Protein 3LSO (pdb70)

Solvent-accessible surface area: 45530 Å² total

B-factor: mean 30.52, std 10.2, range [2.0, 57.39]

Secondary structure (DSSP, 8-state):
-EEEEEEEEEEEETTTTEEEEEEEEEEEEE---EEETT--EEEEEEEPPEEE--GGGGG---EEEEEEEEEEE--SSEEESS--TTEEEETTEEEEES--EEEEETTEEEEE-PPEEEEEEE-SSEEEE-EEEEEEEEEEEEETTEEEEEEEEE-----S-EEEEEPP---EEE--S-EETTSEEEEEEE--TTTT----EEEEEETTEE-SSPEEP-TT--EEEEE-SS-EEEEEEEEEE-SSS---SPPEEEEEEEES---PPPTT--SEEEEEETTB--BTTB-EE----EEEEEEEEE-SSSSEEEEEEEE---TTPEEPTT--EESS-EEEEEETTEE--SSTT-----TTTSSS---TT-EEEEESS-SEE-SSS-EEEEEEEE--TTPPSEE----EEETTTTEEE----GGG-EEE--PPPPPPPPP----/-EE--EEEEEEEETTTTEEEEEEEE--EEE---EEETT-EEEEEEEE--EEEE-GGGTT---EEEEEEEEEEE--SSEEESS--TTEEEETTEEEEES-EEEEEETTEEEEEEPPEEEEEEESSSEEEEEEEEEEEEEEEEEETTEEEEEEEE----S-SEEEEEEPPP--EEE--S-EETTSEEEEEEE--GGGG----EEEEEETTEE-SSPEEP-TTSEEEEEEE-SS-EEEEEEEEEE-TTS---SPPEEEEEEEES---PPPTT---EEEEEETTB---SSSPEE----EEEEEEEEE-SSSSEEEEEE-----TTPEEPTT--EESS-EEEEEETTEE---STTPPP--GGGSSS---TT-EEEEESS-SEE-SSS-EEEEEEEE---PPSEE----EEETTTTEEE----GGG-EEE--PPPPPPP------

Radius of gyration: 46.29 Å; Cα contacts (8 Å, |Δi|>4): 2298; chains: 2; bounding box: 70×54×169 Å

Nearest PDB structures (foldseek):
  3lso-assembly2_B  TM=9.143E-01  e=8.113E-72  Corynebacterium diphtheriae
  4aq1-assembly2_A-3  TM=1.986E-01  e=1.854E-04  Geobacillus stearothermophilus
  7y8i-assembly4_D  TM=4.692E-01  e=1.344E+00  Chelicerata
  2ha1-assembly1_A  TM=3.135E-01  e=1.190E-01  Homo sapiens
  7kek-assembly1_C  TM=2.265E-01  e=5.563E-02  Tetrahymena thermophila

Foldseek 3Di:
DWDKFKKKKWKAKPNNPDIDIFIWMWIKAWDDQEEAAPDKDKIKIATDKIKTFDQCLLVFDDKWWPKKKFWKQFDDQKDFDDDDPQWDDDPSIIIRMPFWTWDRDRRIIIIHGDIDMTMMGTHFFDKTWIAGDQQRMWIWMQTPNMIMTMTMGTDDRDTNGMYGHHYDDAKEKDWDPAEEAQDKTKMDIFGDCVVAVDKKWKFKDKLQHTDDDTATADPRGGMDIDGHHAFAFIKIKIFMQDPPGFRAGDIYIDTHGYHNDAFADDPPPPWDKAKAKQRFQAFSVGAAEDAQDKIKMKIWIFDPDPFWFWAKDKKFFDPPKAFDPPFKDKPDAKDWQDAAQDGDDPDPPHDRPCLVPDPDTGGRRIIMIGHPPHRIDGDRDITMIMGMIHHHNPDDWHKTMWWTWTGPPTDTDIGDHRRNIHTHDDDNRDDHDDGRHDD/DKDKFKKKKWKAKDVRPDIDIDIFMWIKAWDDQADAAPDKDKTKIATDKGKDFDPVPAPFDWKWWPKKKFKKQWADFKDFDDDDPQWDADHRIIIRMPQWTWDDDHRMIIIGGDIDMTMMGTHAFAKIWIAADQFRMWIWMDIPNMIMIMTMGGDDGDTSDMHGYHYDDFKEKDWDQAEEAPDKTKIKIAGPCVQPVDAKWKFKDKLQHTDDDTFDADPNRMTMDIDGDDAFDWIKMKIFIAHNVGAGPGDIYIDTHGYAHDAFADDPVPPKDKAKAKQRFFAFSVGAAADAFDKIKMKMWIFDPFPKWFWAKDKKFFPPPKAFDPPFKDKPADWDFADAFQDGDDPDPPRDRLNQVPPPDGGGRRITMIGHPPGRIDGGRDIIMMMGMITHHVPDWHKTMWWTWTGPVTDIGIGDHRRNMYTHDDDHRDHNDDGGHDD

Structure (mmCIF, N/CA/C/O backbone):
data_3LSO
#
_entry.id   3LSO
#
_cell.length_a   73.205
_cell.length_b   95.517
_cell.length_c   160.778
_cell.angle_alpha   90.00
_cell.angle_beta   90.00
_cell.angle_gamma   90.00
#
_symmetry.space_group_name_H-M   'P 21 21 21'
#
loop_
_entity.id
_entity.type
_entity.pdbx_description
1 polymer 'Putative membrane anchored protein'
2 polymer 'Putative membrane anchored protein'
3 non-polymer 'CHLORIDE ION'
4 water water
#
loop_
_atom_site.group_PDB
_atom_site.id
_atom_site.type_symbol
_atom_site.label_atom_id
_atom_site.label_alt_id
_atom_site.label_comp_id
_atom_site.label_asym_id
_atom_site.label_entity_id
_atom_site.label_seq_id
_atom_site.pdbx_PDB_ins_code
_atom_site.Cartn_x
_atom_site.Cartn_y
_atom_site.Cartn_z
_atom_site.occupancy
_atom_site.B_iso_or_equiv
_atom_site.auth_seq_id
_atom_site.auth_comp_id
_atom_site.auth_asym_id
_atom_site.auth_atom_id
_atom_site.pdbx_PDB_model_num
ATOM 1 N N . ASN A 1 24 ? 22.618 28.201 56.088 1.00 36.71 44 ASN A N 1
ATOM 2 C CA . ASN A 1 24 ? 22.901 26.734 55.975 1.00 36.82 44 ASN A CA 1
ATOM 3 C C . ASN A 1 24 ? 22.700 26.214 54.541 1.00 36.80 44 ASN A C 1
ATOM 4 O O . ASN A 1 24 ? 22.341 25.038 54.337 1.00 36.97 44 ASN A O 1
ATOM 6 N N . THR A 1 25 ? 22.928 27.098 53.560 1.00 36.49 45 THR A N 1
ATOM 7 C CA . THR A 1 25 ? 22.953 26.720 52.139 1.00 36.16 45 THR A CA 1
ATOM 8 C C . THR A 1 25 ? 24.355 26.245 51.766 1.00 35.87 45 THR A C 1
ATOM 9 O O . THR A 1 25 ? 25.262 27.061 51.553 1.00 35.86 45 THR A O 1
ATOM 11 N N . VAL A 1 26 ? 24.520 24.922 51.695 1.00 35.38 46 VAL A N 1
ATOM 12 C CA . VAL A 1 26 ? 25.826 24.301 51.453 1.00 34.91 46 VAL A CA 1
ATOM 13 C C . VAL A 1 26 ? 26.145 24.049 49.968 1.00 34.92 46 VAL A C 1
ATOM 14 O O . VAL A 1 26 ? 25.420 23.325 49.262 1.00 35.00 46 VAL A O 1
ATOM 18 N N . THR A 1 27 ? 27.252 24.649 49.523 1.00 34.58 47 THR A N 1
ATOM 19 C CA . THR A 1 27 ? 27.742 24.529 48.148 1.00 34.06 47 THR A CA 1
ATOM 20 C C . THR A 1 27 ? 28.913 23.536 48.037 1.00 33.75 47 THR A C 1
ATOM 21 O O . THR A 1 27 ? 29.712 23.391 48.973 1.00 33.88 47 THR A O 1
ATOM 25 N N . SER A 1 28 ? 28.984 22.841 46.900 1.00 33.19 48 SER A N 1
ATOM 26 C CA . SER A 1 28 ? 30.068 21.896 46.600 1.00 32.44 48 SER A CA 1
ATOM 27 C C . SER A 1 28 ? 30.090 21.580 45.114 1.00 31.84 48 SER A C 1
ATOM 28 O O . SER A 1 28 ? 29.078 21.152 44.563 1.00 32.15 48 SER A O 1
ATOM 31 N N . ASP A 1 29 ? 31.231 21.806 44.465 1.00 30.90 49 ASP A N 1
ATOM 32 C CA . ASP A 1 29 ? 31.342 21.582 43.023 1.00 29.86 49 ASP A CA 1
ATOM 33 C C . ASP A 1 29 ? 31.501 20.115 42.637 1.00 28.89 49 ASP A C 1
ATOM 34 O O . ASP A 1 29 ? 32.057 19.309 43.377 1.00 28.42 49 ASP A O 1
ATOM 39 N N . VAL A 1 30 ? 30.994 19.798 41.454 1.00 28.03 50 VAL A N 1
ATOM 40 C CA . VAL A 1 30 ? 30.873 18.429 40.988 1.00 27.38 50 VAL A CA 1
ATOM 41 C C . VAL A 1 30 ? 31.543 18.176 39.631 1.00 27.13 50 VAL A C 1
ATOM 42 O O . VAL A 1 30 ? 31.705 19.089 38.814 1.00 26.86 50 VAL A O 1
ATOM 46 N N . ASP A 1 31 ? 31.911 16.919 39.404 1.00 26.78 51 ASP A N 1
ATOM 47 C CA . ASP A 1 31 ? 32.510 16.486 38.145 1.00 26.49 51 ASP A CA 1
ATOM 48 C C . ASP A 1 31 ? 31.599 15.472 37.460 1.00 26.09 51 ASP A C 1
ATOM 49 O O . ASP A 1 31 ? 31.442 14.342 37.932 1.00 26.50 51 ASP A O 1
ATOM 54 N N . CYS A 1 32 ? 31.006 15.874 36.343 1.00 25.15 52 CYS A N 1
ATOM 55 C CA . CYS A 1 32 ? 30.028 15.044 35.656 1.00 24.55 52 CYS A CA 1
ATOM 56 C C . CYS A 1 32 ? 30.562 14.311 34.415 1.00 23.60 52 CYS A C 1
ATOM 57 O O . CYS A 1 32 ? 31.258 14.898 33.579 1.00 23.63 52 CYS A O 1
ATOM 60 N N . SER A 1 33 ? 30.257 13.017 34.320 1.00 22.82 53 SER A N 1
ATOM 61 C CA . SER A 1 33 ? 30.535 12.221 33.107 1.00 21.77 53 SER A CA 1
ATOM 62 C C . SER A 1 33 ? 29.250 11.972 32.358 1.00 20.58 53 SER A C 1
ATOM 63 O O . SER A 1 33 ? 28.292 11.507 32.945 1.00 20.00 53 SER A O 1
ATOM 66 N N . VAL A 1 34 ? 29.237 12.277 31.070 1.00 19.80 54 VAL A N 1
ATOM 67 C CA . VAL A 1 34 ? 28.086 11.998 30.230 1.00 19.47 54 VAL A CA 1
ATOM 68 C C . VAL A 1 34 ? 28.413 10.876 29.243 1.00 19.87 54 VAL A C 1
ATOM 69 O O . VAL A 1 34 ? 29.446 10.914 28.567 1.00 19.85 54 VAL A O 1
ATOM 73 N N . SER A 1 35 ? 27.537 9.867 29.185 1.00 20.01 55 SER A N 1
ATOM 74 C CA . SER A 1 35 ? 27.519 8.878 28.100 1.00 19.38 55 SER A CA 1
ATOM 75 C C . SER A 1 35 ? 26.222 9.038 27.304 1.00 18.83 55 SER A C 1
ATOM 76 O O . SER A 1 35 ? 25.132 8.977 27.850 1.00 18.95 55 SER A O 1
ATOM 79 N N . ALA A 1 36 ? 26.338 9.294 26.016 1.00 18.50 56 ALA A N 1
ATOM 80 C CA . ALA A 1 36 ? 25.165 9.495 25.186 1.00 18.22 56 ALA A CA 1
ATOM 81 C C . ALA A 1 36 ? 25.301 8.636 23.946 1.00 18.24 56 ALA A C 1
ATOM 82 O O . ALA A 1 36 ? 26.397 8.181 23.629 1.00 17.87 56 ALA A O 1
ATOM 84 N N . ALA A 1 37 ? 24.186 8.413 23.251 1.00 18.30 57 ALA A N 1
ATOM 85 C CA . ALA A 1 37 ? 24.172 7.611 22.033 1.00 18.68 57 ALA A CA 1
ATOM 86 C C . ALA A 1 37 ? 24.857 6.271 22.242 1.00 18.88 57 ALA A C 1
ATOM 87 O O . ALA A 1 37 ? 25.754 5.899 21.496 1.00 19.14 57 ALA A O 1
ATOM 89 N N . TRP A 1 38 ? 24.448 5.554 23.273 1.00 19.46 58 TRP A N 1
ATOM 90 C CA . TRP A 1 38 ? 24.973 4.213 23.511 1.00 20.12 58 TRP A CA 1
ATOM 91 C C . TRP A 1 38 ? 26.498 4.189 23.757 1.00 21.04 58 TRP A C 1
ATOM 92 O O . TRP A 1 38 ? 27.181 3.220 23.402 1.00 21.30 58 TRP A O 1
ATOM 103 N N . GLY A 1 39 ? 27.016 5.252 24.383 1.00 21.77 59 GLY A N 1
ATOM 104 C CA . GLY A 1 39 ? 28.443 5.350 24.722 1.00 22.22 59 GLY A CA 1
ATOM 105 C C . GLY A 1 39 ? 29.329 5.836 23.582 1.00 22.87 59 GLY A C 1
ATOM 106 O O . GLY A 1 39 ? 30.545 5.952 23.735 1.00 22.97 59 GLY A O 1
ATOM 107 N N . LEU A 1 40 ? 28.727 6.124 22.437 1.00 23.10 60 LEU A N 1
ATOM 108 C CA . LEU A 1 40 ? 29.483 6.628 21.308 1.00 24.26 60 LEU A CA 1
ATOM 109 C C . LEU A 1 40 ? 29.923 8.082 21.470 1.00 25.29 60 LEU A C 1
ATOM 110 O O . LEU A 1 40 ? 30.746 8.568 20.705 1.00 25.26 60 LEU A O 1
ATOM 115 N N . TYR A 1 41 ? 29.370 8.767 22.463 1.00 26.83 61 TYR A N 1
ATOM 116 C CA . TYR A 1 41 ? 29.617 10.188 22.671 1.00 28.31 61 TYR A CA 1
ATOM 117 C C . TYR A 1 41 ? 29.685 10.494 24.171 1.00 28.24 61 TYR A C 1
ATOM 118 O O . TYR A 1 41 ? 28.670 10.830 24.797 1.00 28.17 61 TYR A O 1
ATOM 127 N N . LYS A 1 42 ? 30.898 10.355 24.718 1.00 28.34 62 LYS A N 1
ATOM 128 C CA . LYS A 1 42 ? 31.246 10.610 26.123 1.00 28.30 62 LYS A CA 1
ATOM 129 C C . LYS A 1 42 ? 31.908 11.989 26.329 1.00 28.72 62 LYS A C 1
ATOM 130 O O . LYS A 1 42 ? 32.814 12.346 25.586 1.00 28.72 62 LYS A O 1
ATOM 136 N N . PHE A 1 43 ? 31.483 12.750 27.342 1.00 29.28 63 PHE A N 1
ATOM 137 C CA . PHE A 1 43 ? 32.193 13.983 27.715 1.00 29.78 63 PHE A CA 1
ATOM 138 C C . PHE A 1 43 ? 32.150 14.388 29.194 1.00 30.17 63 PHE A C 1
ATOM 139 O O . PHE A 1 43 ? 31.233 14.047 29.927 1.00 29.93 63 PHE A O 1
ATOM 147 N N . ASN A 1 44 ? 33.165 15.130 29.617 1.00 31.17 64 ASN A N 1
ATOM 148 C CA . ASN A 1 44 ? 33.181 15.715 30.946 1.00 32.08 64 ASN A CA 1
ATOM 149 C C . ASN A 1 44 ? 32.668 17.138 31.016 1.00 32.30 64 ASN A C 1
ATOM 150 O O . ASN A 1 44 ? 32.749 17.908 30.060 1.00 32.41 64 ASN A O 1
ATOM 155 N N . GLN A 1 45 ? 32.149 17.472 32.184 1.00 32.62 65 GLN A N 1
ATOM 156 C CA . GLN A 1 45 ? 31.471 18.716 32.400 1.00 32.95 65 GLN A CA 1
ATOM 157 C C . GLN A 1 45 ? 31.609 19.037 33.880 1.00 32.65 65 GLN A C 1
ATOM 158 O O . GLN A 1 45 ? 31.440 18.163 34.714 1.00 32.43 65 GLN A O 1
ATOM 164 N N . LYS A 1 46 ? 31.932 20.285 34.199 1.00 32.85 66 LYS A N 1
ATOM 165 C CA . LYS A 1 46 ? 32.076 20.721 35.591 1.00 33.12 66 LYS A CA 1
ATOM 166 C C . LYS A 1 46 ? 30.860 21.531 36.014 1.00 33.26 66 LYS A C 1
ATOM 167 O O . LYS A 1 46 ? 30.207 22.171 35.185 1.00 33.16 66 LYS A O 1
ATOM 173 N N . SER A 1 47 ? 30.546 21.508 37.300 1.00 33.63 67 SER A N 1
ATOM 174 C CA . SER A 1 47 ? 29.387 22.243 37.777 1.00 34.31 67 SER A CA 1
ATOM 175 C C . SER A 1 47 ? 29.358 22.396 39.283 1.00 34.66 67 SER A C 1
ATOM 176 O O . SER A 1 47 ? 30.274 21.950 39.963 1.00 34.72 67 SER A O 1
ATOM 179 N N . ASN A 1 48 ? 28.300 23.031 39.788 1.00 35.35 68 ASN A N 1
ATOM 180 C CA . ASN A 1 48 ? 28.105 23.236 41.227 1.00 36.20 68 ASN A CA 1
ATOM 181 C C . ASN A 1 48 ? 26.762 22.729 41.756 1.00 36.55 68 ASN A C 1
ATOM 182 O O . ASN A 1 48 ? 25.705 23.092 41.242 1.00 36.41 68 ASN A O 1
ATOM 187 N N . PHE A 1 49 ? 26.807 21.893 42.790 1.00 37.31 69 PHE A N 1
ATOM 188 C CA . PHE A 1 49 ? 25.589 21.451 43.471 1.00 38.04 69 PHE A CA 1
ATOM 189 C C . PHE A 1 49 ? 25.426 22.188 44.784 1.00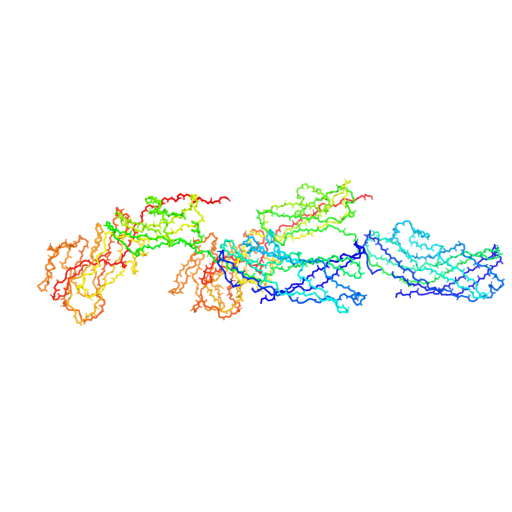 38.50 69 PHE A C 1
ATOM 190 O O . PHE A 1 49 ? 26.339 22.193 45.610 1.00 38.76 69 PHE A O 1
ATOM 198 N N . SER A 1 50 ? 24.262 22.804 44.974 1.00 39.23 70 SER A N 1
ATOM 199 C CA . SER A 1 50 ? 24.029 23.706 46.117 1.00 39.94 70 SER A CA 1
ATOM 200 C C . SER A 1 50 ? 22.657 23.467 46.774 1.00 40.35 70 SER A C 1
ATOM 201 O O . SER A 1 50 ? 21.640 23.456 46.087 1.00 40.76 70 SER A O 1
ATOM 204 N N . ALA A 1 51 ? 22.621 23.275 48.093 1.00 40.95 71 ALA A N 1
ATOM 205 C CA . ALA A 1 51 ? 21.357 22.948 48.791 1.00 41.49 71 ALA A CA 1
ATOM 206 C C . ALA A 1 51 ? 21.209 23.502 50.221 1.00 41.91 71 ALA A C 1
ATOM 207 O O . ALA A 1 51 ? 22.174 23.524 50.999 1.00 41.87 71 ALA A O 1
ATOM 209 N N . GLU A 1 52 ? 19.986 23.930 50.549 1.00 42.49 72 GLU A N 1
ATOM 210 C CA . GLU A 1 52 ? 19.621 24.399 51.895 1.00 43.21 72 GLU A CA 1
ATOM 211 C C . GLU A 1 52 ? 18.811 23.339 52.653 1.00 43.48 72 GLU A C 1
ATOM 212 O O . GLU A 1 52 ? 17.701 22.995 52.238 1.00 43.84 72 GLU A O 1
ATOM 218 N N . PHE A 1 53 ? 19.367 22.834 53.757 1.00 43.58 73 PHE A N 1
ATOM 219 C CA . PHE A 1 53 ? 18.683 21.850 54.614 1.00 43.75 73 PHE A CA 1
ATOM 220 C C . PHE A 1 53 ? 18.159 22.483 55.894 1.00 43.90 73 PHE A C 1
ATOM 221 O O . PHE A 1 53 ? 18.935 22.757 56.822 1.00 44.41 73 PHE A O 1
ATOM 229 N N . GLU A 1 54 ? 16.848 22.698 55.964 1.00 43.84 74 GLU A N 1
ATOM 230 C CA . GLU A 1 54 ? 16.235 23.241 57.182 1.00 43.58 74 GLU A CA 1
ATOM 231 C C . GLU A 1 54 ? 15.659 22.142 58.069 1.00 43.05 74 GLU A C 1
ATOM 232 O O . GLU A 1 54 ? 14.693 21.475 57.710 1.00 42.95 74 GLU A O 1
ATOM 246 N N . PRO A 1 56 ? 15.131 21.010 62.517 1.00 41.82 76 PRO A N 1
ATOM 247 C CA . PRO A 1 56 ? 15.333 21.405 63.913 1.00 41.15 76 PRO A CA 1
ATOM 248 C C . PRO A 1 56 ? 16.806 21.302 64.310 1.00 40.33 76 PRO A C 1
ATOM 249 O O . PRO A 1 56 ? 17.536 20.437 63.809 1.00 39.99 76 PRO A O 1
ATOM 253 N N . GLU A 1 57 ? 17.235 22.203 65.183 1.00 39.51 77 GLU A N 1
ATOM 254 C CA . GLU A 1 57 ? 18.581 22.159 65.729 1.00 38.85 77 GLU A CA 1
ATOM 255 C C . GLU A 1 57 ? 18.765 20.867 66.540 1.00 37.79 77 GLU A C 1
ATOM 256 O O . GLU A 1 57 ? 19.832 20.243 66.520 1.00 37.48 77 GLU A O 1
ATOM 262 N N . SER A 1 58 ? 17.694 20.461 67.217 1.00 36.55 78 SER A N 1
ATOM 263 C CA . SER A 1 58 ? 17.738 19.397 68.202 1.00 35.43 78 SER A CA 1
ATOM 264 C C . SER A 1 58 ? 16.467 18.560 68.060 1.00 34.54 78 SER A C 1
ATOM 265 O O . SER A 1 58 ? 15.414 19.105 67.718 1.00 34.82 78 SER A O 1
ATOM 268 N N . VAL A 1 59 ? 16.562 17.246 68.281 1.00 33.29 79 VAL A N 1
ATOM 269 C CA . VAL A 1 59 ? 15.368 16.399 68.483 1.00 32.17 79 VAL A CA 1
ATOM 270 C C . VAL A 1 59 ? 15.554 15.313 69.525 1.00 31.67 79 VAL A C 1
ATOM 271 O O . VAL A 1 59 ? 16.661 15.041 69.996 1.00 31.29 79 VAL A O 1
ATOM 275 N N . LYS A 1 60 ? 14.432 14.690 69.862 1.00 31.39 80 LYS A N 1
ATOM 276 C CA . LYS A 1 60 ? 14.407 13.523 70.725 1.00 30.90 80 LYS A CA 1
ATOM 277 C C . LYS A 1 60 ? 14.386 12.266 69.845 1.00 30.08 80 LYS A C 1
ATOM 278 O O . LYS A 1 60 ? 13.789 12.272 68.757 1.00 30.15 80 LYS A O 1
ATOM 284 N N . ALA A 1 61 ? 15.079 11.218 70.291 1.00 29.10 81 ALA A N 1
ATOM 285 C CA . ALA A 1 61 ? 15.056 9.918 69.622 1.00 28.49 81 ALA A CA 1
ATOM 286 C C . ALA A 1 61 ? 13.636 9.379 69.645 1.00 28.24 81 ALA A C 1
ATOM 287 O O . ALA A 1 61 ? 13.041 9.279 70.716 1.00 28.43 81 ALA A O 1
ATOM 289 N N . GLY A 1 62 ? 13.084 9.067 68.474 1.00 27.77 82 GLY A N 1
ATOM 290 C CA . GLY A 1 62 ? 11.746 8.489 68.383 1.00 27.25 82 GLY A CA 1
ATOM 291 C C . GLY A 1 62 ? 10.657 9.450 67.948 1.00 27.35 82 GLY A C 1
ATOM 292 O O . GLY A 1 62 ? 9.559 9.022 67.616 1.00 27.59 82 GLY A O 1
ATOM 293 N N . THR A 1 63 ? 10.960 10.748 67.944 1.00 27.48 83 THR A N 1
ATOM 294 C CA . THR A 1 63 ? 10.000 11.814 67.574 1.00 27.28 83 THR A CA 1
ATOM 295 C C . THR A 1 63 ? 10.127 12.227 66.099 1.00 27.05 83 THR A C 1
ATOM 296 O O . THR A 1 63 ? 11.176 12.744 65.690 1.00 27.21 83 THR A O 1
ATOM 300 N N . GLY A 1 64 ? 9.065 12.037 65.314 1.00 26.61 84 GLY A N 1
ATOM 301 C CA . GLY A 1 64 ? 9.058 12.459 63.915 1.00 26.10 84 GLY A CA 1
ATOM 302 C C . GLY A 1 64 ? 9.417 13.928 63.757 1.00 26.27 84 GLY A C 1
ATOM 303 O O . GLY A 1 64 ? 9.123 14.750 64.630 1.00 26.38 84 GLY A O 1
ATOM 304 N N . PHE A 1 65 ? 10.072 14.263 62.650 1.00 26.40 85 PHE A N 1
ATOM 305 C CA . PHE A 1 65 ? 10.425 15.649 62.344 1.00 26.65 85 PHE A CA 1
ATOM 306 C C . PHE A 1 65 ? 10.586 15.851 60.853 1.00 27.02 85 PHE A C 1
ATOM 307 O O . PHE A 1 65 ? 10.801 14.901 60.105 1.00 27.03 85 PHE A O 1
ATOM 315 N N . ASP A 1 66 ? 10.480 17.098 60.420 1.00 27.64 86 ASP A N 1
ATOM 316 C CA . ASP A 1 66 ? 10.550 17.403 59.006 1.00 28.13 86 ASP A CA 1
ATOM 317 C C . ASP A 1 66 ? 11.923 17.898 58.621 1.00 28.19 86 ASP A C 1
ATOM 318 O O . ASP A 1 66 ? 12.636 18.511 59.416 1.00 28.26 86 ASP A O 1
ATOM 323 N N . ALA A 1 67 ? 12.295 17.599 57.386 1.00 28.50 87 ALA A N 1
ATOM 324 C CA . ALA A 1 67 ? 13.484 18.153 56.782 1.00 28.44 87 ALA A CA 1
ATOM 325 C C . ALA A 1 67 ? 13.026 18.777 55.480 1.00 28.37 87 ALA A C 1
ATOM 326 O O . ALA A 1 67 ? 12.558 18.073 54.587 1.00 28.29 87 ALA A O 1
ATOM 328 N N . LEU A 1 68 ? 13.111 20.103 55.392 1.00 28.25 88 LEU A N 1
ATOM 329 C CA . LEU A 1 68 ? 12.848 20.788 54.135 1.00 28.17 88 LEU A CA 1
ATOM 330 C C . LEU A 1 68 ? 14.142 20.940 53.327 1.00 27.73 88 LEU A C 1
ATOM 331 O O . LEU A 1 68 ? 15.119 21.467 53.844 1.00 27.81 88 LEU A O 1
ATOM 336 N N . ILE A 1 69 ? 14.153 20.465 52.078 1.00 27.49 89 ILE A N 1
ATOM 337 C CA . ILE A 1 69 ? 15.326 20.616 51.192 1.00 27.20 89 ILE A CA 1
ATOM 338 C C . ILE A 1 69 ? 15.058 21.587 50.054 1.00 27.63 89 ILE A C 1
ATOM 339 O O . ILE A 1 69 ? 14.367 21.245 49.094 1.00 27.42 89 ILE A O 1
ATOM 344 N N . LYS A 1 70 ? 15.616 22.790 50.143 1.00 28.18 90 LYS A N 1
ATOM 345 C CA . LYS A 1 70 ? 15.621 23.680 48.992 1.00 28.85 90 LYS A CA 1
ATOM 346 C C . LYS A 1 70 ? 16.877 23.394 48.150 1.00 28.96 90 LYS A C 1
ATOM 347 O O . LYS A 1 70 ? 18.005 23.530 48.630 1.00 29.01 90 LYS A O 1
ATOM 353 N N . ILE A 1 71 ? 16.676 22.962 46.907 1.00 29.25 91 ILE A N 1
ATOM 354 C CA . ILE A 1 71 ? 17.793 22.779 45.977 1.00 29.50 91 ILE A CA 1
ATOM 355 C C . ILE A 1 71 ? 17.873 23.994 45.078 1.00 30.15 91 ILE A C 1
ATOM 356 O O . ILE A 1 71 ? 16.883 24.361 44.461 1.00 30.36 91 ILE A O 1
ATOM 361 N N . LYS A 1 72 ? 19.042 24.625 45.017 1.00 31.11 92 LYS A N 1
ATOM 362 C CA . LYS A 1 72 ? 19.217 25.829 44.201 1.00 32.25 92 LYS A CA 1
ATOM 363 C C . LYS A 1 72 ? 19.543 25.460 42.748 1.00 32.90 92 LYS A C 1
ATOM 364 O O . LYS A 1 72 ? 20.212 24.443 42.490 1.00 32.62 92 LYS A O 1
ATOM 370 N N . ASP A 1 73 ? 19.050 26.285 41.817 1.00 33.77 93 ASP A N 1
ATOM 371 C CA . ASP A 1 73 ? 19.186 26.050 40.366 1.00 34.73 93 ASP A CA 1
ATOM 372 C C . ASP A 1 73 ? 20.642 25.905 39.937 1.00 35.00 93 ASP A C 1
ATOM 373 O O . ASP A 1 73 ? 21.538 26.511 40.523 1.00 35.14 93 ASP A O 1
ATOM 378 N N . ILE A 1 74 ? 20.871 25.104 38.906 1.00 35.52 94 ILE A N 1
ATOM 379 C CA . ILE A 1 74 ? 22.205 24.998 38.319 1.00 36.24 94 ILE A CA 1
ATOM 380 C C . ILE A 1 74 ? 22.203 25.374 36.841 1.00 36.35 94 ILE A C 1
ATOM 381 O O . ILE A 1 74 ? 21.311 24.960 36.104 1.00 36.65 94 ILE A O 1
ATOM 386 N N . SER A 1 75 ? 23.203 26.150 36.419 1.00 36.49 95 SER A N 1
ATOM 387 C CA . SER A 1 75 ? 23.499 26.337 35.001 1.00 36.43 95 SER A CA 1
ATOM 388 C C . SER A 1 75 ? 24.668 25.472 34.541 1.00 36.31 95 SER A C 1
ATOM 389 O O . SER A 1 75 ? 25.669 25.331 35.234 1.00 36.41 95 SER A O 1
ATOM 392 N N . VAL A 1 76 ? 24.530 24.886 33.365 1.00 36.44 96 VAL A N 1
ATOM 393 C CA . VAL A 1 76 ? 25.619 24.149 32.751 1.00 36.74 96 VAL A CA 1
ATOM 394 C C . VAL A 1 76 ? 25.836 24.759 31.374 1.00 37.17 96 VAL A C 1
ATOM 395 O O . VAL A 1 76 ? 24.889 24.911 30.605 1.00 37.08 96 VAL A O 1
ATOM 399 N N . SER A 1 77 ? 27.074 25.127 31.066 1.00 37.84 97 SER A N 1
ATOM 400 C CA . SER A 1 77 ? 27.337 25.904 29.858 1.00 38.41 97 SER A CA 1
ATOM 401 C C . SER A 1 77 ? 28.231 25.237 28.809 1.00 38.76 97 SER A C 1
ATOM 402 O O . SER A 1 77 ? 29.173 25.861 28.296 1.00 39.19 97 SER A O 1
ATOM 405 N N . ASN A 1 78 ? 27.927 23.985 28.485 1.00 38.89 98 ASN A N 1
ATOM 406 C CA . ASN A 1 78 ? 28.422 23.358 27.254 1.00 39.35 98 ASN A CA 1
ATOM 407 C C . ASN A 1 78 ? 27.966 24.179 26.030 1.00 39.35 98 ASN A C 1
ATOM 408 O O . ASN A 1 78 ? 26.851 24.708 26.027 1.00 39.45 98 ASN A O 1
ATOM 413 N N . ASP A 1 79 ? 28.820 24.295 25.008 1.00 39.33 99 ASP A N 1
ATOM 414 C CA . ASP A 1 79 ? 28.478 25.070 23.791 1.00 39.34 99 ASP A CA 1
ATOM 415 C C . ASP A 1 79 ? 27.544 24.370 22.772 1.00 38.81 99 ASP A C 1
ATOM 416 O O . ASP A 1 79 ? 26.887 25.052 21.976 1.00 38.58 99 ASP A O 1
ATOM 421 N N . ASN A 1 80 ? 27.491 23.031 22.814 1.00 38.06 100 ASN A N 1
ATOM 422 C CA . ASN A 1 80 ? 26.577 22.218 21.979 1.00 37.37 100 ASN A CA 1
ATOM 423 C C . ASN A 1 80 ? 25.113 22.283 22.393 1.00 36.65 100 ASN A C 1
ATOM 424 O O . ASN A 1 80 ? 24.241 21.814 21.661 1.00 36.71 100 ASN A O 1
ATOM 429 N N . LEU A 1 81 ? 24.861 22.817 23.586 1.00 35.61 101 LEU A N 1
ATOM 430 C CA . LEU A 1 81 ? 23.504 23.022 24.102 1.00 34.31 101 LEU A CA 1
ATOM 431 C C . LEU A 1 81 ? 22.682 24.010 23.255 1.00 33.31 101 LEU A C 1
ATOM 432 O O . LEU A 1 81 ? 21.480 23.802 23.036 1.00 32.80 101 LEU A O 1
ATOM 437 N N . SER A 1 82 ? 23.338 25.077 22.791 1.00 32.15 102 SER A N 1
ATOM 438 C CA . SER A 1 82 ? 22.763 25.984 21.796 1.00 31.05 102 SER A CA 1
ATOM 439 C C . SER A 1 82 ? 22.333 25.213 20.541 1.00 30.35 102 SER A C 1
ATOM 440 O O . SER A 1 82 ? 21.441 25.654 19.812 1.00 30.02 102 SER A O 1
ATOM 442 N N . GLY A 1 83 ? 22.955 24.052 20.314 1.00 29.40 103 GLY A N 1
ATOM 443 C CA . GLY A 1 83 ? 22.665 23.220 19.151 1.00 28.56 103 GLY A CA 1
ATOM 444 C C . GLY A 1 83 ? 21.486 22.263 19.292 1.00 28.06 103 GLY A C 1
ATOM 445 O O . GLY A 1 83 ? 20.973 21.770 18.297 1.00 27.83 103 GLY A O 1
ATOM 446 N N . TYR A 1 84 ? 21.046 22.004 20.524 1.00 27.61 104 TYR A N 1
ATOM 447 C CA . TYR A 1 84 ? 19.965 21.039 20.788 1.00 26.62 104 TYR A CA 1
ATOM 448 C C . TYR A 1 84 ? 18.544 21.644 20.746 1.00 25.74 104 TYR A C 1
ATOM 449 O O . TYR A 1 84 ? 18.354 22.826 21.005 1.00 25.26 104 TYR A O 1
ATOM 458 N N . LYS A 1 85 ? 17.556 20.814 20.422 1.00 24.96 105 LYS A N 1
ATOM 459 C CA . LYS A 1 85 ? 16.187 21.276 20.208 1.00 24.01 105 LYS A CA 1
ATOM 460 C C . LYS A 1 85 ? 15.233 20.933 21.352 1.00 23.70 105 LYS A C 1
ATOM 461 O O . LYS A 1 85 ? 14.273 21.663 21.591 1.00 23.42 105 LYS A O 1
ATOM 463 N N . ASN A 1 86 ? 15.491 19.831 22.057 1.00 23.38 106 ASN A N 1
ATOM 464 C CA . ASN A 1 86 ? 14.680 19.448 23.225 1.00 23.26 106 ASN A CA 1
ATOM 465 C C . ASN A 1 86 ? 15.459 18.704 24.328 1.00 23.30 106 ASN A C 1
ATOM 466 O O . ASN A 1 86 ? 16.517 18.122 24.079 1.00 23.46 106 ASN A O 1
ATOM 471 N N . ALA A 1 87 ? 14.923 18.724 25.546 1.00 23.13 107 ALA A N 1
ATOM 472 C CA . ALA A 1 87 ? 15.551 18.063 26.683 1.00 23.14 107 ALA A CA 1
ATOM 473 C C . ALA A 1 87 ? 14.578 17.927 27.831 1.00 23.24 107 ALA A C 1
ATOM 474 O O . ALA A 1 87 ? 13.818 18.848 28.133 1.00 23.74 107 ALA A O 1
ATOM 476 N N . LYS A 1 88 ? 14.605 16.759 28.453 1.00 23.15 108 LYS A N 1
ATOM 477 C CA . LYS A 1 88 ? 13.902 16.499 29.689 1.00 23.25 108 LYS A CA 1
ATOM 478 C C . LYS A 1 88 ? 14.672 15.396 30.395 1.00 23.37 108 LYS A C 1
ATOM 479 O O . LYS A 1 88 ? 15.362 14.607 29.748 1.00 23.55 108 LYS A O 1
ATOM 485 N N . LEU A 1 89 ? 14.588 15.356 31.721 1.00 23.42 109 LEU A N 1
ATOM 486 C CA . LEU A 1 89 ? 15.159 14.240 32.477 1.00 22.81 109 LEU A CA 1
ATOM 487 C C . LEU A 1 89 ? 14.152 13.107 32.600 1.00 22.66 109 LEU A C 1
ATOM 488 O O . LEU A 1 89 ? 12.961 13.346 32.765 1.00 22.68 109 LEU A O 1
ATOM 493 N N . THR A 1 90 ? 14.624 11.873 32.525 1.00 22.66 110 THR A N 1
ATOM 494 C CA . THR A 1 90 ? 13.725 10.721 32.617 1.00 22.90 110 THR A CA 1
ATOM 495 C C . THR A 1 90 ? 13.923 9.982 33.933 1.00 23.41 110 THR A C 1
ATOM 496 O O . THR A 1 90 ? 12.996 9.353 34.436 1.00 22.85 110 THR A O 1
ATOM 500 N N . LYS A 1 91 ? 15.151 10.063 34.459 1.00 24.38 111 LYS A N 1
ATOM 501 C CA . LYS A 1 91 ? 15.516 9.584 35.795 1.00 25.31 111 LYS A CA 1
ATOM 502 C C . LYS A 1 91 ? 16.418 10.625 36.465 1.00 25.49 111 LYS A C 1
ATOM 503 O O . LYS A 1 91 ? 17.113 11.358 35.784 1.00 25.65 111 LYS A O 1
ATOM 509 N N . SER A 1 92 ? 16.407 10.677 37.797 1.00 25.99 112 SER A N 1
ATOM 510 C CA . SER A 1 92 ? 17.404 11.426 38.556 1.00 26.41 112 SER A CA 1
ATOM 511 C C . SER A 1 92 ? 17.501 10.896 39.978 1.00 26.91 112 SER A C 1
ATOM 512 O O . SER A 1 92 ? 16.566 10.274 40.487 1.00 26.63 112 SER A O 1
ATOM 515 N N . SER A 1 93 ? 18.653 11.149 40.599 1.00 27.67 113 SER A N 1
ATOM 516 C CA . SER A 1 93 ? 18.920 10.786 41.997 1.00 28.36 113 SER A CA 1
ATOM 517 C C . SER A 1 93 ? 19.869 11.772 42.651 1.00 28.77 113 SER A C 1
ATOM 518 O O . SER A 1 93 ? 20.931 12.077 42.111 1.00 29.54 113 SER A O 1
ATOM 521 N N . ILE A 1 94 ? 19.474 12.273 43.812 1.00 28.96 114 ILE A N 1
ATOM 522 C CA . ILE A 1 94 ? 20.370 13.024 44.669 1.00 28.99 114 ILE A CA 1
ATOM 523 C C . ILE A 1 94 ? 20.759 12.069 45.791 1.00 29.03 114 ILE A C 1
ATOM 524 O O . ILE A 1 94 ? 19.903 11.607 46.543 1.00 29.26 114 ILE A O 1
ATOM 529 N N . ARG A 1 95 ? 22.035 11.738 45.889 1.00 28.75 115 ARG A N 1
ATOM 530 C CA . ARG A 1 95 ? 22.462 10.778 46.896 1.00 28.80 115 ARG A CA 1
ATOM 531 C C . ARG A 1 95 ? 23.130 11.453 48.120 1.00 28.93 115 ARG A C 1
ATOM 532 O O . ARG A 1 95 ? 24.160 12.127 48.006 1.00 28.92 115 ARG A O 1
ATOM 540 N N . ILE A 1 96 ? 22.505 11.286 49.285 1.00 28.86 116 ILE A N 1
ATOM 541 C CA . ILE A 1 96 ? 22.982 11.885 50.531 1.00 28.59 116 ILE A CA 1
ATOM 542 C C . ILE A 1 96 ? 23.230 10.837 51.613 1.00 27.85 116 ILE A C 1
ATOM 543 O O . ILE A 1 96 ? 22.380 10.007 51.896 1.00 27.39 116 ILE A O 1
ATOM 548 N N . ASN A 1 97 ? 24.424 10.881 52.188 1.00 27.67 117 ASN A N 1
ATOM 549 C CA . ASN A 1 97 ? 24.833 9.998 53.278 1.00 27.56 117 ASN A CA 1
ATOM 550 C C . ASN A 1 97 ? 24.276 10.529 54.592 1.00 27.21 117 ASN A C 1
ATOM 551 O O . ASN A 1 97 ? 24.830 11.456 55.196 1.00 27.09 117 ASN A O 1
ATOM 556 N N . VAL A 1 98 ? 23.168 9.931 55.023 1.00 26.75 118 VAL A N 1
ATOM 557 C CA . VAL A 1 98 ? 22.468 10.393 56.218 1.00 26.28 118 VAL A CA 1
ATOM 558 C C . VAL A 1 98 ? 22.732 9.534 57.453 1.00 25.96 118 VAL A C 1
ATOM 559 O O . VAL A 1 98 ? 22.128 9.740 58.502 1.00 25.66 118 VAL A O 1
ATOM 563 N N . GLY A 1 99 ? 23.645 8.578 57.317 1.00 25.93 119 GLY A N 1
ATOM 564 C CA . GLY A 1 99 ? 24.040 7.720 58.427 1.00 26.11 119 GLY A CA 1
ATOM 565 C C . GLY A 1 99 ? 23.019 6.650 58.755 1.00 26.22 119 GLY A C 1
ATOM 566 O O . GLY A 1 99 ? 21.986 6.537 58.076 1.00 26.78 119 GLY A O 1
ATOM 567 N N . LYS A 1 100 ? 23.302 5.880 59.804 1.00 26.02 120 LYS A N 1
ATOM 568 C CA . LYS A 1 100 ? 22.532 4.676 60.134 1.00 26.12 120 LYS A CA 1
ATOM 569 C C . LYS A 1 100 ? 21.637 4.849 61.375 1.00 26.52 120 LYS A C 1
ATOM 570 O O . LYS A 1 100 ? 20.985 3.907 61.820 1.00 26.13 120 LYS A O 1
ATOM 576 N N . ASN A 1 101 ? 21.581 6.072 61.898 1.00 27.24 121 ASN A N 1
ATOM 577 C CA . ASN A 1 101 ? 20.793 6.373 63.087 1.00 28.04 121 ASN A CA 1
ATOM 578 C C . ASN A 1 101 ? 19.419 6.973 62.747 1.00 28.38 121 ASN A C 1
ATOM 579 O O . ASN A 1 101 ? 18.752 7.556 63.608 1.00 28.48 121 ASN A O 1
ATOM 584 N N . VAL A 1 102 ? 18.983 6.821 61.498 1.00 28.56 122 VAL A N 1
ATOM 585 C CA . VAL A 1 102 ? 17.728 7.440 61.065 1.00 28.72 122 VAL A CA 1
ATOM 586 C C . VAL A 1 102 ? 16.889 6.509 60.171 1.00 28.74 122 VAL A C 1
ATOM 587 O O . VAL A 1 102 ? 17.428 5.621 59.505 1.00 29.60 122 VAL A O 1
ATOM 591 N N . LYS A 1 103 ? 15.578 6.691 60.194 1.00 28.64 123 LYS A N 1
ATOM 592 C CA . LYS A 1 103 ? 14.699 6.057 59.226 1.00 29.07 123 LYS A CA 1
ATOM 593 C C . LYS A 1 103 ? 13.727 7.084 58.688 1.00 29.43 123 LYS A C 1
ATOM 594 O O . LYS A 1 103 ? 13.514 8.142 59.305 1.00 28.90 123 LYS A O 1
ATOM 600 N N . LEU A 1 104 ? 13.149 6.767 57.531 1.00 29.98 124 LEU A N 1
ATOM 601 C CA . LEU A 1 104 ? 11.987 7.493 57.026 1.00 30.65 124 LEU A CA 1
ATOM 602 C C . LEU A 1 104 ? 10.736 7.194 57.852 1.00 31.23 124 LEU A C 1
ATOM 603 O O . LEU A 1 104 ? 10.442 6.036 58.185 1.00 30.96 124 LEU A O 1
ATOM 608 N N . ASP A 1 105 ? 10.028 8.268 58.182 1.00 32.01 125 ASP A N 1
ATOM 609 C CA . ASP A 1 105 ? 8.810 8.215 58.958 1.00 33.01 125 ASP A CA 1
ATOM 610 C C . ASP A 1 105 ? 7.609 8.243 58.001 1.00 33.66 125 ASP A C 1
ATOM 611 O O . ASP A 1 105 ? 7.090 9.313 57.632 1.00 33.38 125 ASP A O 1
ATOM 616 N N . GLY A 1 106 ? 7.193 7.041 57.601 1.00 34.25 126 GLY A N 1
ATOM 617 C CA . GLY A 1 106 ? 6.063 6.843 56.713 1.00 34.78 126 GLY A CA 1
ATOM 618 C C . GLY A 1 106 ? 6.585 6.550 55.332 1.00 35.47 126 GLY A C 1
ATOM 619 O O . GLY A 1 106 ? 7.606 7.105 54.932 1.00 35.62 126 GLY A O 1
ATOM 620 N N . ASN A 1 107 ? 5.903 5.670 54.598 1.00 36.07 127 ASN A N 1
ATOM 621 C CA . ASN A 1 107 ? 6.197 5.522 53.177 1.00 36.43 127 ASN A CA 1
ATOM 622 C C . ASN A 1 107 ? 6.103 6.897 52.497 1.00 36.22 127 ASN A C 1
ATOM 623 O O . ASN A 1 107 ? 5.113 7.624 52.653 1.00 36.23 127 ASN A O 1
ATOM 628 N N . GLN A 1 108 ? 7.148 7.252 51.763 1.00 35.80 128 GLN A N 1
ATOM 629 C CA . GLN A 1 108 ? 7.203 8.539 51.098 1.00 35.41 128 GLN A CA 1
ATOM 630 C C . GLN A 1 108 ? 7.656 8.297 49.666 1.00 35.16 128 GLN A C 1
ATOM 631 O O . GLN A 1 108 ? 8.779 7.867 49.458 1.00 35.04 128 GLN A O 1
ATOM 637 N N . PRO A 1 109 ? 6.781 8.561 48.670 1.00 35.00 129 PRO A N 1
ATOM 638 C CA . PRO A 1 109 ? 7.145 8.169 47.312 1.00 34.50 129 PRO A CA 1
ATOM 639 C C . PRO A 1 109 ? 8.193 9.110 46.757 1.00 33.88 129 PRO A C 1
ATOM 640 O O . PRO A 1 109 ? 8.225 10.290 47.099 1.00 33.85 129 PRO A O 1
ATOM 644 N N . GLY A 1 110 ? 9.062 8.585 45.915 1.00 33.35 130 GLY A N 1
ATOM 645 C CA . GLY A 1 110 ? 10.159 9.379 45.427 1.00 32.72 130 GLY A CA 1
ATOM 646 C C . GLY A 1 110 ? 11.394 9.169 46.270 1.00 32.34 130 GLY A C 1
ATOM 647 O O . GLY A 1 110 ? 12.483 9.044 45.719 1.00 33.13 130 GLY A O 1
ATOM 648 N N . LEU A 1 111 ? 11.239 9.116 47.595 1.00 31.62 131 LEU A N 1
ATOM 649 C CA . LEU A 1 111 ? 12.387 8.968 48.515 1.00 31.00 131 LEU A CA 1
ATOM 650 C C . LEU A 1 111 ? 12.674 7.519 48.888 1.00 31.05 131 LEU A C 1
ATOM 651 O O . LEU A 1 111 ? 11.764 6.775 49.217 1.00 31.58 131 LEU A O 1
ATOM 656 N N . SER A 1 112 ? 13.932 7.105 48.828 1.00 30.91 132 SER A N 1
ATOM 657 C CA . SER A 1 112 ? 14.281 5.762 49.285 1.00 30.75 132 SER A CA 1
ATOM 658 C C . SER A 1 112 ? 15.477 5.812 50.252 1.00 31.03 132 SER A C 1
ATOM 659 O O . SER A 1 112 ? 16.359 6.670 50.113 1.00 31.01 132 SER A O 1
ATOM 662 N N . LEU A 1 113 ? 15.495 4.912 51.237 1.00 31.21 133 LEU A N 1
ATOM 663 C CA . LEU A 1 113 ? 16.584 4.879 52.226 1.00 31.50 133 LEU A CA 1
ATOM 664 C C . LEU A 1 113 ? 17.178 3.499 52.432 1.00 31.63 133 LEU A C 1
ATOM 665 O O . LEU A 1 113 ? 16.513 2.575 52.886 1.00 31.79 133 LEU A O 1
ATOM 670 N N . SER A 1 114 ? 18.453 3.373 52.122 1.00 31.77 134 SER A N 1
ATOM 671 C CA . SER A 1 114 ? 19.076 2.078 52.127 1.00 32.19 134 SER A CA 1
ATOM 672 C C . SER A 1 114 ? 20.533 2.248 52.475 1.00 32.50 134 SER A C 1
ATOM 673 O O . SER A 1 114 ? 21.274 2.951 51.772 1.00 32.75 134 SER A O 1
ATOM 676 N N . ASN A 1 115 ? 20.936 1.609 53.571 1.00 32.87 135 ASN A N 1
ATOM 677 C CA . ASN A 1 115 ? 22.338 1.581 53.986 1.00 33.32 135 ASN A CA 1
ATOM 678 C C . ASN A 1 115 ? 22.911 2.997 54.246 1.00 33.24 135 ASN A C 1
ATOM 679 O O . ASN A 1 115 ? 24.018 3.339 53.798 1.00 33.29 135 ASN A O 1
ATOM 684 N N . GLY A 1 116 ? 22.137 3.814 54.964 1.00 33.05 136 GLY A N 1
ATOM 685 C CA . GLY A 1 116 ? 22.523 5.192 55.294 1.00 32.35 136 GLY A CA 1
ATOM 686 C C . GLY A 1 116 ? 22.528 6.151 54.116 1.00 32.08 136 GLY A C 1
ATOM 687 O O . GLY A 1 116 ? 22.916 7.323 54.260 1.00 31.71 136 GLY A O 1
ATOM 688 N N . VAL A 1 117 ? 22.120 5.637 52.950 1.00 31.71 137 VAL A N 1
ATOM 689 C CA . VAL A 1 117 ? 21.931 6.441 51.738 1.00 31.43 137 VAL A CA 1
ATOM 690 C C . VAL A 1 117 ? 20.467 6.839 51.573 1.00 30.70 137 VAL A C 1
ATOM 691 O O . VAL A 1 117 ? 19.603 5.994 51.330 1.00 31.09 137 VAL A O 1
ATOM 695 N N . LEU A 1 118 ? 20.186 8.123 51.734 1.00 30.01 138 LEU A N 1
ATOM 696 C CA . LEU A 1 118 ? 18.897 8.662 51.343 1.00 29.48 138 LEU A CA 1
ATOM 697 C C . LEU A 1 118 ? 19.026 9.041 49.887 1.00 29.32 138 LEU A C 1
ATOM 698 O O . LEU A 1 118 ? 19.889 9.837 49.516 1.00 28.75 138 LEU A O 1
ATOM 703 N N . SER A 1 119 ? 18.181 8.432 49.064 1.00 29.36 139 SER A N 1
ATOM 704 C CA . SER A 1 119 ? 18.202 8.658 47.636 1.00 29.09 139 SER A CA 1
ATOM 705 C C . SER A 1 119 ? 16.930 9.387 47.259 1.00 28.99 139 SER A C 1
ATOM 706 O O . SER A 1 119 ? 15.817 8.903 47.482 1.00 29.33 139 SER A O 1
ATOM 709 N N . ILE A 1 120 ? 17.091 10.582 46.731 1.00 28.99 140 ILE A N 1
ATOM 710 C CA . ILE A 1 120 ? 15.945 11.373 46.307 1.00 29.08 140 ILE A CA 1
ATOM 711 C C . ILE A 1 120 ? 15.784 11.158 44.820 1.00 29.10 140 ILE A C 1
ATOM 712 O O . ILE A 1 120 ? 16.643 11.554 44.043 1.00 29.28 140 ILE A O 1
ATOM 717 N N . ASN A 1 121 ? 14.707 10.508 44.411 1.00 29.36 141 ASN A N 1
ATOM 718 C CA . ASN A 1 121 ? 14.608 10.105 43.010 1.00 30.02 141 ASN A CA 1
ATOM 719 C C . ASN A 1 121 ? 13.593 10.878 42.196 1.00 29.90 141 ASN A C 1
ATOM 720 O O . ASN A 1 121 ? 12.538 11.240 42.708 1.00 30.42 141 ASN A O 1
ATOM 725 N N . ASP A 1 122 ? 13.934 11.135 40.934 1.00 29.92 142 ASP A N 1
ATOM 726 C CA . ASP A 1 122 ? 13.011 11.721 39.946 1.00 29.98 142 ASP A CA 1
ATOM 727 C C . ASP A 1 122 ? 12.445 13.100 40.346 1.00 29.89 142 ASP A C 1
ATOM 728 O O . ASP A 1 122 ? 11.325 13.446 39.976 1.00 29.34 142 ASP A O 1
ATOM 733 N N . HIS A 1 123 ? 13.226 13.875 41.103 1.00 29.98 143 HIS A N 1
ATOM 734 C CA . HIS A 1 123 ? 12.794 15.206 41.523 1.00 29.97 143 HIS A CA 1
ATOM 735 C C . HIS A 1 123 ? 13.365 16.343 40.664 1.00 29.40 143 HIS A C 1
ATOM 736 O O . HIS A 1 123 ? 12.856 17.461 40.708 1.00 29.29 143 HIS A O 1
ATOM 743 N N . LEU A 1 124 ? 14.394 16.058 39.869 1.00 28.71 144 LEU A N 1
ATOM 744 C CA . LEU A 1 124 ? 15.026 17.096 39.029 1.00 28.04 144 LEU A CA 1
ATOM 745 C C . LEU A 1 124 ? 14.312 17.408 37.692 1.00 27.58 144 LEU A C 1
ATOM 746 O O . LEU A 1 124 ? 13.995 16.512 36.925 1.00 27.17 144 LEU A O 1
ATOM 751 N N . LYS A 1 125 ? 14.061 18.683 37.430 1.00 27.52 145 LYS A N 1
ATOM 752 C CA . LYS A 1 125 ? 13.521 19.105 36.143 1.00 27.83 145 LYS A CA 1
ATOM 753 C C . LYS A 1 125 ? 14.650 19.763 35.343 1.00 28.11 145 LYS A C 1
ATOM 754 O O . LYS A 1 125 ? 15.581 20.324 35.931 1.00 28.26 145 LYS A O 1
ATOM 756 N N . ALA A 1 126 ? 14.597 19.654 34.014 1.00 28.16 146 ALA A N 1
ATOM 757 C CA . ALA A 1 126 ? 15.630 20.244 33.148 1.00 28.14 146 ALA A CA 1
ATOM 758 C C . ALA A 1 126 ? 15.046 21.004 31.975 1.00 28.16 146 ALA A C 1
ATOM 759 O O . ALA A 1 126 ? 14.528 20.422 31.030 1.00 28.25 146 ALA A O 1
ATOM 761 N N . SER A 1 127 ? 15.145 22.316 32.058 1.00 28.50 147 SER A N 1
ATOM 762 C CA . SER A 1 127 ? 14.610 23.218 31.068 1.00 29.04 147 SER A CA 1
ATOM 763 C C . SER A 1 127 ? 15.778 23.671 30.180 1.00 29.29 147 SER A C 1
ATOM 764 O O . SER A 1 127 ? 16.787 24.156 30.687 1.00 29.40 147 SER A O 1
ATOM 767 N N . LEU A 1 128 ? 15.676 23.480 28.867 1.00 29.61 148 LEU A N 1
ATOM 768 C CA . LEU A 1 128 ? 16.727 23.966 27.968 1.00 30.24 148 LEU A CA 1
ATOM 769 C C . LEU A 1 128 ? 16.608 25.504 27.787 1.00 30.87 148 LEU A C 1
ATOM 770 O O . LEU A 1 128 ? 15.501 26.061 27.812 1.00 30.83 148 LEU A O 1
ATOM 775 N N . GLU A 1 129 ? 17.746 26.184 27.639 1.00 31.44 149 GLU A N 1
ATOM 776 C CA . GLU A 1 129 ? 17.797 27.652 27.641 1.00 32.19 149 GLU A CA 1
ATOM 777 C C . GLU A 1 129 ? 18.921 28.174 26.770 1.00 32.10 149 GLU A C 1
ATOM 778 O O . GLU A 1 129 ? 19.882 28.762 27.269 1.00 31.80 149 GLU A O 1
ATOM 784 N N . GLY A 1 130 ? 18.782 27.957 25.466 1.00 32.47 150 GLY A N 1
ATOM 785 C CA . GLY A 1 130 ? 19.780 28.340 24.476 1.00 32.76 150 GLY A CA 1
ATOM 786 C C . GLY A 1 130 ? 21.107 27.636 24.664 1.00 33.04 150 GLY A C 1
ATOM 787 O O . GLY A 1 130 ? 21.251 26.444 24.392 1.00 32.78 150 GLY A O 1
ATOM 788 N N . ASN A 1 131 ? 22.059 28.417 25.156 1.00 33.59 151 ASN A N 1
ATOM 789 C CA . ASN A 1 131 ? 23.449 28.039 25.386 1.00 34.07 151 ASN A CA 1
ATOM 790 C C . ASN A 1 131 ? 23.621 27.247 26.681 1.00 33.72 151 ASN A C 1
ATOM 791 O O . ASN A 1 131 ? 24.638 26.587 26.897 1.00 33.74 151 ASN A O 1
ATOM 796 N N . SER A 1 132 ? 22.600 27.323 27.528 1.00 33.44 152 SER A N 1
ATOM 797 C CA . SER A 1 132 ? 22.648 26.833 28.896 1.00 32.93 152 SER A CA 1
ATOM 798 C C . SER A 1 132 ? 21.662 25.681 29.125 1.00 32.54 152 SER A C 1
ATOM 799 O O . SER A 1 132 ? 20.743 25.474 28.339 1.00 32.47 152 SER A O 1
ATOM 802 N N . LEU A 1 133 ? 21.872 24.923 30.195 1.00 32.28 153 LEU A N 1
ATOM 803 C CA . LEU A 1 133 ? 20.899 23.936 30.647 1.00 32.01 153 LEU A CA 1
ATOM 804 C C . LEU A 1 133 ? 20.615 24.142 32.138 1.00 32.00 153 LEU A C 1
ATOM 805 O O . LEU A 1 133 ? 21.489 23.948 32.991 1.00 32.17 153 LEU A O 1
ATOM 810 N N . ARG A 1 134 ? 19.380 24.535 32.431 1.00 31.64 154 ARG A N 1
ATOM 811 C CA . ARG A 1 134 ? 18.962 24.918 33.768 1.00 31.43 154 ARG A CA 1
ATOM 812 C C . ARG A 1 134 ? 18.230 23.768 34.486 1.00 31.04 154 ARG A C 1
ATOM 813 O O . ARG A 1 134 ? 17.079 23.452 34.167 1.00 30.92 154 ARG A O 1
ATOM 821 N N . ILE A 1 135 ? 18.920 23.143 35.445 1.00 30.64 155 IL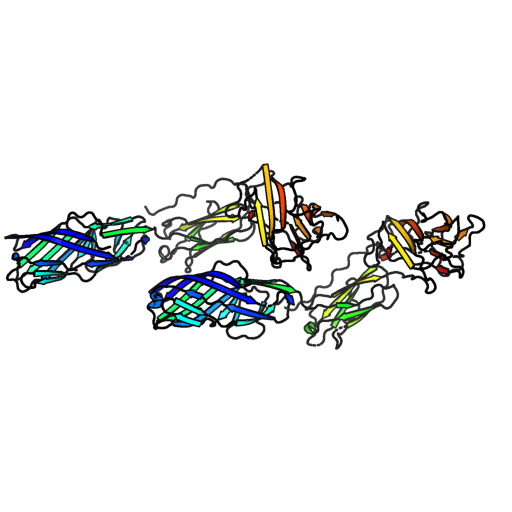E A N 1
ATOM 822 C CA . ILE A 1 135 ? 18.354 22.063 36.272 1.00 30.02 155 ILE A CA 1
ATOM 823 C C . ILE A 1 135 ? 17.788 22.599 37.588 1.00 29.57 155 ILE A C 1
ATOM 824 O O . ILE A 1 135 ? 18.527 23.165 38.392 1.00 29.82 155 ILE A O 1
ATOM 829 N N . SER A 1 136 ? 16.487 22.393 37.808 1.00 29.12 156 SER A N 1
ATOM 830 C CA . SER A 1 136 ? 15.780 22.930 38.979 1.00 28.90 156 SER A CA 1
ATOM 831 C C . SER A 1 136 ? 14.926 21.885 39.715 1.00 28.89 156 SER A C 1
ATOM 832 O O . SER A 1 136 ? 14.698 20.787 39.203 1.00 28.35 156 SER A O 1
ATOM 835 N N . ALA A 1 137 ? 14.438 22.258 40.904 1.00 29.14 157 ALA A N 1
ATOM 836 C CA . ALA A 1 137 ? 13.648 21.366 41.777 1.00 29.34 157 ALA A CA 1
ATOM 837 C C . ALA A 1 137 ? 12.772 22.130 42.765 1.00 29.54 157 ALA A C 1
ATOM 838 O O . ALA A 1 137 ? 13.243 23.023 43.478 1.00 29.75 157 ALA A O 1
ATOM 840 N N . ALA A 1 138 ? 11.493 21.774 42.810 1.00 29.73 158 ALA A N 1
ATOM 841 C CA . ALA A 1 138 ? 10.626 22.225 43.892 1.00 29.79 158 ALA A CA 1
ATOM 842 C C . ALA A 1 138 ? 11.173 21.622 45.200 1.00 29.84 158 ALA A C 1
ATOM 843 O O . ALA A 1 138 ? 11.594 20.461 45.213 1.00 29.65 158 ALA A O 1
ATOM 845 N N . PRO A 1 139 ? 11.191 22.415 46.289 1.00 29.89 159 PRO A N 1
ATOM 846 C CA . PRO A 1 139 ? 11.678 21.948 47.589 1.00 29.96 159 PRO A CA 1
ATOM 847 C C . PRO A 1 139 ? 11.012 20.636 48.042 1.00 29.94 159 PRO A C 1
ATOM 848 O O . PRO A 1 139 ? 9.788 20.522 47.988 1.00 30.06 159 PRO A O 1
ATOM 852 N N . ILE A 1 140 ? 11.821 19.657 48.455 1.00 29.72 160 ILE A N 1
ATOM 853 C CA . ILE A 1 140 ? 11.325 18.351 48.876 1.00 29.53 160 ILE A CA 1
ATOM 854 C C . ILE A 1 140 ? 11.250 18.292 50.406 1.00 29.71 160 ILE A C 1
ATOM 855 O O . ILE A 1 140 ? 12.227 18.625 51.090 1.00 29.69 160 ILE A O 1
ATOM 857 N N . THR A 1 141 ? 10.090 17.902 50.944 1.00 29.36 161 THR A N 1
ATOM 858 C CA . THR A 1 141 ? 9.978 17.668 52.383 1.00 29.00 161 THR A CA 1
ATOM 859 C C . THR A 1 141 ? 10.137 16.189 52.715 1.00 28.53 161 THR A C 1
ATOM 860 O O . THR A 1 141 ? 9.489 15.330 52.112 1.00 28.71 161 THR A O 1
ATOM 864 N N . VAL A 1 142 ? 11.021 15.911 53.673 1.00 27.77 162 VAL A N 1
ATOM 865 C CA . VAL A 1 142 ? 11.373 14.559 54.075 1.00 26.75 162 VAL A CA 1
ATOM 866 C C . VAL A 1 142 ? 11.141 14.483 55.562 1.00 26.62 162 VAL A C 1
ATOM 867 O O . VAL A 1 142 ? 11.803 15.192 56.315 1.00 26.48 162 VAL A O 1
ATOM 871 N N . ARG A 1 143 ? 10.191 13.645 55.983 1.00 26.56 163 ARG A N 1
ATOM 872 C CA . ARG A 1 143 ? 9.958 13.387 57.405 1.00 26.16 163 ARG A CA 1
ATOM 873 C C . ARG A 1 143 ? 10.786 12.186 57.880 1.00 26.33 163 ARG A C 1
ATOM 874 O O . ARG A 1 143 ? 10.758 11.101 57.301 1.00 26.20 163 ARG A O 1
ATOM 882 N N . LEU A 1 144 ? 11.551 12.417 58.935 1.00 26.78 164 LEU A N 1
ATOM 883 C CA . LEU A 1 144 ? 12.491 11.441 59.462 1.00 26.83 164 LEU A CA 1
ATOM 884 C C . LEU A 1 144 ? 12.222 11.270 60.928 1.00 26.78 164 LEU A C 1
ATOM 885 O O . LEU A 1 144 ? 11.543 12.096 61.532 1.00 26.91 164 LEU A O 1
ATOM 890 N N . GLN A 1 145 ? 12.726 10.181 61.491 1.00 26.90 165 GLN A N 1
ATOM 891 C CA . GLN A 1 145 ? 12.906 10.091 62.932 1.00 27.30 165 GLN A CA 1
ATOM 892 C C . GLN A 1 145 ? 14.155 9.279 63.251 1.00 27.13 165 GLN A C 1
ATOM 893 O O . GLN A 1 145 ? 14.436 8.248 62.604 1.00 27.09 165 GLN A O 1
ATOM 899 N N . ALA A 1 146 ? 14.904 9.763 64.239 1.00 26.54 166 ALA A N 1
ATOM 900 C CA . ALA A 1 146 ? 16.130 9.115 64.651 1.00 26.13 166 ALA A CA 1
ATOM 901 C C . ALA A 1 146 ? 15.818 7.976 65.600 1.00 25.94 166 ALA A C 1
ATOM 902 O O . ALA A 1 146 ? 14.807 8.005 66.310 1.00 26.18 166 ALA A O 1
ATOM 904 N N . LEU A 1 147 ? 16.699 6.982 65.604 1.00 25.59 167 LEU A N 1
ATOM 905 C CA . LEU A 1 147 ? 16.477 5.718 66.304 1.00 25.51 167 LEU A CA 1
ATOM 906 C C . LEU A 1 147 ? 16.885 5.730 67.787 1.00 25.19 167 LEU A C 1
ATOM 907 O O . LEU A 1 147 ? 16.141 5.276 68.663 1.00 24.33 167 LEU A O 1
ATOM 912 N N . THR A 1 148 ? 18.087 6.239 68.033 1.00 25.21 168 THR A N 1
ATOM 913 C CA . THR A 1 148 ? 18.711 6.227 69.340 1.00 25.44 168 THR A CA 1
ATOM 914 C C . THR A 1 148 ? 19.365 7.596 69.567 1.00 25.53 168 THR A C 1
ATOM 915 O O . THR A 1 148 ? 19.606 8.352 68.617 1.00 25.94 168 THR A O 1
ATOM 919 N N . GLU A 1 149 ? 19.653 7.899 70.827 1.00 25.20 169 GLU A N 1
ATOM 920 C CA . GLU A 1 149 ? 20.471 9.038 71.194 1.00 24.84 169 GLU A CA 1
ATOM 921 C C . GLU A 1 149 ? 21.791 9.087 70.391 1.00 24.63 169 GLU A C 1
ATOM 922 O O . GLU A 1 149 ? 22.480 8.074 70.220 1.00 24.32 169 GLU A O 1
ATOM 928 N N . GLY A 1 150 ? 22.130 10.274 69.897 1.00 24.35 170 GLY A N 1
ATOM 929 C CA . GLY A 1 150 ? 23.412 10.509 69.237 1.00 23.71 170 GLY A CA 1
ATOM 930 C C . GLY A 1 150 ? 23.375 11.743 68.360 1.00 23.61 170 GLY A C 1
ATOM 931 O O . GLY A 1 150 ? 22.780 12.757 68.709 1.00 23.31 170 GLY A O 1
ATOM 932 N N . THR A 1 151 ? 24.019 11.655 67.207 1.00 23.83 171 THR A N 1
ATOM 933 C CA . THR A 1 151 ? 24.051 12.764 66.285 1.00 24.02 171 THR A CA 1
ATOM 934 C C . THR A 1 151 ? 23.704 12.247 64.920 1.00 24.76 171 THR A C 1
ATOM 935 O O . THR A 1 151 ? 24.077 11.134 64.568 1.00 25.69 171 THR A O 1
ATOM 939 N N . LEU A 1 152 ? 22.955 13.049 64.174 1.00 25.07 172 LEU A N 1
ATOM 940 C CA . LEU A 1 152 ? 22.744 12.827 62.768 1.00 25.18 172 LEU A CA 1
ATOM 941 C C . LEU A 1 152 ? 23.656 13.765 62.025 1.00 25.50 172 LEU A C 1
ATOM 942 O O . LEU A 1 152 ? 23.648 14.969 62.297 1.00 25.15 172 LEU A O 1
ATOM 947 N N . THR A 1 153 ? 24.423 13.212 61.083 1.00 26.25 173 THR A N 1
ATOM 948 C CA . THR A 1 153 ? 25.327 13.996 60.232 1.00 27.36 173 THR A CA 1
ATOM 949 C C . THR A 1 153 ? 25.048 13.703 58.766 1.00 28.51 173 THR A C 1
ATOM 950 O O . THR A 1 153 ? 25.168 12.547 58.317 1.00 28.96 173 THR A O 1
ATOM 954 N N . PHE A 1 154 ? 24.678 14.748 58.021 1.00 29.71 174 PHE A N 1
ATOM 955 C CA . PHE A 1 154 ? 24.396 14.608 56.578 1.00 30.71 174 PHE A CA 1
ATOM 956 C C . PHE A 1 154 ? 25.574 15.019 55.671 1.00 31.18 174 PHE A C 1
ATOM 957 O O . PHE A 1 154 ? 25.947 16.194 55.576 1.00 31.43 174 PHE A O 1
ATOM 965 N N . ILE A 1 155 ? 26.136 14.014 55.010 1.00 31.65 175 ILE A N 1
ATOM 966 C CA . ILE A 1 155 ? 27.314 14.128 54.166 1.00 31.82 175 ILE A CA 1
ATOM 967 C C . ILE A 1 155 ? 26.837 13.916 52.736 1.00 31.85 175 ILE A C 1
ATOM 968 O O . ILE A 1 155 ? 25.960 13.099 52.501 1.00 32.56 175 ILE A O 1
ATOM 973 N N . PRO A 1 156 ? 27.376 14.667 51.766 1.00 31.84 176 PRO A N 1
ATOM 974 C CA . PRO A 1 156 ? 26.995 14.228 50.435 1.00 31.44 176 PRO A CA 1
ATOM 975 C C . PRO A 1 156 ? 27.753 12.940 50.057 1.00 31.54 176 PRO A C 1
ATOM 976 O O . PRO A 1 156 ? 28.894 12.720 50.488 1.00 31.44 176 PRO A O 1
ATOM 980 N N . GLU A 1 157 ? 27.100 12.085 49.281 1.00 31.59 177 GLU A N 1
ATOM 981 C CA . GLU A 1 157 ? 27.721 10.875 48.756 1.00 31.70 177 GLU A CA 1
ATOM 982 C C . GLU A 1 157 ? 28.754 11.259 47.711 1.00 31.49 177 GLU A C 1
ATOM 983 O O . GLU A 1 157 ? 28.645 12.324 47.119 1.00 32.07 177 GLU A O 1
ATOM 989 N N . LYS A 1 158 ? 29.765 10.416 47.505 1.00 31.07 178 LYS A N 1
ATOM 990 C CA . LYS A 1 158 ? 30.731 10.618 46.429 1.00 30.38 178 LYS A CA 1
ATOM 991 C C . LYS A 1 158 ? 29.952 10.860 45.131 1.00 30.01 178 LYS A C 1
ATOM 992 O O . LYS A 1 158 ? 30.035 11.942 44.554 1.00 30.08 178 LYS A O 1
ATOM 998 N N . THR A 1 159 ? 29.174 9.870 44.693 1.00 29.24 179 THR A N 1
ATOM 999 C CA . THR A 1 159 ? 28.301 10.038 43.538 1.00 28.39 179 THR A CA 1
ATOM 1000 C C . THR A 1 159 ? 27.038 10.734 44.008 1.00 28.18 179 THR A C 1
ATOM 1001 O O . THR A 1 159 ? 26.033 10.095 44.314 1.00 28.15 179 THR A O 1
ATOM 1005 N N . ILE A 1 160 ? 27.104 12.054 44.095 1.00 27.93 180 ILE A N 1
ATOM 1006 C CA . ILE A 1 160 ? 25.982 12.829 44.606 1.00 27.87 180 ILE A CA 1
ATOM 1007 C C . ILE A 1 160 ? 24.774 12.860 43.653 1.00 28.12 180 ILE A C 1
ATOM 1008 O O . ILE A 1 160 ? 23.630 13.037 44.094 1.00 28.02 180 ILE A O 1
ATOM 1013 N N . LEU A 1 161 ? 25.018 12.648 42.359 1.00 28.22 181 LEU A N 1
ATOM 1014 C CA . LEU A 1 161 ? 23.971 12.861 41.365 1.00 27.85 181 LEU A CA 1
ATOM 1015 C C . LEU A 1 161 ? 24.106 11.986 40.123 1.00 27.67 181 LEU A C 1
ATOM 1016 O O . LEU A 1 161 ? 25.156 11.954 39.467 1.00 27.68 181 LEU A O 1
ATOM 1021 N N . THR A 1 162 ? 23.025 11.285 39.805 1.00 26.81 182 THR A N 1
ATOM 1022 C CA . THR A 1 162 ? 22.890 10.660 38.518 1.00 26.04 182 THR A CA 1
ATOM 1023 C C . THR A 1 162 ? 21.593 11.163 37.913 1.00 25.86 182 THR A C 1
ATOM 1024 O O . THR A 1 162 ? 20.649 11.479 38.644 1.00 25.96 182 THR A O 1
ATOM 1028 N N . ASN A 1 163 ? 21.565 11.269 36.583 1.00 25.16 183 ASN A N 1
ATOM 1029 C CA . ASN A 1 163 ? 20.326 11.464 35.827 1.00 24.28 183 ASN A CA 1
ATOM 1030 C C . ASN A 1 163 ? 20.400 10.848 34.435 1.00 23.48 183 ASN A C 1
ATOM 1031 O O . ASN A 1 163 ? 21.497 10.649 33.897 1.00 22.85 183 ASN A O 1
ATOM 103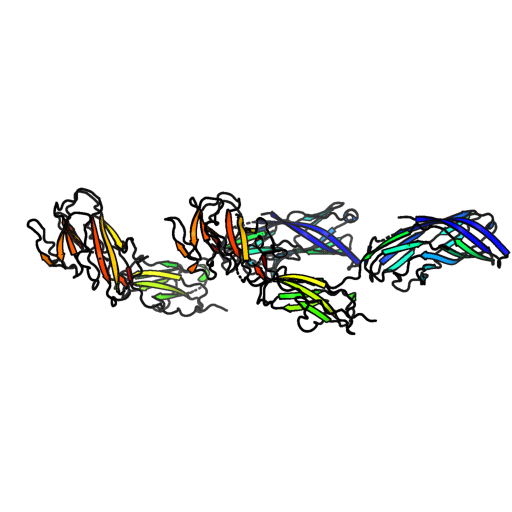6 N N . THR A 1 164 ? 19.230 10.557 33.866 1.00 22.65 184 THR A N 1
ATOM 1037 C CA . THR A 1 164 ? 19.120 10.181 32.462 1.00 22.30 184 THR A CA 1
ATOM 1038 C C . THR A 1 164 ? 18.325 11.254 31.710 1.00 21.85 184 THR A C 1
ATOM 1039 O O . THR A 1 164 ? 17.231 11.627 32.115 1.00 22.11 184 THR A O 1
ATOM 1043 N N . ALA A 1 165 ? 18.900 11.748 30.620 1.00 21.40 185 ALA A N 1
ATOM 1044 C CA . ALA A 1 165 ? 18.309 12.823 29.835 1.00 21.11 185 ALA A CA 1
ATOM 1045 C C . ALA A 1 165 ? 17.903 12.298 28.490 1.00 20.88 185 ALA A C 1
ATOM 1046 O O . ALA A 1 165 ? 18.575 11.461 27.919 1.00 21.11 185 ALA A O 1
ATOM 1048 N N . SER A 1 166 ? 16.807 12.815 27.978 1.00 20.73 186 SER A N 1
ATOM 1049 C CA . SER A 1 166 ? 16.371 12.483 26.664 1.00 20.88 186 SER A CA 1
ATOM 1050 C C . SER A 1 166 ? 16.537 13.766 25.890 1.00 21.29 186 SER A C 1
ATOM 1051 O O . SER A 1 166 ? 15.742 14.691 26.050 1.00 21.55 186 SER A O 1
ATOM 1054 N N . VAL A 1 167 ? 17.598 13.832 25.086 1.00 21.85 187 VAL A N 1
ATOM 1055 C CA . VAL A 1 167 ? 17.893 15.003 24.247 1.00 22.05 187 VAL A CA 1
ATOM 1056 C C . VAL A 1 167 ? 17.835 14.677 22.760 1.00 22.14 187 VAL A C 1
ATOM 1057 O O . VAL A 1 167 ? 18.555 13.798 22.292 1.00 21.69 187 VAL A O 1
ATOM 1061 N N . ASP A 1 168 ? 16.991 15.406 22.028 1.00 22.56 188 ASP A N 1
ATOM 1062 C CA . ASP A 1 168 ? 16.854 15.244 20.569 1.00 23.13 188 ASP A CA 1
ATOM 1063 C C . ASP A 1 168 ? 16.691 13.802 20.116 1.00 23.22 188 ASP A C 1
ATOM 1064 O O . ASP A 1 168 ? 17.200 13.440 19.067 1.00 23.18 188 ASP A O 1
ATOM 1069 N N . GLY A 1 169 ? 15.996 12.982 20.905 1.00 23.81 189 GLY A N 1
ATOM 1070 C CA . GLY A 1 169 ? 15.823 11.557 20.584 1.00 23.91 189 GLY A CA 1
ATOM 1071 C C . GLY A 1 169 ? 16.940 10.629 21.047 1.00 23.84 189 GLY A C 1
ATOM 1072 O O . GLY A 1 169 ? 16.833 9.418 20.897 1.00 24.19 189 GLY A O 1
ATOM 1073 N N . TYR A 1 170 ? 18.017 11.190 21.591 1.00 23.61 190 TYR A N 1
ATOM 1074 C CA . TYR A 1 170 ? 19.103 10.398 22.162 1.00 23.39 190 TYR A CA 1
ATOM 1075 C C . TYR A 1 170 ? 18.947 10.294 23.666 1.00 23.37 190 TYR A C 1
ATOM 1076 O O . TYR A 1 170 ? 18.265 11.101 24.289 1.00 23.55 190 TYR A O 1
ATOM 1085 N N . THR A 1 171 ? 19.591 9.296 24.250 1.00 23.21 191 THR A N 1
ATOM 1086 C CA . THR A 1 171 ? 19.559 9.110 25.670 1.00 22.96 191 THR A CA 1
ATOM 1087 C C . THR A 1 171 ? 20.943 9.360 26.218 1.00 22.91 191 THR A C 1
ATOM 1088 O O . THR A 1 171 ? 21.900 8.722 25.807 1.00 23.37 191 THR A O 1
ATOM 1092 N N . ALA A 1 172 ? 21.039 10.303 27.147 1.00 22.96 192 ALA A N 1
ATOM 1093 C CA . ALA A 1 172 ? 22.299 10.630 27.811 1.00 23.18 192 ALA A CA 1
ATOM 1094 C C . ALA A 1 172 ? 22.248 10.245 29.284 1.00 23.13 192 ALA A C 1
ATOM 1095 O O . ALA A 1 172 ? 21.300 10.585 29.992 1.00 23.06 192 ALA A O 1
ATOM 1097 N N . ASN A 1 173 ? 23.270 9.519 29.725 1.00 23.37 193 ASN A N 1
ATOM 1098 C CA . ASN A 1 173 ? 23.421 9.116 31.124 1.00 23.55 193 ASN A CA 1
ATOM 1099 C C . ASN A 1 173 ? 24.488 9.961 31.775 1.00 24.19 193 ASN A C 1
ATOM 1100 O O . ASN A 1 173 ? 25.579 10.099 31.223 1.00 24.08 193 ASN A O 1
ATOM 1105 N N . THR A 1 174 ? 24.165 10.528 32.937 1.00 24.99 194 THR A N 1
ATOM 1106 C CA . THR A 1 174 ? 25.097 11.399 33.655 1.00 26.15 194 THR A CA 1
ATOM 1107 C C . THR A 1 174 ? 25.420 10.895 35.080 1.00 27.04 194 THR A C 1
ATOM 1108 O O . THR A 1 174 ? 24.563 10.356 35.789 1.00 27.44 194 THR A O 1
ATOM 1112 N N . THR A 1 175 ? 26.680 11.041 35.466 1.00 28.00 195 THR A N 1
ATOM 1113 C CA . THR A 1 175 ? 27.120 10.708 36.806 1.00 29.01 195 THR A CA 1
ATOM 1114 C C . THR A 1 175 ? 28.021 11.831 37.312 1.00 29.56 195 THR A C 1
ATOM 1115 O O . THR A 1 175 ? 29.078 12.104 36.735 1.00 29.73 195 THR A O 1
ATOM 1119 N N . CYS A 1 176 ? 27.586 12.472 38.389 1.00 30.28 196 CYS A N 1
ATOM 1120 C CA . CYS A 1 176 ? 28.332 13.560 39.002 1.00 31.14 196 CYS A CA 1
ATOM 1121 C C . CYS A 1 176 ? 28.858 13.179 40.368 1.00 31.81 196 CYS A C 1
ATOM 1122 O O . CYS A 1 176 ? 28.089 12.828 41.268 1.00 31.54 196 CYS A O 1
ATOM 1125 N N . THR A 1 177 ? 30.177 13.276 40.508 1.00 32.99 197 THR A N 1
ATOM 1126 C CA . THR A 1 177 ? 30.865 13.009 41.766 1.00 34.07 197 THR A CA 1
ATOM 1127 C C . THR A 1 177 ? 31.360 14.307 42.396 1.00 34.79 197 THR A C 1
ATOM 1128 O O . THR A 1 177 ? 31.627 15.288 41.699 1.00 34.85 197 THR A O 1
ATOM 1132 N N . THR A 1 178 ? 31.477 14.301 43.715 1.00 35.93 198 THR A N 1
ATOM 1133 C CA . THR A 1 178 ? 31.954 15.462 44.451 1.00 37.35 198 THR A CA 1
ATOM 1134 C C . THR A 1 178 ? 33.036 15.056 45.446 1.00 38.30 198 THR A C 1
ATOM 1135 O O . THR A 1 178 ? 33.282 13.866 45.643 1.00 38.64 198 THR A O 1
ATOM 1139 N N . ASN A 1 179 ? 33.680 16.041 46.064 1.00 39.35 199 ASN A N 1
ATOM 1140 C CA . ASN A 1 179 ? 34.651 15.756 47.108 1.00 40.69 199 ASN A CA 1
ATOM 1141 C C . ASN A 1 179 ? 34.324 16.436 48.422 1.00 41.39 199 ASN A C 1
ATOM 1142 O O . ASN A 1 179 ? 35.140 16.442 49.338 1.00 41.67 199 ASN A O 1
ATOM 1147 N N . ALA A 1 180 ? 33.123 16.994 48.512 1.00 42.33 200 ALA A N 1
ATOM 1148 C CA . ALA A 1 180 ? 32.704 17.718 49.701 1.00 43.37 200 ALA A CA 1
ATOM 1149 C C . ALA A 1 180 ? 32.609 16.819 50.941 1.00 44.02 200 ALA A C 1
ATOM 1150 O O . ALA A 1 180 ? 31.839 15.852 50.965 1.00 44.30 200 ALA A O 1
ATOM 1152 N N . ASP A 1 181 ? 33.424 17.149 51.947 1.00 44.68 201 ASP A N 1
ATOM 1153 C CA . ASP A 1 181 ? 33.432 16.507 53.268 1.00 45.14 201 ASP A CA 1
ATOM 1154 C C . ASP A 1 181 ? 32.420 17.172 54.182 1.00 45.29 201 ASP A C 1
ATOM 1155 O O . ASP A 1 181 ? 32.123 16.660 55.267 1.00 45.38 201 ASP A O 1
ATOM 1160 N N . LYS A 1 182 ? 31.897 18.311 53.724 1.00 45.51 202 LYS A N 1
ATOM 1161 C CA . LYS A 1 182 ? 31.178 19.256 54.582 1.00 45.68 202 LYS A CA 1
ATOM 1162 C C . LYS A 1 182 ? 29.685 18.930 54.738 1.00 45.12 202 LYS A C 1
ATOM 1163 O O . LYS A 1 182 ? 28.917 19.024 53.771 1.00 45.20 202 LYS A O 1
ATOM 1169 N N . PRO A 1 183 ? 29.277 18.549 55.965 1.00 44.43 203 PRO A N 1
ATOM 1170 C CA . PRO A 1 183 ? 27.882 18.216 56.255 1.00 43.65 203 PRO A CA 1
ATOM 1171 C C . PRO A 1 183 ? 26.932 19.381 55.995 1.00 42.81 203 PRO A C 1
ATOM 1172 O O . PRO A 1 183 ? 27.230 20.518 56.361 1.00 42.70 203 PRO A O 1
ATOM 1176 N N . PHE A 1 184 ? 25.802 19.093 55.356 1.00 42.00 204 PHE A N 1
ATOM 1177 C CA . PHE A 1 184 ? 24.728 20.081 55.194 1.00 41.12 204 PHE A CA 1
ATOM 1178 C C . PHE A 1 184 ? 24.251 20.609 56.555 1.00 40.09 204 PHE A C 1
ATOM 1179 O O . PHE A 1 184 ? 24.446 21.785 56.883 1.00 40.12 204 PHE A O 1
ATOM 1187 N N . ALA A 1 185 ? 23.641 19.722 57.336 1.00 38.49 205 ALA A N 1
ATOM 1188 C CA . ALA A 1 185 ? 23.207 20.039 58.683 1.00 36.88 205 ALA A CA 1
ATOM 1189 C C . ALA A 1 185 ? 23.656 18.938 59.651 1.00 35.52 205 ALA A C 1
ATOM 1190 O O . ALA A 1 185 ? 23.928 17.800 59.240 1.00 35.04 205 ALA A O 1
ATOM 1192 N N . THR A 1 186 ? 23.763 19.311 60.925 1.00 33.71 206 THR A N 1
ATOM 1193 C CA . THR A 1 186 ? 23.956 18.380 62.029 1.00 32.28 206 THR A CA 1
ATOM 1194 C C . THR A 1 186 ? 22.682 18.443 62.862 1.00 31.43 206 THR A C 1
ATOM 1195 O O . THR A 1 186 ? 22.086 19.510 62.990 1.00 31.63 206 THR A O 1
ATOM 1199 N N . VAL A 1 187 ? 22.251 17.314 63.419 1.00 30.19 207 VAL A N 1
ATOM 1200 C CA . VAL A 1 187 ? 21.107 17.312 64.341 1.00 29.00 207 VAL A CA 1
ATOM 1201 C C . VAL A 1 187 ? 21.456 16.546 65.618 1.00 28.61 207 VAL A C 1
ATOM 1202 O O . VAL A 1 187 ? 21.858 15.381 65.554 1.00 28.51 207 VAL A O 1
ATOM 1206 N N . LYS A 1 188 ? 21.317 17.191 66.776 1.00 27.96 208 LYS A N 1
ATOM 1207 C CA . LYS A 1 188 ? 21.530 16.492 68.042 1.00 27.55 208 LYS A CA 1
ATOM 1208 C C . LYS A 1 188 ? 20.292 15.669 68.364 1.00 26.75 208 LYS A C 1
ATOM 1209 O O . LYS A 1 188 ? 19.178 16.178 68.334 1.00 26.33 208 LYS A O 1
ATOM 1215 N N . VAL A 1 189 ? 20.508 14.384 68.623 1.00 26.22 209 VAL A N 1
ATOM 1216 C CA . VAL A 1 189 ? 19.459 13.492 69.080 1.00 25.70 209 VAL A CA 1
ATOM 1217 C C . VAL A 1 189 ? 19.587 13.323 70.599 1.00 26.23 209 VAL A C 1
ATOM 1218 O O . VAL A 1 189 ? 20.449 12.581 71.097 1.00 26.16 209 VAL A O 1
ATOM 1222 N N . ASP A 1 190 ? 18.744 14.048 71.332 1.00 26.43 210 ASP A N 1
ATOM 1223 C CA . ASP A 1 190 ? 18.590 13.824 72.769 1.00 26.54 210 ASP A CA 1
ATOM 1224 C C . ASP A 1 190 ? 17.818 12.521 72.972 1.00 25.62 210 ASP A C 1
ATOM 1225 O O . ASP A 1 190 ? 17.042 12.127 72.101 1.00 25.26 210 ASP A O 1
ATOM 1230 N N . PRO A 1 191 ? 18.030 11.846 74.113 1.00 25.08 211 PRO A N 1
ATOM 1231 C CA . PRO A 1 191 ? 17.322 10.584 74.311 1.00 24.83 211 PRO A CA 1
ATOM 1232 C C . PRO A 1 191 ? 15.800 10.775 74.415 1.00 24.39 211 PRO A C 1
ATOM 1233 O O . PRO A 1 191 ? 15.321 11.880 74.667 1.00 24.43 211 PRO A O 1
ATOM 1237 N N . ALA A 1 192 ? 15.053 9.703 74.198 1.00 23.95 212 ALA A N 1
ATOM 1238 C CA . ALA A 1 192 ? 13.613 9.705 74.467 1.00 23.87 212 ALA A CA 1
ATOM 1239 C C . ALA A 1 192 ? 13.347 9.806 75.974 1.00 23.39 212 ALA A C 1
ATOM 1240 O O . ALA A 1 192 ? 14.226 9.503 76.787 1.00 23.70 212 ALA A O 1
ATOM 1242 N N . ASP A 1 193 ? 12.149 10.236 76.344 1.00 22.91 213 ASP A N 1
ATOM 1243 C CA . ASP A 1 193 ? 11.713 10.150 77.732 1.00 23.38 213 ASP A CA 1
ATOM 1244 C C . ASP A 1 193 ? 12.050 8.743 78.311 1.00 23.54 213 ASP A C 1
ATOM 1245 O O . ASP A 1 193 ? 12.007 7.732 77.590 1.00 22.91 213 ASP A O 1
ATOM 1250 N N . GLY A 1 194 ? 12.416 8.703 79.601 1.00 24.09 214 GLY A N 1
ATOM 1251 C CA . GLY A 1 194 ? 12.757 7.455 80.321 1.00 24.35 214 GLY A CA 1
ATOM 1252 C C . GLY A 1 194 ? 11.970 7.311 81.620 1.00 24.99 214 GLY A C 1
ATOM 1253 O O . GLY A 1 194 ? 11.197 8.192 81.968 1.00 25.62 214 GLY A O 1
ATOM 1254 N N . LEU A 1 195 ? 12.133 6.200 82.335 1.00 25.34 215 LEU A N 1
ATOM 1255 C CA . LEU A 1 195 ? 11.489 6.038 83.630 1.00 25.96 215 LEU A CA 1
ATOM 1256 C C . LEU A 1 195 ? 11.909 7.124 84.593 1.00 26.81 215 LEU A C 1
ATOM 1257 O O . LEU A 1 195 ? 13.030 7.656 84.512 1.00 26.88 215 LEU A O 1
ATOM 1262 N N . THR A 1 196 ? 11.001 7.467 85.498 1.00 27.64 216 THR A N 1
ATOM 1263 C CA . THR A 1 196 ? 11.336 8.359 86.599 1.00 28.76 216 THR A CA 1
ATOM 1264 C C . THR A 1 196 ? 10.975 7.599 87.842 1.00 30.42 216 THR A C 1
ATOM 1265 O O . THR A 1 196 ? 10.117 6.689 87.790 1.00 30.85 216 THR A O 1
ATOM 1269 N N . ILE A 1 197 ? 11.620 7.966 88.956 1.00 31.49 217 ILE A N 1
ATOM 1270 C CA . ILE A 1 197 ? 11.201 7.505 90.282 1.00 31.91 217 ILE A CA 1
ATOM 1271 C C . ILE A 1 197 ? 11.102 8.663 91.270 1.00 32.66 217 ILE A C 1
ATOM 1272 O O . ILE A 1 197 ? 11.962 9.534 91.303 1.00 33.27 217 ILE A O 1
ATOM 1277 N N . THR A 1 198 ? 10.049 8.665 92.072 1.00 33.11 218 THR A N 1
ATOM 1278 C CA . THR A 1 198 ? 9.817 9.706 93.056 1.00 33.56 218 THR A CA 1
ATOM 1279 C C . THR A 1 198 ? 9.970 9.057 94.425 1.00 33.50 218 THR A C 1
ATOM 1280 O O . THR A 1 198 ? 9.224 8.133 94.764 1.00 34.04 218 THR A O 1
ATOM 1284 N N . ALA A 1 199 ? 10.919 9.525 95.224 1.00 33.00 219 ALA A N 1
ATOM 1285 C CA . ALA A 1 199 ? 10.961 9.112 96.627 1.00 32.70 219 ALA A CA 1
ATOM 1286 C C . ALA A 1 199 ? 11.165 10.357 97.441 1.00 32.21 219 ALA A C 1
ATOM 1287 O O . ALA A 1 199 ? 11.618 11.338 96.885 1.00 32.20 219 ALA A O 1
ATOM 1289 N N . PRO A 1 200 ? 10.850 10.336 98.757 1.00 32.18 220 PRO A N 1
ATOM 1290 C CA . PRO A 1 200 ? 11.359 11.446 99.630 1.00 32.42 220 PRO A CA 1
ATOM 1291 C C . PRO A 1 200 ? 12.852 11.460 99.254 1.00 32.93 220 PRO A C 1
ATOM 1292 O O . PRO A 1 200 ? 13.398 10.366 99.075 1.00 33.51 220 PRO A O 1
ATOM 1296 N N . GLU A 1 201 ? 13.577 12.566 99.097 1.00 33.20 221 GLU A N 1
ATOM 1297 C CA . GLU A 1 201 ? 14.140 13.505 100.050 1.00 33.29 221 GLU A CA 1
ATOM 1298 C C . GLU A 1 201 ? 14.999 12.846 101.128 1.00 32.90 221 GLU A C 1
ATOM 1299 O O . GLU A 1 201 ? 16.218 12.836 101.014 1.00 33.29 221 GLU A O 1
ATOM 1305 N N . SER A 1 202 ? 14.387 12.262 102.142 1.00 31.72 222 SER A N 1
ATOM 1306 C CA . SER A 1 202 ? 15.140 11.506 103.100 1.00 30.71 222 SER A CA 1
ATOM 1307 C C . SER A 1 202 ? 14.138 10.725 103.907 1.00 30.05 222 SER A C 1
ATOM 1308 O O . SER A 1 202 ? 12.948 10.982 103.828 1.00 29.56 222 SER A O 1
ATOM 1311 N N . ALA A 1 203 ? 14.616 9.753 104.670 1.00 29.82 223 ALA A N 1
ATOM 1312 C CA . ALA A 1 203 ? 13.734 8.861 105.413 1.00 29.82 223 ALA A CA 1
ATOM 1313 C C . ALA A 1 203 ? 14.421 8.369 106.669 1.00 29.49 223 ALA A C 1
ATOM 1314 O O . ALA A 1 203 ? 15.630 8.495 106.799 1.00 29.63 223 ALA A O 1
ATOM 1316 N N . SER A 1 204 ? 13.646 7.834 107.603 1.00 29.45 224 SER A N 1
ATOM 1317 C CA . SER A 1 204 ? 14.219 7.208 108.788 1.00 29.55 224 SER A CA 1
ATOM 1318 C C . SER A 1 204 ? 13.951 5.723 108.699 1.00 29.29 224 SER A C 1
ATOM 1319 O O . SER A 1 204 ? 13.068 5.303 107.954 1.00 29.65 224 SER A O 1
ATOM 1322 N N . ILE A 1 205 ? 14.715 4.928 109.446 1.00 28.79 225 ILE A N 1
ATOM 1323 C CA . ILE A 1 205 ? 14.440 3.504 109.551 1.00 28.22 225 ILE A CA 1
ATOM 1324 C C . ILE A 1 205 ? 13.067 3.301 110.191 1.00 28.52 225 ILE A C 1
ATOM 1325 O O . ILE A 1 205 ? 12.503 4.233 110.770 1.00 28.54 225 ILE A O 1
ATOM 1330 N N . LYS A 1 206 ? 12.523 2.098 110.051 1.00 29.09 226 LYS A N 1
ATOM 1331 C CA . LYS A 1 206 ? 11.243 1.700 110.675 1.00 29.65 226 LYS A CA 1
ATOM 1332 C C . LYS A 1 206 ? 10.046 2.608 110.304 1.00 30.32 226 LYS A C 1
ATOM 1333 O O . LYS A 1 206 ? 9.150 2.811 111.131 1.00 30.90 226 LYS A O 1
ATOM 1339 N N . GLN A 1 207 ? 10.022 3.157 109.088 1.00 30.66 227 GLN A N 1
ATOM 1340 C CA . GLN A 1 207 ? 8.874 3.977 108.639 1.00 31.03 227 GLN A CA 1
ATOM 1341 C C . GLN A 1 207 ? 8.553 3.739 107.151 1.00 30.54 227 GLN A C 1
ATOM 1342 O O . GLN A 1 207 ? 9.445 3.476 106.336 1.00 30.22 227 GLN A O 1
ATOM 1348 N N . ASP A 1 208 ? 7.277 3.840 106.804 1.00 30.25 228 ASP A N 1
ATOM 1349 C CA . ASP A 1 208 ? 6.846 3.609 105.422 1.00 30.10 228 ASP A CA 1
ATOM 1350 C C . ASP A 1 208 ? 7.424 4.642 104.466 1.00 29.59 228 ASP A C 1
ATOM 1351 O O . ASP A 1 208 ? 7.322 5.858 104.695 1.00 29.81 228 ASP A O 1
ATOM 1356 N N . VAL A 1 209 ? 8.028 4.158 103.395 1.00 28.72 229 VAL A N 1
ATOM 1357 C CA . VAL A 1 209 ? 8.527 5.055 102.376 1.00 28.56 229 VAL A CA 1
ATOM 1358 C C . VAL A 1 209 ? 7.863 4.692 101.066 1.00 28.64 229 VAL A C 1
ATOM 1359 O O . VAL A 1 209 ? 8.029 3.575 100.561 1.00 28.59 229 VAL A O 1
ATOM 1363 N N . GLN A 1 210 ? 7.097 5.637 100.525 1.00 28.76 230 GLN A N 1
ATOM 1364 C CA . GLN A 1 210 ? 6.395 5.424 99.275 1.00 29.05 230 GLN A CA 1
ATOM 1365 C C . GLN A 1 210 ? 7.330 5.714 98.114 1.00 28.61 230 GLN A C 1
ATOM 1366 O O . GLN A 1 210 ? 8.110 6.652 98.152 1.00 28.81 230 GLN A O 1
ATOM 1372 N N . ILE A 1 211 ? 7.262 4.877 97.095 1.00 28.10 231 ILE A N 1
ATOM 1373 C CA . ILE A 1 211 ? 8.101 5.011 95.952 1.00 27.94 231 ILE A CA 1
ATOM 1374 C C . ILE A 1 211 ? 7.208 4.842 94.761 1.00 28.57 231 ILE A C 1
ATOM 1375 O O . ILE A 1 211 ? 6.379 3.922 94.727 1.00 28.17 231 ILE A O 1
ATOM 1380 N N . THR A 1 212 ? 7.370 5.745 93.797 1.00 28.94 232 THR A N 1
ATOM 1381 C CA . THR A 1 212 ? 6.545 5.743 92.604 1.00 30.02 232 THR A CA 1
ATOM 1382 C C . THR A 1 212 ? 7.405 5.785 91.364 1.00 30.13 232 THR A C 1
ATOM 1383 O O . THR A 1 212 ? 8.224 6.707 91.197 1.00 31.79 232 THR A O 1
ATOM 1387 N N . ALA A 1 213 ? 7.213 4.808 90.489 1.00 29.30 233 ALA A N 1
ATOM 1388 C CA . ALA A 1 213 ? 7.843 4.832 89.179 1.00 28.81 233 ALA A CA 1
ATOM 1389 C C . ALA A 1 213 ? 6.850 5.301 88.113 1.00 28.01 233 ALA A C 1
ATOM 1390 O O . ALA A 1 213 ? 5.653 5.098 88.243 1.00 27.75 233 ALA A O 1
ATOM 1392 N N . THR A 1 214 ? 7.338 5.971 87.082 1.00 27.34 234 THR A N 1
ATOM 1393 C CA . THR A 1 214 ? 6.467 6.301 85.967 1.00 27.19 234 THR A CA 1
ATOM 1394 C C . THR A 1 214 ? 7.104 5.785 84.705 1.00 27.57 234 THR A C 1
ATOM 1395 O O . THR A 1 214 ? 8.318 5.801 84.549 1.00 27.79 234 THR A O 1
ATOM 1399 N N . VAL A 1 215 ? 6.264 5.320 83.800 1.00 28.18 235 VAL A N 1
ATOM 1400 C CA . VAL A 1 215 ? 6.714 4.754 82.548 1.00 28.15 235 VAL A CA 1
ATOM 1401 C C . VAL A 1 215 ? 6.169 5.595 81.419 1.00 28.14 235 VAL A C 1
ATOM 1402 O O . VAL A 1 215 ? 4.990 5.943 81.423 1.00 28.08 235 VAL A O 1
ATOM 1406 N N . PRO A 1 216 ? 7.029 5.961 80.465 1.00 28.23 236 PRO A N 1
ATOM 1407 C CA . PRO A 1 216 ? 6.554 6.698 79.296 1.00 28.58 236 PRO A CA 1
ATOM 1408 C C . PRO A 1 216 ? 5.372 6.041 78.594 1.00 28.83 236 PRO A C 1
ATOM 1409 O O . PRO A 1 216 ? 5.348 4.816 78.450 1.00 28.20 236 PRO A O 1
ATOM 1413 N N . GLU A 1 217 ? 4.405 6.870 78.184 1.00 29.24 237 GLU A N 1
ATOM 1414 C CA . GLU A 1 217 ? 3.279 6.422 77.390 1.00 29.95 237 GLU A CA 1
ATOM 1415 C C . GLU A 1 217 ? 3.732 5.463 76.325 1.00 30.06 237 GLU A C 1
ATOM 1416 O O . GLU A 1 217 ? 3.055 4.507 75.999 1.00 30.21 237 GLU A O 1
ATOM 1422 N N . LYS A 1 218 ? 4.930 5.699 75.829 1.00 30.88 238 LYS A N 1
ATOM 1423 C CA . LYS A 1 218 ? 5.350 5.131 74.571 1.00 31.78 238 LYS A CA 1
ATOM 1424 C C . LYS A 1 218 ? 5.924 3.710 74.747 1.00 32.29 238 LYS A C 1
ATOM 1425 O O . LYS A 1 218 ? 5.801 2.855 73.850 1.00 32.32 238 LYS A O 1
ATOM 1431 N N . LEU A 1 219 ? 6.527 3.449 75.904 1.00 32.41 239 LEU A N 1
ATOM 1432 C CA . LEU A 1 219 ? 6.996 2.114 76.201 1.00 33.06 239 LEU A CA 1
ATOM 1433 C C . LEU A 1 219 ? 5.820 1.207 76.543 1.00 33.38 239 LEU A C 1
ATOM 1434 O O . LEU A 1 219 ? 5.805 0.015 76.198 1.00 33.91 239 LEU A O 1
ATOM 1439 N N . ASN A 1 220 ? 4.813 1.797 77.170 1.00 33.60 240 ASN A N 1
ATOM 1440 C CA . ASN A 1 220 ? 3.680 1.044 77.680 1.00 34.09 240 ASN A CA 1
ATOM 1441 C C . ASN A 1 220 ? 2.436 1.161 76.796 1.00 34.39 240 ASN A C 1
ATOM 1442 O O . ASN A 1 220 ? 1.311 1.099 77.288 1.00 33.98 240 ASN A O 1
ATOM 1447 N N . GLU A 1 221 ? 2.652 1.313 75.487 1.00 35.32 241 GLU A N 1
ATOM 1448 C CA . GLU A 1 221 ? 1.553 1.456 74.512 1.00 36.31 241 GLU A CA 1
ATOM 1449 C C . GLU A 1 221 ? 0.459 0.393 74.678 1.00 36.44 241 GLU A C 1
ATOM 1450 O O . GLU A 1 221 ? -0.728 0.711 74.681 1.00 36.25 241 GLU A O 1
ATOM 1456 N N . LYS A 1 222 ? 0.872 -0.861 74.837 1.00 36.95 242 LYS A N 1
ATOM 1457 C CA . LYS A 1 222 ? -0.055 -1.970 74.956 1.00 37.41 242 LYS A CA 1
ATOM 1458 C C . LYS A 1 222 ? -0.717 -2.025 76.344 1.00 37.95 242 LYS A C 1
ATOM 1459 O O . LYS A 1 222 ? -1.596 -2.856 76.584 1.00 38.01 242 LYS A O 1
ATOM 1469 N N . ASP A 1 224 ? 0.043 -3.111 79.357 1.00 38.42 244 ASP A N 1
ATOM 1470 C CA . ASP A 1 224 ? 0.031 -4.354 80.136 1.00 37.80 244 ASP A CA 1
ATOM 1471 C C . ASP A 1 224 ? 1.378 -4.728 80.787 1.00 36.47 244 ASP A C 1
ATOM 1472 O O . ASP A 1 224 ? 1.673 -5.908 81.000 1.00 36.66 244 ASP A O 1
ATOM 1477 N N . GLY A 1 225 ? 2.160 -3.708 81.126 1.00 34.53 245 GLY A N 1
ATOM 1478 C CA . GLY A 1 225 ? 3.469 -3.881 81.737 1.00 32.67 245 GLY A CA 1
ATOM 1479 C C . GLY A 1 225 ? 3.562 -3.761 83.256 1.00 31.38 245 GLY A C 1
ATOM 1480 O O . GLY A 1 225 ? 2.598 -3.434 83.949 1.00 31.34 245 GLY A O 1
ATOM 1481 N N . LYS A 1 226 ? 4.751 -4.039 83.770 1.00 29.81 246 LYS A N 1
ATOM 1482 C CA . LYS A 1 226 ? 4.967 -4.167 85.192 1.00 28.44 246 LYS A CA 1
ATOM 1483 C C . LYS A 1 226 ? 6.298 -3.476 85.509 1.00 27.81 246 LYS A C 1
ATOM 1484 O O . LYS A 1 226 ? 7.108 -3.227 84.613 1.00 27.69 246 LYS A O 1
ATOM 1490 N N . VAL A 1 227 ? 6.504 -3.141 86.776 1.00 26.82 247 VAL A N 1
ATOM 1491 C CA . VAL A 1 227 ? 7.754 -2.537 87.235 1.00 25.72 247 VAL A CA 1
ATOM 1492 C C . VAL A 1 227 ? 8.238 -3.324 88.433 1.00 25.39 247 VAL A C 1
ATOM 1493 O O . VAL A 1 227 ? 7.503 -3.503 89.411 1.00 24.97 247 VAL A O 1
ATOM 1497 N N . GLN A 1 228 ? 9.470 -3.807 88.319 1.00 25.18 248 GLN A N 1
ATOM 1498 C CA . GLN A 1 228 ? 10.131 -4.574 89.349 1.00 25.16 248 GLN A CA 1
ATOM 1499 C C . GLN A 1 228 ? 11.092 -3.632 90.071 1.00 25.30 248 GLN A C 1
ATOM 1500 O O . GLN A 1 228 ? 12.058 -3.164 89.478 1.00 25.59 248 GLN A O 1
ATOM 1506 N N . PHE A 1 229 ? 10.803 -3.324 91.330 1.00 24.98 249 PHE A N 1
ATOM 1507 C CA . PHE A 1 229 ? 11.686 -2.481 92.111 1.00 24.56 249 PHE A CA 1
ATOM 1508 C C . PHE A 1 229 ? 12.835 -3.304 92.710 1.00 24.93 249 PHE A C 1
ATOM 1509 O O . PHE A 1 229 ? 12.726 -4.525 92.867 1.00 25.56 249 PHE A O 1
ATOM 1517 N N . PHE A 1 230 ? 13.936 -2.623 93.021 1.00 24.43 250 PHE A N 1
ATOM 1518 C CA . PHE A 1 230 ? 15.088 -3.209 93.671 1.00 23.80 250 PHE A CA 1
ATOM 1519 C C . PHE A 1 230 ? 15.547 -2.202 94.697 1.00 24.27 250 PHE A C 1
ATOM 1520 O O . PHE A 1 230 ? 15.384 -0.986 94.499 1.00 23.67 250 PHE A O 1
ATOM 1528 N N . VAL A 1 231 ? 16.117 -2.705 95.791 1.00 24.52 251 VAL A N 1
ATOM 1529 C CA . VAL A 1 231 ? 16.692 -1.854 96.827 1.00 24.70 251 VAL A CA 1
ATOM 1530 C C . VAL A 1 231 ? 18.133 -2.327 96.961 1.00 25.50 251 VAL A C 1
ATOM 1531 O O . VAL A 1 231 ? 18.386 -3.526 97.149 1.00 25.58 251 VAL A O 1
ATOM 1535 N N . ASN A 1 232 ? 19.081 -1.404 96.816 1.00 25.79 252 ASN A N 1
ATOM 1536 C CA . ASN A 1 232 ? 20.482 -1.795 96.744 1.00 26.66 252 ASN A CA 1
ATOM 1537 C C . ASN A 1 232 ? 20.702 -3.029 95.869 1.00 26.70 252 ASN A C 1
ATOM 1538 O O . ASN A 1 232 ? 21.507 -3.904 96.202 1.00 27.25 252 ASN A O 1
ATOM 1543 N N . HIS A 1 233 ? 19.956 -3.100 94.773 1.00 26.72 253 HIS A N 1
ATOM 1544 C CA . HIS A 1 233 ? 20.133 -4.118 93.727 1.00 26.72 253 HIS A CA 1
ATOM 1545 C C . HIS A 1 233 ? 19.619 -5.496 94.078 1.00 26.55 253 HIS A C 1
ATOM 1546 O O . HIS A 1 233 ? 19.957 -6.459 93.416 1.00 26.64 253 HIS A O 1
ATOM 1553 N N . ILE A 1 234 ? 18.800 -5.590 95.116 1.00 26.48 254 ILE A N 1
ATOM 1554 C CA . ILE A 1 234 ? 18.071 -6.822 95.388 1.00 25.89 254 ILE A CA 1
ATOM 1555 C C . ILE A 1 234 ? 16.614 -6.576 95.053 1.00 25.26 254 ILE A C 1
ATOM 1556 O O . ILE A 1 234 ? 16.079 -5.505 95.330 1.00 25.40 254 ILE A O 1
ATOM 1561 N N . ALA A 1 235 ? 15.992 -7.575 94.441 1.00 25.06 255 ALA A N 1
ATOM 1562 C CA . ALA A 1 235 ? 14.583 -7.536 94.074 1.00 24.74 255 ALA A CA 1
ATOM 1563 C C . ALA A 1 235 ? 13.756 -7.272 95.319 1.00 24.72 255 ALA A C 1
ATOM 1564 O O . ALA A 1 235 ? 13.907 -7.955 96.336 1.00 25.15 255 ALA A O 1
ATOM 1566 N N . ALA A 1 236 ? 12.898 -6.273 95.259 1.00 24.57 256 ALA A N 1
ATOM 1567 C CA . ALA A 1 236 ? 12.047 -5.982 96.396 1.00 24.71 256 ALA A CA 1
ATOM 1568 C C . ALA A 1 236 ? 10.619 -6.310 96.010 1.00 24.69 256 ALA A C 1
ATOM 1569 O O . ALA A 1 236 ? 9.943 -5.521 95.350 1.00 25.33 256 ALA A O 1
ATOM 1571 N N . GLY A 1 237 ? 10.161 -7.483 96.408 1.00 24.50 257 GLY A N 1
ATOM 1572 C CA . GLY A 1 237 ? 8.800 -7.887 96.104 1.00 24.16 257 GLY A CA 1
ATOM 1573 C C . GLY A 1 237 ? 8.552 -8.272 94.650 1.00 23.87 257 GLY A C 1
ATOM 1574 O O . GLY A 1 237 ? 9.422 -8.165 93.785 1.00 23.33 257 GLY A O 1
ATOM 1575 N N . ASP A 1 238 ? 7.341 -8.743 94.406 1.00 23.59 258 ASP A N 1
ATOM 1576 C CA . ASP A 1 238 ? 6.876 -9.024 93.083 1.00 23.37 258 ASP A CA 1
ATOM 1577 C C . ASP A 1 238 ? 6.872 -7.763 92.239 1.00 23.15 258 ASP A C 1
ATOM 1578 O O . ASP A 1 238 ? 6.766 -6.651 92.764 1.00 23.06 258 ASP A O 1
ATOM 1583 N N . PRO A 1 239 ? 7.003 -7.939 90.913 1.00 23.05 259 PRO A N 1
ATOM 1584 C CA . PRO A 1 239 ? 6.844 -6.864 89.959 1.00 22.37 259 PRO A CA 1
ATOM 1585 C C . PRO A 1 239 ? 5.496 -6.207 90.188 1.00 22.26 259 PRO A C 1
ATOM 1586 O O . PRO A 1 239 ? 4.490 -6.906 90.341 1.00 22.22 259 PRO A O 1
ATOM 1590 N N . VAL A 1 240 ? 5.472 -4.877 90.214 1.00 21.84 260 VAL A N 1
ATOM 1591 C CA . VAL A 1 240 ? 4.224 -4.142 90.402 1.00 20.95 260 VAL A CA 1
ATOM 1592 C C . VAL A 1 240 ? 3.573 -3.828 89.061 1.00 20.67 260 VAL A C 1
ATOM 1593 O O . VAL A 1 240 ? 4.217 -3.282 88.178 1.00 20.28 260 VAL A O 1
ATOM 1597 N N . PRO A 1 241 ? 2.294 -4.197 88.893 1.00 20.65 261 PRO A N 1
ATOM 1598 C CA . PRO A 1 241 ? 1.676 -3.879 87.615 1.00 20.92 261 PRO A CA 1
ATOM 1599 C C . PRO A 1 241 ? 1.436 -2.380 87.467 1.00 21.25 261 PRO A C 1
ATOM 1600 O O . PRO A 1 241 ? 0.960 -1.708 88.415 1.00 20.84 261 PRO A O 1
ATOM 1604 N N . VAL A 1 242 ? 1.810 -1.870 86.291 1.00 21.41 262 VAL A N 1
ATOM 1605 C CA . VAL A 1 242 ? 1.636 -0.458 85.939 1.00 21.19 262 VAL A CA 1
ATOM 1606 C C . VAL A 1 242 ? 0.158 -0.138 85.812 1.00 21.17 262 VAL A C 1
ATOM 1607 O O . VAL A 1 242 ? -0.606 -0.932 85.277 1.00 21.57 262 VAL A O 1
ATOM 1611 N N . THR A 1 243 ? -0.219 1.024 86.328 1.00 21.77 263 THR A N 1
ATOM 1612 C CA . THR A 1 243 ? -1.588 1.536 86.296 1.00 22.58 263 THR A CA 1
ATOM 1613 C C . THR A 1 243 ? -1.978 2.093 84.948 1.00 23.06 263 THR A C 1
ATOM 1614 O O . THR A 1 243 ? -1.180 2.158 84.029 1.00 23.36 263 THR A O 1
ATOM 1618 N N . GLU A 1 244 ? -3.224 2.534 84.873 1.00 23.93 264 GLU A N 1
ATOM 1619 C CA . GLU A 1 244 ? -3.798 3.201 83.710 1.00 24.62 264 GLU A CA 1
ATOM 1620 C C . GLU A 1 244 ? -3.132 4.567 83.420 1.00 24.28 264 GLU A C 1
ATOM 1621 O O . GLU A 1 244 ? -3.237 5.095 82.327 1.00 24.34 264 GLU A O 1
ATOM 1627 N N . ASP A 1 245 ? -2.429 5.117 84.400 1.00 24.17 265 ASP A N 1
ATOM 1628 C CA . ASP A 1 245 ? -1.799 6.426 84.267 1.00 24.40 265 ASP A CA 1
ATOM 1629 C C . ASP A 1 245 ? -0.284 6.286 84.178 1.00 24.14 265 ASP A C 1
ATOM 1630 O O . ASP A 1 245 ? 0.451 7.179 84.588 1.00 24.15 265 ASP A O 1
ATOM 1635 N N . ASN A 1 246 ? 0.167 5.142 83.662 1.00 23.74 266 ASN A N 1
ATOM 1636 C CA . ASN A 1 246 ? 1.582 4.834 83.503 1.00 23.04 266 ASN A CA 1
ATOM 1637 C C . ASN A 1 246 ? 2.427 4.987 84.777 1.00 23.73 266 ASN A C 1
ATOM 1638 O O . ASN A 1 246 ? 3.598 5.366 84.717 1.00 24.07 266 ASN A O 1
ATOM 1653 N N . ALA A 1 248 ? 3.674 3.244 88.771 1.00 25.68 268 ALA A N 1
ATOM 1654 C CA . ALA A 1 248 ? 3.781 2.032 89.604 1.00 26.71 268 ALA A CA 1
ATOM 1655 C C . ALA A 1 248 ? 4.342 2.380 90.981 1.00 27.43 268 ALA A C 1
ATOM 1656 O O . ALA A 1 248 ? 5.303 3.125 91.091 1.00 27.62 268 ALA A O 1
ATOM 1658 N N . SER A 1 249 ? 3.744 1.829 92.030 1.00 28.66 269 SER A N 1
ATOM 1659 C CA . SER A 1 249 ? 4.122 2.193 93.397 1.00 29.75 269 SER A CA 1
ATOM 1660 C C . SER A 1 249 ? 4.316 1.018 94.307 1.00 29.78 269 SER A C 1
ATOM 1661 O O . SER A 1 249 ? 3.636 -0.004 94.186 1.00 29.98 269 SER A O 1
ATOM 1664 N N . THR A 1 250 ? 5.233 1.191 95.248 1.00 30.05 270 THR A N 1
ATOM 1665 C CA . THR A 1 250 ? 5.464 0.204 96.275 1.00 30.22 270 THR A CA 1
ATOM 1666 C C . THR A 1 250 ? 5.697 0.987 97.558 1.00 30.44 270 THR A C 1
ATOM 1667 O O . THR A 1 250 ? 5.598 2.213 97.562 1.00 30.54 270 THR A O 1
ATOM 1671 N N . SER A 1 251 ? 5.965 0.284 98.649 1.00 30.74 271 SER A N 1
ATOM 1672 C CA . SER A 1 251 ? 6.204 0.910 99.944 1.00 30.27 271 SER A CA 1
ATOM 1673 C C . SER A 1 251 ? 7.206 0.056 100.677 1.00 29.92 271 SER A C 1
ATOM 1674 O O . SER A 1 251 ? 7.017 -1.143 100.862 1.00 30.33 271 SER A O 1
ATOM 1677 N N . ILE A 1 252 ? 8.282 0.703 101.084 1.00 30.03 272 ILE A N 1
ATOM 1678 C CA . ILE A 1 252 ? 9.515 0.068 101.518 1.00 29.64 272 ILE A CA 1
ATOM 1679 C C . ILE A 1 252 ? 9.740 0.552 102.934 1.00 29.37 272 ILE A C 1
ATOM 1680 O O . ILE A 1 252 ? 9.575 1.747 103.202 1.00 29.42 272 ILE A O 1
ATOM 1685 N N . ILE A 1 253 ? 10.081 -0.367 103.843 1.00 28.97 273 ILE A N 1
ATOM 1686 C CA . ILE A 1 253 ? 10.433 -0.018 105.230 1.00 28.30 273 ILE A CA 1
ATOM 1687 C C . ILE A 1 253 ? 11.904 -0.344 105.464 1.00 28.39 273 ILE A C 1
ATOM 1688 O O . ILE A 1 253 ? 12.295 -1.500 105.374 1.00 29.20 273 ILE A O 1
ATOM 1693 N N . PHE A 1 254 ? 12.722 0.659 105.747 1.00 28.33 274 PHE A N 1
ATOM 1694 C CA . PHE A 1 254 ? 14.160 0.440 105.758 1.00 29.01 274 PHE A CA 1
ATOM 1695 C C . PHE A 1 254 ? 14.632 -0.059 107.103 1.00 29.55 274 PHE A C 1
ATOM 1696 O O . PHE A 1 254 ? 14.109 0.366 108.124 1.00 30.00 274 PHE A O 1
ATOM 1704 N N . ASP A 1 255 ? 15.624 -0.952 107.101 1.00 29.82 275 ASP A N 1
ATOM 1705 C CA . ASP A 1 255 ? 16.148 -1.528 108.339 1.00 30.43 275 ASP A CA 1
ATOM 1706 C C . ASP A 1 255 ? 17.309 -0.755 108.961 1.00 30.28 275 ASP A C 1
ATOM 1707 O O . ASP A 1 255 ? 17.404 -0.628 110.192 1.00 30.00 275 ASP A O 1
ATOM 1712 N N . THR A 1 256 ? 18.183 -0.241 108.096 1.00 30.10 276 THR A N 1
ATOM 1713 C CA . THR A 1 256 ? 19.390 0.432 108.528 1.00 29.65 276 THR A CA 1
ATOM 1714 C C . THR A 1 256 ? 19.615 1.713 107.754 1.00 29.35 276 THR A C 1
ATOM 1715 O O . THR A 1 256 ? 19.014 1.928 106.717 1.00 29.63 276 THR A O 1
ATOM 1719 N N . SER A 1 257 ? 20.503 2.556 108.266 1.00 28.98 277 SER A N 1
ATOM 1720 C CA . SER A 1 257 ? 20.788 3.832 107.641 1.00 28.78 277 SER A CA 1
ATOM 1721 C C . SER A 1 257 ? 21.708 3.607 106.441 1.00 28.72 277 SER A C 1
ATOM 1722 O O . SER A 1 257 ? 22.266 2.524 106.294 1.00 29.83 277 SER A O 1
ATOM 1725 N N . GLY A 1 258 ? 21.847 4.616 105.5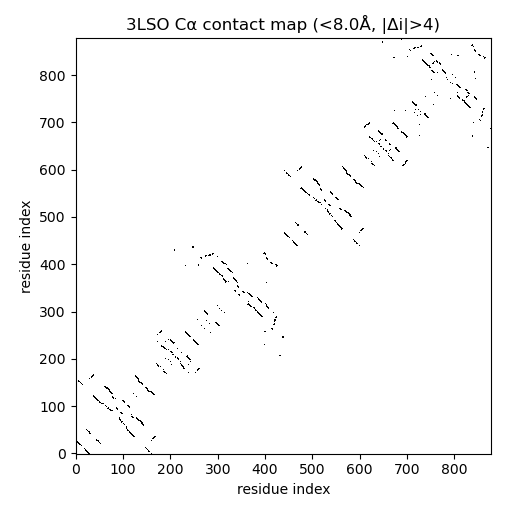83 1.00 28.15 278 GLY A N 1
ATOM 1726 C CA . GLY A 1 258 ? 22.672 4.520 104.375 1.00 27.07 278 GLY A CA 1
ATOM 1727 C C . GLY A 1 258 ? 22.072 5.276 103.196 1.00 26.46 278 GLY A C 1
ATOM 1728 O O . GLY A 1 258 ? 20.875 5.604 103.200 1.00 26.34 278 GLY A O 1
ATOM 1729 N N . SER A 1 259 ? 22.906 5.580 102.205 1.00 25.29 279 SER A N 1
ATOM 1730 C CA . SER A 1 259 ? 22.406 6.011 100.918 1.00 24.77 279 SER A CA 1
ATOM 1731 C C . SER A 1 259 ? 21.867 4.781 100.205 1.00 25.05 279 SER A C 1
ATOM 1732 O O . SER A 1 259 ? 22.634 3.955 99.721 1.00 25.54 279 SER A O 1
ATOM 1735 N N . LYS A 1 260 ? 20.546 4.644 100.163 1.00 25.60 280 LYS A N 1
ATOM 1736 C CA . LYS A 1 260 ? 19.876 3.493 99.519 1.00 25.71 280 LYS A CA 1
ATOM 1737 C C . LYS A 1 260 ? 19.628 3.713 98.018 1.00 25.92 280 LYS A C 1
ATOM 1738 O O . LYS A 1 260 ? 19.056 4.727 97.624 1.00 26.27 280 LYS A O 1
ATOM 1744 N N . THR A 1 261 ? 20.074 2.782 97.182 1.00 26.30 281 THR A N 1
ATOM 1745 C CA . THR A 1 261 ? 19.786 2.836 95.740 1.00 26.58 281 THR A CA 1
ATOM 1746 C C . THR A 1 261 ? 18.468 2.127 95.445 1.00 26.99 281 THR A C 1
ATOM 1747 O O . THR A 1 261 ? 18.328 0.911 95.673 1.00 27.57 281 THR A O 1
ATOM 1751 N N . ILE A 1 262 ? 17.500 2.895 94.955 1.00 27.33 282 ILE A N 1
ATOM 1752 C CA . ILE A 1 262 ? 16.232 2.345 94.474 1.00 27.70 282 ILE A CA 1
ATOM 1753 C C . ILE A 1 262 ? 16.256 2.266 92.944 1.00 28.09 282 ILE A C 1
ATOM 1754 O O . ILE A 1 262 ? 16.665 3.212 92.258 1.00 28.32 282 ILE A O 1
ATOM 1759 N N . THR A 1 263 ? 15.858 1.119 92.416 1.00 28.37 283 THR A N 1
ATOM 1760 C CA . THR A 1 263 ? 15.911 0.877 90.986 1.00 28.69 283 THR A CA 1
ATOM 1761 C C . THR A 1 263 ? 14.532 0.441 90.502 1.00 28.80 283 THR A C 1
ATOM 1762 O O . THR A 1 263 ? 13.953 -0.483 91.059 1.00 28.99 283 THR A O 1
ATOM 1766 N N . ALA A 1 264 ? 13.992 1.119 89.487 1.00 28.89 284 ALA A N 1
ATOM 1767 C CA . ALA A 1 264 ? 12.778 0.631 88.814 1.00 28.63 284 ALA A CA 1
ATOM 1768 C C . ALA A 1 264 ? 13.129 0.008 87.460 1.00 28.53 284 ALA A C 1
ATOM 1769 O O . ALA A 1 264 ? 13.798 0.643 86.642 1.00 28.58 284 ALA A O 1
ATOM 1771 N N . ARG A 1 265 ? 12.713 -1.243 87.243 1.00 28.34 285 ARG A N 1
ATOM 1772 C CA . ARG A 1 265 ? 12.935 -1.905 85.954 1.00 27.98 285 ARG A CA 1
ATOM 1773 C C . ARG A 1 265 ? 11.599 -2.175 85.299 1.00 28.50 285 ARG A C 1
ATOM 1774 O O . ARG A 1 265 ? 10.706 -2.758 85.915 1.00 28.98 285 ARG A O 1
ATOM 1782 N N . PHE A 1 266 ? 11.454 -1.742 84.055 1.00 28.83 286 PHE A N 1
ATOM 1783 C CA . PHE A 1 266 ? 10.196 -1.913 83.355 1.00 29.01 286 PHE A CA 1
ATOM 1784 C C . PHE A 1 266 ? 10.180 -3.253 82.643 1.00 29.97 286 PHE A C 1
ATOM 1785 O O . PHE A 1 266 ? 11.190 -3.670 82.081 1.00 30.07 286 PHE A O 1
ATOM 1793 N N . ILE A 1 267 ? 9.027 -3.919 82.681 1.00 31.09 287 ILE A N 1
ATOM 1794 C CA . ILE A 1 267 ? 8.823 -5.197 82.017 1.00 32.18 287 ILE A CA 1
ATOM 1795 C C . ILE A 1 267 ? 7.579 -5.110 81.139 1.00 33.50 287 ILE A C 1
ATOM 1796 O O . ILE A 1 267 ? 6.545 -4.624 81.589 1.00 33.71 287 ILE A O 1
ATOM 1801 N N . ASP A 1 268 ? 7.680 -5.563 79.887 1.00 35.06 288 ASP A N 1
ATOM 1802 C CA . ASP A 1 268 ? 6.518 -5.566 78.968 1.00 36.34 288 ASP A CA 1
ATOM 1803 C C . ASP A 1 268 ? 5.720 -6.882 79.027 1.00 36.90 288 ASP A C 1
ATOM 1804 O O . ASP A 1 268 ? 6.081 -7.805 79.782 1.00 36.53 288 ASP A O 1
ATOM 1809 N N . ALA A 1 269 ? 4.649 -6.946 78.224 1.00 37.52 289 ALA A N 1
ATOM 1810 C CA . ALA A 1 269 ? 3.716 -8.082 78.201 1.00 38.23 289 ALA A CA 1
ATOM 1811 C C . ALA A 1 269 ? 4.386 -9.460 78.205 1.00 38.78 289 ALA A C 1
ATOM 1812 O O . ALA A 1 269 ? 3.942 -10.371 78.916 1.00 38.81 289 ALA A O 1
ATOM 1814 N N . GLU A 1 270 ? 5.434 -9.604 77.396 1.00 39.33 290 GLU A N 1
ATOM 1815 C CA . GLU A 1 270 ? 6.263 -10.810 77.379 1.00 40.10 290 GLU A CA 1
ATOM 1816 C C . GLU A 1 270 ? 7.641 -10.437 77.923 1.00 39.76 290 GLU A C 1
ATOM 1817 O O . GLU A 1 270 ? 8.572 -10.182 77.156 1.00 40.44 290 GLU A O 1
ATOM 1823 N N . GLY A 1 271 ? 7.760 -10.434 79.252 1.00 38.78 291 GLY A N 1
ATOM 1824 C CA . GLY A 1 271 ? 8.886 -9.861 79.995 1.00 37.24 291 GLY A CA 1
ATOM 1825 C C . GLY A 1 271 ? 10.235 -9.476 79.410 1.00 36.32 291 GLY A C 1
ATOM 1826 O O . GLY A 1 271 ? 11.273 -9.929 79.902 1.00 35.91 291 GLY A O 1
ATOM 1827 N N . TYR A 1 272 ? 10.228 -8.603 78.404 1.00 35.61 292 TYR A N 1
ATOM 1828 C CA . TYR A 1 272 ? 11.456 -7.922 77.977 1.00 35.26 292 TYR A CA 1
ATOM 1829 C C . TYR A 1 272 ? 11.635 -6.577 78.709 1.00 34.90 292 TYR A C 1
ATOM 1830 O O . TYR A 1 272 ? 10.661 -5.943 79.146 1.00 34.27 292 TYR A O 1
ATOM 1839 N N . ASN A 1 273 ? 12.888 -6.158 78.861 1.00 34.46 293 ASN A N 1
ATOM 1840 C CA . ASN A 1 273 ? 13.185 -4.867 79.460 1.00 33.91 293 ASN A CA 1
ATOM 1841 C C . ASN A 1 273 ? 13.669 -3.936 78.359 1.00 33.95 293 ASN A C 1
ATOM 1842 O O . ASN A 1 273 ? 14.879 -3.772 78.173 1.00 34.06 293 ASN A O 1
ATOM 1847 N N . PRO A 1 274 ? 12.727 -3.324 77.608 1.00 33.74 294 PRO A N 1
ATOM 1848 C CA . PRO A 1 274 ? 13.120 -2.553 76.422 1.00 33.39 294 PRO A CA 1
ATOM 1849 C C . PRO A 1 274 ? 13.745 -1.182 76.731 1.00 32.91 294 PRO A C 1
ATOM 1850 O O . PRO A 1 274 ? 14.462 -0.645 75.886 1.00 32.55 294 PRO A O 1
ATOM 1854 N N . ALA A 1 275 ? 13.477 -0.642 77.924 1.00 32.22 295 ALA A N 1
ATOM 1855 C CA . ALA A 1 275 ? 13.967 0.680 78.333 1.00 31.78 295 ALA A CA 1
ATOM 1856 C C . ALA A 1 275 ? 15.061 0.563 79.376 1.00 31.31 295 ALA A C 1
ATOM 1857 O O . ALA A 1 275 ? 15.129 -0.452 80.054 1.00 32.21 295 ALA A O 1
ATOM 1859 N N . PRO A 1 276 ? 15.918 1.598 79.529 1.00 30.70 296 PRO A N 1
ATOM 1860 C CA . PRO A 1 276 ? 16.854 1.593 80.677 1.00 30.19 296 PRO A CA 1
ATOM 1861 C C . PRO A 1 276 ? 16.110 1.548 81.999 1.00 29.68 296 PRO A C 1
ATOM 1862 O O . PRO A 1 276 ? 14.934 1.817 82.030 1.00 29.68 296 PRO A O 1
ATOM 1866 N N . ASP A 1 277 ? 16.786 1.182 83.079 1.00 29.99 297 ASP A N 1
ATOM 1867 C CA . ASP A 1 277 ? 16.186 1.264 84.412 1.00 29.73 297 ASP A CA 1
ATOM 1868 C C . ASP A 1 277 ? 16.245 2.698 84.925 1.00 29.76 297 ASP A C 1
ATOM 1869 O O . ASP A 1 277 ? 17.216 3.407 84.676 1.00 29.45 297 ASP A O 1
ATOM 1874 N N . GLY A 1 278 ? 15.222 3.119 85.663 1.00 29.81 298 GLY A N 1
ATOM 1875 C CA . GLY A 1 278 ? 15.356 4.310 86.491 1.00 29.67 298 GLY A CA 1
ATOM 1876 C C . GLY A 1 278 ? 16.007 3.959 87.815 1.00 29.69 298 GLY A C 1
ATOM 1877 O O . GLY A 1 278 ? 15.704 2.919 88.405 1.00 29.09 298 GLY A O 1
ATOM 1878 N N . GLU A 1 279 ? 16.922 4.822 88.256 1.00 30.37 299 GLU A N 1
ATOM 1879 C CA . GLU A 1 279 ? 17.545 4.742 89.592 1.00 31.27 299 GLU A CA 1
ATOM 1880 C C . GLU A 1 279 ? 17.390 6.040 90.371 1.00 31.25 299 GLU A C 1
ATOM 1881 O O . GLU A 1 279 ? 17.389 7.133 89.803 1.00 31.62 299 GLU A O 1
ATOM 1887 N N . THR A 1 280 ? 17.255 5.920 91.683 1.00 31.15 300 THR A N 1
ATOM 1888 C CA . THR A 1 280 ? 17.372 7.084 92.558 1.00 30.02 300 THR A CA 1
ATOM 1889 C C . THR A 1 280 ? 17.967 6.637 93.880 1.00 29.67 300 THR A C 1
ATOM 1890 O O . THR A 1 280 ? 18.013 5.443 94.177 1.00 29.71 300 THR A O 1
ATOM 1894 N N . ILE A 1 281 ? 18.416 7.601 94.663 1.00 29.02 301 ILE A N 1
ATOM 1895 C CA . ILE A 1 281 ? 19.041 7.333 95.938 1.00 29.02 301 ILE A CA 1
ATOM 1896 C C . ILE A 1 281 ? 18.232 8.025 97.043 1.00 29.10 301 ILE A C 1
ATOM 1897 O O . ILE A 1 281 ? 17.849 9.168 96.888 1.00 29.51 301 ILE A O 1
ATOM 1902 N N . ILE A 1 282 ? 17.916 7.329 98.132 1.00 29.35 302 ILE A N 1
ATOM 1903 C CA . ILE A 1 282 ? 17.251 7.978 99.282 1.00 29.06 302 ILE A CA 1
ATOM 1904 C C . ILE A 1 282 ? 18.221 7.907 100.451 1.00 29.22 302 ILE A C 1
ATOM 1905 O O . ILE A 1 282 ? 18.632 6.808 100.839 1.00 29.46 302 ILE A O 1
ATOM 1910 N N . PRO A 1 283 ? 18.607 9.066 101.008 1.00 28.77 303 PRO A N 1
ATOM 1911 C CA . PRO A 1 283 ? 19.413 9.016 102.223 1.00 28.56 303 PRO A CA 1
ATOM 1912 C C . PRO A 1 283 ? 18.505 8.498 103.319 1.00 28.80 303 PRO A C 1
ATOM 1913 O O . PRO A 1 283 ? 17.353 8.900 103.377 1.00 28.91 303 PRO A O 1
ATOM 1917 N N . VAL A 1 284 ? 18.982 7.563 104.138 1.00 29.42 304 VAL A N 1
ATOM 1918 C CA . VAL A 1 284 ? 18.180 7.047 105.248 1.00 29.31 304 VAL A CA 1
ATOM 1919 C C . VAL A 1 284 ? 18.927 7.228 106.540 1.00 30.00 304 VAL A C 1
ATOM 1920 O O . VAL A 1 284 ? 20.104 6.852 106.635 1.00 30.89 304 VAL A O 1
ATOM 1924 N N . VAL A 1 285 ? 18.262 7.809 107.531 1.00 29.83 305 VAL A N 1
ATOM 1925 C CA . VAL A 1 285 ? 18.906 8.024 108.815 1.00 30.29 305 VAL A CA 1
ATOM 1926 C C . VAL A 1 285 ? 18.351 7.107 109.913 1.00 30.85 305 VAL A C 1
ATOM 1927 O O . VAL A 1 285 ? 17.290 6.514 109.744 1.00 30.76 305 VAL A O 1
ATOM 1931 N N . THR A 1 286 ? 19.085 6.970 111.013 1.00 31.57 306 THR A N 1
ATOM 1932 C CA . THR A 1 286 ? 18.592 6.217 112.158 1.00 32.69 306 THR A CA 1
ATOM 1933 C C . THR A 1 286 ? 17.424 6.951 112.793 1.00 33.87 306 THR A C 1
ATOM 1934 O O . THR A 1 286 ? 16.414 6.350 113.136 1.00 33.80 306 THR A O 1
ATOM 1938 N N . GLU A 1 287 ? 17.571 8.264 112.915 1.00 35.91 307 GLU A N 1
ATOM 1939 C CA . GLU A 1 287 ? 16.467 9.160 113.228 1.00 37.71 307 GLU A CA 1
ATOM 1940 C C . GLU A 1 287 ? 16.830 10.601 112.889 1.00 38.42 307 GLU A C 1
ATOM 1941 O O . GLU A 1 287 ? 17.994 11.004 112.927 1.00 37.90 307 GLU A O 1
ATOM 1947 N N . LEU A 1 288 ? 15.810 11.375 112.558 1.00 39.83 308 LEU A N 1
ATOM 1948 C CA . LEU A 1 288 ? 16.000 12.783 112.308 1.00 41.28 308 LEU A CA 1
ATOM 1949 C C . LEU A 1 288 ? 15.301 13.526 113.435 1.00 41.60 308 LEU A C 1
ATOM 1950 O O . LEU A 1 288 ? 14.078 13.499 113.530 1.00 42.32 308 LEU A O 1
ATOM 1955 N N . ASP A 1 289 ? 16.073 14.155 114.311 1.00 41.84 309 ASP A N 1
ATOM 1956 C CA . ASP A 1 289 ? 15.499 14.843 115.458 1.00 42.08 309 ASP A CA 1
ATOM 1957 C C . ASP A 1 289 ? 15.398 16.335 115.167 1.00 41.90 309 ASP A C 1
ATOM 1958 O O . ASP A 1 289 ? 16.300 17.121 115.481 1.00 41.80 309 ASP A O 1
ATOM 1963 N N . THR A 1 290 ? 14.298 16.720 114.542 1.00 41.62 310 THR A N 1
ATOM 1964 C CA . THR A 1 290 ? 14.108 18.109 114.179 1.00 41.42 310 THR A CA 1
ATOM 1965 C C . THR A 1 290 ? 13.853 18.917 115.443 1.00 41.12 310 THR A C 1
ATOM 1966 O O . THR A 1 290 ? 13.371 18.376 116.448 1.00 40.77 310 THR A O 1
ATOM 1970 N N . LYS A 1 291 ? 14.192 20.203 115.380 1.00 40.76 311 LYS A N 1
ATOM 1971 C CA . LYS A 1 291 ? 13.880 21.144 116.442 1.00 40.89 311 LYS A CA 1
ATOM 1972 C C . LYS A 1 291 ? 12.386 21.072 116.814 1.00 41.14 311 LYS A C 1
ATOM 1973 O O . LYS A 1 291 ? 11.514 20.967 115.945 1.00 41.05 311 LYS A O 1
ATOM 1979 N N . LYS A 1 292 ? 12.109 21.095 118.110 1.00 41.57 312 LYS A N 1
ATOM 1980 C CA . LYS A 1 292 ? 10.737 21.100 118.600 1.00 42.57 312 LYS A CA 1
ATOM 1981 C C . LYS A 1 292 ? 9.951 22.275 117.995 1.00 43.09 312 LYS A C 1
ATOM 1982 O O . LYS A 1 292 ? 10.548 23.270 117.584 1.00 43.40 312 LYS A O 1
ATOM 1988 N N . PRO A 1 293 ? 8.612 22.164 117.922 1.00 43.64 313 PRO A N 1
ATOM 1989 C CA . PRO A 1 293 ? 7.815 23.239 117.286 1.00 44.02 313 PRO A CA 1
ATOM 1990 C C . PRO A 1 293 ? 7.948 24.603 117.983 1.00 44.04 313 PRO A C 1
ATOM 1991 O O . PRO A 1 293 ? 7.839 25.652 117.342 1.00 44.20 313 PRO A O 1
ATOM 1995 N N . GLU A 1 294 ? 8.180 24.564 119.290 1.00 43.85 314 GLU A N 1
ATOM 1996 C CA . GLU A 1 294 ? 8.276 25.756 120.108 1.00 43.53 314 GLU A CA 1
ATOM 1997 C C . GLU A 1 294 ? 9.689 26.323 120.047 1.00 42.82 314 GLU A C 1
ATOM 1998 O O . GLU A 1 294 ? 9.915 27.456 120.451 1.00 42.72 314 GLU A O 1
ATOM 2004 N N . ASP A 1 295 ? 10.639 25.529 119.553 1.00 42.36 315 ASP A N 1
ATOM 2005 C CA . ASP A 1 295 ? 11.974 26.041 119.263 1.00 41.53 315 ASP A CA 1
ATOM 2006 C C . ASP A 1 295 ? 11.816 26.910 118.040 1.00 40.98 315 ASP A C 1
ATOM 2007 O O . ASP A 1 295 ? 11.504 26.428 116.946 1.00 41.53 315 ASP A O 1
ATOM 2012 N N . THR A 1 296 ? 12.026 28.199 118.245 1.00 39.66 316 THR A N 1
ATOM 2013 C CA . THR A 1 296 ? 11.626 29.187 117.287 1.00 38.39 316 THR A CA 1
ATOM 2014 C C . THR A 1 296 ? 12.861 29.707 116.549 1.00 37.60 316 THR A C 1
ATOM 2015 O O . THR A 1 296 ? 12.755 30.541 115.639 1.00 37.24 316 THR A O 1
ATOM 2019 N N . ASP A 1 297 ? 14.029 29.190 116.940 1.00 36.67 317 ASP A N 1
ATOM 2020 C CA . ASP A 1 297 ? 15.284 29.462 116.240 1.00 36.15 317 ASP A CA 1
ATOM 2021 C C . ASP A 1 297 ? 15.552 28.449 115.129 1.00 35.88 317 ASP A C 1
ATOM 2022 O O . ASP A 1 297 ? 14.689 27.621 114.772 1.00 35.41 317 ASP A O 1
ATOM 2027 N N . SER A 1 298 ? 16.761 28.513 114.586 1.00 35.42 318 SER A N 1
ATOM 2028 C CA . SER A 1 298 ? 17.193 27.552 113.587 1.00 35.48 318 SER A CA 1
ATOM 2029 C C . SER A 1 298 ? 18.688 27.291 113.707 1.00 35.04 318 SER A C 1
ATOM 2030 O O . SER A 1 298 ? 19.381 28.037 114.378 1.00 34.90 318 SER A O 1
ATOM 2033 N N . TYR A 1 299 ? 19.167 26.222 113.071 1.00 34.92 319 TYR A N 1
ATOM 2034 C CA . TYR A 1 299 ? 20.517 25.700 113.321 1.00 34.81 319 TYR A CA 1
ATOM 2035 C C . TYR A 1 299 ? 21.312 25.383 112.048 1.00 35.00 319 TYR A C 1
ATOM 2036 O O . TYR A 1 299 ? 20.754 25.153 110.975 1.00 35.39 319 TYR A O 1
ATOM 2045 N N . THR A 1 300 ? 22.627 25.355 112.171 1.00 34.82 320 THR A N 1
ATOM 2046 C CA . THR A 1 300 ? 23.460 24.960 111.053 1.00 34.94 320 THR A CA 1
ATOM 2047 C C . THR A 1 300 ? 24.701 24.281 111.580 1.00 34.84 320 THR A C 1
ATOM 2048 O O . THR A 1 300 ? 24.905 24.184 112.792 1.00 34.90 320 THR A O 1
ATOM 2052 N N . GLY A 1 301 ? 25.545 23.819 110.676 1.00 34.56 321 GLY A N 1
ATOM 2053 C CA . GLY A 1 301 ? 26.811 23.267 111.103 1.00 34.34 321 GLY A CA 1
ATOM 2054 C C . GLY A 1 301 ? 27.811 23.056 109.999 1.00 34.13 321 GLY A C 1
ATOM 2055 O O . GLY A 1 301 ? 27.564 23.384 108.836 1.00 33.99 321 GLY A O 1
ATOM 2056 N N . LEU A 1 302 ? 28.953 22.503 110.399 1.00 34.13 322 LEU A N 1
ATOM 2057 C CA . LEU A 1 302 ? 30.059 22.170 109.506 1.00 33.83 322 LEU A CA 1
ATOM 2058 C C . LEU A 1 302 ? 30.677 20.857 109.957 1.00 33.32 322 LEU A C 1
ATOM 2059 O O . LEU A 1 302 ? 30.610 20.510 111.138 1.00 33.29 322 LEU A O 1
ATOM 2064 N N . ILE A 1 303 ? 31.266 20.134 109.011 1.00 32.75 323 ILE A N 1
ATOM 2065 C CA . ILE A 1 303 ? 32.093 18.976 109.318 1.00 32.37 323 ILE A CA 1
ATOM 2066 C C . ILE A 1 303 ? 33.302 18.963 108.378 1.00 32.53 323 ILE A C 1
ATOM 2067 O O . ILE A 1 303 ? 33.157 18.943 107.151 1.00 32.48 323 ILE A O 1
ATOM 2072 N N . ASN A 1 304 ? 34.494 18.995 108.978 1.00 32.71 324 ASN A N 1
ATOM 2073 C CA . ASN A 1 304 ? 35.759 19.237 108.260 1.00 32.86 324 ASN A CA 1
ATOM 2074 C C . ASN A 1 304 ? 35.712 20.543 107.464 1.00 32.84 324 ASN A C 1
ATOM 2075 O O . ASN A 1 304 ? 36.101 20.599 106.291 1.00 32.84 324 ASN A O 1
ATOM 2080 N N . GLY A 1 305 ? 35.207 21.583 108.130 1.00 32.86 325 GLY A N 1
ATOM 2081 C CA . GLY A 1 305 ? 35.095 22.926 107.565 1.00 32.68 325 GLY A CA 1
ATOM 2082 C C . GLY A 1 305 ? 34.029 23.111 106.496 1.00 32.51 325 GLY A C 1
ATOM 2083 O O . GLY A 1 305 ? 34.029 24.134 105.804 1.00 32.55 325 GLY A O 1
ATOM 2084 N N . SER A 1 306 ? 33.122 22.143 106.358 1.00 32.00 326 SER A N 1
ATOM 2085 C CA . SER A 1 306 ? 32.097 22.212 105.312 1.00 32.10 326 SER A CA 1
ATOM 2086 C C . SER A 1 306 ? 30.700 21.863 105.796 1.00 31.69 326 SER A C 1
ATOM 2087 O O . SER A 1 306 ? 30.526 20.925 106.579 1.00 31.55 326 SER A O 1
ATOM 2090 N N . ALA A 1 307 ? 29.704 22.614 105.318 1.00 31.17 327 ALA A N 1
ATOM 2091 C CA . ALA A 1 307 ? 28.306 22.213 105.496 1.00 30.30 327 ALA A CA 1
ATOM 2092 C C . ALA A 1 307 ? 28.001 21.127 104.483 1.00 29.83 327 ALA A C 1
ATOM 2093 O O . ALA A 1 307 ? 27.998 21.377 103.276 1.00 30.00 327 ALA A O 1
ATOM 2095 N N . THR A 1 308 ? 27.781 19.918 104.972 1.00 29.09 328 THR A N 1
ATOM 2096 C CA . THR A 1 308 ? 27.395 18.818 104.120 1.00 28.48 328 THR A CA 1
ATOM 2097 C C . THR A 1 308 ? 25.871 18.778 104.068 1.00 29.11 328 THR A C 1
ATOM 2098 O O . THR A 1 308 ? 25.200 19.744 104.472 1.00 30.07 328 THR A O 1
ATOM 2102 N N . SER A 1 309 ? 25.323 17.682 103.560 1.00 28.71 329 SER A N 1
ATOM 2103 C CA . SER A 1 309 ? 23.893 17.475 103.490 1.00 28.54 329 SER A CA 1
ATOM 2104 C C . SER A 1 309 ? 23.740 15.970 103.549 1.00 29.36 329 SER A C 1
ATOM 2105 O O . SER A 1 309 ? 24.701 15.248 103.273 1.00 29.67 329 SER A O 1
ATOM 2108 N N . LEU A 1 310 ? 22.555 15.462 103.876 1.00 29.66 330 LEU A N 1
ATOM 2109 C CA . LEU A 1 310 ? 22.454 14.019 103.978 1.00 29.97 330 LEU A CA 1
ATOM 2110 C C . LEU A 1 310 ? 22.315 13.423 102.607 1.00 30.26 330 LEU A C 1
ATOM 2111 O O . LEU A 1 310 ? 22.164 12.214 102.447 1.00 30.91 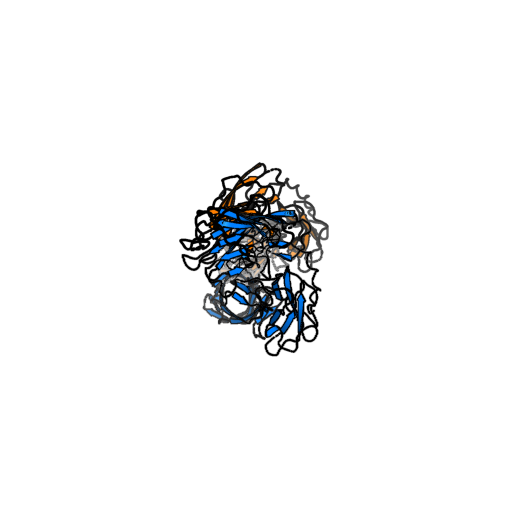330 LEU A O 1
ATOM 2116 N N . LEU A 1 311 ? 22.431 14.286 101.612 1.00 30.33 331 LEU A N 1
ATOM 2117 C CA . LEU A 1 311 ? 22.394 13.873 100.230 1.00 30.43 331 LEU A CA 1
ATOM 2118 C C . LEU A 1 311 ? 23.789 13.962 99.638 1.00 30.06 331 LEU A C 1
ATOM 2119 O O . LEU A 1 311 ? 24.063 13.358 98.627 1.00 29.85 331 LEU A O 1
ATOM 2124 N N . LYS A 1 312 ? 24.661 14.732 100.282 1.00 29.96 332 LYS A N 1
ATOM 2125 C CA . LYS A 1 312 ? 26.082 14.766 99.973 1.00 29.72 332 LYS A CA 1
ATOM 2126 C C . LYS A 1 312 ? 26.798 14.648 101.299 1.00 29.59 332 LYS A C 1
ATOM 2127 O O . LYS A 1 312 ? 27.362 15.633 101.789 1.00 29.66 332 LYS A O 1
ATOM 2133 N N . PRO A 1 313 ? 26.761 13.462 101.916 1.00 29.25 333 PRO A N 1
ATOM 2134 C CA . PRO A 1 313 ? 27.428 13.318 103.207 1.00 29.43 333 PRO A CA 1
ATOM 2135 C C . PRO A 1 313 ? 28.930 13.307 103.018 1.00 29.63 333 PRO A C 1
ATOM 2136 O O . PRO A 1 313 ? 29.408 12.913 101.957 1.00 29.42 333 PRO A O 1
ATOM 2140 N N . ALA A 1 314 ? 29.665 13.742 104.034 1.00 30.16 334 ALA A N 1
ATOM 2141 C CA . ALA A 1 314 ? 31.121 13.655 104.001 1.00 30.68 334 ALA A CA 1
ATOM 2142 C C . ALA A 1 314 ? 31.506 12.186 103.901 1.00 31.23 334 ALA A C 1
ATOM 2143 O O . ALA A 1 314 ? 30.914 11.339 104.570 1.00 30.79 334 ALA A O 1
ATOM 2145 N N . LYS A 1 315 ? 32.462 11.880 103.031 1.00 32.54 335 LYS A N 1
ATOM 2146 C CA . LYS A 1 315 ? 32.996 10.519 102.939 1.00 33.60 335 LYS A CA 1
ATOM 2147 C C . LYS A 1 315 ? 34.019 10.366 104.050 1.00 33.87 335 LYS A C 1
ATOM 2148 O O . LYS A 1 315 ? 35.050 11.033 104.025 1.00 34.21 335 LYS A O 1
ATOM 2154 N N . VAL A 1 316 ? 33.733 9.543 105.054 1.00 34.30 336 VAL A N 1
ATOM 2155 C CA . VAL A 1 316 ? 34.733 9.329 106.102 1.00 35.31 336 VAL A CA 1
ATOM 2156 C C . VAL A 1 316 ? 34.939 7.856 106.392 1.00 35.87 336 VAL A C 1
ATOM 2157 O O . VAL A 1 316 ? 33.987 7.079 106.393 1.00 36.15 336 VAL A O 1
ATOM 2169 N N . PRO A 1 318 ? 36.267 4.664 108.931 1.00 36.58 338 PRO A N 1
ATOM 2170 C CA . PRO A 1 318 ? 36.395 4.447 110.367 1.00 36.63 338 PRO A CA 1
ATOM 2171 C C . PRO A 1 318 ? 37.866 4.519 110.769 1.00 36.87 338 PRO A C 1
ATOM 2172 O O . PRO A 1 318 ? 38.735 4.160 109.979 1.00 36.48 338 PRO A O 1
ATOM 2176 N N . GLY A 1 319 ? 38.132 5.011 111.976 1.00 37.31 339 GLY A N 1
ATOM 2177 C CA . GLY A 1 319 ? 39.502 5.243 112.450 1.00 37.76 339 GLY A CA 1
ATOM 2178 C C . GLY A 1 319 ? 39.963 6.688 112.309 1.00 37.95 339 GLY A C 1
ATOM 2179 O O . GLY A 1 319 ? 41.089 7.036 112.665 1.00 37.92 339 GLY A O 1
ATOM 2180 N N . GLU A 1 320 ? 39.067 7.533 111.817 1.00 38.22 340 GLU A N 1
ATOM 2181 C CA . GLU A 1 320 ? 39.405 8.882 111.389 1.00 38.51 340 GLU A CA 1
ATOM 2182 C C . GLU A 1 320 ? 38.967 9.923 112.418 1.00 37.98 340 GLU A C 1
ATOM 2183 O O . GLU A 1 320 ? 37.948 9.749 113.091 1.00 37.71 340 GLU A O 1
ATOM 2189 N N . LYS A 1 321 ? 39.743 10.997 112.540 1.00 37.64 341 LYS A N 1
ATOM 2190 C CA . LYS A 1 321 ? 39.367 12.138 113.382 1.00 37.30 341 LYS A CA 1
ATOM 2191 C C . LYS A 1 321 ? 38.699 13.226 112.545 1.00 36.93 341 LYS A C 1
ATOM 2192 O O . LYS A 1 321 ? 39.247 13.680 111.543 1.00 36.86 341 LYS A O 1
ATOM 2198 N N . VAL A 1 322 ? 37.504 13.637 112.946 1.00 36.56 342 VAL A N 1
ATOM 2199 C CA . VAL A 1 322 ? 36.826 14.730 112.254 1.00 36.29 342 VAL A CA 1
ATOM 2200 C C . VAL A 1 322 ? 36.611 15.946 113.138 1.00 35.99 342 VAL A C 1
ATOM 2201 O O . VAL A 1 322 ? 36.630 15.854 114.366 1.00 35.77 342 VAL A O 1
ATOM 2205 N N . SER A 1 323 ? 36.419 17.087 112.490 1.00 36.00 343 SER A N 1
ATOM 2206 C CA . SER A 1 323 ? 36.066 18.323 113.181 1.00 36.01 343 SER A CA 1
ATOM 2207 C C . SER A 1 323 ? 34.656 18.770 112.815 1.00 35.91 343 SER A C 1
ATOM 2208 O O . SER A 1 323 ? 34.289 18.851 111.638 1.00 36.07 343 SER A O 1
ATOM 2211 N N . VAL A 1 324 ? 33.883 19.063 113.847 1.00 35.56 344 VAL A N 1
ATOM 2212 C CA . VAL A 1 324 ? 32.501 19.437 113.701 1.00 35.34 344 VAL A CA 1
ATOM 2213 C C . VAL A 1 324 ? 32.303 20.829 114.263 1.00 35.94 344 VAL A C 1
ATOM 2214 O O . VAL A 1 324 ? 32.888 21.176 115.308 1.00 36.39 344 VAL A O 1
ATOM 2218 N N . SER A 1 325 ? 31.486 21.629 113.580 1.00 35.85 345 SER A N 1
ATOM 2219 C CA . SER A 1 325 ? 30.981 22.865 114.172 1.00 35.84 345 SER A CA 1
ATOM 2220 C C . SER A 1 325 ? 29.454 22.832 114.207 1.00 35.63 345 SER A C 1
ATOM 2221 O O . SER A 1 325 ? 28.833 22.352 113.258 1.00 35.71 345 SER A O 1
ATOM 2224 N N . ALA A 1 326 ? 28.863 23.328 115.298 1.00 35.25 346 ALA A N 1
ATOM 2225 C CA . ALA A 1 326 ? 27.406 23.514 115.394 1.00 35.03 346 ALA A CA 1
ATOM 2226 C C . ALA A 1 326 ? 27.004 24.920 115.870 1.00 35.06 346 ALA A C 1
ATOM 2227 O O . ALA A 1 326 ? 27.435 25.355 116.935 1.00 35.41 346 ALA A O 1
ATOM 2229 N N . SER A 1 327 ? 26.180 25.621 115.088 1.00 35.03 347 SER A N 1
ATOM 2230 C CA . SER A 1 327 ? 25.782 26.999 115.394 1.00 35.01 347 SER A CA 1
ATOM 2231 C C . SER A 1 327 ? 24.294 27.132 115.643 1.00 34.96 347 SER A C 1
ATOM 2232 O O . SER A 1 327 ? 23.486 26.500 114.964 1.00 34.97 347 SER A O 1
ATOM 2235 N N . LEU A 1 328 ? 23.945 27.982 116.607 1.00 35.04 348 LEU A N 1
ATOM 2236 C CA . LEU A 1 328 ? 22.563 28.327 116.891 1.00 35.20 348 LEU A CA 1
ATOM 2237 C C . LEU A 1 328 ? 22.329 29.742 116.370 1.00 35.60 348 LEU A C 1
ATOM 2238 O O . LEU A 1 328 ? 22.951 30.707 116.850 1.00 35.77 348 LEU A O 1
ATOM 2243 N N . LEU A 1 329 ? 21.431 29.844 115.393 1.00 35.44 349 LEU A N 1
ATOM 2244 C CA . LEU A 1 329 ? 21.116 31.089 114.725 1.00 35.57 349 LEU A CA 1
ATOM 2245 C C . LEU A 1 329 ? 19.842 31.640 115.323 1.00 35.50 349 LEU A C 1
ATOM 2246 O O . LEU A 1 329 ? 18.754 31.165 114.987 1.00 35.97 349 LEU A O 1
ATOM 2251 N N . PRO A 1 330 ? 19.968 32.642 116.211 1.00 35.11 350 PRO A N 1
ATOM 2252 C CA . PRO A 1 330 ? 18.788 33.210 116.853 1.00 34.97 350 PRO A CA 1
ATOM 2253 C C . PRO A 1 330 ? 17.882 33.912 115.853 1.00 35.14 350 PRO A C 1
ATOM 2254 O O . PRO A 1 330 ? 18.338 34.651 114.973 1.00 34.79 350 PRO A O 1
ATOM 2258 N N . ASN A 1 331 ? 16.597 33.657 116.007 1.00 35.51 351 ASN A N 1
ATOM 2259 C CA . ASN A 1 331 ? 15.558 34.306 115.237 1.00 36.26 351 ASN A CA 1
ATOM 2260 C C . ASN A 1 331 ? 15.295 35.728 115.731 1.00 36.32 351 ASN A C 1
ATOM 2261 O O . ASN A 1 331 ? 14.716 36.566 115.029 1.00 36.39 351 ASN A O 1
ATOM 2266 N N . LYS A 1 332 ? 15.722 35.987 116.957 1.00 36.66 352 LYS A N 1
ATOM 2267 C CA . LYS A 1 332 ? 15.226 37.104 117.742 1.00 37.15 352 LYS A CA 1
ATOM 2268 C C . LYS A 1 332 ? 16.258 37.325 118.825 1.00 37.03 352 LYS A C 1
ATOM 2269 O O . LYS A 1 332 ? 16.892 36.372 119.277 1.00 37.29 352 LYS A O 1
ATOM 2275 N N . ALA A 1 333 ? 16.442 38.585 119.211 1.00 36.73 353 ALA A N 1
ATOM 2276 C CA . ALA A 1 333 ? 17.282 38.957 120.344 1.00 36.14 353 ALA A CA 1
ATOM 2277 C C . ALA A 1 333 ? 16.619 40.043 121.194 1.00 35.98 353 ALA A C 1
ATOM 2278 O O . ALA A 1 333 ? 15.834 40.855 120.683 1.00 35.53 353 ALA A O 1
ATOM 2280 N N . PRO A 1 334 ? 16.907 40.039 122.506 1.00 36.20 354 PRO A N 1
ATOM 2281 C CA . PRO A 1 334 ? 17.742 39.019 123.145 1.00 36.65 354 PRO A CA 1
ATOM 2282 C C . PRO A 1 334 ? 16.953 37.747 123.420 1.00 36.88 354 PRO A C 1
ATOM 2283 O O . PRO A 1 334 ? 15.754 37.812 123.667 1.00 37.62 354 PRO A O 1
ATOM 2287 N N . ILE A 1 335 ? 17.603 36.600 123.350 1.00 37.03 355 ILE A N 1
ATOM 2288 C CA . ILE A 1 335 ? 16.986 35.376 123.873 1.00 37.34 355 ILE A CA 1
ATOM 2289 C C . ILE A 1 335 ? 17.821 34.873 125.036 1.00 37.50 355 ILE A C 1
ATOM 2290 O O . ILE A 1 335 ? 19.006 35.215 125.154 1.00 37.74 355 ILE A O 1
ATOM 2295 N N . ARG A 1 336 ? 17.205 34.079 125.901 1.00 37.59 356 ARG A N 1
ATOM 2296 C CA . ARG A 1 336 ? 17.946 33.441 126.980 1.00 37.89 356 ARG A CA 1
ATOM 2297 C C . ARG A 1 336 ? 18.467 32.085 126.497 1.00 37.87 356 ARG A C 1
ATOM 2298 O O . ARG A 1 336 ? 17.685 31.223 126.079 1.00 38.12 356 ARG A O 1
ATOM 2306 N N . VAL A 1 337 ? 19.789 31.922 126.512 1.00 37.62 357 VAL A N 1
ATOM 2307 C CA . VAL A 1 337 ? 20.430 30.692 126.045 1.00 37.30 357 VAL A CA 1
ATOM 2308 C C . VAL A 1 337 ? 21.481 30.227 127.043 1.00 37.25 357 VAL A C 1
ATOM 2309 O O . VAL A 1 337 ? 22.525 30.874 127.215 1.00 36.82 357 VAL A O 1
ATOM 2313 N N . TYR A 1 338 ? 21.184 29.087 127.676 1.00 37.42 358 TYR A N 1
ATOM 2314 C CA . TYR A 1 338 ? 21.932 28.580 128.831 1.00 37.34 358 TYR A CA 1
ATOM 2315 C C . TYR A 1 338 ? 23.072 27.660 128.431 1.00 36.96 358 TYR A C 1
ATOM 2316 O O . TYR A 1 338 ? 24.247 27.977 128.682 1.00 37.11 358 TYR A O 1
ATOM 2325 N N . GLU A 1 339 ? 22.733 26.536 127.799 1.00 36.22 359 GLU A N 1
ATOM 2326 C CA . GLU A 1 339 ? 23.734 25.523 127.473 1.00 35.55 359 GLU A CA 1
ATOM 2327 C C . GLU A 1 339 ? 23.685 25.088 126.011 1.00 35.17 359 GLU A C 1
ATOM 2328 O O . GLU A 1 339 ? 22.619 24.788 125.461 1.00 35.02 359 GLU A O 1
ATOM 2334 N N . ILE A 1 340 ? 24.850 25.073 125.377 1.00 34.74 360 ILE A N 1
ATOM 2335 C CA . ILE A 1 340 ? 24.973 24.465 124.062 1.00 34.59 360 ILE A CA 1
ATOM 2336 C C . ILE A 1 340 ? 26.129 23.462 124.080 1.00 34.92 360 ILE A C 1
ATOM 2337 O O . ILE A 1 340 ? 27.046 23.589 124.896 1.00 35.09 360 ILE A O 1
ATOM 2342 N N . GLY A 1 341 ? 26.056 22.453 123.210 1.00 34.72 361 GLY A N 1
ATOM 2343 C CA . GLY A 1 341 ? 27.142 21.504 123.051 1.00 35.17 361 GLY A CA 1
ATOM 2344 C C . GLY A 1 341 ? 26.898 20.588 121.877 1.00 35.60 361 GLY A C 1
ATOM 2345 O O . GLY A 1 341 ? 25.820 20.640 121.263 1.00 35.77 361 GLY A O 1
ATOM 2346 N N . ILE A 1 342 ? 27.888 19.738 121.576 1.00 35.62 362 ILE A N 1
ATOM 2347 C CA . ILE A 1 342 ? 27.799 18.800 120.447 1.00 35.32 362 ILE A CA 1
ATOM 2348 C C . ILE A 1 342 ? 27.665 17.373 120.923 1.00 35.55 362 ILE A C 1
ATOM 2349 O O . ILE A 1 342 ? 28.567 16.843 121.572 1.00 35.85 362 ILE A O 1
ATOM 2354 N N . ASN A 1 343 ? 26.533 16.761 120.598 1.00 35.79 363 ASN A N 1
ATOM 2355 C CA . ASN A 1 343 ? 26.286 15.378 120.945 1.00 36.40 363 ASN A CA 1
ATOM 2356 C C . ASN A 1 343 ? 26.542 14.480 119.740 1.00 37.05 363 ASN A C 1
ATOM 2357 O O . ASN A 1 343 ? 25.708 14.387 118.836 1.00 37.57 363 ASN A O 1
ATOM 2362 N N . ALA A 1 344 ? 27.708 13.830 119.737 1.00 37.46 364 ALA A N 1
ATOM 2363 C CA . ALA A 1 344 ? 28.126 12.932 118.656 1.00 37.22 364 ALA A CA 1
ATOM 2364 C C . ALA A 1 344 ? 27.264 11.665 118.659 1.00 37.18 364 ALA A C 1
ATOM 2365 O O . ALA A 1 344 ? 26.533 11.430 119.608 1.00 37.22 364 ALA A O 1
ATOM 2367 N N . PRO A 1 345 ? 27.326 10.856 117.590 1.00 37.37 365 PRO A N 1
ATOM 2368 C CA . PRO A 1 345 ? 26.604 9.592 117.652 1.00 37.81 365 PRO A CA 1
ATOM 2369 C C . PRO A 1 345 ? 27.218 8.592 118.637 1.00 38.57 365 PRO A C 1
ATOM 2370 O O . PRO A 1 345 ? 28.371 8.745 119.053 1.00 38.65 365 PRO A O 1
ATOM 2374 N N . GLU A 1 346 ? 26.434 7.578 119.003 1.00 39.65 366 GLU A N 1
ATOM 2375 C CA . GLU A 1 346 ? 26.892 6.454 119.834 1.00 40.40 366 GLU A CA 1
ATOM 2376 C C . GLU A 1 346 ? 28.240 5.902 119.365 1.00 40.18 366 GLU A C 1
ATOM 2377 O O . GLU A 1 346 ? 28.434 5.643 118.166 1.00 40.04 366 GLU A O 1
ATOM 2383 N N . ASP A 1 347 ? 29.150 5.726 120.323 1.00 40.14 367 ASP A N 1
ATOM 2384 C CA . ASP A 1 347 ? 30.503 5.174 120.104 1.00 40.02 367 ASP A CA 1
ATOM 2385 C C . ASP A 1 347 ? 31.537 6.195 119.614 1.00 39.58 367 ASP A C 1
ATOM 2386 O O . ASP A 1 347 ? 32.733 6.008 119.814 1.00 39.66 367 ASP A O 1
ATOM 2391 N N . VAL A 1 348 ? 31.079 7.270 118.984 1.00 39.22 368 VAL A N 1
ATOM 2392 C CA . VAL A 1 348 ? 31.984 8.341 118.568 1.00 39.00 368 VAL A CA 1
ATOM 2393 C C . VAL A 1 348 ? 32.464 9.148 119.789 1.00 39.18 368 VAL A C 1
ATOM 2394 O O . VAL A 1 348 ? 31.659 9.728 120.525 1.00 39.20 368 VAL A O 1
ATOM 2398 N N . LYS A 1 349 ? 33.777 9.164 120.002 1.00 39.12 369 LYS A N 1
ATOM 2399 C CA . LYS A 1 349 ? 34.345 9.678 121.245 1.00 39.37 369 LYS A CA 1
ATOM 2400 C C . LYS A 1 349 ? 34.815 11.115 121.150 1.00 39.38 369 LYS A C 1
ATOM 2401 O O . LYS A 1 349 ? 35.410 11.514 120.154 1.00 39.40 369 LYS A O 1
ATOM 2407 N N . TYR A 1 350 ? 34.556 11.882 122.203 1.00 39.52 370 TYR A N 1
ATOM 2408 C CA . TYR A 1 350 ? 34.983 13.278 122.269 1.00 39.97 370 TYR A CA 1
ATOM 2409 C C . TYR A 1 350 ? 36.489 13.398 122.502 1.00 40.22 370 TYR A C 1
ATOM 2410 O O . TYR A 1 350 ? 37.039 12.704 123.362 1.00 40.45 370 TYR A O 1
ATOM 2419 N N . ILE A 1 351 ? 37.153 14.278 121.754 1.00 40.39 371 ILE A N 1
ATOM 2420 C CA . ILE A 1 351 ? 38.581 14.546 121.983 1.00 40.73 371 ILE A CA 1
ATOM 2421 C C . ILE A 1 351 ? 38.778 15.677 123.011 1.00 41.34 371 ILE A C 1
ATOM 2422 O O . ILE A 1 351 ? 38.330 16.807 122.787 1.00 41.60 371 ILE A O 1
ATOM 2427 N N . ASP A 1 352 ? 39.453 15.362 124.124 1.00 41.88 372 ASP A N 1
ATOM 2428 C CA . ASP A 1 352 ? 39.596 16.267 125.296 1.00 42.46 372 ASP A CA 1
ATOM 2429 C C . ASP A 1 352 ? 40.201 17.641 124.983 1.00 42.49 372 ASP A C 1
ATOM 2430 O O . ASP A 1 352 ? 41.157 17.753 124.209 1.00 42.25 372 ASP A O 1
ATOM 2435 N N . GLY A 1 353 ? 39.627 18.677 125.597 1.00 42.70 373 GLY A N 1
ATOM 2436 C CA . GLY A 1 353 ? 40.104 20.053 125.449 1.00 43.11 373 GLY A CA 1
ATOM 2437 C C . GLY A 1 353 ? 40.086 20.617 124.032 1.00 43.43 373 GLY A C 1
ATOM 2438 O O . GLY A 1 353 ? 40.907 21.478 123.694 1.00 43.73 373 GLY A O 1
ATOM 2439 N N . THR A 1 354 ? 39.157 20.143 123.204 1.00 43.30 374 THR A N 1
ATOM 2440 C CA . THR A 1 354 ? 39.012 20.657 121.843 1.00 43.33 374 THR A CA 1
ATOM 2441 C C . THR A 1 354 ? 37.747 21.497 121.696 1.00 43.42 374 THR A C 1
ATOM 2442 O O . THR A 1 354 ? 37.643 22.307 120.774 1.00 43.17 374 THR A O 1
ATOM 2446 N N . GLY A 1 355 ? 36.800 21.295 122.612 1.00 43.63 375 GLY A N 1
ATOM 2447 C CA . GLY A 1 355 ? 35.539 22.037 122.634 1.00 44.03 375 GLY A CA 1
ATOM 2448 C C . GLY A 1 355 ? 35.656 23.524 122.957 1.00 44.28 375 GLY A C 1
ATOM 2449 O O . GLY A 1 355 ? 35.822 23.900 124.109 1.00 43.92 375 GLY A O 1
ATOM 2450 N N . LYS A 1 356 ? 35.566 24.359 121.922 1.00 44.80 376 LYS A N 1
ATOM 2451 C CA . LYS A 1 356 ? 35.540 25.818 122.057 1.00 45.21 376 LYS A CA 1
ATOM 2452 C C . LYS A 1 356 ? 34.117 26.324 121.853 1.00 45.36 376 LYS A C 1
ATOM 2453 O O . LYS A 1 356 ? 33.302 25.673 121.179 1.00 45.07 376 LYS A O 1
ATOM 2459 N N . THR A 1 357 ? 33.830 27.493 122.420 1.00 45.26 377 THR A N 1
ATOM 2460 C CA . THR A 1 357 ? 32.678 28.246 121.977 1.00 45.56 377 THR A CA 1
ATOM 2461 C C . THR A 1 357 ? 33.099 29.480 121.204 1.00 45.75 377 THR A C 1
ATOM 2462 O O . THR A 1 357 ? 34.255 29.885 121.217 1.00 45.66 377 THR A O 1
ATOM 2466 N N . ASN A 1 358 ? 32.114 30.030 120.507 1.00 46.42 378 ASN A N 1
ATOM 2467 C CA . ASN A 1 358 ? 32.142 31.298 119.808 1.00 46.66 378 ASN A CA 1
ATOM 2468 C C . ASN A 1 358 ? 32.601 32.411 120.715 1.00 46.54 378 ASN A C 1
ATOM 2469 O O . ASN A 1 358 ? 33.135 33.426 120.273 1.00 46.72 378 ASN A O 1
ATOM 2474 N N . TYR A 1 359 ? 32.374 32.188 122.005 1.00 46.50 379 TYR A N 1
ATOM 2475 C CA . TYR A 1 359 ? 32.465 33.202 123.034 1.00 46.27 379 TYR A CA 1
ATOM 2476 C C . TYR A 1 359 ? 33.140 32.640 124.289 1.00 46.18 379 TYR A C 1
ATOM 2477 O O . TYR A 1 359 ? 33.739 31.566 124.252 1.00 46.05 379 TYR A O 1
ATOM 2486 N N . SER A 1 360 ? 33.032 33.382 125.392 1.00 46.29 380 SER A N 1
ATOM 2487 C CA . SER A 1 360 ? 33.700 33.073 126.663 1.00 46.02 380 SER A CA 1
ATOM 2488 C C . SER A 1 360 ? 32.871 32.103 127.528 1.00 45.80 380 SER A C 1
ATOM 2489 O O . SER A 1 360 ? 31.754 32.424 127.931 1.00 45.84 380 SER A O 1
ATOM 2492 N N . SER A 1 361 ? 33.410 30.924 127.826 1.00 45.42 381 SER A N 1
ATOM 2493 C CA . SER A 1 361 ? 32.584 29.888 128.441 1.00 45.32 381 SER A CA 1
ATOM 2494 C C . SER A 1 361 ? 33.319 28.889 129.325 1.00 45.26 381 SER A C 1
ATOM 2495 O O . SER A 1 361 ? 34.521 28.658 129.154 1.00 45.35 381 SER A O 1
ATOM 2498 N N . LYS A 1 362 ? 32.566 28.276 130.244 1.00 44.94 382 LYS A N 1
ATOM 2499 C CA . LYS A 1 362 ? 33.046 27.150 131.058 1.00 44.50 382 LYS A CA 1
ATOM 2500 C C . LYS A 1 362 ? 32.205 25.892 130.816 1.00 44.14 382 LYS A C 1
ATOM 2501 O O . LYS A 1 362 ? 31.010 25.979 130.516 1.00 44.07 382 LYS A O 1
ATOM 2507 N N . LEU A 1 363 ? 32.845 24.730 130.945 1.00 43.76 383 LEU A N 1
ATOM 2508 C CA . LEU A 1 363 ? 32.225 23.423 130.673 1.00 43.20 383 LEU A CA 1
ATOM 2509 C C . LEU A 1 363 ? 31.461 22.844 131.875 1.00 43.06 383 LEU A C 1
ATOM 2510 O O . LEU A 1 363 ? 32.064 22.282 132.794 1.00 42.80 383 LEU A O 1
ATOM 2515 N N . ALA A 1 364 ? 30.135 22.971 131.855 1.00 42.97 384 ALA A N 1
ATOM 2516 C CA . ALA A 1 364 ? 29.301 22.518 132.977 1.00 43.03 384 ALA A CA 1
ATOM 2517 C C . ALA A 1 364 ? 28.905 21.045 132.914 1.00 43.18 384 ALA A C 1
ATOM 2518 O O . ALA A 1 364 ? 28.716 20.399 133.962 1.00 43.15 384 ALA A O 1
ATOM 2520 N N . THR A 1 365 ? 28.787 20.525 131.692 1.00 43.22 385 THR A N 1
ATOM 2521 C CA . THR A 1 365 ? 28.198 19.212 131.469 1.00 43.40 385 THR A CA 1
ATOM 2522 C C . THR A 1 365 ? 29.082 18.251 130.660 1.00 43.58 385 THR A C 1
ATOM 2523 O O . THR A 1 365 ? 29.434 18.522 129.512 1.00 43.57 385 THR A O 1
ATOM 2527 N N . THR A 1 366 ? 29.436 17.136 131.295 1.00 43.78 386 THR A N 1
ATOM 2528 C CA . THR A 1 366 ? 30.043 15.976 130.636 1.00 43.98 386 THR A CA 1
ATOM 2529 C C . THR A 1 366 ? 29.015 14.846 130.659 1.00 43.84 386 THR A C 1
ATOM 2530 O O . THR A 1 366 ? 28.477 14.517 131.721 1.00 43.92 386 THR A O 1
ATOM 2534 N N . GLY A 1 367 ? 28.742 14.255 129.498 1.00 43.47 387 GLY A N 1
ATOM 2535 C CA . GLY A 1 367 ? 27.715 13.231 129.407 1.00 43.13 387 GLY A CA 1
ATOM 2536 C C . GLY A 1 367 ? 26.363 13.880 129.608 1.00 43.03 387 GLY A C 1
ATOM 2537 O O . GLY A 1 367 ? 26.042 14.869 128.951 1.00 43.12 387 GLY A O 1
ATOM 2538 N N . SER A 1 368 ? 25.576 13.325 130.520 1.00 42.82 388 SER A N 1
ATOM 2539 C CA . SER A 1 368 ? 24.261 13.867 130.849 1.00 42.83 388 SER A CA 1
ATOM 2540 C C . SER A 1 368 ? 24.267 14.341 132.299 1.00 42.80 388 SER A C 1
ATOM 2541 O O . SER A 1 368 ? 23.239 14.753 132.855 1.00 42.86 388 SER A O 1
ATOM 2544 N N . VAL A 1 369 ? 25.454 14.279 132.894 1.00 42.60 389 VAL A N 1
ATOM 2545 C CA . VAL A 1 369 ? 25.675 14.707 134.260 1.00 42.32 389 VAL A CA 1
ATOM 2546 C C . VAL A 1 369 ? 26.068 16.175 134.251 1.00 42.39 389 VAL A C 1
ATOM 2547 O O . VAL A 1 369 ? 27.019 16.581 133.576 1.00 42.18 389 VAL A O 1
ATOM 2551 N N . PHE A 1 370 ? 25.307 16.960 135.004 1.00 42.65 390 PHE A N 1
ATOM 2552 C CA . PHE A 1 370 ? 25.621 18.353 135.257 1.00 42.52 390 PHE A CA 1
ATOM 2553 C C . PHE A 1 370 ? 26.273 18.463 136.630 1.00 42.74 390 PHE A C 1
ATOM 2554 O O . PHE A 1 370 ? 25.899 17.756 137.579 1.00 42.43 390 PHE A O 1
ATOM 2562 N N . SER A 1 371 ? 27.273 19.336 136.706 1.00 43.01 391 SER A N 1
ATOM 2563 C CA . SER A 1 371 ? 27.836 19.775 137.979 1.00 43.24 391 SER A CA 1
ATOM 2564 C C . SER A 1 371 ? 28.151 21.273 137.901 1.00 43.43 391 SER A C 1
ATOM 2565 O O . SER A 1 371 ? 28.643 21.765 136.878 1.00 43.33 391 SER A O 1
ATOM 2568 N N . SER A 1 372 ? 27.849 21.986 138.986 1.00 43.58 392 SER A N 1
ATOM 2569 C CA . SER A 1 372 ? 27.960 23.443 139.032 1.00 43.56 392 SER A CA 1
ATOM 2570 C C . SER A 1 372 ? 29.411 23.896 138.910 1.00 43.30 392 SER A C 1
ATOM 2571 O O . SER A 1 372 ? 30.261 23.442 139.663 1.00 43.52 392 SER A O 1
ATOM 2574 N N . PRO A 1 373 ? 29.702 24.780 137.948 1.00 43.14 393 PRO A N 1
ATOM 2575 C CA . PRO A 1 373 ? 31.034 25.331 137.795 1.00 43.07 393 PRO A CA 1
ATOM 2576 C C . PRO A 1 373 ? 31.070 26.743 138.372 1.00 43.13 393 PRO A C 1
ATOM 2577 O O . PRO A 1 373 ? 31.756 27.622 137.837 1.00 43.30 393 PRO A O 1
ATOM 2581 N N . GLY A 1 374 ? 30.326 26.947 139.457 1.00 42.96 394 GLY A N 1
ATOM 2582 C CA . GLY A 1 374 ? 30.113 28.268 140.028 1.00 42.42 394 GLY A CA 1
ATOM 2583 C C . GLY A 1 374 ? 28.643 28.517 140.304 1.00 42.14 394 GLY A C 1
ATOM 2584 O O . GLY A 1 374 ? 27.762 27.894 139.700 1.00 41.99 394 GLY A O 1
ATOM 2585 N N . SER A 1 375 ? 28.387 29.431 141.232 1.00 41.95 395 SER A N 1
ATOM 2586 C CA . SER A 1 375 ? 27.035 29.795 141.627 1.00 41.65 395 SER A CA 1
ATOM 2587 C C . SER A 1 375 ? 26.411 30.647 140.535 1.00 41.05 395 SER A C 1
ATOM 2588 O O . SER A 1 375 ? 27.074 31.517 139.973 1.00 40.91 395 SER A O 1
ATOM 2591 N N . GLY A 1 376 ? 25.145 30.381 140.227 1.00 40.60 396 GLY A N 1
ATOM 2592 C CA . GLY A 1 376 ? 24.450 31.085 139.143 1.00 40.25 396 GLY A CA 1
ATOM 2593 C C . GLY A 1 376 ? 24.368 30.351 137.806 1.00 39.83 396 GLY A C 1
ATOM 2594 O O . GLY A 1 376 ? 23.996 30.954 136.784 1.00 39.75 396 GLY A O 1
ATOM 2595 N N . TYR A 1 377 ? 24.718 29.057 137.815 1.00 39.24 397 TYR A N 1
ATOM 2596 C CA . TYR A 1 377 ? 24.639 28.188 136.626 1.00 38.47 397 TYR A CA 1
ATOM 2597 C C . TYR A 1 377 ? 23.472 27.204 136.726 1.00 37.94 397 TYR A C 1
ATOM 2598 O O . TYR A 1 377 ? 23.413 26.399 137.660 1.00 37.72 397 TYR A O 1
ATOM 2607 N N . TYR A 1 378 ? 22.557 27.276 135.757 1.00 37.40 398 TYR A N 1
ATOM 2608 C CA . TYR A 1 378 ? 21.340 26.454 135.753 1.00 36.99 398 TYR A CA 1
ATOM 2609 C C . TYR A 1 378 ? 21.540 25.008 135.252 1.00 36.54 398 TYR A C 1
ATOM 2610 O O . TYR A 1 378 ? 22.195 24.770 134.235 1.00 35.99 398 TYR A O 1
ATOM 2619 N N . ASP A 1 379 ? 20.948 24.062 135.984 1.00 36.08 399 ASP A N 1
ATOM 2620 C CA . ASP A 1 379 ? 21.016 22.641 135.668 1.00 35.71 399 ASP A CA 1
ATOM 2621 C C . ASP A 1 379 ? 19.965 22.225 134.637 1.00 35.42 399 ASP A C 1
ATOM 2622 O O . ASP A 1 379 ? 18.762 22.310 134.896 1.00 35.28 399 ASP A O 1
ATOM 2627 N N . PRO A 1 380 ? 20.424 21.750 133.470 1.00 35.30 400 PRO A N 1
ATOM 2628 C CA . PRO A 1 380 ? 19.545 21.224 132.436 1.00 35.41 400 PRO A CA 1
ATOM 2629 C C . PRO A 1 380 ? 18.708 20.039 132.906 1.00 35.77 400 PRO A C 1
ATOM 2630 O O . PRO A 1 380 ? 17.593 19.857 132.426 1.00 35.93 400 PRO A O 1
ATOM 2634 N N . GLU A 1 381 ? 19.230 19.253 133.845 1.00 36.20 401 GLU A N 1
ATOM 2635 C CA . GLU A 1 381 ? 18.528 18.068 134.326 1.00 36.80 401 GLU A CA 1
ATOM 2636 C C . GLU A 1 381 ? 18.203 17.160 133.151 1.00 37.12 401 GLU A C 1
ATOM 2637 O O . GLU A 1 381 ? 17.062 16.719 132.967 1.00 36.75 401 GLU A O 1
ATOM 2643 N N . TRP A 1 382 ? 19.238 16.917 132.350 1.00 37.85 402 TRP A N 1
ATOM 2644 C CA . TRP A 1 382 ? 19.209 15.931 131.281 1.00 38.63 402 TRP A CA 1
ATOM 2645 C C . TRP A 1 382 ? 18.860 14.563 131.857 1.00 39.48 402 TRP A C 1
ATOM 2646 O O . TRP A 1 382 ? 18.436 13.662 131.122 1.00 39.90 402 TRP A O 1
ATOM 2657 N N . LYS A 1 383 ? 19.061 14.412 133.168 1.00 40.07 403 LYS A N 1
ATOM 2658 C CA . LYS A 1 383 ? 18.678 13.207 133.883 1.00 40.58 403 LYS A CA 1
ATOM 2659 C C . LYS A 1 383 ? 17.184 12.928 133.719 1.00 40.89 403 LYS A C 1
ATOM 2660 O O . LYS A 1 383 ? 16.795 11.804 133.420 1.00 40.97 403 LYS A O 1
ATOM 2666 N N . ASN A 1 384 ? 16.361 13.963 133.880 1.00 41.37 404 ASN A N 1
ATOM 2667 C CA . ASN A 1 384 ? 14.902 13.847 133.747 1.00 41.83 404 ASN A CA 1
ATOM 2668 C C . ASN A 1 384 ? 14.377 13.624 132.325 1.00 42.01 404 ASN A C 1
ATOM 2669 O O . ASN A 1 384 ? 13.324 13.008 132.139 1.00 42.32 404 ASN A O 1
ATOM 2674 N N . GLU A 1 385 ? 15.100 14.128 131.332 1.00 41.95 405 GLU A N 1
ATOM 2675 C CA . GLU A 1 385 ? 14.653 14.071 129.945 1.00 42.07 405 GLU A CA 1
ATOM 2676 C C . GLU A 1 385 ? 14.646 12.656 129.354 1.00 42.13 405 GLU A C 1
ATOM 2677 O O . GLU A 1 385 ? 15.554 11.847 129.602 1.00 42.21 405 GLU A O 1
ATOM 2683 N N . SER A 1 386 ? 13.616 12.372 128.560 1.00 42.04 406 SER A N 1
ATOM 2684 C CA . SER A 1 386 ? 13.475 11.072 127.899 1.00 41.97 406 SER A CA 1
ATOM 2685 C C . SER A 1 386 ? 14.663 10.742 126.979 1.00 41.96 406 SER A C 1
ATOM 2686 O O . SER A 1 386 ? 15.131 9.595 126.958 1.00 42.02 406 SER A O 1
ATOM 2689 N N . LYS A 1 387 ? 15.143 11.741 126.234 1.00 41.63 407 LYS A N 1
ATOM 2690 C CA . LYS A 1 387 ? 16.388 11.616 125.464 1.00 41.53 407 LYS A CA 1
ATOM 2691 C C . LYS A 1 387 ? 17.509 12.433 126.097 1.00 40.68 407 LYS A C 1
ATOM 2692 O O . LYS A 1 387 ? 17.442 13.661 126.166 1.00 40.73 407 LYS A O 1
ATOM 2698 N N . LYS A 1 388 ? 18.532 11.725 126.556 1.00 39.86 408 LYS A N 1
ATOM 2699 C CA . LYS A 1 388 ? 19.686 12.309 127.216 1.00 38.92 408 LYS A CA 1
ATOM 2700 C C . LYS A 1 388 ? 20.877 12.328 126.251 1.00 38.34 408 LYS A C 1
ATOM 2701 O O . LYS A 1 388 ? 20.916 11.543 125.317 1.00 38.10 408 LYS A O 1
ATOM 2703 N N . PRO A 1 389 ? 21.842 13.236 126.466 1.00 38.03 409 PR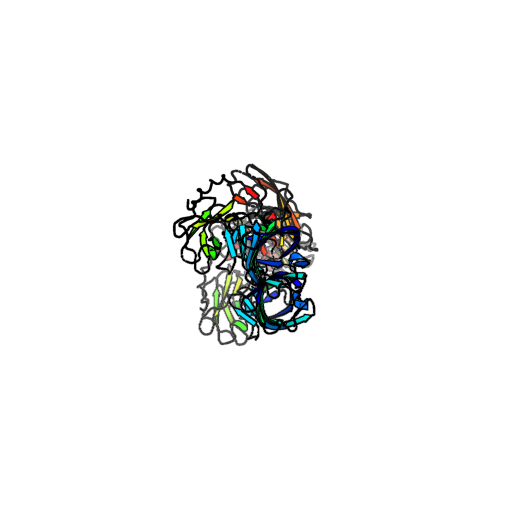O A N 1
ATOM 2704 C CA . PRO A 1 389 ? 23.112 13.216 125.760 1.00 38.00 409 PRO A CA 1
ATOM 2705 C C . PRO A 1 389 ? 23.904 11.983 126.124 1.00 38.34 409 PRO A C 1
ATOM 2706 O O . PRO A 1 389 ? 23.738 11.451 127.219 1.00 38.89 409 PRO A O 1
ATOM 2710 N N . ASN A 1 390 ? 24.784 11.544 125.232 1.00 38.35 410 ASN A N 1
ATOM 2711 C CA . ASN A 1 390 ? 25.660 10.419 125.539 1.00 38.04 410 ASN A CA 1
ATOM 2712 C C . ASN A 1 390 ? 27.070 10.863 125.914 1.00 38.14 410 ASN A C 1
ATOM 2713 O O . ASN A 1 390 ? 27.370 12.051 125.924 1.00 37.96 410 ASN A O 1
ATOM 2718 N N . GLU A 1 391 ? 27.931 9.887 126.188 1.00 38.64 411 GLU A N 1
ATOM 2719 C CA . GLU A 1 391 ? 29.271 10.112 126.736 1.00 38.96 411 GLU A CA 1
ATOM 2720 C C . GLU A 1 391 ? 30.114 11.168 126.009 1.00 38.82 411 GLU A C 1
ATOM 2721 O O . GLU A 1 391 ? 31.014 11.757 126.612 1.00 38.86 411 GLU A O 1
ATOM 2727 N N . SER A 1 392 ? 29.809 11.425 124.737 1.00 38.52 412 SER A N 1
ATOM 2728 C CA . SER A 1 392 ? 30.604 12.350 123.922 1.00 38.21 412 SER A CA 1
ATOM 2729 C C . SER A 1 392 ? 30.208 13.818 124.106 1.00 38.07 412 SER A C 1
ATOM 2730 O O . SER A 1 392 ? 30.934 14.746 123.706 1.00 37.73 412 SER A O 1
ATOM 2733 N N . TYR A 1 393 ? 29.046 14.020 124.711 1.00 37.91 413 TYR A N 1
ATOM 2734 C CA . TYR A 1 393 ? 28.466 15.339 124.785 1.00 37.86 413 TYR A CA 1
ATOM 2735 C C . TYR A 1 393 ? 29.181 16.201 125.804 1.00 37.90 413 TYR A C 1
ATOM 2736 O O . TYR A 1 393 ? 29.465 15.769 126.932 1.00 37.79 413 TYR A O 1
ATOM 2745 N N . ARG A 1 394 ? 29.465 17.427 125.384 1.00 37.91 414 ARG A N 1
ATOM 2746 C CA . ARG A 1 394 ? 30.088 18.422 126.235 1.00 37.89 414 ARG A CA 1
ATOM 2747 C C . ARG A 1 394 ? 29.241 19.672 126.190 1.00 38.26 414 ARG A C 1
ATOM 2748 O O . ARG A 1 394 ? 28.993 20.198 125.110 1.00 38.76 414 ARG A O 1
ATOM 2756 N N . GLY A 1 395 ? 28.782 20.132 127.352 1.00 38.48 415 GLY A N 1
ATOM 2757 C CA . GLY A 1 395 ? 27.875 21.281 127.427 1.00 38.77 415 GLY A CA 1
ATOM 2758 C C . GLY A 1 395 ? 28.480 22.492 128.122 1.00 39.03 415 GLY A C 1
ATOM 2759 O O . GLY A 1 395 ? 29.038 22.374 129.226 1.00 38.94 415 GLY A O 1
ATOM 2760 N N . PHE A 1 396 ? 28.339 23.654 127.483 1.00 38.89 416 PHE A N 1
ATOM 2761 C CA . PHE A 1 396 ? 29.041 24.871 127.873 1.00 38.87 416 PHE A CA 1
ATOM 2762 C C . PHE A 1 396 ? 28.084 25.986 128.213 1.00 39.06 416 PHE A C 1
ATOM 2763 O O . PHE A 1 396 ? 27.076 26.177 127.533 1.00 38.99 416 PHE A O 1
ATOM 2771 N N . HIS A 1 397 ? 28.422 26.725 129.268 1.00 39.31 417 HIS A N 1
ATOM 2772 C CA . HIS A 1 397 ? 27.685 27.916 129.674 1.00 39.51 417 HIS A CA 1
ATOM 2773 C C . HIS A 1 397 ? 28.578 29.138 129.508 1.00 39.95 417 HIS A C 1
ATOM 2774 O O . HIS A 1 397 ? 29.794 29.063 129.723 1.00 40.13 417 HIS A O 1
ATOM 2781 N N . SER A 1 398 ? 27.976 30.264 129.142 1.00 40.27 418 SER A N 1
ATOM 2782 C CA . SER A 1 398 ? 28.692 31.529 129.143 1.00 40.63 418 SER A CA 1
ATOM 2783 C C . SER A 1 398 ? 29.016 31.921 130.582 1.00 40.93 418 SER A C 1
ATOM 2784 O O . SER A 1 398 ? 28.171 31.774 131.465 1.00 41.23 418 SER A O 1
ATOM 2787 N N . ASP A 1 399 ? 30.235 32.405 130.822 1.00 41.16 419 ASP A N 1
ATOM 2788 C CA . ASP A 1 399 ? 30.581 32.957 132.141 1.00 41.43 419 ASP A CA 1
ATOM 2789 C C . ASP A 1 399 ? 30.005 34.358 132.367 1.00 41.27 419 ASP A C 1
ATOM 2790 O O . ASP A 1 399 ? 29.595 34.678 133.480 1.00 41.32 419 ASP A O 1
ATOM 2795 N N . THR A 1 400 ? 29.975 35.174 131.311 1.00 40.95 420 THR A N 1
ATOM 2796 C CA . THR A 1 400 ? 29.418 36.534 131.366 1.00 41.03 420 THR A CA 1
ATOM 2797 C C . THR A 1 400 ? 27.911 36.568 131.674 1.00 40.67 420 THR A C 1
ATOM 2798 O O . THR A 1 400 ? 27.513 36.898 132.798 1.00 40.59 420 THR A O 1
ATOM 2802 N N . SER A 1 401 ? 27.088 36.240 130.673 1.00 40.05 421 SER A N 1
ATOM 2803 C CA . SER A 1 401 ? 25.626 36.277 130.795 1.00 39.39 421 SER A CA 1
ATOM 2804 C C . SER A 1 401 ? 24.974 35.144 130.012 1.00 38.99 421 SER A C 1
ATOM 2805 O O . SER A 1 401 ? 25.569 34.587 129.088 1.00 38.65 421 SER A O 1
ATOM 2808 N N . TYR A 1 402 ? 23.743 34.812 130.390 1.00 38.69 422 TYR A N 1
ATOM 2809 C CA . TYR A 1 402 ? 22.917 33.867 129.633 1.00 38.33 422 TYR A CA 1
ATOM 2810 C C . TYR A 1 402 ? 22.084 34.536 128.516 1.00 38.28 422 TYR A C 1
ATOM 2811 O O . TYR A 1 402 ? 21.498 33.854 127.663 1.00 38.17 422 TYR A O 1
ATOM 2820 N N . SER A 1 403 ? 22.010 35.866 128.533 1.00 38.06 423 SER A N 1
ATOM 2821 C CA . SER A 1 403 ? 21.338 36.600 127.457 1.00 37.77 423 SER A CA 1
ATOM 2822 C C . SER A 1 403 ? 22.226 36.696 126.211 1.00 36.93 423 SER A C 1
ATOM 2823 O O . SER A 1 403 ? 23.434 36.911 126.297 1.00 36.99 423 SER A O 1
ATOM 2826 N N . VAL A 1 404 ? 21.625 36.515 125.053 1.00 35.87 424 VAL A N 1
ATOM 2827 C CA . VAL A 1 404 ? 22.354 36.710 123.829 1.00 35.20 424 VAL A CA 1
ATOM 2828 C C . VAL A 1 404 ? 21.947 38.049 123.238 1.00 34.94 424 VAL A C 1
ATOM 2829 O O . VAL A 1 404 ? 20.782 38.266 122.908 1.00 34.49 424 VAL A O 1
ATOM 2833 N N . VAL A 1 405 ? 22.919 38.942 123.112 1.00 34.81 425 VAL A N 1
ATOM 2834 C CA . VAL A 1 405 ? 22.626 40.334 122.789 1.00 34.91 425 VAL A CA 1
ATOM 2835 C C . VAL A 1 405 ? 22.069 40.521 121.388 1.00 34.91 425 VAL A C 1
ATOM 2836 O O . VAL A 1 405 ? 21.257 41.422 121.174 1.00 35.19 425 VAL A O 1
ATOM 2840 N N . ASP A 1 406 ? 22.508 39.688 120.445 1.00 34.44 426 ASP A N 1
ATOM 2841 C CA . ASP A 1 406 ? 22.170 39.899 119.042 1.00 34.27 426 ASP A CA 1
ATOM 2842 C C . ASP A 1 406 ? 21.852 38.614 118.303 1.00 33.93 426 ASP A C 1
ATOM 2843 O O . ASP A 1 406 ? 21.708 37.556 118.907 1.00 33.73 426 ASP A O 1
ATOM 2848 N N . THR A 1 407 ? 21.730 38.710 116.991 1.00 33.49 427 THR A N 1
ATOM 2849 C CA . THR A 1 407 ? 21.399 37.528 116.229 1.00 33.46 427 THR A CA 1
ATOM 2850 C C . THR A 1 407 ? 22.595 36.894 115.502 1.00 33.19 427 THR A C 1
ATOM 2851 O O . THR A 1 407 ? 22.441 36.229 114.474 1.00 32.78 427 THR A O 1
ATOM 2855 N N . SER A 1 408 ? 23.785 37.078 116.061 1.00 33.10 428 SER A N 1
ATOM 2856 C CA . SER A 1 408 ? 24.951 36.403 115.514 1.00 33.56 428 SER A CA 1
ATOM 2857 C C . SER A 1 408 ? 24.920 34.896 115.883 1.00 33.73 428 SER A C 1
ATOM 2858 O O . SER A 1 408 ? 24.271 34.509 116.862 1.00 33.20 428 SER A O 1
ATOM 2861 N N . PRO A 1 409 ? 25.581 34.041 115.074 1.00 33.89 429 PRO A N 1
ATOM 2862 C CA . PRO A 1 409 ? 25.556 32.621 115.362 1.00 34.00 429 PRO A CA 1
ATOM 2863 C C . PRO A 1 409 ? 26.188 32.354 116.704 1.00 34.35 429 PRO A C 1
ATOM 2864 O O . PRO A 1 409 ? 27.191 32.980 117.030 1.00 34.37 429 PRO A O 1
ATOM 2868 N N . GLN A 1 410 ? 25.587 31.453 117.480 1.00 34.86 430 GLN A N 1
ATOM 2869 C CA . GLN A 1 410 ? 26.183 30.982 118.721 1.00 35.31 430 GLN A CA 1
ATOM 2870 C C . GLN A 1 410 ? 26.748 29.586 118.436 1.00 35.45 430 GLN A C 1
ATOM 2871 O O . GLN A 1 410 ? 26.001 28.620 118.292 1.00 35.26 430 GLN A O 1
ATOM 2877 N N . THR A 1 411 ? 28.076 29.499 118.340 1.00 35.82 431 THR A N 1
ATOM 2878 C CA . THR A 1 411 ? 28.750 28.332 117.763 1.00 35.66 431 THR A CA 1
ATOM 2879 C C . THR A 1 411 ? 29.559 27.574 118.804 1.00 36.06 431 THR A C 1
ATOM 2880 O O . THR A 1 411 ? 30.291 28.180 119.594 1.00 35.83 431 THR A O 1
ATOM 2884 N N . VAL A 1 412 ? 29.413 26.252 118.786 1.00 36.24 432 VAL A N 1
ATOM 2885 C CA . VAL A 1 412 ? 30.271 25.332 119.540 1.00 36.91 432 VAL A CA 1
ATOM 2886 C C . VAL A 1 412 ? 30.973 24.424 118.533 1.00 37.39 432 VAL A C 1
ATOM 2887 O O . VAL A 1 412 ? 30.380 24.021 117.527 1.00 38.02 432 VAL A O 1
ATOM 2891 N N . SER A 1 413 ? 32.239 24.120 118.775 1.00 37.61 433 SER A N 1
ATOM 2892 C CA . SER A 1 413 ? 32.985 23.293 117.839 1.00 37.67 433 SER A CA 1
ATOM 2893 C C . SER A 1 413 ? 34.038 22.469 118.566 1.00 38.08 433 SER A C 1
ATOM 2894 O O . SER A 1 413 ? 34.635 22.928 119.550 1.00 38.10 433 SER A O 1
ATOM 2897 N N . ALA A 1 414 ? 34.253 21.250 118.069 1.00 38.24 434 ALA A N 1
ATOM 2898 C CA . ALA A 1 414 ? 35.137 20.275 118.700 1.00 38.09 434 ALA A CA 1
ATOM 2899 C C . ALA A 1 414 ? 35.635 19.297 117.653 1.00 38.27 434 ALA A C 1
ATOM 2900 O O . ALA A 1 414 ? 35.231 19.376 116.486 1.00 38.29 434 ALA A O 1
ATOM 2902 N N . GLU A 1 415 ? 36.506 18.377 118.079 1.00 38.39 435 GLU A N 1
ATOM 2903 C CA . GLU A 1 415 ? 36.960 17.259 117.245 1.00 38.51 435 GLU A CA 1
ATOM 2904 C C . GLU A 1 415 ? 36.623 15.902 117.856 1.00 38.06 435 GLU A C 1
ATOM 2905 O O . GLU A 1 415 ? 36.737 15.709 119.072 1.00 38.09 435 GLU A O 1
ATOM 2911 N N . PHE A 1 416 ? 36.200 14.972 117.001 1.00 37.31 436 PHE A N 1
ATOM 2912 C CA . PHE A 1 416 ? 35.783 13.650 117.450 1.00 36.72 436 PHE A CA 1
ATOM 2913 C C . PHE A 1 416 ? 36.566 12.541 116.751 1.00 36.54 436 PHE A C 1
ATOM 2914 O O . PHE A 1 416 ? 37.160 12.7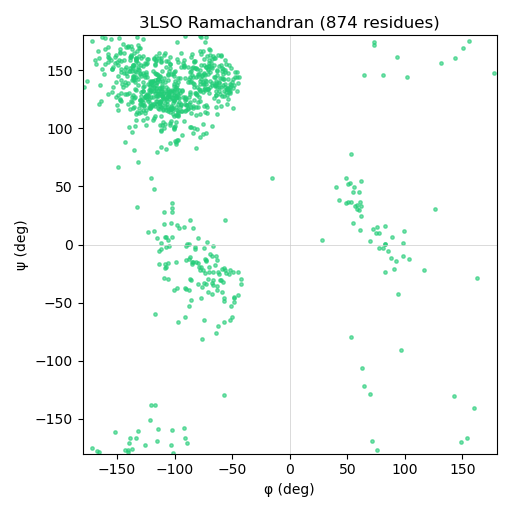56 115.693 1.00 36.48 436 PHE A O 1
ATOM 2922 N N . GLU A 1 417 ? 36.582 11.362 117.363 1.00 36.37 437 GLU A N 1
ATOM 2923 C CA . GLU A 1 417 ? 37.175 10.186 116.737 1.00 36.25 437 GLU A CA 1
ATOM 2924 C C . GLU A 1 417 ? 36.081 9.183 116.373 1.00 35.77 437 GLU A C 1
ATOM 2925 O O . GLU A 1 417 ? 35.180 8.909 117.172 1.00 35.64 437 GLU A O 1
ATOM 2931 N N . ILE A 1 418 ? 36.154 8.667 115.152 1.00 35.25 438 ILE A N 1
ATOM 2932 C CA . ILE A 1 418 ? 35.281 7.598 114.717 1.00 35.17 438 ILE A CA 1
ATOM 2933 C C . ILE A 1 418 ? 36.010 6.279 114.951 1.00 34.98 438 ILE A C 1
ATOM 2934 O O . ILE A 1 418 ? 37.103 6.083 114.425 1.00 34.71 438 ILE A O 1
ATOM 2939 N N . PRO A 1 419 ? 35.422 5.377 115.759 1.00 35.06 439 PRO A N 1
ATOM 2940 C CA . PRO A 1 419 ? 36.052 4.076 116.009 1.00 35.29 439 PRO A CA 1
ATOM 2941 C C . PRO A 1 419 ? 36.167 3.252 114.731 1.00 35.29 439 PRO A C 1
ATOM 2942 O O . PRO A 1 419 ? 35.293 3.343 113.857 1.00 35.38 439 PRO A O 1
ATOM 2946 N N . LYS A 1 420 ? 37.236 2.464 114.619 1.00 35.08 440 LYS A N 1
ATOM 2947 C CA . LYS A 1 420 ? 37.450 1.662 113.414 1.00 34.89 440 LYS A CA 1
ATOM 2948 C C . LYS A 1 420 ? 36.376 0.602 113.209 1.00 34.67 440 LYS A C 1
ATOM 2949 O O . LYS A 1 420 ? 36.306 -0.018 112.151 1.00 34.58 440 LYS A O 1
ATOM 2955 N N . THR A 1 421 ? 35.531 0.419 114.219 1.00 34.52 441 THR A N 1
ATOM 2956 C CA . THR A 1 421 ? 34.489 -0.601 114.185 1.00 34.52 441 THR A CA 1
ATOM 2957 C C . THR A 1 421 ? 33.097 -0.042 114.007 1.00 34.38 441 THR A C 1
ATOM 2958 O O . THR A 1 421 ? 32.133 -0.815 113.931 1.00 34.35 441 THR A O 1
ATOM 2962 N N . LEU A 1 422 ? 32.985 1.287 113.957 1.00 34.25 442 LEU A N 1
ATOM 2963 C CA . LEU A 1 422 ? 31.694 1.943 113.722 1.00 33.80 442 LEU A CA 1
ATOM 2964 C C . LEU A 1 422 ? 31.065 1.395 112.451 1.00 33.41 442 LEU A C 1
ATOM 2965 O O . LEU A 1 422 ? 31.747 1.261 111.431 1.00 33.74 442 LEU A O 1
ATOM 2970 N N . ALA A 1 423 ? 29.775 1.066 112.530 1.00 32.84 443 ALA A N 1
ATOM 2971 C CA . ALA A 1 423 ? 29.064 0.379 111.439 1.00 32.15 443 ALA A CA 1
ATOM 2972 C C . ALA A 1 423 ? 28.803 1.262 110.196 1.00 31.57 443 ALA A C 1
ATOM 2973 O O . ALA A 1 423 ? 28.688 2.487 110.307 1.00 31.10 443 ALA A O 1
ATOM 2975 N N . PRO A 1 424 ? 28.729 0.637 109.003 1.00 31.06 444 PRO A N 1
ATOM 2976 C CA . PRO A 1 424 ? 28.389 1.406 107.802 1.00 30.72 444 PRO A CA 1
ATOM 2977 C C . PRO A 1 424 ? 27.013 2.056 107.922 1.00 30.44 444 PRO A C 1
ATOM 2978 O O . PRO A 1 424 ? 26.104 1.453 108.487 1.00 31.09 444 PRO A O 1
ATOM 2982 N N . GLY A 1 425 ? 26.854 3.266 107.392 1.00 29.72 445 GLY A N 1
ATOM 2983 C CA . GLY A 1 425 ? 25.545 3.926 107.374 1.00 28.66 445 GLY A CA 1
ATOM 2984 C C . GLY A 1 425 ? 25.692 5.432 107.330 1.00 28.07 445 GLY A C 1
ATOM 2985 O O . GLY A 1 425 ? 26.784 5.926 107.063 1.00 28.05 445 GLY A O 1
ATOM 2986 N N . ILE A 1 426 ? 24.609 6.168 107.585 1.00 27.16 446 ILE A N 1
ATOM 2987 C CA . ILE A 1 426 ? 24.701 7.617 107.593 1.00 26.58 446 ILE A CA 1
ATOM 2988 C C . ILE A 1 426 ? 24.519 8.165 108.982 1.00 26.85 446 ILE A C 1
ATOM 2989 O O . ILE A 1 426 ? 23.572 7.850 109.690 1.00 26.78 446 ILE A O 1
ATOM 2994 N N . TYR A 1 427 ? 25.420 9.046 109.350 1.00 27.16 447 TYR A N 1
ATOM 2995 C CA . TYR A 1 427 ? 25.447 9.526 110.694 1.00 27.68 447 TYR A CA 1
ATOM 2996 C C . TYR A 1 427 ? 25.377 11.047 110.666 1.00 28.45 447 TYR A C 1
ATOM 2997 O O . TYR A 1 427 ? 25.640 11.675 109.635 1.00 28.78 447 TYR A O 1
ATOM 3014 N N . PHE A 1 429 ? 25.675 14.736 113.424 1.00 31.30 449 PHE A N 1
ATOM 3015 C CA . PHE A 1 429 ? 25.927 15.244 114.779 1.00 31.41 449 PHE A CA 1
ATOM 3016 C C . PHE A 1 429 ? 24.690 15.956 115.302 1.00 32.12 449 PHE A C 1
ATOM 3017 O O . PHE A 1 429 ? 23.802 16.308 114.535 1.00 32.62 449 PHE A O 1
ATOM 3025 N N . GLN A 1 430 ? 24.596 16.124 116.608 1.00 33.14 450 GLN A N 1
ATOM 3026 C CA . GLN A 1 430 ? 23.469 16.853 117.182 1.00 33.97 450 GLN A CA 1
ATOM 3027 C C . GLN A 1 430 ? 23.974 18.046 117.962 1.00 34.54 450 GLN A C 1
ATOM 3028 O O . GLN A 1 430 ? 25.158 18.085 118.344 1.00 34.75 450 GLN A O 1
ATOM 3042 N N . GLY A 1 432 ? 23.072 19.787 121.526 1.00 35.09 452 GLY A N 1
ATOM 3043 C CA . GLY A 1 432 ? 22.336 19.828 122.774 1.00 35.01 452 GLY A CA 1
ATOM 3044 C C . GLY A 1 432 ? 22.115 21.288 123.098 1.00 35.11 452 GLY A C 1
ATOM 3045 O O . GLY A 1 432 ? 23.054 22.090 123.042 1.00 35.51 452 GLY A O 1
ATOM 3046 N N . VAL A 1 433 ? 20.871 21.638 123.415 1.00 34.79 453 VAL A N 1
ATOM 3047 C CA . VAL A 1 433 ? 20.510 23.014 123.702 1.00 34.11 453 VAL A CA 1
ATOM 3048 C C . VAL A 1 433 ? 19.495 23.064 124.837 1.00 33.76 453 VAL A C 1
ATOM 3049 O O . VAL A 1 433 ? 18.577 22.254 124.898 1.00 33.51 453 VAL A O 1
ATOM 3053 N N . TYR A 1 434 ? 19.707 24.016 125.739 1.00 33.52 454 TYR A N 1
ATOM 3054 C CA . TYR A 1 434 ? 18.828 24.307 126.855 1.00 33.04 454 TYR A CA 1
ATOM 3055 C C . TYR A 1 434 ? 18.746 25.832 126.889 1.00 33.21 454 TYR A C 1
ATOM 3056 O O . TYR A 1 434 ? 19.773 26.525 126.989 1.00 33.14 454 TYR A O 1
ATOM 3065 N N . LYS A 1 435 ? 17.525 26.348 126.786 1.00 33.21 455 LYS A N 1
ATOM 3066 C CA . LYS A 1 435 ? 17.329 27.762 126.527 1.00 33.42 455 LYS A CA 1
ATOM 3067 C C . LYS A 1 435 ? 15.940 28.227 126.906 1.00 34.00 455 LYS A C 1
ATOM 3068 O O . LYS A 1 435 ? 15.112 27.415 127.320 1.00 34.11 455 LYS A O 1
ATOM 3074 N N . TYR A 1 436 ? 15.716 29.537 126.727 1.00 34.44 456 TYR A N 1
ATOM 3075 C CA . TYR A 1 436 ? 14.450 30.240 126.965 1.00 34.97 456 TYR A CA 1
ATOM 3076 C C . TYR A 1 436 ? 13.977 30.267 128.423 1.00 35.34 456 TYR A C 1
ATOM 3077 O O . TYR A 1 436 ? 14.170 29.302 129.162 1.00 35.47 456 TYR A O 1
ATOM 3086 N N . SER A 1 437 ? 13.338 31.374 128.812 1.00 35.69 457 SER A N 1
ATOM 3087 C CA . SER A 1 437 ? 12.633 31.475 130.088 1.00 36.04 457 SER A CA 1
ATOM 3088 C C . SER A 1 437 ? 11.677 30.280 130.223 1.00 36.53 457 SER A C 1
ATOM 3089 O O . SER A 1 437 ? 11.737 29.549 131.218 1.00 36.51 457 SER A O 1
ATOM 3091 N N . ASN A 1 438 ? 10.817 30.070 129.217 1.00 37.03 458 ASN A N 1
ATOM 3092 C CA . ASN A 1 438 ? 10.034 28.828 129.115 1.00 37.06 458 ASN A CA 1
ATOM 3093 C C . ASN A 1 438 ? 10.992 27.719 128.689 1.00 36.99 458 ASN A C 1
ATOM 3094 O O . ASN A 1 438 ? 11.258 27.551 127.493 1.00 37.17 458 ASN A O 1
ATOM 3096 N N . SER A 1 439 ? 11.487 26.976 129.684 1.00 36.51 459 SER A N 1
ATOM 3097 C CA . SER A 1 439 ? 12.674 26.127 129.569 1.00 36.18 459 SER A CA 1
ATOM 3098 C C . SER A 1 439 ? 12.562 24.965 128.565 1.00 36.38 459 SER A C 1
ATOM 3099 O O . SER A 1 439 ? 11.814 24.003 128.773 1.00 36.46 459 SER A O 1
ATOM 3101 N N . LEU A 1 440 ? 13.338 25.069 127.486 1.00 36.20 460 LEU A N 1
ATOM 3102 C CA . LEU A 1 440 ? 13.354 24.082 126.411 1.00 36.00 460 LEU A CA 1
ATOM 3103 C C . LEU A 1 440 ? 14.657 23.319 126.449 1.00 35.92 460 LEU A C 1
ATOM 3104 O O . LEU A 1 440 ? 15.724 23.917 126.507 1.00 36.18 460 LEU A O 1
ATOM 3109 N N . LYS A 1 441 ? 14.556 21.995 126.418 1.00 35.80 461 LYS A N 1
ATOM 3110 C CA . LYS A 1 441 ? 15.711 21.114 126.370 1.00 35.60 461 LYS A CA 1
ATOM 3111 C C . LYS A 1 441 ? 15.588 20.223 125.121 1.00 35.81 461 LYS A C 1
ATOM 3112 O O . LYS A 1 441 ? 14.580 19.534 124.951 1.00 36.23 461 LYS A O 1
ATOM 3114 N N . ASP A 1 442 ? 16.583 20.244 124.235 1.00 35.71 462 ASP A N 1
ATOM 3115 C CA . ASP A 1 442 ? 16.491 19.439 123.013 1.00 36.05 462 ASP A CA 1
ATOM 3116 C C . ASP A 1 442 ? 17.811 19.012 122.364 1.00 35.55 462 ASP A C 1
ATOM 3117 O O . ASP A 1 442 ? 18.826 19.710 122.452 1.00 35.70 462 ASP A O 1
ATOM 3122 N N . LEU A 1 443 ? 17.767 17.865 121.687 1.00 34.69 463 LEU A N 1
ATOM 3123 C CA . LEU A 1 443 ? 18.870 17.401 120.869 1.00 33.89 463 LEU A CA 1
ATOM 3124 C C . LEU A 1 443 ? 18.498 17.487 119.391 1.00 33.66 463 LEU A C 1
ATOM 3125 O O . LEU A 1 443 ? 17.567 16.824 118.937 1.00 34.25 463 LEU A O 1
ATOM 3130 N N . VAL A 1 444 ? 19.209 18.334 118.652 1.00 32.92 464 VAL A N 1
ATOM 3131 C CA . VAL A 1 444 ? 18.838 18.649 117.280 1.00 32.25 464 VAL A CA 1
ATOM 3132 C C . VAL A 1 444 ? 19.841 18.081 116.300 1.00 32.10 464 VAL A C 1
ATOM 3133 O O . VAL A 1 444 ? 21.032 18.400 116.337 1.00 31.92 464 VAL A O 1
ATOM 3137 N N . SER A 1 445 ? 19.352 17.227 115.423 1.00 31.90 465 SER A N 1
ATOM 3138 C CA . SER A 1 445 ? 20.188 16.684 114.381 1.00 32.22 465 SER A CA 1
ATOM 3139 C C . SER A 1 445 ? 20.511 17.772 113.374 1.00 31.46 465 SER A C 1
ATOM 3140 O O . SER A 1 445 ? 19.615 18.465 112.918 1.00 31.83 465 SER A O 1
ATOM 3143 N N . ILE A 1 446 ? 21.787 17.923 113.041 1.00 30.54 466 ILE A N 1
ATOM 3144 C CA . ILE A 1 446 ? 22.218 18.956 112.122 1.00 29.91 466 ILE A CA 1
ATOM 3145 C C . ILE A 1 446 ? 22.712 18.304 110.837 1.00 29.70 466 ILE A C 1
ATOM 3146 O O . ILE A 1 446 ? 23.849 17.847 110.762 1.00 30.46 466 ILE A O 1
ATOM 3151 N N . PRO A 1 447 ? 21.840 18.245 109.818 1.00 29.03 467 PRO A N 1
ATOM 3152 C CA . PRO A 1 447 ? 22.152 17.516 108.593 1.00 28.43 467 PRO A CA 1
ATOM 3153 C C . PRO A 1 447 ? 23.396 18.039 107.902 1.00 28.25 467 PRO A C 1
ATOM 3154 O O . PRO A 1 447 ? 23.993 17.329 107.094 1.00 28.50 467 PRO A O 1
ATOM 3158 N N . GLU A 1 448 ? 23.768 19.281 108.205 1.00 28.02 468 GLU A N 1
ATOM 3159 C CA . GLU A 1 448 ? 24.982 19.887 107.666 1.00 27.85 468 GLU A CA 1
ATOM 3160 C C . GLU A 1 448 ? 26.245 19.206 108.212 1.00 26.91 468 GLU A C 1
ATOM 3161 O O . GLU A 1 448 ? 27.353 19.464 107.735 1.00 26.73 468 GLU A O 1
ATOM 3167 N N . THR A 1 449 ? 26.074 18.343 109.209 1.00 25.77 469 THR A N 1
ATOM 3168 C CA . THR A 1 449 ? 27.193 17.615 109.799 1.00 25.22 469 THR A CA 1
ATOM 3169 C C . THR A 1 449 ? 27.197 16.144 109.371 1.00 24.67 469 THR A C 1
ATOM 3170 O O . THR A 1 449 ? 28.051 15.382 109.801 1.00 25.16 469 THR A O 1
ATOM 3174 N N . ALA A 1 450 ? 26.271 15.754 108.498 1.00 23.23 470 ALA A N 1
ATOM 3175 C CA . ALA A 1 450 ? 26.162 14.366 108.031 1.00 21.91 470 ALA A CA 1
ATOM 3176 C C . ALA A 1 450 ? 27.448 13.794 107.429 1.00 21.10 470 ALA A C 1
ATOM 3177 O O . ALA A 1 450 ? 28.067 14.422 106.554 1.00 22.29 470 ALA A O 1
ATOM 3179 N N . PHE A 1 451 ? 27.837 12.603 107.864 1.00 18.18 471 PHE A N 1
ATOM 3180 C CA . PHE A 1 451 ? 28.867 11.892 107.154 1.00 15.68 471 PHE A CA 1
ATOM 3181 C C . PHE A 1 451 ? 28.374 10.497 106.898 1.00 14.93 471 PHE A C 1
ATOM 3182 O O . PHE A 1 451 ? 27.341 10.101 107.458 1.00 14.25 471 PHE A O 1
ATOM 3190 N N . GLU A 1 452 ? 29.104 9.760 106.057 1.00 13.63 472 GLU A N 1
ATOM 3191 C CA . GLU A 1 452 ? 28.716 8.414 105.714 1.00 13.04 472 GLU A CA 1
ATOM 3192 C C . GLU A 1 452 ? 29.858 7.426 105.691 1.00 13.12 472 GLU A C 1
ATOM 3193 O O . GLU A 1 452 ? 30.862 7.621 104.994 1.00 13.36 472 GLU A O 1
ATOM 3199 N N . ILE A 1 453 ? 29.670 6.339 106.427 1.00 12.91 473 ILE A N 1
ATOM 3200 C CA . ILE A 1 453 ? 30.614 5.247 106.428 1.00 12.71 473 ILE A CA 1
ATOM 3201 C C . ILE A 1 453 ? 30.171 4.226 105.419 1.00 12.84 473 ILE A C 1
ATOM 3202 O O . ILE A 1 453 ? 29.118 3.611 105.569 1.00 12.71 473 ILE A O 1
ATOM 3207 N N . ALA A 1 454 ? 30.990 4.065 104.381 1.00 13.34 474 ALA A N 1
ATOM 3208 C CA . ALA A 1 454 ? 30.647 3.221 103.228 1.00 13.54 474 ALA A CA 1
ATOM 3209 C C . ALA A 1 454 ? 30.505 1.746 103.590 1.00 13.62 474 ALA A C 1
ATOM 3210 O O . ALA A 1 454 ? 31.311 1.210 104.368 1.00 13.51 474 ALA A O 1
ATOM 3212 N N . GLY A 1 455 ? 29.468 1.116 103.030 1.00 13.61 475 GLY A N 1
ATOM 3213 C CA . GLY A 1 455 ? 29.255 -0.323 103.149 1.00 13.46 475 GLY A CA 1
ATOM 3214 C C . GLY A 1 455 ? 29.901 -1.071 101.997 1.00 13.48 475 GLY A C 1
ATOM 3215 O O . GLY A 1 455 ? 30.823 -0.572 101.353 1.00 13.49 475 GLY A O 1
ATOM 3216 N N . PRO A 1 456 ? 29.428 -2.286 101.722 1.00 13.63 476 PRO A N 1
ATOM 3217 C CA . PRO A 1 456 ? 30.053 -2.993 100.606 1.00 13.74 476 PRO A CA 1
ATOM 3218 C C . PRO A 1 456 ? 29.442 -2.576 99.263 1.00 13.84 476 PRO A C 1
ATOM 3219 O O . PRO A 1 456 ? 28.276 -2.146 99.212 1.00 14.00 476 PRO A O 1
ATOM 3223 N N . ASP A 1 457 ? 30.233 -2.679 98.198 1.00 13.57 477 ASP A N 1
ATOM 3224 C CA . ASP A 1 457 ? 29.761 -2.366 96.863 1.00 13.63 477 ASP A CA 1
ATOM 3225 C C . ASP A 1 457 ? 28.486 -3.154 96.632 1.00 13.49 477 ASP A C 1
ATOM 3226 O O . ASP A 1 457 ? 28.429 -4.353 96.922 1.00 13.42 477 ASP A O 1
ATOM 3231 N N . LEU A 1 458 ? 27.455 -2.485 96.129 1.00 13.16 478 LEU A N 1
ATOM 3232 C CA . LEU A 1 458 ? 26.233 -3.182 95.761 1.00 12.82 478 LEU A CA 1
ATOM 3233 C C . LEU A 1 458 ? 26.537 -4.375 94.869 1.00 12.89 478 LEU A C 1
ATOM 3234 O O . LEU A 1 458 ? 27.528 -4.367 94.145 1.00 12.74 478 LEU A O 1
ATOM 3239 N N . PRO A 1 459 ? 25.689 -5.413 94.917 1.00 13.15 479 PRO A N 1
ATOM 3240 C CA . PRO A 1 459 ? 25.814 -6.501 93.936 1.00 13.00 479 PRO A CA 1
ATOM 3241 C C . PRO A 1 459 ? 25.377 -6.043 92.555 1.00 13.29 479 PRO A C 1
ATOM 3242 O O . PRO A 1 459 ? 24.522 -5.177 92.433 1.00 13.33 479 PRO A O 1
ATOM 3246 N N . ALA A 1 460 ? 25.955 -6.629 91.518 1.00 14.28 480 ALA A N 1
ATOM 3247 C CA . ALA A 1 460 ? 25.560 -6.319 90.154 1.00 15.18 480 ALA A CA 1
ATOM 3248 C C . ALA A 1 460 ? 24.057 -6.570 89.975 1.00 15.99 480 ALA A C 1
ATOM 3249 O O . ALA A 1 460 ? 23.480 -7.409 90.667 1.00 16.28 480 ALA A O 1
ATOM 3251 N N . LEU A 1 461 ? 23.417 -5.818 89.081 1.00 16.70 481 LEU A N 1
ATOM 3252 C CA . LEU A 1 461 ? 22.030 -6.091 88.740 1.00 17.41 481 LEU A CA 1
ATOM 3253 C C . LEU A 1 461 ? 21.956 -7.215 87.738 1.00 18.31 481 LEU A C 1
ATOM 3254 O O . LEU A 1 461 ? 22.822 -7.320 86.869 1.00 18.30 481 LEU A O 1
ATOM 3259 N N . PRO A 1 462 ? 20.916 -8.059 87.850 1.00 19.44 482 PRO A N 1
ATOM 3260 C CA . PRO A 1 462 ? 20.619 -9.035 86.797 1.00 20.62 482 PRO A CA 1
ATOM 3261 C C . PRO A 1 462 ? 20.604 -8.331 85.443 1.00 21.85 482 PRO A C 1
ATOM 3262 O O . PRO A 1 462 ? 20.177 -7.185 85.358 1.00 22.16 482 PRO A O 1
ATOM 3266 N N . GLU A 1 463 ? 21.092 -8.981 84.397 1.00 23.38 483 GLU A N 1
ATOM 3267 C CA . GLU A 1 463 ? 21.144 -8.316 83.102 1.00 25.08 483 GLU A CA 1
ATOM 3268 C C . GLU A 1 463 ? 19.742 -8.033 82.566 1.00 25.92 483 GLU A C 1
ATOM 3269 O O . GLU A 1 463 ? 18.807 -8.804 82.802 1.00 25.85 483 GLU A O 1
ATOM 3275 N N . ARG A 1 464 ? 19.599 -6.897 81.889 1.00 27.21 484 ARG A N 1
ATOM 3276 C CA . ARG A 1 464 ? 18.356 -6.554 81.217 1.00 28.52 484 ARG A CA 1
ATOM 3277 C C . ARG A 1 464 ? 18.102 -7.546 80.100 1.00 30.22 484 ARG A C 1
ATOM 3278 O O . ARG A 1 464 ? 19.040 -8.010 79.455 1.00 30.14 484 ARG A O 1
ATOM 3286 N N . LYS A 1 465 ? 16.834 -7.880 79.885 1.00 32.51 485 LYS A N 1
ATOM 3287 C CA . LYS A 1 465 ? 16.457 -8.771 78.798 1.00 35.01 485 LYS A CA 1
ATOM 3288 C C . LYS A 1 465 ? 15.983 -7.958 77.593 1.00 36.74 485 LYS A C 1
ATOM 3289 O O . LYS A 1 465 ? 14.800 -7.632 77.480 1.00 36.81 485 LYS A O 1
ATOM 3295 N N . ILE A 1 466 ? 16.922 -7.615 76.714 1.00 39.18 486 ILE A N 1
ATOM 3296 C CA . ILE A 1 466 ? 16.620 -6.842 75.516 1.00 41.77 486 ILE A CA 1
ATOM 3297 C C . ILE A 1 466 ? 16.027 -7.762 74.464 1.00 43.84 486 ILE A C 1
ATOM 3298 O O . ILE A 1 466 ? 16.387 -8.934 74.392 1.00 44.27 486 ILE A O 1
ATOM 3300 N N . LYS 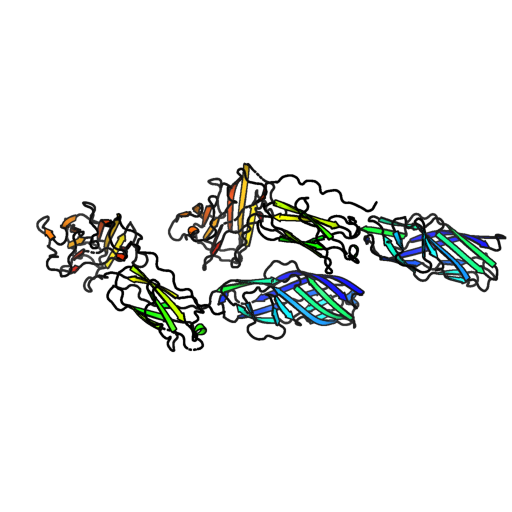A 1 467 ? 15.114 -7.234 73.654 1.00 46.61 487 LYS A N 1
ATOM 3301 C CA . LYS A 1 467 ? 14.475 -8.018 72.592 1.00 49.18 487 LYS A CA 1
ATOM 3302 C C . LYS A 1 467 ? 15.406 -8.172 71.388 1.00 51.25 487 LYS A C 1
ATOM 3303 O O . LYS A 1 467 ? 16.118 -7.230 71.038 1.00 51.06 487 LYS A O 1
ATOM 3309 N N . PRO A 1 468 ? 15.414 -9.368 70.760 1.00 53.81 488 PRO A N 1
ATOM 3310 C CA . PRO A 1 468 ? 16.179 -9.562 69.493 1.00 55.22 488 PRO A CA 1
ATOM 3311 C C . PRO A 1 468 ? 15.334 -9.218 68.254 1.00 56.12 488 PRO A C 1
ATOM 3312 O O . PRO A 1 468 ? 15.734 -8.354 67.455 1.00 57.39 488 PRO A O 1
ATOM 3316 N N . ASN B 2 24 ? 45.032 26.009 10.455 1.00 49.59 44 ASN B N 1
ATOM 3317 C CA . ASN B 2 24 ? 46.178 25.058 10.488 1.00 49.83 44 ASN B CA 1
ATOM 3318 C C . ASN B 2 24 ? 46.465 24.497 9.097 1.00 50.08 44 ASN B C 1
ATOM 3319 O O . ASN B 2 24 ? 46.879 23.344 8.974 1.00 50.35 44 ASN B O 1
ATOM 3321 N N . THR B 2 25 ? 46.260 25.321 8.062 1.00 50.32 45 THR B N 1
ATOM 3322 C CA . THR B 2 25 ? 46.291 24.897 6.624 1.00 50.36 45 THR B CA 1
ATOM 3323 C C . THR B 2 25 ? 47.600 25.213 5.850 1.00 50.23 45 THR B C 1
ATOM 3324 O O . THR B 2 25 ? 47.881 26.385 5.545 1.00 50.42 45 THR B O 1
ATOM 3328 N N . VAL B 2 26 ? 48.372 24.179 5.497 1.00 49.62 46 VAL B N 1
ATOM 3329 C CA . VAL B 2 26 ? 49.760 24.401 5.028 1.00 49.13 46 VAL B CA 1
ATOM 3330 C C . VAL B 2 26 ? 50.055 24.182 3.518 1.00 48.43 46 VAL B C 1
ATOM 3331 O O . VAL B 2 26 ? 50.186 23.044 3.056 1.00 48.57 46 VAL B O 1
ATOM 3335 N N . THR B 2 27 ? 50.187 25.289 2.779 1.00 47.52 47 THR B N 1
ATOM 3336 C CA . THR B 2 27 ? 50.479 25.280 1.328 1.00 46.61 47 THR B CA 1
ATOM 3337 C C . THR B 2 27 ? 51.981 25.403 1.030 1.00 46.04 47 THR B C 1
ATOM 3338 O O . THR B 2 27 ? 52.766 25.805 1.889 1.00 45.88 47 THR B O 1
ATOM 3342 N N . SER B 2 28 ? 52.364 25.091 -0.209 1.00 45.46 48 SER B N 1
ATOM 3343 C CA . SER B 2 28 ? 53.779 25.017 -0.596 1.00 44.62 48 SER B CA 1
ATOM 3344 C C . SER B 2 28 ? 53.992 24.732 -2.078 1.00 43.83 48 SER B C 1
ATOM 3345 O O . SER B 2 28 ? 53.301 23.912 -2.667 1.00 43.60 48 SER B O 1
ATOM 3348 N N . ASP B 2 29 ? 54.989 25.401 -2.648 1.00 43.14 49 ASP B N 1
ATOM 3349 C CA . ASP B 2 29 ? 55.335 25.298 -4.060 1.00 42.37 49 ASP B CA 1
ATOM 3350 C C . ASP B 2 29 ? 55.803 23.910 -4.444 1.00 41.58 49 ASP B C 1
ATOM 3351 O O . ASP B 2 29 ? 56.643 23.328 -3.770 1.00 41.36 49 ASP B O 1
ATOM 3356 N N . VAL B 2 30 ? 55.244 23.391 -5.533 1.00 40.81 50 VAL B N 1
ATOM 3357 C CA . VAL B 2 30 ? 55.670 22.109 -6.105 1.00 40.00 50 VAL B CA 1
ATOM 3358 C C . VAL B 2 30 ? 56.216 22.310 -7.494 1.00 39.35 50 VAL B C 1
ATOM 3359 O O . VAL B 2 30 ? 55.867 23.275 -8.174 1.00 39.52 50 VAL B O 1
ATOM 3363 N N . ASP B 2 31 ? 57.088 21.398 -7.903 1.00 38.76 51 ASP B N 1
ATOM 3364 C CA . ASP B 2 31 ? 57.645 21.401 -9.249 1.00 38.03 51 ASP B CA 1
ATOM 3365 C C . ASP B 2 31 ? 57.380 20.032 -9.870 1.00 37.08 51 ASP B C 1
ATOM 3366 O O . ASP B 2 31 ? 58.058 19.050 -9.554 1.00 36.89 51 ASP B O 1
ATOM 3371 N N . CYS B 2 32 ? 56.385 19.974 -10.747 1.00 35.98 52 CYS B N 1
ATOM 3372 C CA . CYS B 2 32 ? 55.937 18.706 -11.317 1.00 35.00 52 CYS B CA 1
ATOM 3373 C C . CYS B 2 32 ? 56.579 18.386 -12.665 1.00 34.01 52 CYS B C 1
ATOM 3374 O O . CYS B 2 32 ? 56.627 19.240 -13.541 1.00 34.13 52 CYS B O 1
ATOM 3377 N N . SER B 2 33 ? 57.105 17.171 -12.802 1.00 32.99 53 SER B N 1
ATOM 3378 C CA . SER B 2 33 ? 57.548 16.642 -14.093 1.00 32.32 53 SER B CA 1
ATOM 3379 C C . SER B 2 33 ? 56.571 15.601 -14.604 1.00 31.47 53 SER B C 1
ATOM 3380 O O . SER B 2 33 ? 56.180 14.682 -13.874 1.00 31.48 53 SER B O 1
ATOM 3383 N N . VAL B 2 34 ? 56.201 15.749 -15.868 1.00 30.31 54 VAL B N 1
ATOM 3384 C CA . VAL B 2 34 ? 55.426 14.744 -16.576 1.00 28.99 54 VAL B CA 1
ATOM 3385 C C . VAL B 2 34 ? 56.326 14.042 -17.572 1.00 28.17 54 VAL B C 1
ATOM 3386 O O . VAL B 2 34 ? 57.122 14.672 -18.268 1.00 27.64 54 VAL B O 1
ATOM 3390 N N . SER B 2 35 ? 56.213 12.724 -17.610 1.00 27.45 55 SER B N 1
ATOM 3391 C CA . SER B 2 35 ? 56.873 11.905 -18.619 1.00 26.83 55 SER B CA 1
ATOM 3392 C C . SER B 2 35 ? 55.815 11.005 -19.268 1.00 26.54 55 SER B C 1
ATOM 3393 O O . SER B 2 35 ? 55.184 10.171 -18.614 1.00 26.68 55 SER B O 1
ATOM 3396 N N . ALA B 2 36 ? 55.590 11.220 -20.552 1.00 26.20 56 ALA B N 1
ATOM 3397 C CA . ALA B 2 36 ? 54.604 10.453 -21.301 1.00 25.81 56 ALA B CA 1
ATOM 3398 C C . ALA B 2 36 ? 55.246 9.766 -22.492 1.00 25.15 56 ALA B C 1
ATOM 3399 O O . ALA B 2 36 ? 56.321 10.170 -22.961 1.00 25.22 56 ALA B O 1
ATOM 3401 N N . ALA B 2 37 ? 54.565 8.736 -22.977 1.00 24.22 57 ALA B N 1
ATOM 3402 C CA . ALA B 2 37 ? 54.924 8.069 -24.209 1.00 23.48 57 ALA B CA 1
ATOM 3403 C C . ALA B 2 37 ? 56.303 7.441 -24.112 1.00 23.22 57 ALA B C 1
ATOM 3404 O O . ALA B 2 37 ? 57.187 7.728 -24.912 1.00 22.97 57 ALA B O 1
ATOM 3406 N N . TRP B 2 38 ? 56.503 6.603 -23.107 1.00 23.20 58 TRP B N 1
ATOM 3407 C CA . TRP B 2 38 ? 57.739 5.843 -23.025 1.00 23.26 58 TRP B CA 1
ATOM 3408 C C . TRP B 2 38 ? 58.959 6.774 -22.979 1.00 23.85 58 TRP B C 1
ATOM 3409 O O . TRP B 2 38 ? 60.026 6.462 -23.523 1.00 23.90 58 TRP B O 1
ATOM 3420 N N . GLY B 2 39 ? 58.761 7.922 -22.327 1.00 24.39 59 GLY B N 1
ATOM 3421 C CA . GLY B 2 39 ? 59.777 8.958 -22.161 1.00 25.38 59 GLY B CA 1
ATOM 3422 C C . GLY B 2 39 ? 59.978 9.944 -23.314 1.00 26.39 59 GLY B C 1
ATOM 3423 O O . GLY B 2 39 ? 60.830 10.843 -23.229 1.00 26.56 59 GLY B O 1
ATOM 3424 N N . LEU B 2 40 ? 59.206 9.793 -24.388 1.00 26.96 60 LEU B N 1
ATOM 3425 C CA . LEU B 2 40 ? 59.402 10.620 -25.581 1.00 27.61 60 LEU B CA 1
ATOM 3426 C C . LEU B 2 40 ? 58.623 11.947 -25.545 1.00 28.20 60 LEU B C 1
ATOM 3427 O O . LEU B 2 40 ? 58.696 12.739 -26.476 1.00 28.02 60 LEU B O 1
ATOM 3432 N N . TYR B 2 41 ? 57.887 12.181 -24.465 1.00 29.25 61 TYR B N 1
ATOM 3433 C CA . TYR B 2 41 ? 57.082 13.392 -24.320 1.00 30.43 61 TYR B CA 1
ATOM 3434 C C . TYR B 2 41 ? 57.269 13.905 -22.885 1.00 31.09 61 TYR B C 1
ATOM 3435 O O . TYR B 2 41 ? 56.649 13.415 -21.952 1.00 31.34 61 TYR B O 1
ATOM 3444 N N . LYS B 2 42 ? 58.167 14.863 -22.709 1.00 32.03 62 LYS B N 1
ATOM 3445 C CA . LYS B 2 42 ? 58.478 15.381 -21.386 1.00 32.76 62 LYS B CA 1
ATOM 3446 C C . LYS B 2 42 ? 58.062 16.839 -21.325 1.00 33.57 62 LYS B C 1
ATOM 3447 O O . LYS B 2 42 ? 58.452 17.632 -22.180 1.00 34.42 62 LYS B O 1
ATOM 3453 N N . PHE B 2 43 ? 57.216 17.177 -20.365 1.00 34.26 63 PHE B N 1
ATOM 3454 C CA . PHE B 2 43 ? 56.995 18.570 -20.020 1.00 35.15 63 PHE B CA 1
ATOM 3455 C C . PHE B 2 43 ? 56.960 18.723 -18.486 1.00 36.04 63 PHE B C 1
ATOM 3456 O O . PHE B 2 43 ? 57.148 17.749 -17.752 1.00 36.32 63 PHE B O 1
ATOM 3464 N N . ASN B 2 44 ? 56.685 19.931 -18.006 1.00 36.99 64 ASN B N 1
ATOM 3465 C CA . ASN B 2 44 ? 57.268 20.384 -16.763 1.00 37.71 64 ASN B CA 1
ATOM 3466 C C . ASN B 2 44 ? 56.535 21.622 -16.254 1.00 38.31 64 ASN B C 1
ATOM 3467 O O . ASN B 2 44 ? 56.472 22.638 -16.954 1.00 38.86 64 ASN B O 1
ATOM 3472 N N . GLN B 2 45 ? 55.973 21.562 -15.051 1.00 39.00 65 GLN B N 1
ATOM 3473 C CA . GLN B 2 45 ? 55.187 22.703 -14.561 1.00 39.95 65 GLN B CA 1
ATOM 3474 C C . GLN B 2 45 ? 55.232 22.974 -13.061 1.00 40.17 65 GLN B C 1
ATOM 3475 O O . GLN B 2 45 ? 54.892 22.110 -12.258 1.00 39.99 65 GLN B O 1
ATOM 3481 N N . LYS B 2 46 ? 55.631 24.192 -12.708 1.00 40.87 66 LYS B N 1
ATOM 3482 C CA . LYS B 2 46 ? 55.606 24.656 -11.326 1.00 41.87 66 LYS B CA 1
ATOM 3483 C C . LYS B 2 46 ? 54.177 24.927 -10.896 1.00 42.36 66 LYS B C 1
ATOM 3484 O O . LYS B 2 46 ? 53.383 25.452 -11.672 1.00 42.23 66 LYS B O 1
ATOM 3490 N N . SER B 2 47 ? 53.870 24.577 -9.647 1.00 43.37 67 SER B N 1
ATOM 3491 C CA . SER B 2 47 ? 52.514 24.678 -9.104 1.00 44.19 67 SER B CA 1
ATOM 3492 C C . SER B 2 47 ? 52.460 24.906 -7.574 1.00 45.32 67 SER B C 1
ATOM 3493 O O . SER B 2 47 ? 53.450 25.340 -6.961 1.00 45.58 67 SER B O 1
ATOM 3496 N N . ASN B 2 48 ? 51.296 24.617 -6.975 1.00 46.42 68 ASN B N 1
ATOM 3497 C CA . ASN B 2 48 ? 51.038 24.794 -5.534 1.00 47.29 68 ASN B CA 1
ATOM 3498 C C . ASN B 2 48 ? 50.156 23.685 -4.960 1.00 47.87 68 ASN B C 1
ATOM 3499 O O . ASN B 2 48 ? 49.185 23.278 -5.592 1.00 48.05 68 ASN B O 1
ATOM 3504 N N . PHE B 2 49 ? 50.487 23.225 -3.752 1.00 48.61 69 PHE B N 1
ATOM 3505 C CA . PHE B 2 49 ? 49.819 22.087 -3.109 1.00 48.99 69 PHE B CA 1
ATOM 3506 C C . PHE B 2 49 ? 49.355 22.449 -1.714 1.00 49.24 69 PHE B C 1
ATOM 3507 O O . PHE B 2 49 ? 50.168 22.550 -0.795 1.00 49.56 69 PHE B O 1
ATOM 3515 N N . SER B 2 50 ? 48.045 22.612 -1.553 1.00 49.50 70 SER B N 1
ATOM 3516 C CA . SER B 2 50 ? 47.469 23.066 -0.283 1.00 49.37 70 SER B CA 1
ATOM 3517 C C . SER B 2 50 ? 46.679 21.974 0.459 1.00 49.39 70 SER B C 1
ATOM 3518 O O . SER B 2 50 ? 45.766 21.365 -0.102 1.00 49.35 70 SER B O 1
ATOM 3521 N N . ALA B 2 51 ? 47.039 21.738 1.722 1.00 49.34 71 ALA B N 1
ATOM 3522 C CA . ALA B 2 51 ? 46.361 20.746 2.551 1.00 49.32 71 ALA B CA 1
ATOM 3523 C C . ALA B 2 51 ? 46.249 21.165 4.019 1.00 49.53 71 ALA B C 1
ATOM 3524 O O . ALA B 2 51 ? 47.115 21.861 4.555 1.00 49.69 71 ALA B O 1
ATOM 3526 N N . GLU B 2 52 ? 45.164 20.732 4.657 1.00 49.71 72 GLU B N 1
ATOM 3527 C CA . GLU B 2 52 ? 44.908 21.006 6.067 1.00 49.65 72 GLU B CA 1
ATOM 3528 C C . GLU B 2 52 ? 44.817 19.691 6.845 1.00 49.39 72 GLU B C 1
ATOM 3529 O O . GLU B 2 52 ? 43.964 18.841 6.572 1.00 49.43 72 GLU B O 1
ATOM 3535 N N . PHE B 2 53 ? 45.718 19.532 7.804 1.00 49.06 73 PHE B N 1
ATOM 3536 C CA . PHE B 2 53 ? 45.769 18.336 8.632 1.00 48.87 73 PHE B CA 1
ATOM 3537 C C . PHE B 2 53 ? 45.069 18.579 9.976 1.00 48.77 73 PHE B C 1
ATOM 3538 O O . PHE B 2 53 ? 45.703 18.990 10.951 1.00 48.77 73 PHE B O 1
ATOM 3546 N N . GLU B 2 54 ? 43.764 18.332 10.021 1.00 48.51 74 GLU B N 1
ATOM 3547 C CA . GLU B 2 54 ? 42.992 18.547 11.239 1.00 48.31 74 GLU B CA 1
ATOM 3548 C C . GLU B 2 54 ? 43.203 17.384 12.209 1.00 47.70 74 GLU B C 1
ATOM 3549 O O . GLU B 2 54 ? 42.639 16.303 12.051 1.00 47.56 74 GLU B O 1
ATOM 3563 N N . PRO B 2 56 ? 44.058 16.199 16.565 1.00 45.34 76 PRO B N 1
ATOM 3564 C CA . PRO B 2 56 ? 44.028 16.607 17.974 1.00 44.81 76 PRO B CA 1
ATOM 3565 C C . PRO B 2 56 ? 45.407 17.116 18.407 1.00 44.37 76 PRO B C 1
ATOM 3566 O O . PRO B 2 56 ? 46.421 16.784 17.771 1.00 44.73 76 PRO B O 1
ATOM 3570 N N . GLU B 2 57 ? 45.443 17.927 19.459 1.00 43.42 77 GLU B N 1
ATOM 3571 C CA . GLU B 2 57 ? 46.703 18.505 19.928 1.00 42.63 77 GLU B CA 1
ATOM 3572 C C . GLU B 2 57 ? 47.626 17.480 20.577 1.00 41.61 77 GLU B C 1
ATOM 3573 O O . GLU B 2 57 ? 48.848 17.514 20.375 1.00 41.52 77 GLU B O 1
ATOM 3579 N N . SER B 2 58 ? 47.033 16.584 21.362 1.00 40.19 78 SER B N 1
ATOM 3580 C CA . SER B 2 58 ? 47.778 15.525 22.017 1.00 38.88 78 SER B CA 1
ATOM 3581 C C . SER B 2 58 ? 47.001 14.210 22.085 1.00 37.91 78 SER B C 1
ATOM 3582 O O . SER B 2 58 ? 45.770 14.191 22.126 1.00 37.52 78 SER B O 1
ATOM 3585 N N . VAL B 2 59 ? 47.746 13.113 22.096 1.00 36.91 79 VAL B N 1
ATOM 3586 C CA . VAL B 2 59 ? 47.193 11.787 22.331 1.00 36.26 79 VAL B CA 1
ATOM 3587 C C . VAL B 2 59 ? 48.203 10.983 23.105 1.00 35.60 79 VAL B C 1
ATOM 3588 O O . VAL B 2 59 ? 49.341 11.423 23.293 1.00 35.46 79 VAL B O 1
ATOM 3592 N N . LYS B 2 60 ? 47.794 9.792 23.529 1.00 34.71 80 LYS B N 1
ATOM 3593 C CA . LYS B 2 60 ? 48.693 8.910 24.263 1.00 33.98 80 LYS B CA 1
ATOM 3594 C C . LYS B 2 60 ? 49.180 7.732 23.420 1.00 33.17 80 LYS B C 1
ATOM 3595 O O . LYS B 2 60 ? 48.461 7.235 22.545 1.00 32.97 80 LYS B O 1
ATOM 3601 N N . ALA B 2 61 ? 50.420 7.320 23.676 1.00 32.36 81 ALA B N 1
ATOM 3602 C CA . ALA B 2 61 ? 51.022 6.179 23.007 1.00 31.77 81 ALA B CA 1
ATOM 3603 C C . ALA B 2 61 ? 50.106 4.971 23.103 1.00 31.75 81 ALA B C 1
ATOM 3604 O O . ALA B 2 61 ? 49.529 4.689 24.159 1.00 31.64 81 ALA B O 1
ATOM 3606 N N . GLY B 2 62 ? 49.955 4.275 21.985 1.00 31.66 82 GLY B N 1
ATOM 3607 C CA . GLY B 2 62 ? 49.153 3.063 21.949 1.00 31.78 82 GLY B CA 1
ATOM 3608 C C . GLY B 2 62 ? 47.654 3.309 21.839 1.00 31.95 82 GLY B C 1
ATOM 3609 O O . GLY B 2 62 ? 46.876 2.349 21.744 1.00 31.99 82 GLY B O 1
ATOM 3610 N N . THR B 2 63 ? 47.243 4.580 21.858 1.00 31.84 83 THR B N 1
ATOM 3611 C CA . THR B 2 63 ? 45.841 4.945 21.619 1.00 31.82 83 THR B CA 1
ATOM 3612 C C . THR B 2 63 ? 45.646 5.434 20.184 1.00 31.71 83 THR B C 1
ATOM 3613 O O . THR B 2 63 ? 46.327 6.358 19.732 1.00 32.18 83 THR B O 1
ATOM 3617 N N . GLY B 2 64 ? 44.717 4.788 19.481 1.00 31.30 84 GLY B N 1
ATOM 3618 C CA . GLY B 2 64 ? 44.332 5.173 18.139 1.00 30.73 84 GLY B CA 1
ATOM 3619 C C . GLY B 2 64 ? 43.716 6.554 18.081 1.00 30.52 84 GLY B C 1
ATOM 3620 O O . GLY B 2 64 ? 43.082 7.001 19.036 1.00 30.45 84 GLY B O 1
ATOM 3621 N N . PHE B 2 65 ? 43.919 7.230 16.951 1.00 30.38 85 PHE B N 1
ATOM 3622 C CA . PHE B 2 65 ? 43.355 8.561 16.704 1.00 30.15 85 PHE B CA 1
ATOM 3623 C C . PHE B 2 65 ? 43.267 8.858 15.207 1.00 30.04 85 PHE B C 1
ATOM 3624 O O . PHE B 2 65 ? 43.919 8.203 14.403 1.00 29.79 85 PHE B O 1
ATOM 3632 N N . ASP B 2 66 ? 42.478 9.871 14.860 1.00 30.29 86 ASP B N 1
ATOM 3633 C CA . ASP B 2 66 ? 42.135 10.176 13.481 1.00 30.69 86 ASP B CA 1
ATOM 3634 C C . ASP B 2 66 ? 42.759 11.472 12.983 1.00 31.07 86 ASP B C 1
ATOM 3635 O O . ASP B 2 66 ? 42.687 12.498 13.652 1.00 31.01 86 ASP B O 1
ATOM 3640 N N . ALA B 2 67 ? 43.373 11.411 11.801 1.00 31.81 87 ALA B N 1
ATOM 3641 C CA . ALA B 2 67 ? 43.835 12.601 11.083 1.00 32.35 87 ALA B CA 1
ATOM 3642 C C . ALA B 2 67 ? 42.916 12.869 9.891 1.00 32.93 87 ALA B C 1
ATOM 3643 O O . ALA B 2 67 ? 42.773 12.022 9.007 1.00 33.02 87 ALA B O 1
ATOM 3645 N N . LEU B 2 68 ? 42.266 14.030 9.891 1.00 33.87 88 LEU B N 1
ATOM 3646 C CA . LEU B 2 68 ? 41.433 14.441 8.759 1.00 35.21 88 LEU B CA 1
ATOM 3647 C C . LEU B 2 68 ? 42.213 15.376 7.803 1.00 35.89 88 LEU B C 1
ATOM 3648 O O . LEU B 2 68 ? 42.612 16.489 8.171 1.00 36.16 88 LEU B O 1
ATOM 3653 N N . ILE B 2 69 ? 42.443 14.901 6.583 1.00 36.49 89 ILE B N 1
ATOM 3654 C CA . ILE B 2 69 ? 43.151 15.684 5.583 1.00 37.12 89 ILE B CA 1
ATOM 3655 C C . ILE B 2 69 ? 42.184 16.259 4.552 1.00 37.73 89 ILE B C 1
ATOM 3656 O O . ILE B 2 69 ? 41.552 15.521 3.794 1.00 37.89 89 ILE B O 1
ATOM 3661 N N . LYS B 2 70 ? 42.068 17.580 4.546 1.00 38.48 90 LYS B N 1
ATOM 3662 C CA . LYS B 2 70 ? 41.318 18.281 3.520 1.00 39.24 90 LYS B CA 1
ATOM 3663 C C . LYS B 2 70 ? 42.301 18.795 2.459 1.00 39.84 90 LYS B C 1
ATOM 3664 O O . LYS B 2 70 ? 43.120 19.670 2.721 1.00 39.83 90 LYS B O 1
ATOM 3670 N N . ILE B 2 71 ? 42.242 18.217 1.266 1.00 40.83 91 ILE B N 1
ATOM 3671 C CA . ILE B 2 71 ? 43.101 18.657 0.170 1.00 41.69 91 ILE B CA 1
ATOM 3672 C C . ILE B 2 71 ? 42.335 19.543 -0.813 1.00 42.27 91 ILE B C 1
ATOM 3673 O O . ILE B 2 71 ? 41.364 19.112 -1.453 1.00 42.17 91 ILE B O 1
ATOM 3678 N N . LYS B 2 72 ? 42.796 20.785 -0.915 1.00 43.09 92 LYS B N 1
ATOM 3679 C CA . LYS B 2 72 ? 42.190 21.781 -1.777 1.00 43.93 92 LYS B CA 1
ATOM 3680 C C . LYS B 2 72 ? 42.485 21.451 -3.246 1.00 44.41 92 LYS B C 1
ATOM 3681 O O . LYS B 2 72 ? 43.625 21.110 -3.610 1.00 44.34 92 LYS B O 1
ATOM 3687 N N . ASP B 2 73 ? 41.444 21.530 -4.076 1.00 44.98 93 ASP B N 1
ATOM 3688 C CA . ASP B 2 73 ? 41.556 21.280 -5.510 1.00 45.70 93 ASP B CA 1
ATOM 3689 C C . ASP B 2 73 ? 42.794 21.963 -6.055 1.00 46.06 93 ASP B C 1
ATOM 3690 O O . ASP B 2 73 ? 43.156 23.054 -5.611 1.00 46.32 93 ASP B O 1
ATOM 3695 N N . ILE B 2 74 ? 43.447 21.327 -7.018 1.00 46.40 94 ILE B N 1
ATOM 3696 C CA . ILE B 2 74 ? 44.504 22.011 -7.754 1.00 46.71 94 ILE B CA 1
ATOM 3697 C C . ILE B 2 74 ? 44.205 22.049 -9.253 1.00 46.48 94 ILE B C 1
ATOM 3698 O O . ILE B 2 74 ? 44.075 21.005 -9.900 1.00 46.43 94 ILE B O 1
ATOM 3703 N N . SER B 2 75 ? 44.051 23.269 -9.768 1.00 46.32 95 SER B N 1
ATOM 3704 C CA . SER B 2 75 ? 43.619 23.517 -11.144 1.00 45.99 95 SER B CA 1
ATOM 3705 C C . SER B 2 75 ? 44.750 24.125 -11.958 1.00 45.62 95 SER B C 1
ATOM 3706 O O . SER B 2 75 ? 45.292 25.174 -11.597 1.00 45.46 95 SER B O 1
ATOM 3709 N N . VAL B 2 76 ? 45.102 23.460 -13.058 1.00 45.38 96 VAL B N 1
ATOM 3710 C CA . VAL B 2 76 ? 46.191 23.930 -13.940 1.00 44.92 96 VAL B CA 1
ATOM 3711 C C . VAL B 2 76 ? 45.845 23.999 -15.443 1.00 44.42 96 VAL B C 1
ATOM 3712 O O . VAL B 2 76 ? 45.471 22.994 -16.057 1.00 44.46 96 VAL B O 1
ATOM 3716 N N . SER B 2 77 ? 45.962 25.190 -16.022 1.00 43.67 97 SER B N 1
ATOM 3717 C CA . SER B 2 77 ? 45.850 25.338 -17.467 1.00 43.11 97 SER B CA 1
ATOM 3718 C C . SER B 2 77 ? 47.212 25.103 -18.101 1.00 42.70 97 SER B C 1
ATOM 3719 O O . SER B 2 77 ? 48.186 25.766 -17.751 1.00 42.70 97 SER B O 1
ATOM 3722 N N . ASN B 2 78 ? 47.280 24.143 -19.016 1.00 42.23 98 ASN B N 1
ATOM 3723 C CA . ASN B 2 78 ? 48.511 23.855 -19.741 1.00 42.02 98 ASN B CA 1
ATOM 3724 C C . ASN B 2 78 ? 48.218 23.469 -21.191 1.00 41.69 98 ASN B C 1
ATOM 3725 O O . ASN B 2 78 ? 47.380 22.618 -21.449 1.00 41.43 98 ASN B O 1
ATOM 3730 N N . ASP B 2 79 ? 48.900 24.120 -22.130 1.00 41.57 99 ASP B N 1
ATOM 3731 C CA . ASP B 2 79 ? 48.730 23.852 -23.555 1.00 41.50 99 ASP B CA 1
ATOM 3732 C C . ASP B 2 79 ? 49.108 22.420 -23.925 1.00 41.63 99 ASP B C 1
ATOM 3733 O O . ASP B 2 79 ? 48.644 21.890 -24.936 1.00 41.93 99 ASP B O 1
ATOM 3738 N N . ASN B 2 80 ? 49.949 21.799 -23.104 1.00 41.65 100 ASN B N 1
ATOM 3739 C CA . ASN B 2 80 ? 50.341 20.410 -23.292 1.00 41.73 100 ASN B CA 1
ATOM 3740 C C . ASN B 2 80 ? 49.214 19.400 -23.107 1.00 42.26 100 ASN B C 1
ATOM 3741 O O . ASN B 2 80 ? 49.422 18.197 -23.271 1.00 42.02 100 ASN B O 1
ATOM 3746 N N . LEU B 2 81 ? 48.027 19.901 -22.772 1.00 43.12 101 LEU B N 1
ATOM 3747 C CA . LEU B 2 81 ? 46.829 19.076 -22.576 1.00 44.06 101 LEU B CA 1
ATOM 3748 C C . LEU B 2 81 ? 45.749 19.297 -23.660 1.00 44.82 101 LEU B C 1
ATOM 3749 O O . LEU B 2 81 ? 44.715 18.625 -23.668 1.00 44.91 101 LEU B O 1
ATOM 3754 N N . SER B 2 82 ? 45.991 20.242 -24.566 1.00 45.88 102 SER B N 1
ATOM 3755 C CA . SER B 2 82 ? 45.078 20.494 -25.681 1.00 46.73 102 SER B CA 1
ATOM 3756 C C . SER B 2 82 ? 44.837 19.205 -26.469 1.00 47.29 102 SER B C 1
ATOM 3757 O O . SER B 2 82 ? 45.774 18.445 -26.751 1.00 47.27 102 SER B O 1
ATOM 3759 N N . GLY B 2 83 ? 43.568 18.952 -26.780 1.00 47.95 103 GLY B N 1
ATOM 3760 C CA . GLY B 2 83 ? 43.188 17.882 -27.701 1.00 48.52 103 GLY B CA 1
ATOM 3761 C C . GLY B 2 83 ? 42.729 16.556 -27.115 1.00 48.92 103 GLY B C 1
ATOM 3762 O O . GLY B 2 83 ? 42.230 15.712 -27.857 1.00 49.29 103 GLY B O 1
ATOM 3763 N N . TYR B 2 84 ? 42.877 16.364 -25.804 1.00 48.92 104 TYR B N 1
ATOM 3764 C CA . TYR B 2 84 ? 42.561 15.073 -25.176 1.00 49.22 104 TYR B CA 1
ATOM 3765 C C . TYR B 2 84 ? 41.153 14.988 -24.559 1.00 49.12 104 TYR B C 1
ATOM 3766 O O . TYR B 2 84 ? 40.797 15.792 -23.690 1.00 49.26 104 TYR B O 1
ATOM 3775 N N . LYS B 2 85 ? 40.366 14.006 -25.008 1.00 48.75 105 LYS B N 1
ATOM 3776 C CA . LYS B 2 85 ? 38.973 13.843 -24.565 1.00 48.12 105 LYS B CA 1
ATOM 3777 C C . LYS B 2 85 ? 38.857 13.286 -23.143 1.00 47.65 105 LYS B C 1
ATOM 3778 O O . LYS B 2 85 ? 38.377 13.977 -22.244 1.00 47.85 105 LYS B O 1
ATOM 3780 N N . ASN B 2 86 ? 39.308 12.051 -22.934 1.00 46.87 106 ASN B N 1
ATOM 3781 C CA . ASN B 2 86 ? 39.208 11.416 -21.619 1.00 45.77 106 ASN B CA 1
ATOM 3782 C C . ASN B 2 86 ? 40.578 11.193 -20.964 1.00 44.99 106 ASN B C 1
ATOM 3783 O O . ASN B 2 86 ? 41.545 10.834 -21.635 1.00 44.70 106 ASN B O 1
ATOM 3785 N N . ALA B 2 87 ? 40.644 11.410 -19.650 1.00 44.24 107 ALA B N 1
ATOM 3786 C CA . ALA B 2 87 ? 41.880 11.277 -18.874 1.00 43.30 107 ALA B CA 1
ATOM 3787 C C . ALA B 2 87 ? 41.584 10.805 -17.456 1.00 42.92 107 ALA B C 1
ATOM 3788 O O . ALA B 2 87 ? 40.785 11.417 -16.751 1.00 43.10 107 ALA B O 1
ATOM 3790 N N . LYS B 2 88 ? 42.228 9.716 -17.044 1.00 42.38 108 LYS B N 1
ATOM 3791 C CA . LYS B 2 88 ? 42.008 9.117 -15.727 1.00 41.90 108 LYS B CA 1
ATOM 3792 C C . LYS B 2 88 ? 43.321 8.979 -14.978 1.00 41.37 108 LYS B C 1
ATOM 3793 O O . LYS B 2 88 ? 44.374 8.916 -15.599 1.00 41.31 108 LYS B O 1
ATOM 3799 N N . LEU B 2 89 ? 43.256 8.924 -13.649 1.00 40.72 109 LEU B N 1
ATOM 3800 C CA . LEU B 2 89 ? 44.423 8.583 -12.848 1.00 40.17 109 LEU B CA 1
ATOM 3801 C C . LEU B 2 89 ? 44.375 7.115 -12.512 1.00 40.21 109 LEU B C 1
ATOM 3802 O O . LEU B 2 89 ? 43.433 6.648 -11.885 1.00 40.21 109 LEU B O 1
ATOM 3807 N N . THR B 2 90 ? 45.396 6.389 -12.930 1.00 40.31 110 THR B N 1
ATOM 3808 C CA . THR B 2 90 ? 45.470 4.965 -12.661 1.00 40.57 110 THR B CA 1
ATOM 3809 C C . THR B 2 90 ? 46.138 4.724 -11.304 1.00 40.91 110 THR B C 1
ATOM 3810 O O . THR B 2 90 ? 45.717 3.846 -10.546 1.00 41.36 110 THR B O 1
ATOM 3814 N N . LYS B 2 91 ? 47.167 5.519 -11.008 1.00 40.91 111 LYS B N 1
ATOM 3815 C CA . LYS B 2 91 ? 47.907 5.469 -9.749 1.00 41.03 111 LYS B CA 1
ATOM 3816 C C . LYS B 2 91 ? 48.050 6.890 -9.212 1.00 40.67 111 LYS B C 1
ATOM 3817 O O . LYS B 2 91 ? 48.082 7.836 -9.986 1.00 40.84 111 LYS B O 1
ATOM 3823 N N . SER B 2 92 ? 48.137 7.044 -7.896 1.00 40.21 112 SER B N 1
ATOM 3824 C CA . SER B 2 92 ? 48.606 8.299 -7.311 1.00 39.67 112 SER B CA 1
ATOM 3825 C C . SER B 2 92 ? 49.081 8.107 -5.876 1.00 39.88 112 SER B C 1
ATOM 3826 O O . SER B 2 92 ? 48.666 7.168 -5.194 1.00 39.79 112 SER B O 1
ATOM 3829 N N . SER B 2 93 ? 49.963 8.995 -5.428 1.00 39.59 113 SER B N 1
ATOM 3830 C CA . SER B 2 93 ? 50.676 8.812 -4.181 1.00 39.59 113 SER B CA 1
ATOM 3831 C C . SER B 2 93 ? 50.976 10.149 -3.543 1.00 39.17 113 SER B C 1
ATOM 3832 O O . SER B 2 93 ? 51.720 10.943 -4.111 1.00 39.98 113 SER B O 1
ATOM 3835 N N . ILE B 2 94 ? 50.406 10.404 -2.368 1.00 38.31 114 ILE B N 1
ATOM 3836 C CA . ILE B 2 94 ? 50.777 11.572 -1.568 1.00 37.01 114 ILE B CA 1
ATOM 3837 C C . ILE B 2 94 ? 51.715 11.085 -0.487 1.00 36.70 114 ILE B C 1
ATOM 3838 O O . ILE B 2 94 ? 51.401 10.125 0.216 1.00 37.26 114 ILE B O 1
ATOM 3843 N N . ARG B 2 95 ? 52.867 11.731 -0.351 1.00 35.63 115 ARG B N 1
ATOM 3844 C CA . ARG B 2 95 ? 53.889 11.221 0.529 1.00 34.93 115 ARG B CA 1
ATOM 3845 C C . ARG B 2 95 ? 54.225 12.227 1.601 1.00 34.98 115 ARG B C 1
ATOM 3846 O O . ARG B 2 95 ? 54.633 13.365 1.317 1.00 35.21 115 ARG B O 1
ATOM 3854 N N . ILE B 2 96 ? 54.008 11.816 2.843 1.00 34.25 116 ILE B N 1
ATOM 3855 C CA . ILE B 2 96 ? 54.218 12.690 3.975 1.00 33.51 116 ILE B CA 1
ATOM 3856 C C . ILE B 2 96 ? 55.279 12.011 4.800 1.00 33.73 116 ILE B C 1
ATOM 3857 O O . ILE B 2 96 ? 55.265 10.789 4.941 1.00 33.76 116 ILE B O 1
ATOM 3862 N N . ASN B 2 97 ? 56.221 12.798 5.307 1.00 33.95 117 ASN B N 1
ATOM 3863 C CA . ASN B 2 97 ? 57.175 12.320 6.293 1.00 34.49 117 ASN B CA 1
ATOM 3864 C C . ASN B 2 97 ? 56.486 12.324 7.646 1.00 34.58 117 ASN B C 1
ATOM 3865 O O . ASN B 2 97 ? 56.055 13.376 8.121 1.00 34.62 117 ASN B O 1
ATOM 3870 N N . VAL B 2 98 ? 56.364 11.150 8.261 1.00 34.84 118 VAL B N 1
ATOM 3871 C CA . VAL B 2 98 ? 55.722 11.071 9.573 1.00 35.26 118 VAL B CA 1
ATOM 3872 C C . VAL B 2 98 ? 56.666 10.657 10.684 1.00 35.51 118 VAL B C 1
ATOM 3873 O O . VAL B 2 98 ? 56.268 10.636 11.837 1.00 35.63 118 VAL B O 1
ATOM 3877 N N . GLY B 2 99 ? 57.902 10.317 10.337 1.00 36.03 119 GLY B N 1
ATOM 3878 C CA . GLY B 2 99 ? 58.862 9.851 11.326 1.00 37.13 119 GLY B CA 1
ATOM 3879 C C . GLY B 2 99 ? 58.550 8.444 11.793 1.00 37.84 119 GLY B C 1
ATOM 3880 O O . GLY B 2 99 ? 57.504 7.881 11.472 1.00 37.89 119 GLY B O 1
ATOM 3881 N N . LYS B 2 100 ? 59.458 7.875 12.570 1.00 38.80 120 LYS B N 1
ATOM 3882 C CA . LYS B 2 100 ? 59.381 6.451 12.902 1.00 39.58 120 LYS B CA 1
ATOM 3883 C C . LYS B 2 100 ? 58.610 6.119 14.186 1.00 39.67 120 LYS B C 1
ATOM 3884 O O . LYS B 2 100 ? 58.695 4.999 14.668 1.00 40.13 120 LYS B O 1
ATOM 3890 N N . ASN B 2 101 ? 57.830 7.071 14.703 1.00 39.73 121 ASN B N 1
ATOM 3891 C CA . ASN B 2 101 ? 57.152 6.927 16.005 1.00 39.44 121 ASN B CA 1
ATOM 3892 C C . ASN B 2 101 ? 55.650 6.604 15.890 1.00 38.92 121 ASN B C 1
ATOM 3893 O O . ASN B 2 101 ? 54.876 6.768 16.846 1.00 38.61 121 ASN B O 1
ATOM 3898 N N . VAL B 2 102 ? 55.244 6.120 14.723 1.00 38.33 122 VAL B N 1
ATOM 3899 C CA . VAL B 2 102 ? 53.826 5.959 14.425 1.00 38.06 122 VAL B CA 1
ATOM 3900 C C . VAL B 2 102 ? 53.560 4.738 13.524 1.00 37.90 122 VAL B C 1
ATOM 3901 O O . VAL B 2 102 ? 54.398 4.364 12.696 1.00 37.78 122 VAL B O 1
ATOM 3905 N N . LYS B 2 103 ? 52.396 4.119 13.714 1.00 37.59 123 LYS B N 1
ATOM 3906 C CA . LYS B 2 103 ? 51.932 3.032 12.858 1.00 37.37 123 LYS B CA 1
ATOM 3907 C C . LYS B 2 103 ? 50.421 3.183 12.557 1.00 37.49 123 LYS B C 1
ATOM 3908 O O . LYS B 2 103 ? 49.697 3.882 13.279 1.00 37.40 123 LYS B O 1
ATOM 3914 N N . LEU B 2 104 ? 49.961 2.545 11.480 1.00 37.52 124 LEU B N 1
ATOM 3915 C CA . LEU B 2 104 ? 48.541 2.539 11.103 1.00 37.34 124 LEU B CA 1
ATOM 3916 C C . LEU B 2 104 ? 47.717 1.670 12.039 1.00 37.35 124 LEU B C 1
ATOM 3917 O O . LEU B 2 104 ? 48.155 0.592 12.441 1.00 37.36 124 LEU B O 1
ATOM 3922 N N . ASP B 2 105 ? 46.519 2.136 12.368 1.00 37.63 125 ASP B N 1
ATOM 3923 C CA . ASP B 2 105 ? 45.597 1.353 13.171 1.00 38.46 125 ASP B CA 1
ATOM 3924 C C . ASP B 2 105 ? 44.536 0.686 12.281 1.00 38.71 125 ASP B C 1
ATOM 3925 O O . ASP B 2 105 ? 43.564 1.331 11.888 1.00 38.97 125 ASP B O 1
ATOM 3930 N N . GLY B 2 106 ? 44.729 -0.595 11.957 1.00 38.80 126 GLY B N 1
ATOM 3931 C CA . GLY B 2 106 ? 43.792 -1.339 11.101 1.00 39.09 126 GLY B CA 1
ATOM 3932 C C . GLY B 2 106 ? 44.158 -1.320 9.619 1.00 39.46 126 GLY B C 1
ATOM 3933 O O . GLY B 2 106 ? 44.942 -0.468 9.167 1.00 39.56 126 GLY B O 1
ATOM 3934 N N . ASN B 2 107 ? 43.601 -2.255 8.852 1.00 39.38 127 ASN B N 1
ATOM 3935 C CA . ASN B 2 107 ? 43.904 -2.310 7.421 1.00 39.60 127 ASN B CA 1
ATOM 3936 C C . ASN B 2 107 ? 43.052 -1.343 6.599 1.00 38.70 127 ASN B C 1
ATOM 3937 O O . ASN B 2 107 ? 41.891 -1.609 6.278 1.00 38.74 127 ASN B O 1
ATOM 3942 N N . GLN B 2 108 ? 43.666 -0.220 6.260 1.00 37.74 128 GLN B N 1
ATOM 3943 C CA . GLN B 2 108 ? 42.968 0.883 5.637 1.00 36.40 128 GLN B CA 1
ATOM 3944 C C . GLN B 2 108 ? 43.296 0.891 4.164 1.00 35.83 128 GLN B C 1
ATOM 3945 O O . GLN B 2 108 ? 44.467 0.787 3.790 1.00 35.49 128 GLN B O 1
ATOM 3951 N N . PRO B 2 109 ? 42.255 0.992 3.320 1.00 35.33 129 PRO B N 1
ATOM 3952 C CA . PRO B 2 109 ? 42.428 0.966 1.874 1.00 35.11 129 PRO B CA 1
ATOM 3953 C C . PRO B 2 109 ? 43.350 2.073 1.394 1.00 35.14 129 PRO B C 1
ATOM 3954 O O . PRO B 2 109 ? 43.270 3.202 1.888 1.00 35.64 129 PRO B O 1
ATOM 3958 N N . GLY B 2 110 ? 44.243 1.724 0.471 1.00 34.94 130 GLY B N 1
ATOM 3959 C CA . GLY B 2 110 ? 45.177 2.651 -0.150 1.00 34.62 130 GLY B CA 1
ATOM 3960 C C . GLY B 2 110 ? 46.178 3.361 0.750 1.00 34.84 130 GLY B C 1
ATOM 3961 O O . GLY B 2 110 ? 46.808 4.314 0.320 1.00 35.34 130 GLY B O 1
ATOM 3962 N N . LEU B 2 111 ? 46.339 2.931 1.993 1.00 34.70 131 LEU B N 1
ATOM 3963 C CA . LEU B 2 111 ? 47.378 3.514 2.832 1.00 34.80 131 LEU B CA 1
ATOM 3964 C C . LEU B 2 111 ? 48.463 2.511 3.201 1.00 34.92 131 LEU B C 1
ATOM 3965 O O . LEU B 2 111 ? 48.191 1.317 3.437 1.00 34.85 131 LEU B O 1
ATOM 3970 N N . SER B 2 112 ? 49.694 3.010 3.242 1.00 34.72 132 SER B N 1
ATOM 3971 C CA . SER B 2 112 ? 50.838 2.209 3.650 1.00 34.97 132 SER B CA 1
ATOM 3972 C C . SER B 2 112 ? 51.863 3.072 4.377 1.00 34.75 132 SER B C 1
ATOM 3973 O O . SER B 2 112 ? 51.897 4.292 4.209 1.00 34.95 132 SER B O 1
ATOM 3976 N N . LEU B 2 113 ? 52.698 2.426 5.181 1.00 34.46 133 LEU B N 1
ATOM 3977 C CA . LEU B 2 113 ? 53.642 3.119 6.021 1.00 34.47 133 LEU B CA 1
ATOM 3978 C C . LEU B 2 113 ? 54.975 2.400 6.039 1.00 34.77 133 LEU B C 1
ATOM 3979 O O . LEU B 2 113 ? 55.156 1.410 6.737 1.00 34.85 133 LEU B O 1
ATOM 3984 N N . SER B 2 114 ? 55.922 2.914 5.274 1.00 35.54 134 SER B N 1
ATOM 3985 C CA . SER B 2 114 ? 57.238 2.310 5.213 1.00 36.36 134 SER B CA 1
ATOM 3986 C C . SER B 2 114 ? 58.340 3.287 5.620 1.00 36.73 134 SER B C 1
ATOM 3987 O O . SER B 2 114 ? 58.490 4.357 5.014 1.00 36.63 134 SER B O 1
ATOM 3990 N N . ASN B 2 115 ? 59.108 2.907 6.645 1.00 37.24 135 ASN B N 1
ATOM 3991 C CA . ASN B 2 115 ? 60.343 3.617 6.987 1.00 37.52 135 ASN B CA 1
ATOM 3992 C C . ASN B 2 115 ? 60.070 5.132 7.135 1.00 37.18 135 ASN B C 1
ATOM 3993 O O . ASN B 2 115 ? 60.707 5.984 6.494 1.00 36.95 135 ASN B O 1
ATOM 3998 N N . GLY B 2 116 ? 59.079 5.440 7.970 1.00 36.59 136 GLY B N 1
ATOM 3999 C CA . GLY B 2 116 ? 58.728 6.811 8.297 1.00 36.10 136 GLY B CA 1
ATOM 4000 C C . GLY B 2 116 ? 57.925 7.559 7.248 1.00 35.86 136 GLY B C 1
ATOM 4001 O O . GLY B 2 116 ? 57.541 8.718 7.451 1.00 36.03 136 GLY B O 1
ATOM 4002 N N . VAL B 2 117 ? 57.668 6.919 6.118 1.00 35.47 137 VAL B N 1
ATOM 4003 C CA . VAL B 2 117 ? 56.938 7.594 5.063 1.00 35.10 137 VAL B CA 1
ATOM 4004 C C . VAL B 2 117 ? 55.526 7.062 5.033 1.00 35.18 137 VAL B C 1
ATOM 4005 O O . VAL B 2 117 ? 55.316 5.851 5.007 1.00 35.13 137 VAL B O 1
ATOM 4009 N N . LEU B 2 118 ? 54.568 7.982 5.077 1.00 35.12 138 LEU B N 1
ATOM 4010 C CA . LEU B 2 118 ? 53.173 7.644 4.939 1.00 35.05 138 LEU B CA 1
ATOM 4011 C C . LEU B 2 118 ? 52.763 7.917 3.514 1.00 35.27 138 LEU B C 1
ATOM 4012 O O . LEU B 2 118 ? 52.827 9.057 3.053 1.00 35.53 138 LEU B O 1
ATOM 4017 N N . SER B 2 119 ? 52.336 6.873 2.820 1.00 35.44 139 SER B N 1
ATOM 4018 C CA . SER B 2 119 ? 51.909 7.032 1.454 1.00 35.72 139 SER B CA 1
ATOM 4019 C C . SER B 2 119 ? 50.397 6.909 1.366 1.00 35.56 139 SER B C 1
ATOM 4020 O O . SER B 2 119 ? 49.816 5.938 1.846 1.00 35.50 139 SER B O 1
ATOM 4023 N N . ILE B 2 120 ? 49.769 7.921 0.787 1.00 35.76 140 ILE B N 1
ATOM 4024 C CA . ILE B 2 120 ? 48.335 7.930 0.563 1.00 36.17 140 ILE B CA 1
ATOM 4025 C C . ILE B 2 120 ? 48.087 7.643 -0.916 1.00 37.24 140 ILE B C 1
ATOM 4026 O O . ILE B 2 120 ? 48.258 8.510 -1.787 1.00 36.87 140 ILE B O 1
ATOM 4031 N N . ASN B 2 121 ? 47.684 6.409 -1.192 1.00 38.16 141 ASN B N 1
ATOM 4032 C CA . ASN B 2 121 ? 47.628 5.929 -2.547 1.00 38.98 141 ASN B CA 1
ATOM 4033 C C . ASN B 2 121 ? 46.242 5.952 -3.144 1.00 40.08 141 ASN B C 1
ATOM 4034 O O . ASN B 2 121 ? 45.257 5.748 -2.442 1.00 39.74 141 ASN B O 1
ATOM 4039 N N . ASP B 2 122 ? 46.194 6.245 -4.447 1.00 41.67 142 ASP B N 1
ATOM 4040 C CA . ASP B 2 122 ? 45.011 6.059 -5.306 1.00 42.99 142 ASP B CA 1
ATOM 4041 C C . ASP B 2 122 ? 43.751 6.736 -4.746 1.00 43.58 142 ASP B C 1
ATOM 4042 O O . ASP B 2 122 ? 42.646 6.224 -4.868 1.00 43.82 142 ASP B O 1
ATOM 4047 N N . HIS B 2 123 ? 43.953 7.898 -4.132 1.00 44.60 143 HIS B N 1
ATOM 4048 C CA . HIS B 2 123 ? 42.906 8.689 -3.498 1.00 45.46 143 HIS B CA 1
ATOM 4049 C C . HIS B 2 123 ? 42.562 9.909 -4.341 1.00 45.94 143 HIS B C 1
ATOM 4050 O O . HIS B 2 123 ? 41.536 10.546 -4.119 1.00 46.16 143 HIS B O 1
ATOM 4057 N N . LEU B 2 124 ? 43.440 10.245 -5.284 1.00 46.54 144 LEU B N 1
ATOM 4058 C CA . LEU B 2 124 ? 43.285 11.436 -6.115 1.00 47.13 144 LEU B CA 1
ATOM 4059 C C . LEU B 2 124 ? 42.418 11.185 -7.337 1.00 47.63 144 LEU B C 1
ATOM 4060 O O . LEU B 2 124 ? 42.502 10.139 -7.967 1.00 47.54 144 LEU B O 1
ATOM 4065 N N . LYS B 2 125 ? 41.588 12.159 -7.674 1.00 48.48 145 LYS B N 1
ATOM 4066 C CA . LYS B 2 125 ? 40.705 12.037 -8.830 1.00 49.48 145 LYS B CA 1
ATOM 4067 C C . LYS B 2 125 ? 40.987 13.150 -9.849 1.00 50.05 145 LYS B C 1
ATOM 4068 O O . LYS B 2 125 ? 40.997 14.337 -9.496 1.00 50.30 145 LYS B O 1
ATOM 4070 N N . ALA B 2 126 ? 41.221 12.762 -11.103 1.00 50.58 146 ALA B N 1
ATOM 4071 C CA . ALA B 2 126 ? 41.498 13.722 -12.172 1.00 51.19 146 ALA B CA 1
ATOM 4072 C C . ALA B 2 126 ? 40.409 13.800 -13.241 1.00 51.77 146 ALA B C 1
ATOM 4073 O O . ALA B 2 126 ? 39.910 12.776 -13.731 1.00 51.74 146 ALA B O 1
ATOM 4075 N N . SER B 2 127 ? 40.060 15.031 -13.604 1.00 52.45 147 SER B N 1
ATOM 4076 C CA . SER B 2 127 ? 39.174 15.287 -14.736 1.00 53.12 147 SER B CA 1
ATOM 4077 C C . SER B 2 127 ? 39.719 16.429 -15.593 1.00 53.55 147 SER B C 1
ATOM 4078 O O . SER B 2 127 ? 40.283 17.406 -15.071 1.00 53.79 147 SER B O 1
ATOM 4081 N N . LEU B 2 128 ? 39.543 16.300 -16.906 1.00 53.74 148 LEU B N 1
ATOM 4082 C CA . LEU B 2 128 ? 40.075 17.262 -17.860 1.00 53.96 148 LEU B CA 1
ATOM 4083 C C . LEU B 2 128 ? 38.962 18.083 -18.497 1.00 53.98 148 LEU B C 1
ATOM 4084 O O . LEU B 2 128 ? 38.025 17.517 -19.058 1.00 54.16 148 LEU B O 1
ATOM 4089 N N . GLU B 2 129 ? 39.073 19.412 -18.413 1.00 53.90 149 GLU B N 1
ATOM 4090 C CA . GLU B 2 129 ? 38.049 20.329 -18.945 1.00 53.56 149 GLU B CA 1
ATOM 4091 C C . GLU B 2 129 ? 38.602 21.288 -20.016 1.00 53.33 149 GLU B C 1
ATOM 4092 O O . GLU B 2 129 ? 38.506 22.509 -19.872 1.00 53.53 149 GLU B O 1
ATOM 4098 N N . GLY B 2 130 ? 39.177 20.730 -21.085 1.00 53.00 150 GLY B N 1
ATOM 4099 C CA . GLY B 2 130 ? 39.657 21.513 -22.235 1.00 52.32 150 GLY B CA 1
ATOM 4100 C C . GLY B 2 130 ? 41.144 21.829 -22.197 1.00 52.00 150 GLY B C 1
ATOM 4101 O O . GLY B 2 130 ? 41.969 21.071 -22.720 1.00 52.03 150 GLY B O 1
ATOM 4102 N N . ASN B 2 131 ? 41.478 22.969 -21.595 1.00 51.49 151 ASN B N 1
ATOM 4103 C CA . ASN B 2 131 ? 42.866 23.363 -21.347 1.00 50.73 151 ASN B CA 1
ATOM 4104 C C . ASN B 2 131 ? 43.206 23.070 -19.892 1.00 49.84 151 ASN B C 1
ATOM 4105 O O . ASN B 2 131 ? 44.298 22.609 -19.572 1.00 49.61 151 ASN B O 1
ATOM 4110 N N . SER B 2 132 ? 42.233 23.333 -19.026 1.00 48.86 152 SER B N 1
ATOM 4111 C CA . SER B 2 132 ? 42.378 23.198 -17.585 1.00 48.00 152 SER B CA 1
ATOM 4112 C C . SER B 2 132 ? 42.212 21.758 -17.083 1.00 47.35 152 SER B C 1
ATOM 4113 O O . SER B 2 132 ? 41.242 21.067 -17.417 1.00 47.25 152 SER B O 1
ATOM 4116 N N . LEU B 2 133 ? 43.172 21.319 -16.275 1.00 46.47 153 LEU B N 1
ATOM 4117 C CA . LEU B 2 133 ? 43.081 20.042 -15.567 1.00 45.57 153 LEU B CA 1
ATOM 4118 C C . LEU B 2 133 ? 42.813 20.294 -14.087 1.00 44.93 153 LEU B C 1
ATOM 4119 O O . LEU B 2 133 ? 43.541 21.068 -13.452 1.00 44.96 153 LEU B O 1
ATOM 4124 N N . ARG B 2 134 ? 41.769 19.658 -13.547 1.00 44.05 154 ARG B N 1
ATOM 4125 C CA . ARG B 2 134 ? 41.497 19.723 -12.098 1.00 43.23 154 ARG B CA 1
ATOM 4126 C C . ARG B 2 134 ? 41.789 18.396 -11.412 1.00 42.48 154 ARG B C 1
ATOM 4127 O O . ARG B 2 134 ? 41.232 17.351 -11.778 1.00 42.28 154 ARG B O 1
ATOM 4129 N N . ILE B 2 135 ? 42.689 18.447 -10.438 1.00 41.61 155 ILE B N 1
ATOM 4130 C CA . ILE B 2 135 ? 42.945 17.309 -9.577 1.00 41.39 155 ILE B CA 1
ATOM 4131 C C . ILE B 2 135 ? 42.336 17.600 -8.213 1.00 41.43 155 ILE B C 1
ATOM 4132 O O . ILE B 2 135 ? 42.594 18.661 -7.640 1.00 41.62 155 ILE B O 1
ATOM 4137 N N . SER B 2 136 ? 41.505 16.677 -7.718 1.00 41.20 156 SER B N 1
ATOM 4138 C CA . SER B 2 136 ? 40.899 16.804 -6.389 1.00 41.23 156 SER B CA 1
ATOM 4139 C C . SER B 2 136 ? 40.999 15.517 -5.568 1.00 41.02 156 SER B C 1
ATOM 4140 O O . SER B 2 136 ? 41.318 14.443 -6.097 1.00 41.01 156 SER B O 1
ATOM 4143 N N . ALA B 2 137 ? 40.732 15.641 -4.269 1.00 40.77 157 ALA B N 1
ATOM 4144 C CA . ALA B 2 137 ? 40.630 14.485 -3.388 1.00 40.48 157 ALA B CA 1
ATOM 4145 C C . ALA B 2 137 ? 39.508 14.653 -2.376 1.00 40.30 157 ALA B C 1
ATOM 4146 O O . ALA B 2 137 ? 39.416 15.681 -1.705 1.00 40.28 157 ALA B O 1
ATOM 4148 N N . ALA B 2 138 ? 38.648 13.643 -2.277 1.00 40.21 158 ALA B N 1
ATOM 4149 C CA . ALA B 2 138 ? 37.704 13.565 -1.170 1.00 40.35 158 ALA B CA 1
ATOM 4150 C C . ALA B 2 138 ? 38.500 13.571 0.162 1.00 40.43 158 ALA B C 1
ATOM 4151 O O . ALA B 2 138 ? 39.590 12.970 0.226 1.00 40.47 158 ALA B O 1
ATOM 4153 N N . PRO B 2 139 ? 37.971 14.246 1.219 1.00 40.26 159 PRO B N 1
ATOM 4154 C CA . PRO B 2 139 ? 38.760 14.394 2.454 1.00 39.88 159 PRO B CA 1
ATOM 4155 C C . PRO B 2 139 ? 39.136 13.030 3.042 1.00 39.53 159 PRO B C 1
ATOM 4156 O O . PRO B 2 139 ? 38.269 12.164 3.204 1.00 39.18 159 PRO B O 1
ATOM 4160 N N . ILE B 2 140 ? 40.425 12.839 3.317 1.00 39.05 160 ILE B N 1
ATOM 4161 C CA . ILE B 2 140 ? 40.934 11.521 3.697 1.00 38.88 160 ILE B CA 1
ATOM 4162 C C . ILE B 2 140 ? 41.172 11.374 5.203 1.00 38.50 160 ILE B C 1
ATOM 4163 O O . ILE B 2 140 ? 41.868 12.181 5.835 1.00 38.25 160 ILE B O 1
ATOM 4165 N N . THR B 2 141 ? 40.569 10.336 5.767 1.00 37.97 161 THR B N 1
ATOM 4166 C CA . THR B 2 141 ? 40.721 10.041 7.184 1.00 37.57 161 THR B CA 1
ATOM 4167 C C . THR B 2 141 ? 41.771 8.971 7.377 1.00 36.89 161 THR B C 1
ATOM 4168 O O . THR B 2 141 ? 41.589 7.843 6.930 1.00 36.90 161 THR B O 1
ATOM 4172 N N . VAL B 2 142 ? 42.862 9.325 8.046 1.00 36.20 162 VAL B N 1
ATOM 4173 C CA . VAL B 2 142 ? 43.885 8.346 8.402 1.00 35.82 162 VAL B CA 1
ATOM 4174 C C . VAL B 2 142 ? 43.823 8.021 9.886 1.00 35.85 162 VAL B C 1
ATOM 4175 O O . VAL B 2 142 ? 43.845 8.920 10.726 1.00 36.44 162 VAL B O 1
ATOM 4179 N N . ARG B 2 143 ? 43.762 6.742 10.222 1.00 35.67 163 ARG B N 1
ATOM 4180 C CA . ARG B 2 143 ? 43.852 6.347 11.622 1.00 35.27 163 ARG B CA 1
ATOM 4181 C C . ARG B 2 143 ? 45.263 5.883 11.984 1.00 34.79 163 ARG B C 1
ATOM 4182 O O . ARG B 2 143 ? 45.843 5.016 11.337 1.00 34.55 163 ARG B O 1
ATOM 4190 N N . LEU B 2 144 ? 45.810 6.479 13.029 1.00 34.65 164 LEU B N 1
ATOM 4191 C CA . LEU B 2 144 ? 47.147 6.151 13.479 1.00 34.44 164 LEU B CA 1
ATOM 4192 C C . LEU B 2 144 ? 47.154 5.962 14.989 1.00 34.55 164 LEU B C 1
ATOM 4193 O O . LEU B 2 144 ? 46.259 6.444 15.694 1.00 34.28 164 LEU B O 1
ATOM 4198 N N . GLN B 2 145 ? 48.161 5.249 15.482 1.00 34.61 165 GLN B N 1
ATOM 4199 C CA . GLN B 2 145 ? 48.522 5.331 16.891 1.00 34.87 165 GLN B CA 1
ATOM 4200 C C . GLN B 2 145 ? 50.023 5.582 17.040 1.00 34.62 165 GLN B C 1
ATOM 4201 O O . GLN B 2 145 ? 50.824 5.141 16.208 1.00 34.23 165 GLN B O 1
ATOM 4207 N N . ALA B 2 146 ? 50.393 6.316 18.087 1.00 34.66 166 ALA B N 1
ATOM 4208 C CA . ALA B 2 146 ? 51.793 6.565 18.386 1.00 34.78 166 ALA B CA 1
ATOM 4209 C C . ALA B 2 146 ? 52.345 5.420 19.224 1.00 35.09 166 ALA B C 1
ATOM 4210 O O . ALA B 2 146 ? 51.613 4.803 19.996 1.00 35.06 166 ALA B O 1
ATOM 4212 N N . LEU B 2 147 ? 53.634 5.133 19.065 1.00 35.51 167 LEU B N 1
ATOM 4213 C CA . LEU B 2 147 ? 54.218 3.927 19.646 1.00 35.72 167 LEU B CA 1
ATOM 4214 C C . LEU B 2 147 ? 54.695 4.166 21.059 1.00 36.38 167 LEU B C 1
ATOM 4215 O O . LEU B 2 147 ? 54.337 3.420 21.976 1.00 36.52 167 LEU B O 1
ATOM 4220 N N . THR B 2 148 ? 55.510 5.207 21.224 1.00 37.04 168 THR B N 1
ATOM 4221 C CA . THR B 2 148 ? 56.046 5.601 22.533 1.00 37.25 168 THR B CA 1
ATOM 4222 C C . THR B 2 148 ? 55.926 7.114 22.696 1.00 37.50 168 THR B C 1
ATOM 4223 O O . THR B 2 148 ? 55.895 7.848 21.700 1.00 37.56 168 THR B O 1
ATOM 4227 N N . GLU B 2 149 ? 55.858 7.569 23.943 1.00 37.73 169 GLU B N 1
ATOM 4228 C CA . GLU B 2 149 ? 55.652 8.989 24.271 1.00 38.42 169 GLU B CA 1
ATOM 4229 C C . GLU B 2 149 ? 56.644 9.929 23.579 1.00 38.33 169 GLU B C 1
ATOM 4230 O O . GLU B 2 149 ? 57.751 9.526 23.225 1.00 38.41 169 GLU B O 1
ATOM 4236 N N . GLY B 2 150 ? 56.243 11.181 23.393 1.00 38.31 170 GLY B N 1
ATOM 4237 C CA . GLY B 2 150 ? 57.103 12.158 22.740 1.00 38.35 170 GLY B CA 1
ATOM 4238 C C . GLY B 2 150 ? 56.390 13.132 21.821 1.00 38.47 170 GLY B C 1
ATOM 4239 O O . GLY B 2 150 ? 55.394 13.755 22.200 1.00 38.26 170 GLY B O 1
ATOM 4240 N N . THR B 2 151 ? 56.917 13.271 20.608 1.00 38.61 171 THR B N 1
ATOM 4241 C CA . THR B 2 151 ? 56.438 14.284 19.673 1.00 38.95 171 THR B CA 1
ATOM 4242 C C . THR B 2 151 ? 56.320 13.707 18.275 1.00 38.90 171 THR B C 1
ATOM 4243 O O . THR B 2 151 ? 57.158 12.914 17.855 1.00 39.15 171 THR B O 1
ATOM 4247 N N . LEU B 2 152 ? 55.272 14.105 17.565 1.00 38.95 172 LEU B N 1
ATOM 4248 C CA . LEU B 2 152 ? 55.072 13.702 16.181 1.00 38.85 172 LEU B CA 1
ATOM 4249 C C . LEU B 2 152 ? 55.176 14.919 15.306 1.00 39.00 172 LEU B C 1
ATOM 4250 O O . LEU B 2 152 ? 54.521 15.932 15.579 1.00 38.89 172 LEU B O 1
ATOM 4255 N N . THR B 2 153 ? 55.991 14.819 14.254 1.00 39.16 173 THR B N 1
ATOM 4256 C CA . THR B 2 153 ? 56.189 15.944 13.331 1.00 39.18 173 THR B CA 1
ATOM 4257 C C . THR B 2 153 ? 55.983 15.528 11.876 1.00 39.25 173 THR B C 1
ATOM 4258 O O . THR B 2 153 ? 56.673 14.639 11.355 1.00 39.31 173 THR B O 1
ATOM 4262 N N . PHE B 2 154 ? 55.019 16.176 11.229 1.00 39.33 174 PHE B N 1
ATOM 4263 C CA . PHE B 2 154 ? 54.628 15.806 9.879 1.00 39.52 174 PHE B CA 1
ATOM 4264 C C . PHE B 2 154 ? 55.157 16.774 8.815 1.00 39.78 174 PHE B C 1
ATOM 4265 O O . PHE B 2 154 ? 54.479 17.733 8.441 1.00 39.95 174 PHE B O 1
ATOM 4273 N N . ILE B 2 155 ? 56.375 16.504 8.341 1.00 39.82 175 ILE B N 1
ATOM 4274 C CA . ILE B 2 155 ? 57.013 17.232 7.244 1.00 39.61 175 ILE B CA 1
ATOM 4275 C C . ILE B 2 155 ? 56.465 16.681 5.934 1.00 39.19 175 ILE B C 1
ATOM 4276 O O . ILE B 2 155 ? 56.076 15.527 5.886 1.00 39.13 175 ILE B O 1
ATOM 4281 N N . PRO B 2 156 ? 56.416 17.505 4.865 1.00 39.09 176 PRO B N 1
ATOM 4282 C CA . PRO B 2 156 ? 56.233 16.881 3.539 1.00 38.83 176 PRO B CA 1
ATOM 4283 C C . PRO B 2 156 ? 57.477 16.105 3.102 1.00 38.63 176 PRO B C 1
ATOM 4284 O O . PRO B 2 156 ? 58.570 16.344 3.617 1.00 39.05 176 PRO B O 1
ATOM 4288 N N . GLU B 2 157 ? 57.303 15.168 2.181 1.00 38.49 177 GLU B N 1
ATOM 4289 C CA . GLU B 2 157 ? 58.429 14.465 1.585 1.00 38.33 177 GLU B CA 1
ATOM 4290 C C . GLU B 2 157 ? 58.943 15.273 0.405 1.00 37.72 177 GLU B C 1
ATOM 4291 O O . GLU B 2 157 ? 58.179 15.980 -0.243 1.00 37.39 177 GLU B O 1
ATOM 4297 N N . LYS B 2 158 ? 60.243 15.189 0.142 1.00 37.56 178 LYS B N 1
ATOM 4298 C CA . LYS B 2 158 ? 60.839 15.892 -0.992 1.00 37.48 178 LYS B CA 1
ATOM 4299 C C . LYS B 2 158 ? 60.022 15.645 -2.275 1.00 36.97 178 LYS B C 1
ATOM 4300 O O . LYS B 2 158 ? 59.740 16.587 -3.018 1.00 37.41 178 LYS B O 1
ATOM 4306 N N . THR B 2 159 ? 59.636 14.390 -2.516 1.00 35.91 179 THR B N 1
ATOM 4307 C CA . THR B 2 159 ? 58.708 14.046 -3.596 1.00 35.05 179 THR B CA 1
ATOM 4308 C C . THR B 2 159 ? 57.324 13.867 -3.010 1.00 34.33 179 THR B C 1
ATOM 4309 O O . THR B 2 159 ? 56.914 12.768 -2.624 1.00 34.19 179 THR B O 1
ATOM 4313 N N . ILE B 2 160 ? 56.604 14.970 -2.953 1.00 33.84 180 ILE B N 1
ATOM 4314 C CA . ILE B 2 160 ? 55.341 15.028 -2.236 1.00 33.65 180 ILE B CA 1
ATOM 4315 C C . ILE B 2 160 ? 54.224 14.299 -2.960 1.00 33.77 180 ILE B C 1
ATOM 4316 O O . ILE B 2 160 ? 53.267 13.839 -2.347 1.00 34.16 180 ILE B O 1
ATOM 4321 N N . LEU B 2 161 ? 54.346 14.167 -4.266 1.00 33.95 181 LEU B N 1
ATOM 4322 C CA . LEU B 2 161 ? 53.221 13.673 -5.046 1.00 34.02 181 LEU B CA 1
ATOM 4323 C C . LEU B 2 161 ? 53.682 13.009 -6.337 1.00 33.46 181 LEU B C 1
ATOM 4324 O O . LEU B 2 161 ? 54.518 13.559 -7.057 1.00 33.09 181 LEU B O 1
ATOM 4329 N N . THR B 2 162 ? 53.155 11.811 -6.601 1.00 32.99 182 THR B N 1
ATOM 4330 C CA . THR B 2 162 ? 53.357 11.135 -7.875 1.00 32.47 182 THR B CA 1
ATOM 4331 C C . THR B 2 162 ? 52.021 10.597 -8.312 1.00 32.56 182 THR B C 1
ATOM 4332 O O . THR B 2 162 ? 51.238 10.117 -7.483 1.00 32.89 182 THR B O 1
ATOM 4336 N N . ASN B 2 163 ? 51.750 10.674 -9.609 1.00 32.08 183 ASN B N 1
ATOM 4337 C CA . ASN B 2 163 ? 50.584 10.008 -10.151 1.00 31.47 183 ASN B CA 1
ATOM 4338 C C . ASN B 2 163 ? 50.924 9.404 -11.491 1.00 30.92 183 ASN B C 1
ATOM 4339 O O . ASN B 2 163 ? 52.016 9.643 -12.035 1.00 31.02 183 ASN B O 1
ATOM 4344 N N . THR B 2 164 ? 49.986 8.606 -11.995 1.00 30.10 184 THR B N 1
ATOM 4345 C CA . THR B 2 164 ? 50.073 7.998 -13.311 1.00 29.17 184 THR B CA 1
ATOM 4346 C C . THR B 2 164 ? 48.723 8.098 -13.969 1.00 28.43 184 THR B C 1
ATOM 4347 O O . THR B 2 164 ? 47.720 7.659 -13.423 1.00 27.89 184 THR B O 1
ATOM 4351 N N . ALA B 2 165 ? 48.723 8.708 -15.141 1.00 28.02 185 ALA B N 1
ATOM 4352 C CA . ALA B 2 165 ? 47.508 9.030 -15.838 1.00 28.24 185 ALA B CA 1
ATOM 4353 C C . ALA B 2 165 ? 47.429 8.267 -17.139 1.00 28.74 185 ALA B C 1
ATOM 4354 O O . ALA B 2 165 ? 48.417 8.145 -17.870 1.00 28.98 185 ALA B O 1
ATOM 4356 N N . SER B 2 166 ? 46.234 7.772 -17.431 1.00 29.35 186 SER B N 1
ATOM 4357 C CA . SER B 2 166 ? 45.953 7.154 -18.715 1.00 29.99 186 SER B CA 1
ATOM 4358 C C . SER B 2 166 ? 45.136 8.112 -19.590 1.00 30.52 186 SER B C 1
ATOM 4359 O O . SER B 2 166 ? 43.998 8.460 -19.252 1.00 30.98 186 SER B O 1
ATOM 4362 N N . VAL B 2 167 ? 45.721 8.520 -20.716 1.00 30.85 187 VAL B N 1
ATOM 4363 C CA . VAL B 2 167 ? 45.165 9.567 -21.574 1.00 31.38 187 VAL B CA 1
ATOM 4364 C C . VAL B 2 167 ? 45.202 9.160 -23.046 1.00 31.67 187 VAL B C 1
ATOM 4365 O O . VAL B 2 167 ? 46.248 9.221 -23.687 1.00 31.43 187 VAL B O 1
ATOM 4369 N N . ASP B 2 168 ? 44.063 8.742 -23.579 1.00 32.42 188 ASP B N 1
ATOM 4370 C CA . ASP B 2 168 ? 43.939 8.408 -25.014 1.00 33.19 188 ASP B CA 1
ATOM 4371 C C . ASP B 2 168 ? 44.863 7.255 -25.489 1.00 33.03 188 ASP B C 1
ATOM 4372 O O . ASP B 2 168 ? 45.371 7.285 -26.615 1.00 32.90 188 ASP B O 1
ATOM 4377 N N . GLY B 2 169 ? 45.069 6.246 -24.646 1.00 32.94 189 GLY B N 1
ATOM 4378 C CA . GLY B 2 169 ? 46.024 5.178 -24.959 1.00 32.85 189 GLY B CA 1
ATOM 4379 C C . GLY B 2 169 ? 47.457 5.474 -24.505 1.00 32.98 189 GLY B C 1
ATOM 4380 O O . GLY B 2 169 ? 48.309 4.580 -24.518 1.00 33.16 189 GLY B O 1
ATOM 4381 N N . TYR B 2 170 ? 47.739 6.719 -24.114 1.00 32.45 190 TYR B N 1
ATOM 4382 C CA . TYR B 2 170 ? 49.071 7.081 -23.647 1.00 32.20 190 TYR B CA 1
ATOM 4383 C C . TYR B 2 170 ? 49.125 6.914 -22.156 1.00 32.14 190 TYR B C 1
ATOM 4384 O O . TYR B 2 170 ? 48.096 6.988 -21.503 1.00 32.65 190 TYR B O 1
ATOM 4393 N N . THR B 2 171 ? 50.322 6.691 -21.621 1.00 31.98 191 THR B N 1
ATOM 4394 C CA . THR B 2 171 ? 50.537 6.652 -20.177 1.00 31.87 191 THR B CA 1
ATOM 4395 C C . THR B 2 171 ? 51.465 7.786 -19.787 1.00 32.09 191 THR B C 1
ATOM 4396 O O . THR B 2 171 ? 52.542 7.924 -20.362 1.00 31.83 191 THR B O 1
ATOM 4400 N N . ALA B 2 172 ? 51.054 8.596 -18.816 1.00 32.80 192 ALA B N 1
ATOM 4401 C CA . ALA B 2 172 ? 51.919 9.674 -18.321 1.00 33.87 192 ALA B CA 1
ATOM 4402 C C . ALA B 2 172 ? 52.221 9.585 -16.826 1.00 34.47 192 ALA B C 1
ATOM 4403 O O . ALA B 2 172 ? 51.306 9.422 -16.005 1.00 35.02 192 ALA B O 1
ATOM 4405 N N . ASN B 2 173 ? 53.504 9.701 -16.480 1.00 34.83 193 ASN B N 1
ATOM 4406 C CA . ASN B 2 173 ? 53.928 9.662 -15.088 1.00 35.01 193 ASN B CA 1
ATOM 4407 C C . ASN B 2 173 ? 54.292 11.051 -14.618 1.00 35.22 193 ASN B C 1
ATOM 4408 O O . ASN B 2 173 ? 55.241 11.646 -15.101 1.00 35.46 193 ASN B O 1
ATOM 4413 N N . THR B 2 174 ? 53.536 11.568 -13.666 1.00 35.58 194 THR B N 1
ATOM 4414 C CA . THR B 2 174 ? 53.829 12.871 -13.127 1.00 36.04 194 THR B CA 1
ATOM 4415 C C . THR B 2 174 ? 54.600 12.714 -11.832 1.00 36.50 194 THR B C 1
ATOM 4416 O O . THR B 2 174 ? 54.239 11.891 -10.993 1.00 37.52 194 THR B O 1
ATOM 4420 N N . THR B 2 175 ? 55.667 13.487 -11.671 1.00 36.33 195 THR B N 1
ATOM 4421 C CA . THR B 2 175 ? 56.407 13.506 -10.415 1.00 36.08 195 THR B CA 1
ATOM 4422 C C . THR B 2 175 ? 56.502 14.940 -9.925 1.00 36.12 195 THR B C 1
ATOM 4423 O O . THR B 2 175 ? 56.943 15.807 -10.666 1.00 36.61 195 THR B O 1
ATOM 4427 N N . CYS B 2 176 ? 56.098 15.174 -8.682 1.00 35.74 196 CYS B N 1
ATOM 4428 C CA . CYS B 2 176 ? 56.109 16.497 -8.098 1.00 35.66 196 CYS B CA 1
ATOM 4429 C C . CYS B 2 176 ? 57.019 16.557 -6.887 1.00 35.83 196 CYS B C 1
ATOM 4430 O O . CYS B 2 176 ? 56.871 15.756 -5.963 1.00 36.01 196 CYS B O 1
ATOM 4433 N N . THR B 2 177 ? 57.942 17.517 -6.893 1.00 35.87 197 THR B N 1
ATOM 4434 C CA . THR B 2 177 ? 58.853 17.725 -5.779 1.00 36.02 197 THR B CA 1
ATOM 4435 C C . THR B 2 177 ? 58.618 19.085 -5.158 1.00 36.65 197 THR B C 1
ATOM 4436 O O . THR B 2 177 ? 58.304 20.056 -5.852 1.00 36.86 197 THR B O 1
ATOM 4440 N N . THR B 2 178 ? 58.820 19.156 -3.848 1.00 37.44 198 THR B N 1
ATOM 4441 C CA . THR B 2 178 ? 58.782 20.415 -3.116 1.00 37.85 198 THR B CA 1
ATOM 4442 C C . THR B 2 178 ? 59.983 20.499 -2.175 1.00 38.70 198 THR B C 1
ATOM 4443 O O . THR B 2 178 ? 60.585 19.471 -1.852 1.00 38.80 198 THR B O 1
ATOM 4447 N N . ASN B 2 179 ? 60.331 21.723 -1.760 1.00 39.85 199 ASN B N 1
ATOM 4448 C CA . ASN B 2 179 ? 61.420 21.979 -0.798 1.00 40.76 199 ASN B CA 1
ATOM 4449 C C . ASN B 2 179 ? 60.931 22.442 0.571 1.00 41.30 199 ASN B C 1
ATOM 4450 O O . ASN B 2 179 ? 61.701 23.006 1.345 1.00 41.42 199 ASN B O 1
ATOM 4455 N N . ALA B 2 180 ? 59.659 22.229 0.873 1.00 42.10 200 ALA B N 1
ATOM 4456 C CA . ALA B 2 180 ? 59.109 22.726 2.124 1.00 43.24 200 ALA B CA 1
ATOM 4457 C C . ALA B 2 180 ? 59.535 21.910 3.356 1.00 44.00 200 ALA B C 1
ATOM 4458 O O . ALA B 2 180 ? 59.603 20.673 3.312 1.00 44.44 200 ALA B O 1
ATOM 4460 N N . ASP B 2 181 ? 59.823 22.629 4.440 1.00 44.63 201 ASP B N 1
ATOM 4461 C CA . ASP B 2 181 ? 60.235 22.062 5.723 1.00 45.07 201 ASP B CA 1
ATOM 4462 C C . ASP B 2 181 ? 59.145 22.339 6.717 1.00 45.00 201 ASP B C 1
ATOM 4463 O O . ASP B 2 181 ? 59.122 21.747 7.798 1.00 45.22 201 ASP B O 1
ATOM 4468 N N . LYS B 2 182 ? 58.270 23.280 6.370 1.00 44.97 202 LYS B N 1
ATOM 4469 C CA . LYS B 2 182 ? 57.250 23.748 7.303 1.00 44.90 202 LYS B CA 1
ATOM 4470 C C . LYS B 2 182 ? 56.168 22.688 7.422 1.00 44.58 202 LYS B C 1
ATOM 4471 O O . LYS B 2 182 ? 55.550 22.319 6.416 1.00 44.62 202 LYS B O 1
ATOM 4477 N N . PRO B 2 183 ? 55.978 22.166 8.656 1.00 44.16 203 PRO B N 1
ATOM 4478 C CA . PRO B 2 183 ? 55.234 20.933 8.933 1.00 43.65 203 PRO B CA 1
ATOM 4479 C C . PRO B 2 183 ? 53.722 21.123 9.023 1.00 43.23 203 PRO B C 1
ATOM 4480 O O . PRO B 2 183 ? 53.249 22.059 9.653 1.00 43.24 203 PRO B O 1
ATOM 4484 N N . PHE B 2 184 ? 52.981 20.221 8.395 1.00 43.07 204 PHE B N 1
ATOM 4485 C CA . PHE B 2 184 ? 51.513 20.249 8.392 1.00 42.95 204 PHE B CA 1
ATOM 4486 C C . PHE B 2 184 ? 50.913 20.198 9.794 1.00 42.52 204 PHE B C 1
ATOM 4487 O O . PHE B 2 184 ? 49.840 20.773 10.037 1.00 42.90 204 PHE B O 1
ATOM 4495 N N . ALA B 2 185 ? 51.592 19.499 10.707 1.00 41.35 205 ALA B N 1
ATOM 4496 C CA . ALA B 2 185 ? 51.136 19.432 12.090 1.00 40.22 205 ALA B CA 1
ATOM 4497 C C . ALA B 2 185 ? 52.133 18.841 13.090 1.00 39.31 205 ALA B C 1
ATOM 4498 O O . ALA B 2 185 ? 53.046 18.079 12.741 1.00 38.82 205 ALA B O 1
ATOM 4500 N N . THR B 2 186 ? 51.939 19.243 14.340 1.00 38.11 206 THR B N 1
ATOM 4501 C CA . THR B 2 186 ? 52.663 18.698 15.463 1.00 37.11 206 THR B CA 1
ATOM 4502 C C . THR B 2 186 ? 51.652 18.067 16.422 1.00 36.52 206 THR B C 1
ATOM 4503 O O . THR B 2 186 ? 50.573 18.623 16.647 1.00 36.42 206 THR B O 1
ATOM 4507 N N . VAL B 2 187 ? 51.985 16.886 16.944 1.00 35.57 207 VAL B N 1
ATOM 4508 C CA . VAL B 2 187 ? 51.179 16.265 17.992 1.00 34.63 207 VAL B CA 1
ATOM 4509 C C . VAL B 2 187 ? 52.038 15.823 19.185 1.00 33.87 207 VAL B C 1
ATOM 4510 O O . VAL B 2 187 ? 52.966 15.028 19.028 1.00 33.44 207 VAL B O 1
ATOM 4514 N N . LYS B 2 188 ? 51.730 16.364 20.366 1.00 33.19 208 LYS B N 1
ATOM 4515 C CA . LYS B 2 188 ? 52.337 15.913 21.614 1.00 32.51 208 LYS B CA 1
ATOM 4516 C C . LYS B 2 188 ? 51.907 14.463 21.899 1.00 32.22 208 LYS B C 1
ATOM 4517 O O . LYS B 2 188 ? 50.745 14.101 21.703 1.00 31.91 208 LYS B O 1
ATOM 4519 N N . VAL B 2 189 ? 52.842 13.623 22.327 1.00 31.80 209 VAL B N 1
ATOM 4520 C CA . VAL B 2 189 ? 52.491 12.249 22.651 1.00 31.66 209 VAL B CA 1
ATOM 4521 C C . VAL B 2 189 ? 52.771 11.935 24.113 1.00 31.89 209 VAL B C 1
ATOM 4522 O O . VAL B 2 189 ? 53.923 11.793 24.529 1.00 31.88 209 VAL B O 1
ATOM 4526 N N . ASP B 2 190 ? 51.696 11.830 24.885 1.00 32.05 210 ASP B N 1
ATOM 4527 C CA . ASP B 2 190 ? 51.774 11.377 26.265 1.00 32.48 210 ASP B CA 1
ATOM 4528 C C . ASP B 2 190 ? 51.995 9.862 26.289 1.00 32.53 210 ASP B C 1
ATOM 4529 O O . ASP B 2 190 ? 51.852 9.198 25.268 1.00 32.63 210 ASP B O 1
ATOM 4534 N N . PRO B 2 191 ? 52.366 9.309 27.445 1.00 32.70 211 PRO B N 1
ATOM 4535 C CA . PRO B 2 191 ? 52.611 7.876 27.441 1.00 32.84 211 PRO B CA 1
ATOM 4536 C C . PRO B 2 191 ? 51.328 7.075 27.642 1.00 33.07 211 PRO B C 1
ATOM 4537 O O . PRO B 2 191 ? 50.306 7.634 28.074 1.00 33.19 211 PRO B O 1
ATOM 4541 N N . ALA B 2 192 ? 51.392 5.780 27.330 1.00 33.22 212 ALA B N 1
ATOM 4542 C CA . ALA B 2 192 ? 50.307 4.853 27.639 1.00 33.38 212 ALA B CA 1
ATOM 4543 C C . ALA B 2 192 ? 50.105 4.834 29.142 1.00 33.80 212 ALA B C 1
ATOM 4544 O O . ALA B 2 192 ? 51.069 4.690 29.910 1.00 33.63 212 ALA B O 1
ATOM 4546 N N . ASP B 2 193 ? 48.854 5.004 29.559 1.00 34.25 213 ASP B N 1
ATOM 4547 C CA . ASP B 2 193 ? 48.499 5.032 30.982 1.00 34.45 213 ASP B CA 1
ATOM 4548 C C . ASP B 2 193 ? 49.127 3.887 31.780 1.00 34.68 213 ASP B C 1
ATOM 4549 O O . ASP B 2 193 ? 49.347 2.797 31.249 1.00 34.35 213 ASP B O 1
ATOM 4554 N N . GLY B 2 194 ? 49.423 4.164 33.052 1.00 35.24 214 GLY B N 1
ATOM 4555 C CA . GLY B 2 194 ? 50.075 3.217 33.960 1.00 35.68 214 GLY B CA 1
ATOM 4556 C C . GLY B 2 194 ? 49.129 2.837 35.084 1.00 36.26 214 GLY B C 1
ATOM 4557 O O . GLY B 2 194 ? 47.910 2.982 34.945 1.00 36.42 214 GLY B O 1
ATOM 4558 N N . LEU B 2 195 ? 49.676 2.353 36.196 1.00 36.20 215 LEU B N 1
ATOM 4559 C CA . LEU B 2 195 ? 48.851 1.973 37.320 1.00 36.45 215 LEU B CA 1
ATOM 4560 C C . LEU B 2 195 ? 48.589 3.166 38.189 1.00 36.56 215 LEU B C 1
ATOM 4561 O O . LEU B 2 195 ? 49.483 3.973 38.419 1.00 36.97 215 LEU B O 1
ATOM 4566 N N . THR B 2 196 ? 47.359 3.266 38.678 1.00 36.54 216 THR B N 1
ATOM 4567 C CA . THR B 2 196 ? 46.979 4.297 39.637 1.00 36.27 216 THR B CA 1
ATOM 4568 C C . THR B 2 196 ? 46.560 3.597 40.927 1.00 36.32 216 THR B C 1
ATOM 4569 O O . THR B 2 196 ? 46.023 2.484 40.906 1.00 36.25 216 THR B O 1
ATOM 4573 N N . ILE B 2 197 ? 46.819 4.247 42.053 1.00 36.19 217 ILE B N 1
ATOM 4574 C CA . ILE B 2 197 ? 46.650 3.611 43.352 1.00 35.94 217 ILE B CA 1
ATOM 4575 C C . ILE B 2 197 ? 45.544 4.278 44.154 1.00 36.15 217 ILE B C 1
ATOM 4576 O O . ILE B 2 197 ? 45.376 5.497 44.110 1.00 36.45 217 ILE B O 1
ATOM 4581 N N . THR B 2 198 ? 44.784 3.476 44.883 1.00 35.98 218 THR B N 1
ATOM 4582 C CA . THR B 2 198 ? 43.746 4.019 45.742 1.00 35.85 218 THR B CA 1
ATOM 4583 C C . THR B 2 198 ? 44.046 3.642 47.170 1.00 35.46 218 THR B C 1
ATOM 4584 O O . THR B 2 198 ? 44.151 2.460 47.518 1.00 35.74 218 THR B O 1
ATOM 4588 N N . ALA B 2 199 ? 44.198 4.666 47.991 1.00 34.91 219 ALA B N 1
ATOM 4589 C CA . ALA B 2 199 ? 44.576 4.490 49.378 1.00 34.31 219 ALA B CA 1
ATOM 4590 C C . ALA B 2 199 ? 43.896 5.572 50.180 1.00 33.70 219 ALA B C 1
ATOM 4591 O O . ALA B 2 199 ? 43.635 6.644 49.652 1.00 33.84 219 ALA B O 1
ATOM 4593 N N . PRO B 2 200 ? 43.592 5.302 51.458 1.00 33.31 220 PRO B N 1
ATOM 4594 C CA . PRO B 2 200 ? 42.933 6.341 52.235 1.00 33.05 220 PRO B CA 1
ATOM 4595 C C . PRO B 2 200 ? 43.817 7.571 52.294 1.00 32.76 220 PRO B C 1
ATOM 4596 O O . PRO B 2 200 ? 45.014 7.486 52.002 1.00 32.74 220 PRO B O 1
ATOM 4600 N N . GLU B 2 201 ? 43.229 8.702 52.661 1.00 32.66 221 GLU B N 1
ATOM 4601 C CA . GLU B 2 201 ? 43.966 9.959 52.789 1.00 32.63 221 GLU B CA 1
ATOM 4602 C C . GLU B 2 201 ? 44.999 9.889 53.954 1.00 32.08 221 GLU B C 1
ATOM 4603 O O . GLU B 2 201 ? 46.064 10.512 53.897 1.00 31.64 221 GLU B O 1
ATOM 4609 N N . SER B 2 202 ? 44.665 9.104 54.985 1.00 31.77 222 SER B N 1
ATOM 4610 C CA . SER B 2 202 ? 45.495 8.850 56.179 1.00 31.76 222 SER B CA 1
ATOM 4611 C C . SER B 2 202 ? 45.055 7.545 56.819 1.00 31.28 222 SER B C 1
ATOM 4612 O O . SER B 2 202 ? 43.938 7.081 56.587 1.00 30.84 222 SER B O 1
ATOM 4615 N N . ALA B 2 203 ? 45.916 6.968 57.654 1.00 31.07 223 ALA B N 1
ATOM 4616 C CA . ALA B 2 203 ? 45.534 5.777 58.417 1.00 30.95 223 ALA B CA 1
ATOM 4617 C C . ALA B 2 203 ? 46.216 5.718 59.782 1.00 30.95 223 ALA B C 1
ATOM 4618 O O . ALA B 2 203 ? 47.140 6.494 60.067 1.00 31.25 223 ALA B O 1
ATOM 4620 N N . SER B 2 204 ? 45.746 4.806 60.626 1.00 30.59 224 SER B N 1
ATOM 4621 C CA . SER B 2 204 ? 46.342 4.593 61.928 1.00 30.34 224 SER B CA 1
ATOM 4622 C C . SER B 2 204 ? 46.998 3.230 61.953 1.00 30.54 224 SER B C 1
ATOM 4623 O O . SER B 2 204 ? 46.629 2.339 61.185 1.00 31.03 224 SER B O 1
ATOM 4626 N N . ILE B 2 205 ? 47.960 3.055 62.850 1.00 30.48 225 ILE B N 1
ATOM 4627 C CA . ILE B 2 205 ? 48.588 1.762 63.039 1.00 30.26 225 ILE B CA 1
ATOM 4628 C C . ILE B 2 205 ? 47.602 0.749 63.606 1.00 30.61 225 ILE B C 1
ATOM 4629 O O . ILE B 2 205 ? 46.544 1.103 64.118 1.00 30.40 225 ILE B O 1
ATOM 4634 N N . LYS B 2 206 ? 47.956 -0.519 63.473 1.00 31.39 226 LYS B N 1
ATOM 4635 C CA . LYS B 2 206 ? 47.161 -1.648 63.970 1.00 32.26 226 LYS B CA 1
ATOM 4636 C C . LYS B 2 206 ? 45.708 -1.713 63.481 1.00 32.84 226 LYS B C 1
ATOM 4637 O O . LYS B 2 206 ? 44.888 -2.419 64.055 1.00 32.84 226 LYS B O 1
ATOM 4643 N N . GLN B 2 207 ? 45.403 -1.002 62.401 1.00 33.87 227 GLN B N 1
ATOM 4644 C CA . GLN B 2 207 ? 44.131 -1.204 61.705 1.00 34.88 227 GLN B CA 1
ATOM 4645 C C . GLN B 2 207 ? 44.331 -1.696 60.249 1.00 34.77 227 GLN B C 1
ATOM 4646 O O . GLN B 2 207 ? 45.403 -1.550 59.667 1.00 34.43 227 GLN B O 1
ATOM 4652 N N . ASP B 2 208 ? 43.294 -2.301 59.683 1.00 35.15 228 ASP B N 1
ATOM 4653 C CA . ASP B 2 208 ? 43.340 -2.746 58.298 1.00 35.39 228 ASP B CA 1
ATOM 4654 C C . ASP B 2 208 ? 43.265 -1.573 57.352 1.00 35.41 228 ASP B C 1
ATOM 4655 O O . ASP B 2 208 ? 42.504 -0.638 57.570 1.00 35.77 228 ASP B O 1
ATOM 4660 N N . VAL B 2 209 ? 44.070 -1.615 56.305 1.00 35.40 229 VAL B N 1
ATOM 4661 C CA . VAL B 2 209 ? 44.109 -0.530 55.337 1.00 35.63 229 VAL B CA 1
ATOM 4662 C C . VAL B 2 209 ? 44.006 -1.101 53.941 1.00 35.75 229 VAL B C 1
ATOM 4663 O O . VAL B 2 209 ? 44.914 -1.798 53.479 1.00 35.71 229 VAL B O 1
ATOM 4667 N N . GLN B 2 210 ? 42.891 -0.808 53.280 1.00 36.04 230 GLN B N 1
ATOM 4668 C CA . GLN B 2 210 ? 42.652 -1.305 51.933 1.00 36.08 230 GLN B CA 1
ATOM 4669 C C . GLN B 2 210 ? 43.444 -0.496 50.915 1.00 35.80 230 GLN B C 1
ATOM 4670 O O . GLN B 2 210 ? 43.447 0.726 50.951 1.00 36.12 230 GLN B O 1
ATOM 4676 N N . ILE B 2 211 ? 44.134 -1.192 50.025 1.00 35.63 231 ILE B N 1
ATOM 4677 C CA . ILE B 2 211 ? 44.893 -0.561 48.962 1.00 35.61 231 ILE B CA 1
ATOM 4678 C C . ILE B 2 211 ? 44.462 -1.183 47.651 1.00 35.68 231 ILE B C 1
ATOM 4679 O O . ILE B 2 211 ? 44.360 -2.406 47.549 1.00 36.01 231 ILE B O 1
ATOM 4684 N N . THR B 2 212 ? 44.246 -0.347 46.643 1.00 35.69 232 THR B N 1
ATOM 4685 C CA . THR B 2 212 ? 43.719 -0.799 45.357 1.00 35.77 232 THR B CA 1
ATOM 4686 C C . THR B 2 212 ? 44.474 -0.195 44.166 1.00 36.10 232 THR B C 1
ATOM 4687 O O . THR B 2 212 ? 44.631 1.027 44.069 1.00 36.73 232 THR B O 1
ATOM 4691 N N . ALA B 2 213 ? 44.960 -1.057 43.278 1.00 36.15 233 ALA B N 1
ATOM 4692 C CA . ALA B 2 213 ? 45.619 -0.619 42.043 1.00 36.37 233 ALA B CA 1
ATOM 4693 C C . ALA B 2 213 ? 44.678 -0.795 40.850 1.00 36.43 233 ALA B C 1
ATOM 4694 O O . ALA B 2 213 ? 44.240 -1.913 40.580 1.00 36.91 233 ALA B O 1
ATOM 4696 N N . THR B 2 214 ? 44.344 0.292 40.156 1.00 36.26 234 THR B N 1
ATOM 4697 C CA . THR B 2 214 ? 43.565 0.172 38.927 1.00 36.49 234 THR B CA 1
ATOM 4698 C C . THR B 2 214 ? 44.518 -0.067 37.758 1.00 36.71 234 THR B C 1
ATOM 4699 O O . THR B 2 214 ? 45.517 0.649 37.607 1.00 37.01 234 THR B O 1
ATOM 4701 N N . VAL B 2 215 ? 44.224 -1.094 36.960 1.00 36.82 235 VAL B N 1
ATOM 4702 C CA . VAL B 2 215 ? 45.006 -1.428 35.762 1.00 37.20 235 VAL B CA 1
ATOM 4703 C C . VAL B 2 215 ? 44.222 -1.042 34.496 1.00 37.77 235 VAL B C 1
ATOM 4704 O O . VAL B 2 215 ? 43.044 -1.384 34.373 1.00 37.81 235 VAL B O 1
ATOM 4708 N N . PRO B 2 216 ? 44.863 -0.321 33.554 1.00 38.37 236 PRO B N 1
ATOM 4709 C CA . PRO B 2 216 ? 44.187 -0.004 32.288 1.00 38.83 236 PRO B CA 1
ATOM 4710 C C . PRO B 2 216 ? 43.815 -1.262 31.495 1.00 39.40 236 PRO B C 1
ATOM 4711 O O . PRO B 2 216 ? 44.653 -2.162 31.322 1.00 39.16 236 PRO B O 1
ATOM 4715 N N . GLU B 2 217 ? 42.566 -1.304 31.022 1.00 40.21 237 GLU B N 1
ATOM 4716 C CA . GLU B 2 217 ? 41.995 -2.460 30.318 1.00 41.05 237 GLU B CA 1
ATOM 4717 C C . GLU B 2 217 ? 42.958 -3.079 29.315 1.00 41.65 237 GLU B C 1
ATOM 4718 O O . GLU B 2 217 ? 42.915 -4.280 29.060 1.00 41.73 237 GLU B O 1
ATOM 4720 N N . LYS B 2 218 ? 43.834 -2.244 28.766 1.00 42.43 238 LYS B N 1
ATOM 4721 C CA . LYS B 2 218 ? 44.724 -2.638 27.685 1.00 43.32 238 LYS B CA 1
ATOM 4722 C C . LYS B 2 218 ? 45.780 -3.671 28.049 1.00 43.56 238 LYS B C 1
ATOM 4723 O O . LYS B 2 218 ? 46.111 -4.530 27.228 1.00 43.83 238 LYS B O 1
ATOM 4729 N N . LEU B 2 219 ? 46.286 -3.601 29.276 1.00 43.79 239 LEU B N 1
ATOM 4730 C CA . LEU B 2 219 ? 47.396 -4.454 29.695 1.00 43.94 239 LEU B CA 1
ATOM 4731 C C . LEU B 2 219 ? 46.921 -5.777 30.295 1.00 44.21 239 LEU B C 1
ATOM 4732 O O . LEU B 2 219 ? 47.724 -6.642 30.665 1.00 44.07 239 LEU B O 1
ATOM 4737 N N . ASN B 2 220 ? 45.604 -5.932 30.360 1.00 44.64 240 ASN B N 1
ATOM 4738 C CA . ASN B 2 220 ? 44.986 -7.113 30.928 1.00 45.05 240 ASN B CA 1
ATOM 4739 C C . ASN B 2 220 ? 43.882 -7.652 30.024 1.00 45.05 240 ASN B C 1
ATOM 4740 O O . ASN B 2 220 ? 42.892 -8.213 30.504 1.00 44.96 240 ASN B O 1
ATOM 4745 N N . GLU B 2 221 ? 44.064 -7.485 28.715 1.00 45.11 241 GLU B N 1
ATOM 4746 C CA . GLU B 2 221 ? 43.027 -7.801 27.736 1.00 45.30 241 GLU B CA 1
ATOM 4747 C C . GLU B 2 221 ? 42.466 -9.220 27.897 1.00 45.44 241 GLU B C 1
ATOM 4748 O O . GLU B 2 221 ? 41.348 -9.506 27.459 1.00 45.54 241 GLU B O 1
ATOM 4750 N N . LYS B 2 222 ? 43.234 -10.098 28.541 1.00 45.54 242 LYS B N 1
ATOM 4751 C CA . LYS B 2 222 ? 42.800 -11.478 28.746 1.00 45.65 242 LYS B CA 1
ATOM 4752 C C . LYS B 2 222 ? 42.641 -11.852 30.221 1.00 45.63 242 LYS B C 1
ATOM 4753 O O . LYS B 2 222 ? 42.554 -13.037 30.551 1.00 45.52 242 LYS B O 1
ATOM 4763 N N . ASP B 2 224 ? 44.781 -11.937 32.928 1.00 44.05 244 ASP B N 1
ATOM 4764 C CA . ASP B 2 224 ? 45.738 -12.987 33.271 1.00 43.06 244 ASP B CA 1
ATOM 4765 C C . ASP B 2 224 ? 46.795 -12.521 34.263 1.00 42.46 244 ASP B C 1
ATOM 4766 O O . ASP B 2 224 ? 47.292 -13.324 35.052 1.00 42.84 244 ASP B O 1
ATOM 4771 N N . GLY B 2 225 ? 47.106 -11.223 34.240 1.00 41.23 245 GLY B N 1
ATOM 4772 C CA . GLY B 2 225 ? 48.187 -10.658 35.036 1.00 39.61 245 GLY B CA 1
ATOM 4773 C C . GLY B 2 225 ? 47.938 -10.537 36.530 1.00 38.84 245 GLY B C 1
ATOM 4774 O O . GLY B 2 225 ? 46.854 -10.866 37.029 1.00 38.74 245 GLY B O 1
ATOM 4775 N N . LYS B 2 226 ? 48.964 -10.041 37.226 1.00 37.76 246 LYS B N 1
ATOM 4776 C CA . LYS B 2 226 ? 49.002 -9.895 38.674 1.00 36.79 246 LYS B CA 1
ATOM 4777 C C . LYS B 2 226 ? 49.633 -8.545 39.057 1.00 36.39 246 LYS B C 1
ATOM 4778 O O . LYS B 2 226 ? 50.332 -7.936 38.249 1.00 36.61 246 LYS B O 1
ATOM 4784 N N . VAL B 2 227 ? 49.403 -8.089 40.289 1.00 35.48 247 VAL B N 1
ATOM 4785 C CA . VAL B 2 227 ? 50.070 -6.886 40.813 1.00 34.92 247 VAL B CA 1
ATOM 4786 C C . VAL B 2 227 ? 50.864 -7.159 42.090 1.00 34.61 247 VAL B C 1
ATOM 4787 O O . VAL B 2 227 ? 50.366 -7.807 43.003 1.00 34.33 247 VAL B O 1
ATOM 4791 N N . GLN B 2 228 ? 52.101 -6.669 42.130 1.00 34.30 248 GLN B N 1
ATOM 4792 C CA . GLN B 2 228 ? 52.917 -6.737 43.324 1.00 34.17 248 GLN B CA 1
ATOM 4793 C C . GLN B 2 228 ? 52.913 -5.396 44.026 1.00 34.37 248 GLN B C 1
ATOM 4794 O O . GLN B 2 228 ? 53.282 -4.375 43.437 1.00 35.10 248 GLN B O 1
ATOM 4800 N N . PHE B 2 229 ? 52.487 -5.390 45.282 1.00 34.04 249 PHE B N 1
ATOM 4801 C CA . PHE B 2 229 ? 52.497 -4.165 46.060 1.00 33.51 249 PHE B CA 1
ATOM 4802 C C . PHE B 2 229 ? 53.792 -4.063 46.834 1.00 33.58 249 PHE B C 1
ATOM 4803 O O . PHE B 2 229 ? 54.454 -5.075 47.095 1.00 33.75 249 PHE B O 1
ATOM 4811 N N . PHE B 2 230 ? 54.163 -2.839 47.177 1.00 33.05 250 PHE B N 1
ATOM 4812 C CA . PHE B 2 230 ? 55.329 -2.614 47.997 1.00 32.57 250 PHE B CA 1
ATOM 4813 C C . PHE B 2 230 ? 54.997 -1.576 49.039 1.00 32.40 250 PHE B C 1
ATOM 4814 O O . PHE B 2 230 ? 54.268 -0.611 48.771 1.00 32.63 250 PHE B O 1
ATOM 4822 N N . VAL B 2 231 ? 55.539 -1.775 50.229 1.00 31.77 251 VAL B N 1
ATOM 4823 C CA . VAL B 2 231 ? 55.463 -0.779 51.272 1.00 31.24 251 VAL B CA 1
ATOM 4824 C C . VAL B 2 231 ? 56.905 -0.402 51.514 1.00 31.11 251 VAL B C 1
ATOM 4825 O O . VAL B 2 231 ? 57.760 -1.281 51.653 1.00 31.22 251 VAL B O 1
ATOM 4829 N N . ASN B 2 232 ? 57.174 0.896 51.520 1.00 30.43 252 ASN B N 1
ATOM 4830 C CA . ASN B 2 232 ? 58.524 1.390 51.672 1.00 30.42 252 ASN B CA 1
ATOM 4831 C C . ASN B 2 232 ? 59.549 0.571 50.915 1.00 30.68 252 ASN B C 1
ATOM 4832 O O . ASN B 2 232 ? 60.579 0.155 51.457 1.00 31.22 252 ASN B O 1
ATOM 4837 N N . HIS B 2 233 ? 59.223 0.352 49.643 1.00 31.06 253 HIS B N 1
ATOM 4838 C CA . HIS B 2 233 ? 60.061 -0.344 48.648 1.00 31.29 253 HIS B CA 1
ATOM 4839 C C . HIS B 2 233 ? 60.418 -1.813 48.924 1.00 31.72 253 HIS B C 1
ATOM 4840 O O . HIS B 2 233 ? 61.408 -2.347 48.389 1.00 32.21 253 HIS B O 1
ATOM 4847 N N . ILE B 2 234 ? 59.580 -2.477 49.713 1.00 31.69 254 ILE B N 1
ATOM 4848 C CA . ILE B 2 234 ? 59.761 -3.904 49.999 1.00 31.64 254 ILE B CA 1
ATOM 4849 C C . ILE B 2 234 ? 58.467 -4.690 49.705 1.00 31.20 254 ILE B C 1
ATOM 4850 O O . ILE B 2 234 ? 57.382 -4.292 50.113 1.00 31.48 254 ILE B O 1
ATOM 4855 N N . ALA B 2 235 ? 58.592 -5.793 48.981 1.00 30.73 255 ALA B N 1
ATOM 4856 C CA . ALA B 2 235 ? 57.438 -6.578 48.534 1.00 30.33 255 ALA B CA 1
ATOM 4857 C C . ALA B 2 235 ? 56.457 -6.891 49.658 1.00 30.09 255 ALA B C 1
ATOM 4858 O O . ALA B 2 235 ? 56.788 -7.585 50.617 1.00 30.25 255 ALA B O 1
ATOM 4860 N N . ALA B 2 236 ? 55.240 -6.387 49.532 1.00 29.92 256 ALA B N 1
ATOM 4861 C CA . ALA B 2 236 ? 54.224 -6.652 50.534 1.00 29.82 256 ALA B CA 1
ATOM 4862 C C . ALA B 2 236 ? 53.393 -7.852 50.143 1.00 29.55 256 ALA B C 1
ATOM 4863 O O . ALA B 2 236 ? 52.418 -7.723 49.416 1.00 29.12 256 ALA B O 1
ATOM 4865 N N . GLY B 2 237 ? 53.792 -9.016 50.643 1.00 29.77 257 GLY B N 1
ATOM 4866 C CA . GLY B 2 237 ? 53.114 -10.278 50.339 1.00 30.48 257 GLY B CA 1
ATOM 4867 C C . GLY B 2 237 ? 53.310 -10.789 48.917 1.00 30.66 257 GLY B C 1
ATOM 4868 O O . GLY B 2 237 ? 54.153 -10.294 48.177 1.00 30.83 257 GLY B O 1
ATOM 4869 N N . ASP B 2 238 ? 52.533 -11.802 48.554 1.00 30.99 258 ASP B N 1
ATOM 4870 C CA . ASP B 2 238 ? 52.492 -12.340 47.193 1.00 31.42 258 ASP B CA 1
ATOM 4871 C C . ASP B 2 238 ? 51.858 -11.352 46.202 1.00 31.46 258 ASP B C 1
ATOM 4872 O O . ASP B 2 238 ? 51.071 -10.484 46.607 1.00 31.14 258 ASP B O 1
ATOM 4877 N N . PRO B 2 239 ? 52.194 -11.485 44.898 1.00 31.77 259 PRO B N 1
ATOM 4878 C CA . PRO B 2 239 ? 51.498 -10.740 43.830 1.00 31.81 259 PRO B CA 1
ATOM 4879 C C . PRO B 2 239 ? 50.015 -11.117 43.726 1.00 31.99 259 PRO B C 1
ATOM 4880 O O . PRO B 2 239 ? 49.668 -12.310 43.762 1.00 32.09 259 PRO B O 1
ATOM 4884 N N . VAL B 2 240 ? 49.166 -10.099 43.593 1.00 32.10 260 VAL B N 1
ATOM 4885 C CA . VAL B 2 240 ? 47.709 -10.249 43.622 1.00 32.52 260 VAL B CA 1
ATOM 4886 C C . VAL B 2 240 ? 47.089 -10.339 42.210 1.00 32.85 260 VAL B C 1
ATOM 4887 O O . VAL B 2 240 ? 47.415 -9.532 41.347 1.00 33.21 260 VAL B O 1
ATOM 4891 N N . PRO B 2 241 ? 46.191 -11.316 41.965 1.00 33.12 261 PRO B N 1
ATOM 4892 C CA . PRO B 2 241 ? 45.598 -11.362 40.626 1.00 33.41 261 PRO B CA 1
ATOM 4893 C C . PRO B 2 241 ? 44.659 -10.182 40.388 1.00 33.73 261 PRO B C 1
ATOM 4894 O O . PRO B 2 241 ? 44.036 -9.701 41.333 1.00 33.74 261 PRO B O 1
ATOM 4898 N N . VAL B 2 242 ? 44.572 -9.726 39.141 1.00 34.04 262 VAL B N 1
ATOM 4899 C CA . VAL B 2 242 ? 43.709 -8.606 38.778 1.00 34.41 262 VAL B CA 1
ATOM 4900 C C . VAL B 2 242 ? 42.356 -9.119 38.328 1.00 34.83 262 VAL B C 1
ATOM 4901 O O . VAL B 2 242 ? 42.286 -9.943 37.418 1.00 35.32 262 VAL B O 1
ATOM 4905 N N . THR B 2 243 ? 41.288 -8.609 38.938 1.00 35.18 263 THR B N 1
ATOM 4906 C CA . THR B 2 243 ? 39.920 -9.076 38.661 1.00 35.66 263 THR B CA 1
ATOM 4907 C C . THR B 2 243 ? 39.368 -8.608 37.307 1.00 35.73 263 THR B C 1
ATOM 4908 O O . THR B 2 243 ? 40.012 -7.840 36.595 1.00 35.62 263 THR B O 1
ATOM 4912 N N . GLU B 2 244 ? 38.177 -9.093 36.956 1.00 36.09 264 GLU B N 1
ATOM 4913 C CA . GLU B 2 244 ? 37.463 -8.642 35.755 1.00 36.33 264 GLU B CA 1
ATOM 4914 C C . GLU B 2 244 ? 37.271 -7.133 35.835 1.00 36.20 264 GLU B C 1
ATOM 4915 O O . GLU B 2 244 ? 37.557 -6.397 34.886 1.00 36.19 264 GLU B O 1
ATOM 4921 N N . ASP B 2 245 ? 36.792 -6.704 36.999 1.00 36.03 265 ASP B N 1
ATOM 4922 C CA . ASP B 2 245 ? 36.620 -5.311 37.371 1.00 35.95 265 ASP B CA 1
ATOM 4923 C C . ASP B 2 245 ? 37.831 -4.451 36.996 1.00 35.54 265 ASP B C 1
ATOM 4924 O O . ASP B 2 245 ? 37.709 -3.234 36.846 1.00 35.64 265 ASP B O 1
ATOM 4929 N N . ASN B 2 246 ? 38.990 -5.099 36.859 1.00 34.86 266 ASN B N 1
ATOM 4930 C CA . ASN B 2 246 ? 40.268 -4.460 36.490 1.00 34.25 266 ASN B CA 1
ATOM 4931 C C . ASN B 2 246 ? 41.108 -3.936 37.636 1.00 33.93 266 ASN B C 1
ATOM 4932 O O . ASN B 2 246 ? 42.138 -3.307 37.429 1.00 33.87 266 ASN B O 1
ATOM 4937 N N . LYS B 2 247 ? 40.677 -4.218 38.851 1.00 33.65 267 LYS B N 1
ATOM 4938 C CA . LYS B 2 247 ? 41.379 -3.741 40.013 1.00 33.12 267 LYS B CA 1
ATOM 4939 C C . LYS B 2 247 ? 42.121 -4.907 40.647 1.00 32.96 267 LYS B C 1
ATOM 4940 O O . LYS B 2 247 ? 41.781 -6.072 40.405 1.00 33.07 267 LYS B O 1
ATOM 4946 N N . ALA B 2 248 ? 43.157 -4.589 41.420 1.00 32.41 268 ALA B N 1
ATOM 4947 C CA . ALA B 2 248 ? 43.822 -5.556 42.286 1.00 31.94 268 ALA B CA 1
ATOM 4948 C C . ALA B 2 248 ? 43.856 -4.929 43.659 1.00 31.60 268 ALA B C 1
ATOM 4949 O O . ALA B 2 248 ? 44.089 -3.733 43.781 1.00 31.67 268 ALA B O 1
ATOM 4951 N N . SER B 2 249 ? 43.620 -5.725 44.692 1.00 31.15 269 SER B N 1
ATOM 4952 C CA . SER B 2 249 ? 43.504 -5.166 46.028 1.00 30.95 269 SER B CA 1
ATOM 4953 C C . SER B 2 249 ? 44.247 -5.950 47.067 1.00 30.68 269 SER B C 1
ATOM 4954 O O . SER B 2 249 ? 44.314 -7.178 47.017 1.00 30.74 269 SER B O 1
ATOM 4957 N N . THR B 2 250 ? 44.792 -5.219 48.030 1.00 30.36 270 THR B N 1
ATOM 4958 C CA . THR B 2 250 ? 45.346 -5.824 49.226 1.00 29.65 270 THR B CA 1
ATOM 4959 C C . THR B 2 250 ? 44.944 -5.012 50.438 1.00 29.57 270 THR B C 1
ATOM 4960 O O . THR B 2 250 ? 44.498 -3.878 50.319 1.00 29.77 270 THR B O 1
ATOM 4964 N N . SER B 2 251 ? 45.072 -5.618 51.601 1.00 29.78 271 SER B N 1
ATOM 4965 C CA . SER B 2 251 ? 44.763 -4.978 52.857 1.00 29.65 271 SER B CA 1
ATOM 4966 C C . SER B 2 251 ? 46.054 -5.104 53.617 1.00 29.51 271 SER B C 1
ATOM 4967 O O . SER B 2 251 ? 46.697 -6.153 53.554 1.00 29.13 271 SER B O 1
ATOM 4970 N N . ILE B 2 252 ? 46.458 -4.044 54.311 1.00 29.79 272 ILE B N 1
ATOM 4971 C CA . ILE B 2 252 ? 47.702 -4.089 55.097 1.00 30.16 272 ILE B CA 1
ATOM 4972 C C . ILE B 2 252 ? 47.592 -3.467 56.486 1.00 30.50 272 ILE B C 1
ATOM 4973 O O . ILE B 2 252 ? 46.790 -2.562 56.709 1.00 31.54 272 ILE B O 1
ATOM 4978 N N . ILE B 2 253 ? 48.397 -3.944 57.427 1.00 30.25 273 ILE B N 1
ATOM 4979 C CA . ILE B 2 253 ? 48.344 -3.405 58.782 1.00 29.81 273 ILE B CA 1
ATOM 4980 C C . ILE B 2 253 ? 49.684 -2.756 59.100 1.00 29.80 273 ILE B C 1
ATOM 4981 O O . ILE B 2 253 ? 50.700 -3.427 59.075 1.00 30.69 273 ILE B O 1
ATOM 4986 N N . PHE B 2 254 ? 49.709 -1.465 59.391 1.00 29.20 274 PHE B N 1
ATOM 4987 C CA . PHE B 2 254 ? 50.984 -0.837 59.696 1.00 28.96 274 PHE B CA 1
ATOM 4988 C C . PHE B 2 254 ? 51.427 -1.074 61.134 1.00 29.39 274 PHE B C 1
ATOM 4989 O O . PHE B 2 254 ? 50.608 -1.244 62.035 1.00 29.30 274 PHE B O 1
ATOM 4997 N N . ASP B 2 255 ? 52.737 -1.070 61.347 1.00 29.74 275 ASP B N 1
ATOM 4998 C CA . ASP B 2 255 ? 53.287 -1.273 62.680 1.00 29.65 275 ASP B CA 1
ATOM 4999 C C . ASP B 2 255 ? 53.641 0.035 63.356 1.00 29.22 275 ASP B C 1
ATOM 5000 O O . ASP B 2 255 ? 53.450 0.170 64.549 1.00 29.55 275 ASP B O 1
ATOM 5005 N N . THR B 2 256 ? 54.154 0.992 62.581 1.00 28.56 276 THR B N 1
ATOM 5006 C CA . THR B 2 256 ? 54.706 2.251 63.088 1.00 27.43 276 THR B CA 1
ATOM 5007 C C . THR B 2 256 ? 54.177 3.412 62.253 1.00 27.04 276 THR B C 1
ATOM 5008 O O . THR B 2 256 ? 53.922 3.245 61.061 1.00 27.05 276 THR B O 1
ATOM 5012 N N . SER B 2 257 ? 54.027 4.588 62.851 1.00 26.13 277 SER B N 1
ATOM 5013 C CA . SER B 2 257 ? 53.631 5.762 62.076 1.00 25.61 277 SER B CA 1
ATOM 5014 C C . SER B 2 257 ? 54.773 6.266 61.167 1.00 25.82 277 SER B C 1
ATOM 5015 O O . SER B 2 257 ? 55.942 5.902 61.358 1.00 25.62 277 SER B O 1
ATOM 5018 N N . GLY B 2 258 ? 54.404 7.082 60.175 1.00 25.77 278 GLY B N 1
ATOM 5019 C CA . GLY B 2 258 ? 55.318 7.659 59.179 1.00 26.12 278 GLY B CA 1
ATOM 5020 C C . GLY B 2 258 ? 54.645 7.921 57.826 1.00 26.44 278 GLY B C 1
ATOM 5021 O O . GLY B 2 258 ? 53.519 7.489 57.599 1.00 26.78 278 GLY B O 1
ATOM 5022 N N . SER B 2 259 ? 55.317 8.645 56.928 1.00 26.42 279 SER B N 1
ATOM 5023 C CA . SER B 2 259 ? 54.904 8.678 55.529 1.00 25.84 279 SER B CA 1
ATOM 5024 C C . SER B 2 259 ? 55.288 7.349 54.952 1.00 25.89 279 SER B C 1
ATOM 5025 O O . SER B 2 259 ? 56.469 7.022 54.868 1.00 26.54 279 SER B O 1
ATOM 5028 N N . LYS B 2 260 ? 54.287 6.574 54.579 1.00 25.60 280 LYS B N 1
ATOM 5029 C CA . LYS B 2 260 ? 54.512 5.284 53.984 1.00 25.95 280 LYS B CA 1
ATOM 5030 C C . LYS B 2 260 ? 54.393 5.392 52.470 1.00 26.62 280 LYS B C 1
ATOM 5031 O O . LYS B 2 260 ? 53.500 6.065 51.960 1.00 27.41 280 LYS B O 1
ATOM 5037 N N . THR B 2 261 ? 55.324 4.769 51.751 1.00 27.23 281 THR B N 1
ATOM 5038 C CA . THR B 2 261 ? 55.349 4.814 50.294 1.00 27.36 281 THR B CA 1
ATOM 5039 C C . THR B 2 261 ? 54.780 3.513 49.766 1.00 27.51 281 THR B C 1
ATOM 5040 O O . THR B 2 261 ? 55.324 2.440 50.009 1.00 27.90 281 THR B O 1
ATOM 5044 N N . ILE B 2 262 ? 53.659 3.611 49.072 1.00 27.63 282 ILE B N 1
ATOM 5045 C CA . ILE B 2 262 ? 53.039 2.447 48.486 1.00 27.41 282 ILE B CA 1
ATOM 5046 C C . ILE B 2 262 ? 53.381 2.441 47.014 1.00 28.49 282 ILE B C 1
ATOM 5047 O O . ILE B 2 262 ? 53.275 3.474 46.324 1.00 28.19 282 ILE B O 1
ATOM 5052 N N . THR B 2 263 ? 53.816 1.274 46.541 1.00 29.33 283 THR B N 1
ATOM 5053 C CA . THR B 2 263 ? 54.150 1.102 45.141 1.00 29.88 283 THR B CA 1
ATOM 5054 C C . THR B 2 263 ? 53.377 -0.087 44.615 1.00 30.68 283 THR B C 1
ATOM 5055 O O . THR B 2 263 ? 53.252 -1.111 45.314 1.00 31.75 283 THR B O 1
ATOM 5059 N N . ALA B 2 264 ? 52.815 0.071 43.416 1.00 30.64 284 ALA B N 1
ATOM 5060 C CA . ALA B 2 264 ? 52.103 -1.001 42.723 1.00 30.79 284 ALA B CA 1
ATOM 5061 C C . ALA B 2 264 ? 52.839 -1.272 41.433 1.00 31.09 284 ALA B C 1
ATOM 5062 O O . ALA B 2 264 ? 53.226 -0.326 40.717 1.00 31.25 284 ALA B O 1
ATOM 5064 N N . ARG B 2 265 ? 53.031 -2.559 41.143 1.00 31.01 285 ARG B N 1
ATOM 5065 C CA . ARG B 2 265 ? 53.816 -2.995 39.997 1.00 31.06 285 ARG B CA 1
ATOM 5066 C C . ARG B 2 265 ? 53.076 -4.102 39.274 1.00 31.44 285 ARG B C 1
ATOM 5067 O O . ARG B 2 265 ? 52.681 -5.095 39.887 1.00 31.67 285 ARG B O 1
ATOM 5075 N N . PHE B 2 266 ? 52.886 -3.926 37.969 1.00 31.94 286 PHE B N 1
ATOM 5076 C CA . PHE B 2 266 ? 52.216 -4.933 37.138 1.00 32.08 286 PHE B CA 1
ATOM 5077 C C . PHE B 2 266 ? 53.163 -6.072 36.735 1.00 32.40 286 PHE B C 1
ATOM 5078 O O . PHE B 2 266 ? 54.270 -5.834 36.246 1.00 32.11 286 PHE B O 1
ATOM 5086 N N . ILE B 2 267 ? 52.712 -7.303 36.989 1.00 33.17 287 ILE B N 1
ATOM 5087 C CA . ILE B 2 267 ? 53.385 -8.530 36.546 1.00 33.77 287 ILE B CA 1
ATOM 5088 C C . ILE B 2 267 ? 52.599 -9.124 35.388 1.00 33.84 287 ILE B C 1
ATOM 5089 O O . ILE B 2 267 ? 51.376 -9.229 35.445 1.00 34.03 287 ILE B O 1
ATOM 5094 N N . ASP B 2 268 ? 53.321 -9.514 34.346 1.00 34.17 288 ASP B N 1
ATOM 5095 C CA . ASP B 2 268 ? 52.732 -10.041 33.116 1.00 34.60 288 ASP B CA 1
ATOM 5096 C C . ASP B 2 268 ? 52.379 -11.527 33.222 1.00 34.46 288 ASP B C 1
ATOM 5097 O O . ASP B 2 268 ? 52.946 -12.248 34.047 1.00 34.71 288 ASP B O 1
ATOM 5102 N N . ALA B 2 269 ? 51.466 -12.001 32.378 1.00 34.30 289 ALA B N 1
ATOM 5103 C CA . ALA B 2 269 ? 51.231 -13.445 32.291 1.00 34.07 289 ALA B CA 1
ATOM 5104 C C . ALA B 2 269 ? 52.585 -14.152 32.153 1.00 33.88 289 ALA B C 1
ATOM 5105 O O . ALA B 2 269 ? 52.890 -15.079 32.913 1.00 33.58 289 ALA B O 1
ATOM 5107 N N . GLU B 2 270 ? 53.403 -13.670 31.210 1.00 33.74 290 GLU B N 1
ATOM 5108 C CA . GLU B 2 270 ? 54.743 -14.214 30.957 1.00 33.52 290 GLU B CA 1
ATOM 5109 C C . GLU B 2 270 ? 55.842 -13.641 31.883 1.00 33.27 290 GLU B C 1
ATOM 5110 O O . GLU B 2 270 ? 57.033 -13.810 31.624 1.00 33.34 290 GLU B O 1
ATOM 5112 N N . GLY B 2 271 ? 55.441 -12.980 32.967 1.00 33.02 291 GLY B N 1
ATOM 5113 C CA . GLY B 2 271 ? 56.393 -12.467 33.960 1.00 32.67 291 GLY B CA 1
ATOM 5114 C C . GLY B 2 271 ? 56.903 -11.029 33.805 1.00 32.65 291 GLY B C 1
ATOM 5115 O O . GLY B 2 271 ? 57.484 -10.475 34.745 1.00 32.51 291 GLY B O 1
ATOM 5116 N N . TYR B 2 272 ? 56.689 -10.423 32.634 1.00 32.45 292 TYR B N 1
ATOM 5117 C CA . TYR B 2 272 ? 57.225 -9.087 32.312 1.00 32.32 292 TYR B CA 1
ATOM 5118 C C . TYR B 2 272 ? 56.643 -7.925 33.154 1.00 32.20 292 TYR B C 1
ATOM 5119 O O . TYR B 2 272 ? 55.577 -8.059 33.759 1.00 32.28 292 TYR B O 1
ATOM 5121 N N . ASN B 2 273 ? 57.358 -6.798 33.199 1.00 31.95 293 ASN B N 1
ATOM 5122 C CA . ASN B 2 273 ? 56.828 -5.552 33.770 1.00 31.92 293 ASN B CA 1
ATOM 5123 C C . ASN B 2 273 ? 56.707 -4.491 32.684 1.00 31.57 293 ASN B C 1
ATOM 5124 O O . ASN B 2 273 ? 57.556 -3.614 32.589 1.00 31.53 293 ASN B O 1
ATOM 5129 N N . PRO B 2 274 ? 55.648 -4.557 31.859 1.00 31.36 294 PRO B N 1
ATOM 5130 C CA . PRO B 2 274 ? 55.657 -3.698 30.681 1.00 31.07 294 PRO B CA 1
ATOM 5131 C C . PRO B 2 274 ? 55.194 -2.267 30.964 1.00 30.82 294 PRO B C 1
ATOM 5132 O O . PRO B 2 274 ? 55.234 -1.419 30.067 1.00 30.84 294 PRO B O 1
ATOM 5136 N N . ALA B 2 275 ? 54.765 -2.006 32.196 1.00 30.55 295 ALA B N 1
ATOM 5137 C CA . ALA B 2 275 ? 54.257 -0.690 32.567 1.00 30.32 295 ALA B CA 1
ATOM 5138 C C . ALA B 2 275 ? 55.099 0.015 33.648 1.00 30.19 295 ALA B C 1
ATOM 5139 O O . ALA B 2 275 ? 55.822 -0.622 34.418 1.00 29.79 295 ALA B O 1
ATOM 5141 N N . PRO B 2 276 ? 55.036 1.350 33.684 1.00 30.34 296 PRO B N 1
ATOM 5142 C CA . PRO B 2 276 ? 55.687 1.997 34.792 1.00 30.64 296 PRO B CA 1
ATOM 5143 C C . PRO B 2 276 ? 54.938 1.658 36.072 1.00 30.94 296 PRO B C 1
ATOM 5144 O O . PRO B 2 276 ? 53.734 1.377 36.021 1.00 30.76 296 PRO B O 1
ATOM 5148 N N . ASP B 2 277 ? 55.660 1.665 37.193 1.00 31.04 297 ASP B N 1
ATOM 5149 C CA . ASP B 2 277 ? 55.070 1.470 38.511 1.00 31.17 297 ASP B CA 1
ATOM 5150 C C . ASP B 2 277 ? 54.253 2.696 38.913 1.00 31.23 297 ASP B C 1
ATOM 5151 O O . ASP B 2 277 ? 54.595 3.826 38.567 1.00 31.06 297 ASP B O 1
ATOM 5156 N N . GLY B 2 278 ? 53.176 2.467 39.654 1.00 31.48 298 GLY B N 1
ATOM 5157 C CA . GLY B 2 278 ? 52.454 3.562 40.303 1.00 31.68 298 GLY B CA 1
ATOM 5158 C C . GLY B 2 278 ? 52.861 3.716 41.759 1.00 31.42 298 GLY B C 1
ATOM 5159 O O . GLY B 2 278 ? 53.008 2.718 42.447 1.00 31.31 298 GLY B O 1
ATOM 5160 N N . GLU B 2 279 ? 53.060 4.954 42.220 1.00 31.36 299 GLU B N 1
ATOM 5161 C CA . GLU B 2 279 ? 53.374 5.210 43.628 1.00 31.82 299 GLU B CA 1
ATOM 5162 C C . GLU B 2 279 ? 52.439 6.203 44.239 1.00 31.57 299 GLU B C 1
ATOM 5163 O O . GLU B 2 279 ? 52.008 7.135 43.577 1.00 32.10 299 GLU B O 1
ATOM 5169 N N . THR B 2 280 ? 52.141 6.014 45.516 1.00 31.48 300 THR B N 1
ATOM 5170 C CA . THR B 2 280 ? 51.508 7.069 46.317 1.00 31.10 300 THR B CA 1
ATOM 5171 C C . THR B 2 280 ? 52.105 7.096 47.750 1.00 30.78 300 THR B C 1
ATOM 5172 O O . THR B 2 280 ? 52.859 6.188 48.135 1.00 31.00 300 THR B O 1
ATOM 5176 N N . ILE B 2 281 ? 51.789 8.124 48.530 1.00 30.09 301 ILE B N 1
ATOM 5177 C CA . ILE B 2 281 ? 52.302 8.212 49.875 1.00 30.01 301 ILE B CA 1
ATOM 5178 C C . ILE B 2 281 ? 51.157 8.312 50.841 1.00 30.06 301 ILE B C 1
ATOM 5179 O O . ILE B 2 281 ? 50.302 9.169 50.660 1.00 31.13 301 ILE B O 1
ATOM 5184 N N . ILE B 2 282 ? 51.133 7.462 51.865 1.00 29.77 302 ILE B N 1
ATOM 5185 C CA . ILE B 2 282 ? 50.108 7.536 52.900 1.00 29.62 302 ILE B CA 1
ATOM 5186 C C . ILE B 2 282 ? 50.705 7.950 54.223 1.00 29.34 302 ILE B C 1
ATOM 5187 O O . ILE B 2 282 ? 51.584 7.270 54.740 1.00 29.05 302 ILE B O 1
ATOM 5192 N N . PRO B 2 283 ? 50.199 9.038 54.807 1.00 29.02 303 PRO B N 1
ATOM 5193 C CA . PRO B 2 283 ? 50.674 9.375 56.112 1.00 29.21 303 PRO B CA 1
ATOM 5194 C C . PRO B 2 283 ? 50.002 8.471 57.114 1.00 29.51 303 PRO B C 1
ATOM 5195 O O . PRO B 2 283 ? 48.773 8.425 57.170 1.00 30.20 303 PRO B O 1
ATOM 5199 N N . VAL B 2 284 ? 50.789 7.757 57.903 1.00 29.48 304 VAL B N 1
ATOM 5200 C CA . VAL B 2 284 ? 50.223 6.926 58.934 1.00 29.82 304 VAL B CA 1
ATOM 5201 C C . VAL B 2 284 ? 50.535 7.508 60.302 1.00 31.12 304 VAL B C 1
ATOM 5202 O O . VAL B 2 284 ? 51.675 7.800 60.615 1.00 31.96 304 VAL B O 1
ATOM 5206 N N . VAL B 2 285 ? 49.505 7.700 61.107 1.00 32.22 305 VAL B N 1
ATOM 5207 C CA . VAL B 2 285 ? 49.640 8.356 62.398 1.00 33.47 305 VAL B CA 1
ATOM 5208 C C . VAL B 2 285 ? 49.345 7.336 63.509 1.00 35.10 305 VAL B C 1
ATOM 5209 O O . VAL B 2 285 ? 48.696 6.313 63.247 1.00 35.40 305 VAL B O 1
ATOM 5213 N N . THR B 2 286 ? 49.794 7.611 64.738 1.00 36.79 306 THR B N 1
ATOM 5214 C CA . THR B 2 286 ? 49.552 6.702 65.879 1.00 38.49 306 THR B CA 1
ATOM 5215 C C . THR B 2 286 ? 48.059 6.510 66.210 1.00 39.65 306 THR B C 1
ATOM 5216 O O . THR B 2 286 ? 47.491 5.435 65.995 1.00 39.89 306 THR B O 1
ATOM 5220 N N . GLU B 2 287 ? 47.441 7.561 66.739 1.00 40.97 307 GLU B N 1
ATOM 5221 C CA . GLU B 2 287 ? 46.001 7.599 66.984 1.00 41.71 307 GLU B CA 1
ATOM 5222 C C . GLU B 2 287 ? 45.508 8.907 66.349 1.00 41.00 307 GLU B C 1
ATOM 5223 O O . GLU B 2 287 ? 46.228 9.928 66.324 1.00 40.57 307 GLU B O 1
ATOM 5229 N N . LEU B 2 288 ? 44.298 8.862 65.810 1.00 39.97 308 LEU B N 1
ATOM 5230 C CA . LEU B 2 288 ? 43.626 10.069 65.397 1.00 38.93 308 LEU B CA 1
ATOM 5231 C C . LEU B 2 288 ? 42.336 10.235 66.194 1.00 38.04 308 LEU B C 1
ATOM 5232 O O . LEU B 2 288 ? 41.372 9.477 66.009 1.00 38.27 308 LEU B O 1
ATOM 5237 N N . ASP B 2 289 ? 42.317 11.210 67.093 1.00 36.51 309 ASP B N 1
ATOM 5238 C CA . ASP B 2 289 ? 41.073 11.574 67.741 1.00 35.08 309 ASP B CA 1
ATOM 5239 C C . ASP B 2 289 ? 40.445 12.675 66.939 1.00 33.54 309 ASP B C 1
ATOM 5240 O O . ASP B 2 289 ? 40.911 13.808 66.958 1.00 33.67 309 ASP B O 1
ATOM 5245 N N . THR B 2 290 ? 39.390 12.337 66.220 1.00 31.67 310 THR B N 1
ATOM 5246 C CA . THR B 2 290 ? 38.581 13.330 65.551 1.00 29.80 310 THR B CA 1
ATOM 5247 C C . THR B 2 290 ? 37.591 13.892 66.563 1.00 28.33 310 THR B C 1
ATOM 5248 O O . THR B 2 290 ? 37.306 13.253 67.576 1.00 27.34 310 THR B O 1
ATOM 5252 N N . LYS B 2 291 ? 37.084 15.098 66.295 1.00 26.95 311 LYS B N 1
ATOM 5253 C CA . LYS B 2 291 ? 36.099 15.712 67.174 1.00 25.47 311 LYS B CA 1
ATOM 5254 C C . LYS B 2 291 ? 34.916 14.770 67.238 1.00 24.69 311 LYS B C 1
ATOM 5255 O O . LYS B 2 291 ? 34.692 13.984 66.322 1.00 24.39 311 LYS B O 1
ATOM 5261 N N . LYS B 2 292 ? 34.201 14.814 68.348 1.00 24.07 312 LYS B N 1
ATOM 5262 C CA . LYS B 2 292 ? 33.089 13.924 68.566 1.00 23.61 312 LYS B CA 1
ATOM 5263 C C . LYS B 2 292 ? 31.992 14.364 67.617 1.00 23.08 312 LYS B C 1
ATOM 5264 O O . LYS B 2 292 ? 31.983 15.522 67.192 1.00 22.80 312 LYS B O 1
ATOM 5270 N N . PRO B 2 293 ? 31.068 13.450 67.253 1.00 22.83 313 PRO B N 1
ATOM 5271 C CA . PRO B 2 293 ? 30.058 13.899 66.268 1.00 22.17 313 PRO B CA 1
ATOM 5272 C C . PRO B 2 293 ? 29.216 15.054 66.768 1.00 21.27 313 PRO B C 1
ATOM 5273 O O . PRO B 2 293 ? 28.711 15.842 65.969 1.00 21.07 313 PRO B O 1
ATOM 5277 N N . GLU B 2 294 ? 29.088 15.175 68.077 1.00 20.83 314 GLU B N 1
ATOM 5278 C CA . GLU B 2 294 ? 28.248 16.232 68.607 1.00 21.30 314 GLU B CA 1
ATOM 5279 C C . GLU B 2 294 ? 29.005 17.530 68.836 1.00 20.57 314 GLU B C 1
ATOM 5280 O O . GLU B 2 294 ? 28.417 18.515 69.269 1.00 20.89 314 GLU B O 1
ATOM 5286 N N . ASP B 2 295 ? 30.303 17.528 68.526 1.00 19.72 315 ASP B N 1
ATOM 5287 C CA . ASP B 2 295 ? 31.096 18.746 68.460 1.00 18.40 315 ASP B CA 1
ATOM 5288 C C . ASP B 2 295 ? 30.795 19.565 67.181 1.00 17.96 315 ASP B C 1
ATOM 5289 O O . ASP B 2 295 ? 31.344 19.317 66.084 1.00 17.42 315 ASP B O 1
ATOM 5294 N N . THR B 2 296 ? 29.898 20.535 67.327 1.00 17.23 316 THR B N 1
ATOM 5295 C CA . THR B 2 296 ? 29.524 21.395 66.212 1.00 17.40 316 THR B CA 1
ATOM 5296 C C . THR B 2 296 ? 30.653 22.346 65.825 1.00 17.01 316 THR B C 1
ATOM 5297 O O . THR B 2 296 ? 30.673 22.893 64.730 1.00 16.89 316 THR B O 1
ATOM 5301 N N . ASP B 2 297 ? 31.596 22.551 66.721 1.00 17.01 317 ASP B N 1
ATOM 5302 C CA . ASP B 2 297 ? 32.670 23.475 66.427 1.00 17.48 317 ASP B CA 1
ATOM 5303 C C . ASP B 2 297 ? 33.728 22.884 65.515 1.00 17.36 317 ASP B C 1
ATOM 5304 O O . ASP B 2 297 ? 33.614 21.762 65.075 1.00 18.04 317 ASP B O 1
ATOM 5309 N N . SER B 2 298 ? 34.736 23.660 65.183 1.00 17.35 318 SER B N 1
ATOM 5310 C CA . SER B 2 298 ? 35.831 23.088 64.441 1.00 17.58 318 SER B CA 1
ATOM 5311 C C . SER B 2 298 ? 37.137 23.734 64.913 1.00 17.17 318 SER B C 1
ATOM 5312 O O . SER B 2 298 ? 37.083 24.742 65.621 1.00 17.18 318 SER B O 1
ATOM 5315 N N . TYR B 2 299 ? 38.273 23.123 64.563 1.00 16.36 319 TYR B N 1
ATOM 5316 C CA . TYR B 2 299 ? 39.563 23.473 65.127 1.00 16.09 319 TYR B CA 1
ATOM 5317 C C . TYR B 2 299 ? 40.643 23.721 64.073 1.00 16.03 319 TYR B C 1
ATOM 5318 O O . TYR B 2 299 ? 40.612 23.183 62.966 1.00 15.94 319 TYR B O 1
ATOM 5327 N N . THR B 2 300 ? 41.632 24.516 64.451 1.00 15.86 320 THR B N 1
ATOM 5328 C CA . THR B 2 300 ? 42.850 24.706 63.659 1.00 15.66 320 THR B CA 1
ATOM 5329 C C . THR B 2 300 ? 44.052 24.837 64.639 1.00 16.20 320 THR B C 1
ATOM 5330 O O . THR B 2 300 ? 43.883 24.696 65.874 1.00 16.01 320 THR B O 1
ATOM 5334 N N . GLY B 2 301 ? 45.250 25.090 64.105 1.00 15.77 321 GLY B N 1
ATOM 5335 C CA . GLY B 2 301 ? 46.418 25.167 64.942 1.00 15.96 321 GLY B CA 1
ATOM 5336 C C . GLY B 2 301 ? 47.621 25.661 64.185 1.00 16.40 321 GLY B C 1
ATOM 5337 O O . GLY B 2 301 ? 47.516 26.040 63.018 1.00 17.75 321 GLY B O 1
ATOM 5338 N N . LEU B 2 302 ? 48.763 25.672 64.863 1.00 15.75 322 LEU B N 1
ATOM 5339 C CA . LEU B 2 302 ? 50.014 26.137 64.309 1.00 14.83 322 LEU B CA 1
ATOM 5340 C C . LEU B 2 302 ? 51.082 25.365 65.025 1.00 14.76 322 LEU B C 1
ATOM 5341 O O . LEU B 2 302 ? 50.966 25.128 66.235 1.00 14.78 322 LEU B O 1
ATOM 5346 N N . ILE B 2 303 ? 52.105 24.946 64.284 1.00 14.59 323 ILE B N 1
ATOM 5347 C CA . ILE B 2 303 ? 53.340 24.457 64.889 1.00 14.49 323 ILE B CA 1
ATOM 5348 C C . ILE B 2 303 ? 54.480 25.277 64.318 1.00 14.67 323 ILE B C 1
ATOM 5349 O O . ILE B 2 303 ? 54.572 25.444 63.108 1.00 14.88 323 ILE B O 1
ATOM 5354 N N . ASN B 2 304 ? 55.317 25.821 65.200 1.00 15.06 324 ASN B N 1
ATOM 5355 C CA . ASN B 2 304 ? 56.365 26.773 64.817 1.00 15.41 324 ASN B CA 1
ATOM 5356 C C . ASN B 2 304 ? 55.803 27.905 63.964 1.00 15.90 324 ASN B C 1
ATOM 5357 O O . ASN B 2 304 ? 56.449 28.384 63.029 1.00 16.09 324 ASN B O 1
ATOM 5362 N N . GLY B 2 305 ? 54.584 28.316 64.291 1.00 16.20 325 GLY B N 1
ATOM 5363 C CA . GLY B 2 305 ? 53.948 29.455 63.620 1.00 17.16 325 GLY B CA 1
ATOM 5364 C C . GLY B 2 305 ? 53.351 29.225 62.232 1.00 17.22 325 GLY B C 1
ATOM 5365 O O . GLY B 2 305 ? 52.973 30.192 61.553 1.00 16.59 325 GLY B O 1
ATOM 5366 N N . SER B 2 306 ? 53.271 27.961 61.818 1.00 17.06 326 SER B N 1
ATOM 5367 C CA . SER B 2 306 ? 52.596 27.603 60.590 1.00 17.45 326 SER B CA 1
ATOM 5368 C C . SER B 2 306 ? 51.640 26.466 60.808 1.00 17.45 326 SER B C 1
ATOM 5369 O O . SER B 2 306 ? 51.837 25.632 61.686 1.00 17.78 326 SER B O 1
ATOM 5372 N N . ALA B 2 307 ? 50.580 26.438 60.019 1.00 17.61 327 ALA B N 1
ATOM 5373 C CA . ALA B 2 307 ? 49.683 25.306 60.048 1.00 17.76 327 ALA B CA 1
ATOM 5374 C C . ALA B 2 307 ? 50.361 24.309 59.145 1.00 18.00 327 ALA B C 1
ATOM 5375 O O . ALA B 2 307 ? 50.689 24.644 58.011 1.00 19.36 327 ALA B O 1
ATOM 5377 N N . THR B 2 308 ? 50.624 23.107 59.629 1.00 17.56 328 THR B N 1
ATOM 5378 C CA . THR B 2 308 ? 51.148 22.084 58.746 1.00 17.21 328 THR B CA 1
ATOM 5379 C C . THR B 2 308 ? 49.993 21.159 58.397 1.00 18.04 328 THR B C 1
ATOM 5380 O O . THR B 2 308 ? 48.844 21.547 58.515 1.00 19.14 328 THR B O 1
ATOM 5384 N N . SER B 2 309 ? 50.269 19.946 57.964 1.00 18.20 329 SER B N 1
ATOM 5385 C CA . SER B 2 309 ? 49.207 19.020 57.639 1.00 18.58 329 SER B CA 1
ATOM 5386 C C . SER B 2 309 ? 49.880 17.671 57.665 1.00 19.63 329 SER B C 1
ATOM 5387 O O . SER B 2 309 ? 51.107 17.606 57.707 1.00 19.90 329 SER B O 1
ATOM 5390 N N . LEU B 2 310 ? 49.123 16.584 57.632 1.00 20.47 330 LEU B N 1
ATOM 5391 C CA . LEU B 2 310 ? 49.792 15.283 57.694 1.00 21.54 330 LEU B CA 1
ATOM 5392 C C . LEU B 2 310 ? 50.343 14.814 56.363 1.00 21.56 330 LEU B C 1
ATOM 5393 O O . LEU B 2 310 ? 51.186 13.924 56.337 1.00 22.46 330 LEU B O 1
ATOM 5398 N N . LEU B 2 311 ? 49.913 15.425 55.263 1.00 21.68 331 LEU B N 1
ATOM 5399 C CA . LEU B 2 311 ? 50.505 15.099 53.965 1.00 21.78 331 LEU B CA 1
ATOM 5400 C C . LEU B 2 311 ? 51.903 15.703 53.926 1.00 21.66 331 LEU B C 1
ATOM 5401 O O . LEU B 2 311 ? 52.829 15.118 53.364 1.00 21.60 331 LEU B O 1
ATOM 5403 N N . LYS B 2 312 ? 52.042 16.858 54.575 1.00 21.45 332 LYS B N 1
ATOM 5404 C CA . LYS B 2 312 ? 53.321 17.556 54.696 1.00 21.07 332 LYS B CA 1
ATOM 5405 C C . LYS B 2 312 ? 53.575 18.069 56.131 1.00 20.93 332 LYS B C 1
ATOM 5406 O O . LYS B 2 312 ? 53.341 19.247 56.436 1.00 21.21 332 LYS B O 1
ATOM 5412 N N . PRO B 2 313 ? 54.044 17.196 57.034 1.00 20.31 333 PRO B N 1
ATOM 5413 C CA . PRO B 2 313 ? 54.207 17.702 58.392 1.00 19.82 333 PRO B CA 1
ATOM 5414 C C . PRO B 2 313 ? 55.432 18.563 58.549 1.00 19.66 333 PRO B C 1
ATOM 5415 O O . PRO B 2 313 ? 56.329 18.538 57.697 1.00 19.84 333 PRO B O 1
ATOM 5419 N N . ALA B 2 314 ? 55.468 19.317 59.640 1.00 19.36 334 ALA B N 1
ATOM 5420 C CA . ALA B 2 314 ? 56.672 20.041 60.016 1.00 19.46 334 ALA B CA 1
ATOM 5421 C C . ALA B 2 314 ? 57.811 19.043 60.152 1.00 19.62 334 ALA B C 1
ATOM 5422 O O . ALA B 2 314 ? 57.649 17.993 60.760 1.00 20.20 334 ALA B O 1
ATOM 5424 N N . LYS B 2 315 ? 58.954 19.339 59.562 1.00 19.86 335 LYS B N 1
ATOM 5425 C CA . LYS B 2 315 ? 60.095 18.449 59.746 1.00 20.09 335 LYS B CA 1
ATOM 5426 C C . LYS B 2 315 ? 60.780 18.845 61.049 1.00 19.47 335 LYS B C 1
ATOM 5427 O O . LYS B 2 315 ? 61.224 19.967 61.224 1.00 19.79 335 LYS B O 1
ATOM 5433 N N . VAL B 2 316 ? 60.820 17.912 61.976 1.00 18.78 336 VAL B N 1
ATOM 5434 C CA . VAL B 2 316 ? 61.294 18.189 63.309 1.00 18.20 336 VAL B CA 1
ATOM 5435 C C . VAL B 2 316 ? 62.261 17.086 63.710 1.00 18.00 336 VAL B C 1
ATOM 5436 O O . VAL B 2 316 ? 62.179 15.950 63.247 1.00 17.84 336 VAL B O 1
ATOM 5448 N N . PRO B 2 318 ? 64.553 15.041 66.831 1.00 15.85 338 PRO B N 1
ATOM 5449 C CA . PRO B 2 318 ? 64.420 14.812 68.278 1.00 15.44 338 PRO B CA 1
ATOM 5450 C C . PRO B 2 318 ? 65.395 15.693 69.051 1.00 15.70 338 PRO B C 1
ATOM 5451 O O . PRO B 2 318 ? 66.526 15.884 68.620 1.00 16.33 338 PRO B O 1
ATOM 5455 N N . GLY B 2 319 ? 64.949 16.214 70.183 1.00 16.08 339 GLY B N 1
ATOM 5456 C CA . GLY B 2 319 ? 65.760 17.017 71.086 1.00 16.12 339 GLY B CA 1
ATOM 5457 C C . GLY B 2 319 ? 65.216 18.438 71.191 1.00 16.54 339 GLY B C 1
ATOM 5458 O O . GLY B 2 319 ? 65.395 19.132 72.195 1.00 17.70 339 GLY B O 1
ATOM 5459 N N . GLU B 2 320 ? 64.468 18.824 70.184 1.00 15.73 340 GLU B N 1
ATOM 5460 C CA . GLU B 2 320 ? 64.269 20.194 69.805 1.00 15.74 340 GLU B CA 1
ATOM 5461 C C . GLU B 2 320 ? 63.030 20.831 70.477 1.00 14.09 340 GLU B C 1
ATOM 5462 O O . GLU B 2 320 ? 62.119 20.127 70.861 1.00 14.36 340 GLU B O 1
ATOM 5468 N N . LYS B 2 321 ? 63.023 22.152 70.661 1.00 12.63 341 LYS B N 1
ATOM 5469 C CA . LYS B 2 321 ? 61.901 22.860 71.312 1.00 10.85 341 LYS B CA 1
ATOM 5470 C C . LYS B 2 321 ? 60.954 23.269 70.207 1.00 10.33 341 LYS B C 1
ATOM 5471 O O . LYS B 2 321 ? 61.405 23.559 69.116 1.00 10.41 341 LYS B O 1
ATOM 5477 N N . VAL B 2 322 ? 59.649 23.233 70.446 1.00 10.12 342 VAL B N 1
ATOM 5478 C CA . VAL B 2 322 ? 58.675 23.689 69.445 1.00 10.22 342 VAL B CA 1
ATOM 5479 C C . VAL B 2 322 ? 57.585 24.543 70.078 1.00 10.80 342 VAL B C 1
ATOM 5480 O O . VAL B 2 322 ? 57.284 24.393 71.260 1.00 11.58 342 VAL B O 1
ATOM 5484 N N . SER B 2 323 ? 56.978 25.420 69.292 1.00 10.55 343 SER B N 1
ATOM 5485 C CA . SER B 2 323 ? 55.909 26.240 69.802 1.00 11.09 343 SER B CA 1
ATOM 5486 C C . SER B 2 323 ? 54.640 25.879 69.052 1.00 11.90 343 SER B C 1
ATOM 5487 O O . SER B 2 323 ? 54.636 25.751 67.821 1.00 12.55 343 SER B O 1
ATOM 5490 N N . VAL B 2 324 ? 53.568 25.714 69.798 1.00 11.89 344 VAL B N 1
ATOM 5491 C CA . VAL B 2 324 ? 52.341 25.194 69.258 1.00 12.41 344 VAL B CA 1
ATOM 5492 C C . VAL B 2 324 ? 51.230 26.154 69.609 1.00 13.33 344 VAL B C 1
ATOM 5493 O O . VAL B 2 324 ? 51.245 26.794 70.656 1.00 14.18 344 VAL B O 1
ATOM 5497 N N . SER B 2 325 ? 50.254 26.239 68.732 1.00 13.86 345 SER B N 1
ATOM 5498 C CA . SER B 2 325 ? 49.082 27.035 68.971 1.00 14.22 345 SER B CA 1
ATOM 5499 C C . SER B 2 325 ? 47.895 26.172 68.599 1.00 14.06 345 SER B C 1
ATOM 5500 O O . SER B 2 325 ? 47.969 25.380 67.659 1.00 13.87 345 SER B O 1
ATOM 5503 N N . ALA B 2 326 ? 46.799 26.295 69.331 1.00 14.40 346 ALA B N 1
ATOM 5504 C CA . ALA B 2 326 ? 45.576 25.530 68.984 1.00 14.17 346 ALA B CA 1
ATOM 5505 C C . ALA B 2 326 ? 44.351 26.409 69.177 1.00 14.09 346 ALA B C 1
ATOM 5506 O O . ALA B 2 326 ? 44.214 27.052 70.226 1.00 14.85 346 ALA B O 1
ATOM 5508 N N . SER B 2 327 ? 43.479 26.460 68.174 1.00 13.27 347 SER B N 1
ATOM 5509 C CA . SER B 2 327 ? 42.343 27.352 68.227 1.00 12.72 347 SER B CA 1
ATOM 5510 C C . SER B 2 327 ? 41.050 26.570 68.122 1.00 13.22 347 SER B C 1
ATOM 5511 O O . SER B 2 327 ? 40.913 25.733 67.248 1.00 14.62 347 SER B O 1
ATOM 5514 N N . LEU B 2 328 ? 40.081 26.847 68.978 1.00 13.01 348 LEU B N 1
ATOM 5515 C CA . LEU B 2 328 ? 38.716 26.368 68.749 1.00 12.52 348 LEU B CA 1
ATOM 5516 C C . LEU B 2 328 ? 37.947 27.455 68.030 1.00 13.12 348 LEU B C 1
ATOM 5517 O O . LEU B 2 328 ? 37.965 28.609 68.452 1.00 13.79 348 LEU B O 1
ATOM 5522 N N . LEU B 2 329 ? 37.245 27.089 66.967 1.00 13.68 349 LEU B N 1
ATOM 5523 C CA . LEU B 2 329 ? 36.559 28.046 66.121 1.00 14.10 349 LEU B CA 1
ATOM 5524 C C . LEU B 2 329 ? 35.043 27.939 66.312 1.00 14.76 349 LEU B C 1
ATOM 5525 O O . LEU B 2 329 ? 34.432 27.039 65.761 1.00 15.30 349 LEU B O 1
ATOM 5530 N N . PRO B 2 330 ? 34.433 28.846 67.099 1.00 15.11 350 PRO B N 1
ATOM 5531 C CA . PRO B 2 330 ? 33.031 28.706 67.415 1.00 16.32 350 PRO B CA 1
ATOM 5532 C C . PRO B 2 330 ? 32.243 28.571 66.157 1.00 17.60 350 PRO B C 1
ATOM 5533 O O . PRO B 2 330 ? 32.572 29.215 65.158 1.00 18.50 350 PRO B O 1
ATOM 5537 N N . ASN B 2 331 ? 31.218 27.733 66.190 1.00 18.62 351 ASN B N 1
ATOM 5538 C CA . ASN B 2 331 ? 30.331 27.642 65.061 1.00 19.46 351 ASN B CA 1
ATOM 5539 C C . ASN B 2 331 ? 29.358 28.812 65.008 1.00 19.86 351 ASN B C 1
ATOM 5540 O O . ASN B 2 331 ? 29.158 29.372 63.948 1.00 20.90 351 ASN B O 1
ATOM 5545 N N . LYS B 2 332 ? 28.740 29.167 66.130 1.00 19.71 352 LYS B N 1
ATOM 5546 C CA . LYS B 2 332 ? 27.809 30.287 66.187 1.00 19.95 352 LYS B CA 1
ATOM 5547 C C . LYS B 2 332 ? 28.207 31.086 67.397 1.00 19.41 352 LYS B C 1
ATOM 5548 O O . LYS B 2 332 ? 29.104 30.699 68.093 1.00 20.37 352 LYS B O 1
ATOM 5554 N N . ALA B 2 333 ? 27.540 32.188 67.683 1.00 19.25 353 ALA B N 1
ATOM 5555 C CA . ALA B 2 333 ? 27.739 32.847 68.971 1.00 18.72 353 ALA B CA 1
ATOM 5556 C C . ALA B 2 333 ? 26.399 33.278 69.596 1.00 18.58 353 ALA B C 1
ATOM 5557 O O . ALA B 2 333 ? 25.469 33.682 68.880 1.00 18.40 353 ALA B O 1
ATOM 5559 N N . PRO B 2 334 ? 26.288 33.203 70.934 1.00 18.16 354 PRO B N 1
ATOM 5560 C CA . PRO B 2 334 ? 27.283 32.813 71.915 1.00 17.89 354 PRO B CA 1
ATOM 5561 C C . PRO B 2 334 ? 27.362 31.300 72.139 1.00 18.29 354 PRO B C 1
ATOM 5562 O O . PRO B 2 334 ? 26.445 30.562 71.793 1.00 18.85 354 PRO B O 1
ATOM 5566 N N . ILE B 2 335 ? 28.462 30.843 72.714 1.00 18.07 355 ILE B N 1
ATOM 5567 C CA . ILE B 2 335 ? 28.574 29.468 73.133 1.00 17.74 355 ILE B CA 1
ATOM 5568 C C . ILE B 2 335 ? 29.241 29.499 74.500 1.00 17.41 355 ILE B C 1
ATOM 5569 O O . ILE B 2 335 ? 29.759 30.549 74.914 1.00 17.34 355 ILE B O 1
ATOM 5574 N N . ARG B 2 336 ? 29.227 28.352 75.185 1.00 16.65 356 ARG B N 1
ATOM 5575 C CA . ARG B 2 336 ? 29.830 28.207 76.512 1.00 15.74 356 ARG B CA 1
ATOM 5576 C C . ARG B 2 336 ? 30.996 27.279 76.442 1.00 15.68 356 ARG B C 1
ATOM 5577 O O . ARG B 2 336 ? 30.833 26.146 76.000 1.00 15.62 356 ARG B O 1
ATOM 5585 N N . VAL B 2 337 ? 32.174 27.771 76.844 1.00 15.64 357 VAL B N 1
ATOM 5586 C CA . VAL B 2 337 ? 33.407 26.985 76.856 1.00 15.42 357 VAL B CA 1
ATOM 5587 C C . VAL B 2 337 ? 34.040 27.132 78.227 1.00 16.36 357 VAL B C 1
ATOM 5588 O O . VAL B 2 337 ? 34.260 28.245 78.707 1.00 17.06 357 VAL B O 1
ATOM 5592 N N . TYR B 2 338 ? 34.350 26.005 78.848 1.00 16.73 358 TYR B N 1
ATOM 5593 C CA . TYR B 2 338 ? 34.933 25.987 80.171 1.00 16.48 358 TYR B CA 1
ATOM 5594 C C . TYR B 2 338 ? 36.446 25.850 80.138 1.00 16.88 358 TYR B C 1
ATOM 5595 O O . TYR B 2 338 ? 37.116 26.765 80.572 1.00 17.77 358 TYR B O 1
ATOM 5604 N N . GLU B 2 339 ? 36.990 24.710 79.688 1.00 16.77 359 GLU B N 1
ATOM 5605 C CA . GLU B 2 339 ? 38.455 24.535 79.594 1.00 16.73 359 GLU B CA 1
ATOM 5606 C C . GLU B 2 339 ? 38.904 24.378 78.185 1.00 16.08 359 GLU B C 1
ATOM 5607 O O . GLU B 2 339 ? 38.210 23.774 77.363 1.00 16.16 359 GLU B O 1
ATOM 5613 N N . ILE B 2 340 ? 40.100 24.880 77.924 1.00 15.30 360 ILE B N 1
ATOM 5614 C CA . ILE B 2 340 ? 40.816 24.514 76.712 1.00 13.31 360 ILE B CA 1
ATOM 5615 C C . ILE B 2 340 ? 42.264 24.354 77.108 1.00 13.18 360 ILE B C 1
ATOM 5616 O O . ILE B 2 340 ? 42.726 24.977 78.069 1.00 12.42 360 ILE B O 1
ATOM 5621 N N . GLY B 2 341 ? 42.959 23.468 76.417 1.00 13.42 361 GLY B N 1
ATOM 5622 C CA . GLY B 2 341 ? 44.397 23.336 76.624 1.00 14.25 361 GLY B CA 1
ATOM 5623 C C . GLY B 2 341 ? 44.983 22.471 75.545 1.00 14.37 361 GLY B C 1
ATOM 5624 O O . GLY B 2 341 ? 44.236 21.709 74.900 1.00 14.71 361 GLY B O 1
ATOM 5625 N N . ILE B 2 342 ? 46.298 22.594 75.329 1.00 13.99 362 ILE B N 1
ATOM 5626 C CA . ILE B 2 342 ? 47.015 21.695 74.413 1.00 13.81 362 ILE B CA 1
ATOM 5627 C C . ILE B 2 342 ? 47.486 20.417 75.120 1.00 13.79 362 ILE B C 1
ATOM 5628 O O . ILE B 2 342 ? 48.101 20.491 76.189 1.00 13.52 362 ILE B O 1
ATOM 5633 N N . ASN B 2 343 ? 47.216 19.266 74.501 1.00 13.73 363 ASN B N 1
ATOM 5634 C CA . ASN B 2 343 ? 47.657 17.948 74.988 1.00 13.65 363 ASN B CA 1
ATOM 5635 C C . ASN B 2 343 ? 48.654 17.363 73.995 1.00 14.15 363 ASN B C 1
ATOM 5636 O O . ASN B 2 343 ? 48.323 17.095 72.833 1.00 14.20 363 ASN B O 1
ATOM 5641 N N . ALA B 2 344 ? 49.877 17.147 74.450 1.00 14.71 364 ALA B N 1
ATOM 5642 C CA . ALA B 2 344 ? 50.964 16.844 73.533 1.00 14.63 364 ALA B CA 1
ATOM 5643 C C . ALA B 2 344 ? 51.108 15.347 73.353 1.00 14.95 364 ALA B C 1
ATOM 5644 O O . ALA B 2 344 ? 50.666 14.590 74.211 1.00 15.61 364 ALA B O 1
ATOM 5646 N N . PRO B 2 345 ? 51.736 14.900 72.258 1.00 15.45 365 PRO B N 1
ATOM 5647 C CA . PRO B 2 345 ? 52.069 13.501 72.196 1.00 16.36 365 PRO B CA 1
ATOM 5648 C C . PRO B 2 345 ? 52.674 13.064 73.500 1.00 17.78 365 PRO B C 1
ATOM 5649 O O . PRO B 2 345 ? 53.342 13.836 74.190 1.00 18.30 365 PRO B O 1
ATOM 5653 N N . GLU B 2 346 ? 52.433 11.814 73.836 1.00 19.13 366 GLU B N 1
ATOM 5654 C CA . GLU B 2 346 ? 53.039 11.190 74.992 1.00 20.37 366 GLU B CA 1
ATOM 5655 C C . GLU B 2 346 ? 54.572 11.356 74.928 1.00 19.47 366 GLU B C 1
ATOM 5656 O O . GLU B 2 346 ? 55.181 11.162 73.878 1.00 18.55 366 GLU B O 1
ATOM 5662 N N . ASP B 2 347 ? 55.156 11.731 76.063 1.00 19.37 367 ASP B N 1
ATOM 5663 C CA . ASP B 2 347 ? 56.601 11.972 76.250 1.00 19.61 367 ASP B CA 1
ATOM 5664 C C . ASP B 2 347 ? 57.040 13.396 76.001 1.00 19.02 367 ASP B C 1
ATOM 5665 O O . ASP B 2 347 ? 58.122 13.773 76.468 1.00 19.86 367 ASP B O 1
ATOM 5670 N N . VAL B 2 348 ? 56.250 14.167 75.245 1.00 17.78 368 VAL B N 1
ATOM 5671 C CA . VAL B 2 348 ? 56.612 15.545 74.930 1.00 17.19 368 VAL B CA 1
ATOM 5672 C C . VAL B 2 348 ? 56.368 16.438 76.166 1.00 17.45 368 VAL B C 1
ATOM 5673 O O . VAL B 2 348 ? 55.296 16.363 76.781 1.00 17.29 368 VAL B O 1
ATOM 5677 N N . LYS B 2 349 ? 57.355 17.262 76.535 1.00 16.96 369 LYS B N 1
ATOM 5678 C CA . LYS B 2 349 ? 57.283 18.015 77.799 1.00 17.28 369 LYS B CA 1
ATOM 5679 C C . LYS B 2 349 ? 56.799 19.455 77.614 1.00 16.53 369 LYS B C 1
ATOM 5680 O O . LYS B 2 349 ? 57.315 20.189 76.770 1.00 17.03 369 LYS B O 1
ATOM 5686 N N . TYR B 2 350 ? 55.826 19.866 78.413 1.00 15.18 370 TYR B N 1
ATOM 5687 C CA . TYR B 2 350 ? 55.376 21.239 78.397 1.00 14.21 370 TYR B CA 1
ATOM 5688 C C . TYR B 2 350 ? 56.427 22.110 79.081 1.00 14.32 370 TYR B C 1
ATOM 5689 O O . TYR B 2 350 ? 56.918 21.748 80.151 1.00 14.20 370 TYR B O 1
ATOM 5698 N N . ILE B 2 351 ? 56.793 23.230 78.455 1.00 14.26 371 ILE B N 1
ATOM 5699 C CA . ILE B 2 351 ? 57.722 24.163 79.062 1.00 15.09 371 ILE B CA 1
ATOM 5700 C C . ILE B 2 351 ? 57.000 25.085 80.069 1.00 15.69 371 ILE B C 1
ATOM 5701 O O . ILE B 2 351 ? 56.120 25.864 79.681 1.00 15.41 371 ILE B O 1
ATOM 5706 N N . ASP B 2 352 ? 57.391 25.030 81.347 1.00 16.00 372 ASP B N 1
ATOM 5707 C CA . ASP B 2 352 ? 56.728 25.847 82.363 1.00 16.61 372 ASP B CA 1
ATOM 5708 C C . ASP B 2 352 ? 56.686 27.304 81.978 1.00 16.12 372 ASP B C 1
ATOM 5709 O O . ASP B 2 352 ? 57.689 27.877 81.518 1.00 15.64 372 ASP B O 1
ATOM 5714 N N . GLY B 2 353 ? 55.498 27.883 82.157 1.00 15.80 373 GLY B N 1
ATOM 5715 C CA . GLY B 2 353 ? 55.295 29.314 82.053 1.00 15.01 373 GLY B CA 1
ATOM 5716 C C . GLY B 2 353 ? 55.106 29.785 80.634 1.00 15.44 373 GLY B C 1
ATOM 5717 O O . GLY B 2 353 ? 55.208 30.978 80.384 1.00 15.95 373 GLY B O 1
ATOM 5718 N N . THR B 2 354 ? 54.826 28.877 79.702 1.00 15.22 374 THR B N 1
ATOM 5719 C CA . THR B 2 354 ? 54.702 29.278 78.313 1.00 15.61 374 THR B CA 1
ATOM 5720 C C . THR B 2 354 ? 53.259 29.222 77.854 1.00 15.90 374 THR B C 1
ATOM 5721 O O . THR B 2 354 ? 52.909 29.789 76.806 1.00 15.50 374 THR B O 1
ATOM 5725 N N . GLY B 2 355 ? 52.445 28.507 78.626 1.00 16.13 375 GLY B N 1
ATOM 5726 C CA . GLY B 2 355 ? 51.044 28.288 78.312 1.00 16.31 375 GLY B CA 1
ATOM 5727 C C . GLY B 2 355 ? 50.206 29.497 78.651 1.00 17.41 375 GLY B C 1
ATOM 5728 O O . GLY B 2 355 ? 50.322 30.064 79.741 1.00 17.70 375 GLY B O 1
ATOM 5729 N N . LYS B 2 356 ? 49.349 29.896 77.710 1.00 18.53 376 LYS B N 1
ATOM 5730 C CA . LYS B 2 356 ? 48.456 31.043 77.889 1.00 19.04 376 LYS B CA 1
ATOM 5731 C C . LYS B 2 356 ? 47.368 31.076 76.836 1.00 19.35 376 LYS B C 1
ATOM 5732 O O . LYS B 2 356 ? 47.533 30.461 75.762 1.00 19.88 376 LYS B O 1
ATOM 5738 N N . THR B 2 357 ? 46.282 31.813 77.129 1.00 18.99 377 THR B N 1
ATOM 5739 C CA . THR B 2 357 ? 45.139 31.975 76.212 1.00 18.38 377 THR B CA 1
ATOM 5740 C C . THR B 2 357 ? 44.988 33.420 75.705 1.00 18.13 377 THR B C 1
ATOM 5741 O O . THR B 2 357 ? 45.587 34.314 76.284 1.00 18.72 377 THR B O 1
ATOM 5745 N N . ASN B 2 358 ? 44.187 33.615 74.642 1.00 17.69 378 ASN B N 1
ATOM 5746 C CA . ASN B 2 358 ? 43.678 34.911 74.115 1.00 16.63 378 ASN B CA 1
ATOM 5747 C C . ASN B 2 358 ? 42.922 35.747 75.087 1.00 16.12 378 ASN B C 1
ATOM 5748 O O . ASN B 2 358 ? 41.976 36.457 74.661 1.00 15.87 378 ASN B O 1
ATOM 5753 N N . TYR B 2 359 ? 43.102 35.548 76.370 1.00 14.60 379 TYR B N 1
ATOM 5754 C CA . TYR B 2 359 ? 42.155 36.167 77.280 1.00 13.39 379 TYR B CA 1
ATOM 5755 C C . TYR B 2 359 ? 42.587 35.708 78.622 1.00 13.53 379 TYR B C 1
ATOM 5756 O O . TYR B 2 359 ? 43.112 34.593 78.735 1.00 13.80 379 TYR B O 1
ATOM 5765 N N . SER B 2 360 ? 42.389 36.548 79.633 1.00 13.03 380 SER B N 1
ATOM 5766 C CA . SER B 2 360 ? 42.879 36.212 80.958 1.00 12.72 380 SER B CA 1
ATOM 5767 C C . SER B 2 360 ? 42.193 34.934 81.408 1.00 12.47 380 SER B C 1
ATOM 5768 O O . SER B 2 360 ? 41.011 34.690 81.110 1.00 12.94 380 SER B O 1
ATOM 5771 N N . SER B 2 361 ? 42.963 34.073 82.053 1.00 11.91 381 SER B N 1
ATOM 5772 C CA . SER B 2 361 ? 42.465 32.738 82.354 1.00 12.32 381 SER B CA 1
ATOM 5773 C C . SER B 2 361 ? 43.212 32.179 83.508 1.00 12.01 381 SER B C 1
ATOM 5774 O O . SER B 2 361 ? 44.287 32.673 83.846 1.00 12.55 381 SER B O 1
ATOM 5777 N N . LYS B 2 362 ? 42.618 31.186 84.137 1.00 11.81 382 LYS B N 1
ATOM 5778 C CA . LYS B 2 362 ? 43.254 30.558 85.255 1.00 12.46 382 LYS B CA 1
ATOM 5779 C C . LYS B 2 362 ? 43.651 29.155 84.873 1.00 12.65 382 LYS B C 1
ATOM 5780 O O . LYS B 2 362 ? 42.923 28.477 84.170 1.00 13.37 382 LYS B O 1
ATOM 5786 N N . LEU B 2 363 ? 44.855 28.755 85.237 1.00 12.84 383 LEU B N 1
ATOM 5787 C CA . LEU B 2 363 ? 45.305 27.424 84.897 1.00 13.73 383 LEU B CA 1
ATOM 5788 C C . LEU B 2 363 ? 44.785 26.481 85.934 1.00 13.77 383 LEU B C 1
ATOM 5789 O O . LEU B 2 363 ? 45.415 26.304 86.962 1.00 14.91 383 LEU B O 1
ATOM 5794 N N . ALA B 2 364 ? 43.668 25.841 85.653 1.00 13.85 384 ALA B N 1
ATOM 5795 C CA . ALA B 2 364 ? 43.017 25.002 86.636 1.00 14.08 384 ALA B CA 1
ATOM 5796 C C . ALA B 2 364 ? 43.458 23.548 86.586 1.00 14.21 384 ALA B C 1
ATOM 5797 O O . ALA B 2 364 ? 43.538 22.906 87.619 1.00 14.39 384 ALA B O 1
ATOM 5799 N N . THR B 2 365 ? 43.689 23.017 85.391 1.00 14.46 385 THR B N 1
ATOM 5800 C CA . THR B 2 365 ? 44.020 21.604 85.253 1.00 15.18 385 THR B CA 1
ATOM 5801 C C . THR B 2 365 ? 45.474 21.317 84.814 1.00 15.67 385 THR B C 1
ATOM 5802 O O . THR B 2 365 ? 45.978 21.880 83.803 1.00 16.63 385 THR B O 1
ATOM 5806 N N . THR B 2 366 ? 46.140 20.456 85.579 1.00 14.51 386 THR B N 1
ATOM 5807 C CA . THR B 2 366 ? 47.471 20.044 85.256 1.00 14.16 386 THR B CA 1
ATOM 5808 C C . THR B 2 366 ? 47.392 18.535 85.144 1.00 14.80 386 THR B C 1
ATOM 5809 O O . THR B 2 366 ? 46.950 17.867 86.082 1.00 15.31 386 THR B O 1
ATOM 5813 N N . GLY B 2 367 ? 47.825 17.993 84.011 1.00 14.64 387 GLY B N 1
ATOM 5814 C CA . GLY B 2 367 ? 47.630 16.585 83.745 1.00 14.39 387 GLY B CA 1
ATOM 5815 C C . GLY B 2 367 ? 46.141 16.364 83.647 1.00 14.77 387 GLY B C 1
ATOM 5816 O O . GLY B 2 367 ? 45.464 16.982 82.839 1.00 15.93 387 GLY B O 1
ATOM 5817 N N . SER B 2 368 ? 45.595 15.497 84.471 1.00 14.96 388 SER B N 1
ATOM 5818 C CA . SER B 2 368 ? 44.153 15.283 84.413 1.00 14.72 388 SER B CA 1
ATOM 5819 C C . SER B 2 368 ? 43.536 15.686 85.735 1.00 15.32 388 SER B C 1
ATOM 5820 O O . SER B 2 368 ? 42.374 15.404 85.997 1.00 16.40 388 SER B O 1
ATOM 5823 N N . VAL B 2 369 ? 44.338 16.360 86.546 1.00 15.35 389 VAL B N 1
ATOM 5824 C CA . VAL B 2 369 ? 43.982 16.767 87.877 1.00 15.44 389 VAL B CA 1
ATOM 5825 C C . VAL B 2 369 ? 43.578 18.229 87.900 1.00 15.86 389 VAL B C 1
ATOM 5826 O O . VAL B 2 369 ? 44.359 19.095 87.476 1.00 16.55 389 VAL B O 1
ATOM 5830 N N . PHE B 2 370 ? 42.360 18.478 88.391 1.00 15.55 390 PHE B N 1
ATOM 5831 C CA . PHE B 2 370 ? 41.772 19.814 88.456 1.00 15.64 390 PHE B CA 1
ATOM 5832 C C . PHE B 2 370 ? 41.894 20.399 89.867 1.00 16.25 390 PHE B C 1
ATOM 5833 O O . PHE B 2 370 ? 41.653 19.687 90.825 1.00 16.51 390 PHE B O 1
ATOM 5841 N N . SER B 2 371 ? 42.274 21.676 90.011 1.00 16.80 391 SER B N 1
ATOM 5842 C CA . SER B 2 371 ? 42.254 22.342 91.338 1.00 17.25 391 SER B CA 1
ATOM 5843 C C . SER B 2 371 ? 41.410 23.582 91.233 1.00 17.50 391 SER B C 1
ATOM 5844 O O . SER B 2 371 ? 41.828 24.545 90.596 1.00 18.44 391 SER B O 1
ATOM 5847 N N . SER B 2 372 ? 40.227 23.583 91.834 1.00 17.28 392 SER B N 1
ATOM 5848 C CA . SER B 2 372 ? 39.338 24.707 91.634 1.00 17.22 392 SER B CA 1
ATOM 5849 C C . SER B 2 372 ? 40.028 26.020 91.979 1.00 17.12 392 SER B C 1
ATOM 5850 O O . SER B 2 372 ? 40.480 26.215 93.105 1.00 17.16 392 SER B O 1
ATOM 5853 N N . PRO B 2 373 ? 40.115 26.926 91.008 1.00 16.84 393 PRO B N 1
ATOM 5854 C CA . PRO B 2 373 ? 40.524 28.305 91.325 1.00 16.76 393 PRO B CA 1
ATOM 5855 C C . PRO B 2 373 ? 39.437 29.135 92.029 1.00 17.03 393 PRO B C 1
ATOM 5856 O O . PRO B 2 373 ? 39.694 30.293 92.389 1.00 17.07 393 PRO B O 1
ATOM 5860 N N . GLY B 2 374 ? 38.244 28.576 92.226 1.00 16.82 394 GLY B N 1
ATOM 5861 C CA . GLY B 2 374 ? 37.222 29.284 92.996 1.00 17.24 394 GLY B CA 1
ATOM 5862 C C . GLY B 2 374 ? 35.839 28.809 92.631 1.00 18.09 394 GLY B C 1
ATOM 5863 O O . GLY B 2 374 ? 35.682 27.994 91.727 1.00 18.62 394 GLY B O 1
ATOM 5864 N N . SER B 2 375 ? 34.819 29.298 93.329 1.00 18.69 395 SER B N 1
ATOM 5865 C CA . SER B 2 375 ? 33.439 28.943 92.991 1.00 18.67 395 SER B CA 1
ATOM 5866 C C . SER B 2 375 ? 33.205 29.351 91.576 1.00 18.38 395 SER B C 1
ATOM 5867 O O . SER B 2 375 ? 33.829 30.300 91.067 1.00 18.66 395 SER B O 1
ATOM 5870 N N . GLY B 2 376 ? 32.318 28.638 90.916 1.00 17.59 396 GLY B N 1
ATOM 5871 C CA . GLY B 2 376 ? 32.039 29.008 89.566 1.00 16.73 396 GLY B CA 1
ATOM 5872 C C . GLY B 2 376 ? 33.108 28.632 88.575 1.00 16.57 396 GLY B C 1
ATOM 5873 O O . GLY B 2 376 ? 33.026 29.068 87.450 1.00 17.92 396 GLY B O 1
ATOM 5874 N N . TYR B 2 377 ? 34.109 27.838 88.951 1.00 15.33 397 TYR B N 1
ATOM 5875 C CA . TYR B 2 377 ? 34.924 27.164 87.940 1.00 14.38 397 TYR B CA 1
ATOM 5876 C C . TYR B 2 377 ? 34.473 25.735 87.916 1.00 14.26 397 TYR B C 1
ATOM 5877 O O . TYR B 2 377 ? 34.337 25.122 88.973 1.00 14.29 397 TYR B O 1
ATOM 5886 N N . TYR B 2 378 ? 34.234 25.195 86.727 1.00 13.93 398 TYR B N 1
ATOM 5887 C CA . TYR B 2 378 ? 33.673 23.846 86.626 1.00 13.89 398 TYR B CA 1
ATOM 5888 C C . TYR B 2 378 ? 34.723 22.765 86.398 1.00 14.55 398 TYR B C 1
ATOM 5889 O O . TYR B 2 378 ? 35.493 22.837 85.458 1.00 14.15 398 TYR B O 1
ATOM 5898 N N . ASP B 2 379 ? 34.695 21.745 87.247 1.00 15.65 399 ASP B N 1
ATOM 5899 C CA . ASP B 2 379 ? 35.613 20.610 87.200 1.00 17.19 399 ASP B CA 1
ATOM 5900 C C . ASP B 2 379 ? 35.269 19.734 85.990 1.00 17.59 399 ASP B C 1
ATOM 5901 O O . ASP B 2 379 ? 34.152 19.188 85.922 1.00 18.61 399 ASP B O 1
ATOM 5906 N N . PRO B 2 380 ? 36.204 19.581 85.030 1.00 17.34 400 PRO B N 1
ATOM 5907 C CA . PRO B 2 380 ? 35.949 18.756 83.864 1.00 17.17 400 PRO B CA 1
ATOM 5908 C C . PRO B 2 380 ? 35.960 17.282 84.205 1.00 17.47 400 PRO B C 1
ATOM 5909 O O . PRO B 2 380 ? 35.531 16.462 83.410 1.00 17.39 400 PRO B O 1
ATOM 5913 N N . GLU B 2 381 ? 36.462 16.946 85.379 1.00 18.14 401 GLU B N 1
ATOM 5914 C CA . GLU B 2 381 ? 36.418 15.572 85.862 1.00 19.12 401 GLU B CA 1
ATOM 5915 C C . GLU B 2 381 ? 36.898 14.564 84.822 1.00 19.10 401 GLU B C 1
ATOM 5916 O O . GLU B 2 381 ? 36.167 13.615 84.461 1.00 19.60 401 GLU B O 1
ATOM 5922 N N . TRP B 2 382 ? 38.137 14.792 84.375 1.00 18.47 402 TRP B N 1
ATOM 5923 C CA . TRP B 2 382 ? 38.807 13.984 83.372 1.00 18.19 402 TRP B CA 1
ATOM 5924 C C . TRP B 2 382 ? 39.071 12.601 83.887 1.00 19.54 402 TRP B C 1
ATOM 5925 O O . TRP B 2 382 ? 39.227 11.692 83.097 1.00 20.29 402 TRP B O 1
ATOM 5936 N N . LYS B 2 383 ? 39.129 12.441 85.206 1.00 20.81 403 LYS B N 1
ATOM 5937 C CA . LYS B 2 383 ? 39.480 11.172 85.815 1.00 21.68 403 LYS B CA 1
ATOM 5938 C C . LYS B 2 383 ? 38.379 10.160 85.589 1.00 22.03 403 LYS B C 1
ATOM 5939 O O . LYS B 2 383 ? 38.535 8.979 85.912 1.00 23.13 403 LYS B O 1
ATOM 5945 N N . ASN B 2 384 ? 37.250 10.603 85.063 1.00 22.19 404 ASN B N 1
ATOM 5946 C CA . ASN B 2 384 ? 36.149 9.665 84.819 1.00 22.61 404 ASN B CA 1
ATOM 5947 C C . ASN B 2 384 ? 35.914 9.476 83.344 1.00 23.04 404 ASN B C 1
ATOM 5948 O O . ASN B 2 384 ? 34.971 8.769 82.961 1.00 23.13 404 ASN B O 1
ATOM 5953 N N . GLU B 2 385 ? 36.732 10.145 82.528 1.00 23.13 405 GLU B N 1
ATOM 5954 C CA . GLU B 2 385 ? 36.706 9.953 81.086 1.00 23.59 405 GLU B CA 1
ATOM 5955 C C . GLU B 2 385 ? 37.581 8.775 80.788 1.00 23.88 405 GLU B C 1
ATOM 5956 O O . GLU B 2 385 ? 38.520 8.496 81.531 1.00 24.05 405 GLU B O 1
ATOM 5962 N N . SER B 2 386 ? 37.284 8.072 79.709 1.00 24.61 406 SER B N 1
ATOM 5963 C CA . SER B 2 386 ? 38.075 6.901 79.393 1.00 25.84 406 SER B CA 1
ATOM 5964 C C . SER B 2 386 ? 39.381 7.310 78.725 1.00 26.19 406 SER B C 1
ATOM 5965 O O . SER B 2 386 ? 40.410 6.681 78.931 1.00 26.60 406 SER B O 1
ATOM 5968 N N . LYS B 2 387 ? 39.352 8.372 77.942 1.00 26.34 407 LYS B N 1
ATOM 5969 C CA . LYS B 2 387 ? 40.591 8.835 77.380 1.00 27.01 407 LYS B CA 1
ATOM 5970 C C . LYS B 2 387 ? 40.956 10.126 78.066 1.00 26.11 407 LYS B C 1
ATOM 5971 O O . LYS B 2 387 ? 40.194 11.083 77.963 1.00 26.86 407 LYS B O 1
ATOM 5977 N N . LYS B 2 388 ? 42.105 10.151 78.756 1.00 24.98 408 LYS B N 1
ATOM 5978 C CA . LYS B 2 388 ? 42.504 11.266 79.652 1.00 23.63 408 LYS B CA 1
ATOM 5979 C C . LYS B 2 388 ? 43.673 12.055 79.092 1.00 22.75 408 LYS B C 1
ATOM 5980 O O . LYS B 2 388 ? 44.558 11.483 78.441 1.00 22.59 408 LYS B O 1
ATOM 5986 N N . PRO B 2 389 ? 43.729 13.360 79.400 1.00 21.98 409 PRO B N 1
ATOM 5987 C CA . PRO B 2 389 ? 44.918 14.166 79.078 1.00 21.35 409 PRO B CA 1
ATOM 5988 C C . PRO B 2 389 ? 46.136 13.581 79.785 1.00 20.95 409 PRO B C 1
ATOM 5989 O O . PRO B 2 389 ? 45.971 12.919 80.808 1.00 20.98 409 PRO B O 1
ATOM 5993 N N . ASN B 2 390 ? 47.339 13.805 79.256 1.00 20.08 410 ASN B N 1
ATOM 5994 C CA . ASN B 2 390 ? 48.548 13.327 79.917 1.00 19.88 410 ASN B CA 1
ATOM 5995 C C . ASN B 2 390 ? 49.289 14.459 80.644 1.00 20.02 410 ASN B C 1
ATOM 5996 O O . ASN B 2 390 ? 48.788 15.580 80.728 1.00 19.47 410 ASN B O 1
ATOM 6001 N N . GLU B 2 391 ? 50.486 14.164 81.152 1.00 20.27 411 GLU B N 1
ATOM 6002 C CA . GLU B 2 391 ? 51.254 15.121 81.960 1.00 20.94 411 GLU B CA 1
ATOM 6003 C C . GLU B 2 391 ? 51.522 16.461 81.267 1.00 19.79 411 GLU B C 1
ATOM 6004 O O . GLU B 2 391 ? 51.790 17.448 81.925 1.00 20.12 411 GLU B O 1
ATOM 6010 N N . SER B 2 392 ? 51.460 16.503 79.944 1.00 19.13 412 SER B N 1
ATOM 6011 C CA . SER B 2 392 ? 51.758 17.731 79.228 1.00 18.68 412 SER B CA 1
ATOM 6012 C C . SER B 2 392 ? 50.599 18.728 79.246 1.00 18.67 412 SER B C 1
ATOM 6013 O O . SER B 2 392 ? 50.783 19.899 78.981 1.00 19.21 412 SER B O 1
ATOM 6016 N N . TYR B 2 393 ? 49.394 18.261 79.526 1.00 18.38 413 TYR B N 1
ATOM 6017 C CA . TYR B 2 393 ? 48.222 19.089 79.357 1.00 18.12 413 TYR B CA 1
ATOM 6018 C C . TYR B 2 393 ? 48.139 20.101 80.466 1.00 17.89 413 TYR B C 1
ATOM 6019 O O . TYR B 2 393 ? 48.393 19.753 81.645 1.00 18.67 413 TYR B O 1
ATOM 6028 N N . ARG B 2 394 ? 47.774 21.328 80.094 1.00 16.02 414 ARG B N 1
ATOM 6029 C CA . ARG B 2 394 ? 47.503 22.378 81.037 1.00 15.26 414 ARG B CA 1
ATOM 6030 C C . ARG B 2 394 ? 46.248 23.035 80.541 1.00 15.52 414 ARG B C 1
ATOM 6031 O O . ARG B 2 394 ? 46.250 23.598 79.436 1.00 15.25 414 ARG B O 1
ATOM 6039 N N . GLY B 2 395 ? 45.181 22.977 81.357 1.00 15.26 415 GLY B N 1
ATOM 6040 C CA . GLY B 2 395 ? 43.866 23.492 80.973 1.00 14.34 415 GLY B CA 1
ATOM 6041 C C . GLY B 2 395 ? 43.440 24.778 81.662 1.00 14.19 415 GLY B C 1
ATOM 6042 O O . GLY B 2 395 ? 43.494 24.899 82.890 1.00 14.51 415 GLY B O 1
ATOM 6043 N N . PHE B 2 396 ? 42.959 25.713 80.862 1.00 13.88 416 PHE B N 1
ATOM 6044 C CA . PHE B 2 396 ? 42.746 27.089 81.282 1.00 14.01 416 PHE B CA 1
ATOM 6045 C C . PHE B 2 396 ? 41.289 27.455 81.282 1.00 14.07 416 PHE B C 1
ATOM 6046 O O . PHE B 2 396 ? 40.545 27.036 80.395 1.00 15.44 416 PHE B O 1
ATOM 6054 N N . HIS B 2 397 ? 40.869 28.239 82.261 1.00 13.59 417 HIS B N 1
ATOM 6055 C CA . HIS B 2 397 ? 39.491 28.671 82.344 1.00 12.96 417 HIS B CA 1
ATOM 6056 C C . HIS B 2 397 ? 39.449 30.182 82.310 1.00 12.76 417 HIS B C 1
ATOM 6057 O O . HIS B 2 397 ? 40.242 30.844 82.955 1.00 12.45 417 HIS B O 1
ATOM 6064 N N . SER B 2 398 ? 38.505 30.744 81.583 1.00 13.23 418 SER B N 1
ATOM 6065 C CA . SER B 2 398 ? 38.369 32.185 81.549 1.00 13.78 418 SER B CA 1
ATOM 6066 C C . SER B 2 398 ? 38.138 32.714 82.959 1.00 14.18 418 SER B C 1
ATOM 6067 O O . SER B 2 398 ? 37.458 32.080 83.773 1.00 13.98 418 SER B O 1
ATOM 6070 N N . ASP B 2 399 ? 38.694 33.874 83.268 1.00 14.78 419 ASP B N 1
ATOM 6071 C CA . ASP B 2 399 ? 38.439 34.451 84.583 1.00 15.45 419 ASP B CA 1
ATOM 6072 C C . ASP B 2 399 ? 37.303 35.459 84.549 1.00 15.33 419 ASP B C 1
ATOM 6073 O O . ASP B 2 399 ? 37.126 36.236 85.475 1.00 16.25 419 ASP B O 1
ATOM 6078 N N . THR B 2 400 ? 36.537 35.450 83.471 1.00 15.39 420 THR B N 1
ATOM 6079 C CA . THR B 2 400 ? 35.249 36.162 83.418 1.00 15.40 420 THR B CA 1
ATOM 6080 C C . THR B 2 400 ? 34.203 35.097 83.115 1.00 15.44 420 THR B C 1
ATOM 6081 O O . THR B 2 400 ? 34.394 33.926 83.452 1.00 16.44 420 THR B O 1
ATOM 6085 N N . SER B 2 401 ? 33.115 35.464 82.463 1.00 14.90 421 SER B N 1
ATOM 6086 C CA . SER B 2 401 ? 32.117 34.481 82.131 1.00 14.15 421 SER B CA 1
ATOM 6087 C C . SER B 2 401 ? 32.664 33.431 81.177 1.00 14.04 421 SER B C 1
ATOM 6088 O O . SER B 2 401 ? 33.544 33.713 80.352 1.00 13.88 421 SER B O 1
ATOM 6091 N N . TYR B 2 402 ? 32.109 32.228 81.291 1.00 13.58 422 TYR B N 1
ATOM 6092 C CA . TYR B 2 402 ? 32.354 31.135 80.353 1.00 12.96 422 TYR B CA 1
ATOM 6093 C C . TYR B 2 402 ? 31.673 31.361 78.993 1.00 12.71 422 TYR B C 1
ATOM 6094 O O . TYR B 2 402 ? 31.721 30.482 78.106 1.00 13.21 422 TYR B O 1
ATOM 6103 N N . SER B 2 403 ? 31.015 32.494 78.816 1.00 11.33 423 SER B N 1
ATOM 6104 C CA . SER B 2 403 ? 30.396 32.737 77.534 1.00 11.12 423 SER B CA 1
ATOM 6105 C C . SER B 2 403 ? 31.393 33.273 76.507 1.00 10.74 423 SER B C 1
ATOM 6106 O O . SER B 2 403 ? 32.133 34.224 76.761 1.00 10.42 423 SER B O 1
ATOM 6109 N N . VAL B 2 404 ? 31.398 32.649 75.337 1.00 10.41 424 VAL B N 1
ATOM 6110 C CA . VAL B 2 404 ? 32.153 33.138 74.208 1.00 9.35 424 VAL B CA 1
ATOM 6111 C C . VAL B 2 404 ? 31.182 33.980 73.426 1.00 10.12 424 VAL B C 1
ATOM 6112 O O . VAL B 2 404 ? 30.192 33.481 72.908 1.00 11.18 424 VAL B O 1
ATOM 6116 N N . VAL B 2 405 ? 31.430 35.269 73.349 1.00 10.57 425 VAL B N 1
ATOM 6117 C CA . VAL B 2 405 ? 30.379 36.140 72.841 1.00 10.92 425 VAL B CA 1
ATOM 6118 C C . VAL B 2 405 ? 30.429 36.339 71.365 1.00 11.82 425 VAL B C 1
ATOM 6119 O O . VAL B 2 405 ? 29.472 36.883 70.812 1.00 13.14 425 VAL B O 1
ATOM 6123 N N . ASP B 2 406 ? 31.529 35.953 70.723 1.00 12.62 426 ASP B N 1
ATOM 6124 C CA . ASP B 2 406 ? 31.667 36.114 69.259 1.00 13.74 426 ASP B CA 1
ATOM 6125 C C . ASP B 2 406 ? 32.295 34.867 68.631 1.00 13.80 426 ASP B C 1
ATOM 6126 O O . ASP B 2 406 ? 32.768 33.999 69.348 1.00 13.58 426 ASP B O 1
ATOM 6131 N N . THR B 2 407 ? 32.314 34.772 67.307 1.00 14.05 427 THR B N 1
ATOM 6132 C CA . THR B 2 407 ? 32.897 33.582 66.669 1.00 14.60 427 THR B CA 1
ATOM 6133 C C . THR B 2 407 ? 34.413 33.663 66.429 1.00 14.96 427 THR B C 1
ATOM 6134 O O . THR B 2 407 ? 34.947 32.938 65.579 1.00 15.37 427 THR B O 1
ATOM 6138 N N . SER B 2 408 ? 35.121 34.522 67.151 1.00 15.07 428 SER B N 1
ATOM 6139 C CA . SER B 2 408 ? 36.547 34.639 66.893 1.00 15.42 428 SER B CA 1
ATOM 6140 C C . SER B 2 408 ? 37.299 33.548 67.669 1.00 15.78 428 SER B C 1
ATOM 6141 O O . SER B 2 408 ? 36.904 33.179 68.790 1.00 15.70 428 SER B O 1
ATOM 6144 N N . PRO B 2 409 ? 38.385 33.005 67.076 1.00 15.82 429 PRO B N 1
ATOM 6145 C CA . PRO B 2 409 ? 39.062 31.840 67.640 1.00 15.04 429 PRO B CA 1
ATOM 6146 C C . PRO B 2 409 ? 39.347 31.972 69.123 1.00 14.99 429 PRO B C 1
ATOM 6147 O O . PRO B 2 409 ? 39.772 33.040 69.562 1.00 15.38 429 PRO B O 1
ATOM 6151 N N . GLN B 2 410 ? 39.108 30.894 69.875 1.00 15.19 430 GLN B N 1
ATOM 6152 C CA . GLN B 2 410 ? 39.544 30.762 71.275 1.00 15.56 430 GLN B CA 1
ATOM 6153 C C . GLN B 2 410 ? 40.865 29.969 71.296 1.00 16.20 430 GLN B C 1
ATOM 6154 O O . GLN B 2 410 ? 40.885 28.785 71.015 1.00 17.57 430 GLN B O 1
ATOM 6160 N N . THR B 2 411 ? 41.975 30.605 71.618 1.00 16.31 431 THR B N 1
ATOM 6161 C CA . THR B 2 411 ? 43.283 30.020 71.364 1.00 16.60 431 THR B CA 1
ATOM 6162 C C . THR B 2 411 ? 44.105 29.773 72.631 1.00 17.26 431 THR B C 1
ATOM 6163 O O . THR B 2 411 ? 44.206 30.622 73.520 1.00 18.27 431 THR B O 1
ATOM 6167 N N . VAL B 2 412 ? 44.702 28.601 72.717 1.00 17.17 432 VAL B N 1
ATOM 6168 C CA . VAL B 2 412 ? 45.728 28.406 73.699 1.00 17.82 432 VAL B CA 1
ATOM 6169 C C . VAL B 2 412 ? 47.054 28.125 72.946 1.00 17.64 432 VAL B C 1
ATOM 6170 O O . VAL B 2 412 ? 47.068 27.431 71.922 1.00 18.76 432 VAL B O 1
ATOM 6174 N N . SER B 2 413 ? 48.142 28.727 73.399 1.00 16.62 433 SER B N 1
ATOM 6175 C CA . SER B 2 413 ? 49.464 28.447 72.840 1.00 15.50 433 SER B CA 1
ATOM 6176 C C . SER B 2 413 ? 50.490 28.181 73.922 1.00 15.00 433 SER B C 1
ATOM 6177 O O . SER B 2 413 ? 50.357 28.633 75.065 1.00 13.99 433 SER B O 1
ATOM 6180 N N . ALA B 2 414 ? 51.504 27.410 73.579 1.00 14.98 434 ALA B N 1
ATOM 6181 C CA . ALA B 2 414 ? 52.484 27.038 74.583 1.00 15.94 434 ALA B CA 1
ATOM 6182 C C . ALA B 2 414 ? 53.727 26.523 73.908 1.00 16.46 434 ALA B C 1
ATOM 6183 O O . ALA B 2 414 ? 53.771 26.434 72.689 1.00 16.84 434 ALA B O 1
ATOM 6185 N N . GLU B 2 415 ? 54.738 26.172 74.693 1.00 16.89 435 GLU B N 1
ATOM 6186 C CA . GLU B 2 415 ? 55.932 25.605 74.104 1.00 17.12 435 GLU B CA 1
ATOM 6187 C C . GLU B 2 415 ? 56.235 24.277 74.692 1.00 16.24 435 GLU B C 1
ATOM 6188 O O . GLU B 2 415 ? 56.042 24.065 75.889 1.00 16.12 435 GLU B O 1
ATOM 6194 N N . PHE B 2 416 ? 56.741 23.403 73.825 1.00 15.34 436 PHE B N 1
ATOM 6195 C CA . PHE B 2 416 ? 57.011 22.026 74.144 1.00 14.24 436 PHE B CA 1
ATOM 6196 C C . PHE B 2 416 ? 58.395 21.572 73.770 1.00 14.06 436 PHE B C 1
ATOM 6197 O O . PHE B 2 416 ? 59.059 22.144 72.901 1.00 14.21 436 PHE B O 1
ATOM 6205 N N . GLU B 2 417 ? 58.792 20.482 74.406 1.00 13.66 437 GLU B N 1
ATOM 6206 C CA . GLU B 2 417 ? 60.134 19.948 74.320 1.00 13.11 437 GLU B CA 1
ATOM 6207 C C . GLU B 2 417 ? 60.032 18.535 73.763 1.00 12.63 437 GLU B C 1
ATOM 6208 O O . GLU B 2 417 ? 59.346 17.694 74.348 1.00 13.25 437 GLU B O 1
ATOM 6214 N N . ILE B 2 418 ? 60.663 18.277 72.624 1.00 11.88 438 ILE B N 1
ATOM 6215 C CA . ILE B 2 418 ? 60.666 16.939 72.020 1.00 11.45 438 ILE B CA 1
ATOM 6216 C C . ILE B 2 418 ? 61.865 16.105 72.510 1.00 11.69 438 ILE B C 1
ATOM 6217 O O . ILE B 2 418 ? 63.000 16.441 72.217 1.00 11.35 438 ILE B O 1
ATOM 6222 N N . PRO B 2 419 ? 61.620 15.010 73.248 1.00 11.84 439 PRO B N 1
ATOM 6223 C CA . PRO B 2 419 ? 62.727 14.245 73.870 1.00 11.27 439 PRO B CA 1
ATOM 6224 C C . PRO B 2 419 ? 63.722 13.774 72.827 1.00 10.82 439 PRO B C 1
ATOM 6225 O O . PRO B 2 419 ? 63.347 13.591 71.689 1.00 10.38 439 PRO B O 1
ATOM 6239 N N . THR B 2 421 ? 64.734 11.078 72.490 1.00 11.60 441 THR B N 1
ATOM 6240 C CA . THR B 2 421 ? 64.357 9.698 72.265 1.00 12.11 441 THR B CA 1
ATOM 6241 C C . THR B 2 421 ? 63.047 9.526 71.495 1.00 11.77 441 THR B C 1
ATOM 6242 O O . THR B 2 421 ? 62.589 8.401 71.338 1.00 12.07 441 THR B O 1
ATOM 6246 N N . LEU B 2 422 ? 62.412 10.593 71.030 1.00 11.35 442 LEU B N 1
ATOM 6247 C CA . LEU B 2 422 ? 61.134 10.377 70.356 1.00 11.59 442 LEU B CA 1
ATOM 6248 C C . LEU B 2 422 ? 61.347 9.458 69.141 1.00 11.82 442 LEU B C 1
ATOM 6249 O O . LEU B 2 422 ? 62.147 9.778 68.277 1.00 12.32 442 LEU B O 1
ATOM 6254 N N . ALA B 2 423 ? 60.695 8.291 69.118 1.00 11.73 443 ALA B N 1
ATOM 6255 C CA . ALA B 2 423 ? 60.756 7.361 67.967 1.00 11.42 443 ALA B CA 1
ATOM 6256 C C . ALA B 2 423 ? 60.282 8.007 66.648 1.00 11.14 443 ALA B C 1
ATOM 6257 O O . ALA B 2 423 ? 59.377 8.850 66.664 1.00 10.76 443 ALA B O 1
ATOM 6259 N N . PRO B 2 424 ? 60.879 7.600 65.506 1.00 10.69 444 PRO B N 1
ATOM 6260 C CA . PRO B 2 424 ? 60.438 8.043 64.184 1.00 10.67 444 PRO B CA 1
ATOM 6261 C C . PRO B 2 424 ? 58.935 7.932 64.030 1.00 10.78 444 PRO B C 1
ATOM 6262 O O . PRO B 2 424 ? 58.353 6.996 64.582 1.00 10.99 444 PRO B O 1
ATOM 6266 N N . GLY B 2 425 ? 58.325 8.878 63.303 1.00 10.58 445 GLY B N 1
ATOM 6267 C CA . GLY B 2 425 ? 56.911 8.802 62.954 1.00 10.19 445 GLY B CA 1
ATOM 6268 C C . GLY B 2 425 ? 56.251 10.164 62.841 1.00 10.68 445 GLY B C 1
ATOM 6269 O O . GLY B 2 425 ? 56.934 11.190 62.850 1.00 10.43 445 GLY B O 1
ATOM 6270 N N . ILE B 2 426 ? 54.918 10.159 62.738 1.00 10.27 446 ILE B N 1
ATOM 6271 C CA . ILE B 2 426 ? 54.135 11.352 62.620 1.00 10.20 446 ILE B CA 1
ATOM 6272 C C . ILE B 2 426 ? 53.322 11.571 63.906 1.00 11.22 446 ILE B C 1
ATOM 6273 O O . ILE B 2 426 ? 52.715 10.649 64.447 1.00 11.51 446 ILE B O 1
ATOM 6278 N N . TYR B 2 427 ? 53.287 12.814 64.366 1.00 11.79 447 TYR B N 1
ATOM 6279 C CA . TYR B 2 427 ? 52.783 13.141 65.671 1.00 12.43 447 TYR B CA 1
ATOM 6280 C C . TYR B 2 427 ? 51.996 14.434 65.487 1.00 13.90 447 TYR B C 1
ATOM 6281 O O . TYR B 2 427 ? 52.372 15.245 64.638 1.00 15.33 447 TYR B O 1
ATOM 6298 N N . PHE B 2 429 ? 49.651 17.553 67.864 1.00 15.25 449 PHE B N 1
ATOM 6299 C CA . PHE B 2 429 ? 49.142 17.967 69.150 1.00 15.53 449 PHE B CA 1
ATOM 6300 C C . PHE B 2 429 ? 47.613 17.886 69.197 1.00 16.21 449 PHE B C 1
ATOM 6301 O O . PHE B 2 429 ? 46.944 17.880 68.153 1.00 16.84 449 PHE B O 1
ATOM 6309 N N . GLN B 2 430 ? 47.056 17.800 70.398 1.00 16.31 450 GLN B N 1
ATOM 6310 C CA . GLN B 2 430 ? 45.610 17.788 70.544 1.00 16.80 450 GLN B CA 1
ATOM 6311 C C . GLN B 2 430 ? 45.159 18.982 71.328 1.00 17.17 450 GLN B C 1
ATOM 6312 O O . GLN B 2 430 ? 45.940 19.551 72.105 1.00 18.00 450 GLN B O 1
ATOM 6326 N N . GLY B 2 432 ? 42.438 19.759 74.307 1.00 17.24 452 GLY B N 1
ATOM 6327 C CA . GLY B 2 432 ? 41.460 19.284 75.292 1.00 17.61 452 GLY B CA 1
ATOM 6328 C C . GLY B 2 432 ? 40.353 20.336 75.362 1.00 18.35 452 GLY B C 1
ATOM 6329 O O . GLY B 2 432 ? 40.650 21.535 75.359 1.00 18.89 452 GLY B O 1
ATOM 6330 N N . VAL B 2 433 ? 39.085 19.920 75.370 1.00 17.81 453 VAL B N 1
ATOM 6331 C CA . VAL B 2 433 ? 38.000 20.884 75.508 1.00 17.85 453 VAL B CA 1
ATOM 6332 C C . VAL B 2 433 ? 36.951 20.388 76.472 1.00 17.53 453 VAL B C 1
ATOM 6333 O O . VAL B 2 433 ? 36.662 19.196 76.534 1.00 17.30 453 VAL B O 1
ATOM 6337 N N . TYR B 2 434 ? 36.370 21.319 77.211 1.00 16.89 454 TYR B N 1
ATOM 6338 C CA . TYR B 2 434 ? 35.235 21.021 78.062 1.00 16.52 454 TYR B CA 1
ATOM 6339 C C . TYR B 2 434 ? 34.359 22.227 77.819 1.00 16.86 454 TYR B C 1
ATOM 6340 O O . TYR B 2 434 ? 34.785 23.365 78.122 1.00 16.85 454 TYR B O 1
ATOM 6349 N N . LYS B 2 435 ? 33.166 21.987 77.249 1.00 16.04 455 LYS B N 1
ATOM 6350 C CA . LYS B 2 435 ? 32.309 23.063 76.743 1.00 14.84 455 LYS B CA 1
ATOM 6351 C C . LYS B 2 435 ? 30.878 22.612 76.661 1.00 14.89 455 LYS B C 1
ATOM 6352 O O . LYS B 2 435 ? 30.606 21.410 76.776 1.00 15.13 455 LYS B O 1
ATOM 6358 N N . TYR B 2 436 ? 29.978 23.566 76.415 1.00 14.54 456 TYR B N 1
ATOM 6359 C CA . TYR B 2 436 ? 28.531 23.321 76.256 1.00 15.26 456 TYR B CA 1
ATOM 6360 C C . TYR B 2 436 ? 27.777 23.181 77.565 1.00 16.06 456 TYR B C 1
ATOM 6361 O O . TYR B 2 436 ? 28.331 22.670 78.553 1.00 16.58 456 TYR B O 1
ATOM 6370 N N . SER B 2 437 ? 26.522 23.660 77.538 1.00 15.98 457 SER B N 1
ATOM 6371 C CA . SER B 2 437 ? 25.484 23.419 78.536 1.00 15.39 457 SER B CA 1
ATOM 6372 C C . SER B 2 437 ? 25.345 21.921 78.789 1.00 15.44 457 SER B C 1
ATOM 6373 O O . SER B 2 437 ? 25.555 21.464 79.902 1.00 15.93 457 SER B O 1
ATOM 6376 N N . ASN B 2 438 ? 24.925 21.163 77.773 1.00 15.90 458 ASN B N 1
ATOM 6377 C CA . ASN B 2 438 ? 24.957 19.702 77.828 1.00 16.12 458 ASN B CA 1
ATOM 6378 C C . ASN B 2 438 ? 26.408 19.387 77.560 1.00 16.60 458 ASN B C 1
ATOM 6379 O O . ASN B 2 438 ? 26.825 19.279 76.391 1.00 17.22 458 ASN B O 1
ATOM 6384 N N . SER B 2 439 ? 27.177 19.256 78.634 1.00 16.78 459 SER B N 1
ATOM 6385 C CA . SER B 2 439 ? 28.624 19.499 78.565 1.00 17.36 459 SER B CA 1
ATOM 6386 C C . SER B 2 439 ? 29.455 18.346 77.989 1.00 18.01 459 SER B C 1
ATOM 6387 O O . SER B 2 439 ? 29.427 17.236 78.518 1.00 19.73 459 SER B O 1
ATOM 6390 N N . LEU B 2 440 ? 30.209 18.586 76.930 1.00 17.22 460 LEU B N 1
ATOM 6391 C CA . LEU B 2 440 ? 31.071 17.526 76.462 1.00 17.17 460 LEU B CA 1
ATOM 6392 C C . LEU B 2 440 ? 32.536 17.746 76.837 1.00 17.53 460 LEU B C 1
ATOM 6393 O O . LEU B 2 440 ? 32.955 18.856 77.158 1.00 17.91 460 LEU B O 1
ATOM 6398 N N . LYS B 2 441 ? 33.302 16.669 76.788 1.00 17.84 461 LYS B N 1
ATOM 6399 C CA . LYS B 2 441 ? 34.719 16.688 77.076 1.00 18.69 461 LYS B CA 1
ATOM 6400 C C . LYS B 2 441 ? 35.366 15.902 75.949 1.00 19.22 461 LYS B C 1
ATOM 6401 O O . LYS B 2 441 ? 34.898 14.807 75.597 1.00 19.61 461 LYS B O 1
ATOM 6407 N N . ASP B 2 442 ? 36.430 16.441 75.373 1.00 19.49 462 ASP B N 1
ATOM 6408 C CA . ASP B 2 442 ? 37.025 15.825 74.205 1.00 20.33 462 ASP B CA 1
ATOM 6409 C C . ASP B 2 442 ? 38.514 16.170 74.076 1.00 20.32 462 ASP B C 1
ATOM 6410 O O . ASP B 2 442 ? 38.964 17.244 74.538 1.00 20.97 462 ASP B O 1
ATOM 6415 N N . LEU B 2 443 ? 39.280 15.258 73.470 1.00 19.35 463 LEU B N 1
ATOM 6416 C CA . LEU B 2 443 ? 40.651 15.538 73.072 1.00 18.17 463 LEU B CA 1
ATOM 6417 C C . LEU B 2 443 ? 40.698 15.394 71.566 1.00 18.85 463 LEU B C 1
ATOM 6418 O O . LEU B 2 443 ? 40.349 14.338 71.022 1.00 19.10 463 LEU B O 1
ATOM 6423 N N . VAL B 2 444 ? 41.084 16.468 70.879 1.00 19.11 464 VAL B N 1
ATOM 6424 C CA . VAL B 2 444 ? 40.947 16.491 69.422 1.00 18.80 464 VAL B CA 1
ATOM 6425 C C . VAL B 2 444 ? 42.277 16.737 68.726 1.00 18.92 464 VAL B C 1
ATOM 6426 O O . VAL B 2 444 ? 42.908 17.790 68.919 1.00 18.87 464 VAL B O 1
ATOM 6430 N N . SER B 2 445 ? 42.687 15.756 67.921 1.00 18.42 465 SER B N 1
ATOM 6431 C CA . SER B 2 445 ? 43.913 15.830 67.134 1.00 18.03 465 SER B CA 1
ATOM 6432 C C . SER B 2 445 ? 43.821 16.934 66.113 1.00 17.82 465 SER B C 1
ATOM 6433 O O . SER B 2 445 ? 42.839 17.008 65.370 1.00 18.67 465 SER B O 1
ATOM 6436 N N . ILE B 2 446 ? 44.831 17.797 66.087 1.00 17.09 466 ILE B N 1
ATOM 6437 C CA . ILE B 2 446 ? 44.826 18.944 65.196 1.00 16.79 466 ILE B CA 1
ATOM 6438 C C . ILE B 2 446 ? 45.884 18.706 64.141 1.00 17.46 466 ILE B C 1
ATOM 6439 O O . ILE B 2 446 ? 47.081 18.826 64.419 1.00 19.19 466 ILE B O 1
ATOM 6444 N N . PRO B 2 447 ? 45.459 18.317 62.930 1.00 17.29 467 PRO B N 1
ATOM 6445 C CA . PRO B 2 447 ? 46.424 17.984 61.878 1.00 16.62 467 PRO B CA 1
ATOM 6446 C C . PRO B 2 447 ? 47.260 19.183 61.499 1.00 16.17 467 PRO B C 1
ATOM 6447 O O . PRO B 2 447 ? 48.241 19.017 60.811 1.00 16.31 467 PRO B O 1
ATOM 6451 N N . GLU B 2 448 ? 46.879 20.385 61.921 1.00 15.63 468 GLU B N 1
ATOM 6452 C CA . GLU B 2 448 ? 47.665 21.563 61.551 1.00 15.20 468 GLU B CA 1
ATOM 6453 C C . GLU B 2 448 ? 48.868 21.720 62.481 1.00 14.85 468 GLU B C 1
ATOM 6454 O O . GLU B 2 448 ? 49.684 22.634 62.285 1.00 15.55 468 GLU B O 1
ATOM 6460 N N . THR B 2 449 ? 48.988 20.832 63.468 1.00 13.05 469 THR B N 1
ATOM 6461 C CA . THR B 2 449 ? 50.135 20.845 64.350 1.00 12.38 469 THR B CA 1
ATOM 6462 C C . THR B 2 449 ? 51.059 19.648 64.083 1.00 11.83 469 THR B C 1
ATOM 6463 O O . THR B 2 449 ? 52.031 19.421 64.797 1.00 11.79 469 THR B O 1
ATOM 6467 N N . ALA B 2 450 ? 50.766 18.885 63.034 1.00 10.44 470 ALA B N 1
ATOM 6468 C CA . ALA B 2 450 ? 51.478 17.615 62.809 1.00 8.76 470 ALA B CA 1
ATOM 6469 C C . ALA B 2 450 ? 52.971 17.804 62.543 1.00 6.94 470 ALA B C 1
ATOM 6470 O O . ALA B 2 450 ? 53.344 18.723 61.815 1.00 7.95 470 ALA B O 1
ATOM 6472 N N . PHE B 2 451 ? 53.805 16.930 63.091 1.00 3.61 471 PHE B N 1
ATOM 6473 C CA . PHE B 2 451 ? 55.216 16.934 62.757 1.00 2.00 471 PHE B CA 1
ATOM 6474 C C . PHE B 2 451 ? 55.708 15.522 62.529 1.00 2.00 471 PHE B C 1
ATOM 6475 O O . PHE B 2 451 ? 55.126 14.578 63.043 1.00 2.00 471 PHE B O 1
ATOM 6483 N N . GLU B 2 452 ? 56.767 15.377 61.741 1.00 2.00 472 GLU B N 1
ATOM 6484 C CA . GLU B 2 452 ? 57.350 14.068 61.509 1.00 2.00 472 GLU B CA 1
ATOM 6485 C C . GLU B 2 452 ? 58.758 14.025 62.048 1.00 2.00 472 GLU B C 1
ATOM 6486 O O . GLU B 2 452 ? 59.532 14.934 61.820 1.00 2.00 472 GLU B O 1
ATOM 6492 N N . ILE B 2 453 ? 59.061 12.976 62.799 1.00 2.00 473 ILE B N 1
ATOM 6493 C CA . ILE B 2 453 ? 60.427 12.623 63.119 1.00 2.00 473 ILE B CA 1
ATOM 6494 C C . ILE B 2 453 ? 60.879 11.686 62.037 1.00 2.00 473 ILE B C 1
ATOM 6495 O O . ILE B 2 453 ? 60.334 10.600 61.908 1.00 2.00 473 ILE B O 1
ATOM 6500 N N . ALA B 2 454 ? 61.869 12.095 61.256 1.00 2.00 474 ALA B N 1
ATOM 6501 C CA . ALA B 2 454 ? 62.252 11.318 60.065 1.00 2.00 474 ALA B CA 1
ATOM 6502 C C . ALA B 2 454 ? 62.615 9.870 60.373 1.00 2.00 474 ALA B C 1
ATOM 6503 O O . ALA B 2 454 ? 62.920 9.513 61.515 1.00 2.00 474 ALA B O 1
ATOM 6505 N N . GLY B 2 455 ? 62.539 9.035 59.343 1.00 2.00 475 GLY B N 1
ATOM 6506 C CA . GLY B 2 455 ? 62.826 7.626 59.477 1.00 2.00 475 GLY B CA 1
ATOM 6507 C C . GLY B 2 455 ? 64.045 7.281 58.659 1.00 2.00 475 GLY B C 1
ATOM 6508 O O . GLY B 2 455 ? 64.744 8.171 58.164 1.00 2.00 475 GLY B O 1
ATOM 6509 N N . PRO B 2 456 ? 64.311 5.977 58.504 1.00 2.00 476 PRO B N 1
ATOM 6510 C CA . PRO B 2 456 ? 65.440 5.535 57.692 1.00 2.00 476 PRO B CA 1
ATOM 6511 C C . PRO B 2 456 ? 65.134 5.698 56.200 1.00 2.07 476 PRO B C 1
ATOM 6512 O O . PRO B 2 456 ? 63.961 5.818 55.820 1.00 2.18 476 PRO B O 1
ATOM 6516 N N . ASP B 2 457 ? 66.177 5.730 55.376 1.00 2.38 477 ASP B N 1
ATOM 6517 C CA . ASP B 2 457 ? 66.000 5.846 53.933 1.00 3.04 477 ASP B CA 1
ATOM 6518 C C . ASP B 2 457 ? 65.364 4.573 53.385 1.00 3.54 477 ASP B C 1
ATOM 6519 O O . ASP B 2 457 ? 65.530 3.484 53.950 1.00 3.62 477 ASP B O 1
ATOM 6524 N N . LEU B 2 458 ? 64.640 4.714 52.279 1.00 4.05 478 LEU B N 1
ATOM 6525 C CA . LEU B 2 458 ? 64.094 3.567 51.559 1.00 4.26 478 LEU B CA 1
ATOM 6526 C C . LEU B 2 458 ? 65.180 2.879 50.743 1.00 4.51 478 LEU B C 1
ATOM 6527 O O . LEU B 2 458 ? 66.041 3.562 50.176 1.00 4.43 478 LEU B O 1
ATOM 6532 N N . PRO B 2 459 ? 65.143 1.528 50.664 1.00 4.76 479 PRO B N 1
ATOM 6533 C CA . PRO B 2 459 ? 66.006 0.862 49.694 1.00 5.03 479 PRO B CA 1
ATOM 6534 C C . PRO B 2 459 ? 65.466 1.175 48.317 1.00 5.44 479 PRO B C 1
ATOM 6535 O O . PRO B 2 459 ? 64.375 1.721 48.197 1.00 5.58 479 PRO B O 1
ATOM 6539 N N . ALA B 2 460 ? 66.220 0.868 47.279 1.00 6.01 480 ALA B N 1
ATOM 6540 C CA . ALA B 2 460 ? 65.677 1.014 45.946 1.00 6.72 480 ALA B CA 1
ATOM 6541 C C . ALA B 2 460 ? 64.734 -0.144 45.701 1.00 7.19 480 ALA B C 1
ATOM 6542 O O . ALA B 2 460 ? 64.962 -1.258 46.180 1.00 7.11 480 ALA B O 1
ATOM 6544 N N . LEU B 2 461 ? 63.664 0.132 44.971 1.00 7.90 481 LEU B N 1
ATOM 6545 C CA . LEU B 2 461 ? 62.892 -0.925 44.352 1.00 8.80 481 LEU B CA 1
ATOM 6546 C C . LEU B 2 461 ? 63.790 -1.786 43.466 1.00 9.79 481 LEU B C 1
ATOM 6547 O O . LEU B 2 461 ? 64.604 -1.249 42.713 1.00 9.51 481 LEU B O 1
ATOM 6552 N N . PRO B 2 462 ? 63.640 -3.121 43.551 1.00 11.15 482 PRO B N 1
ATOM 6553 C CA . PRO B 2 462 ? 64.267 -4.034 42.582 1.00 12.41 482 PRO B CA 1
ATOM 6554 C C . PRO B 2 462 ? 63.938 -3.665 41.136 1.00 13.64 482 PRO B C 1
ATOM 6555 O O . PRO B 2 462 ? 62.773 -3.435 40.804 1.00 13.33 482 PRO B O 1
ATOM 6559 N N . GLU B 2 463 ? 64.970 -3.609 40.295 1.00 15.52 483 GLU B N 1
ATOM 6560 C CA . GLU B 2 463 ? 64.831 -3.275 38.874 1.00 17.39 483 GLU B CA 1
ATOM 6561 C C . GLU B 2 463 ? 63.658 -4.040 38.259 1.00 18.73 483 GLU B C 1
ATOM 6562 O O . GLU B 2 463 ? 63.446 -5.212 38.574 1.00 19.03 483 GLU B O 1
ATOM 6564 N N . ARG B 2 464 ? 62.876 -3.373 37.413 1.00 20.37 484 ARG B N 1
ATOM 6565 C CA . ARG B 2 464 ? 61.810 -4.066 36.677 1.00 21.97 484 ARG B CA 1
ATOM 6566 C C . ARG B 2 464 ? 62.367 -4.889 35.496 1.00 23.54 484 ARG B C 1
ATOM 6567 O O . ARG B 2 464 ? 63.445 -4.586 34.985 1.00 23.29 484 ARG B O 1
ATOM 6575 N N . LYS B 2 465 ? 61.645 -5.936 35.095 1.00 25.88 485 LYS B N 1
ATOM 6576 C CA . LYS B 2 465 ? 62.071 -6.799 33.985 1.00 28.59 485 LYS B CA 1
ATOM 6577 C C . LYS B 2 465 ? 61.228 -6.560 32.724 1.00 30.56 485 LYS B C 1
ATOM 6578 O O . LYS B 2 465 ? 59.998 -6.665 32.770 1.00 30.73 485 LYS B O 1
ATOM 6580 N N . ILE B 2 466 ? 61.894 -6.217 31.615 1.00 33.17 486 ILE B N 1
ATOM 6581 C CA . ILE B 2 466 ? 61.226 -5.964 30.326 1.00 35.94 486 ILE B CA 1
ATOM 6582 C C . ILE B 2 466 ? 61.632 -6.993 29.267 1.00 38.12 486 ILE B C 1
ATOM 6583 O O . ILE B 2 466 ? 62.803 -7.379 29.192 1.00 38.35 486 ILE B O 1
ATOM 6585 N N . LYS B 2 467 ? 60.671 -7.446 28.460 1.00 41.04 487 LYS B N 1
ATOM 6586 C CA . LYS B 2 467 ? 60.956 -8.402 27.377 1.00 43.95 487 LYS B CA 1
ATOM 6587 C C . LYS B 2 467 ? 62.084 -7.859 26.494 1.00 46.15 487 LYS B C 1
ATOM 6588 O O . LYS B 2 467 ? 61.989 -6.731 26.004 1.00 46.34 487 LYS B O 1
ATOM 6590 N N . PRO B 2 468 ? 63.151 -8.650 26.312 1.00 49.44 488 PRO B N 1
ATOM 6591 C CA . PRO B 2 468 ? 64.382 -8.158 25.647 1.00 51.27 488 PRO B CA 1
ATOM 6592 C C . PRO B 2 468 ? 64.237 -8.018 24.119 1.00 51.85 488 PRO B C 1
ATOM 6593 O O . PRO B 2 468 ? 63.937 -6.922 23.618 1.00 52.75 488 PRO B O 1
#

InterPro domains:
  IPR013783 Immunoglobulin-like fold [G3DSA:2.60.40.10] (215-306)
  IPR054313 DIP2116-like, N-terminal domain [PF22089] (49-208)

Sequence (878 aa):
NTVTSDVDCSVSAAWGLYKFNQKSNFSAEFEPESVKAGTGFDALIKIKDISVSNDNLSGYKNAKLTKSSIRINVGKNVKLDGNQPGLSLSNGVLSINDHLKASLEGNSLRISAAPITVRLQALTEGTLTFIPEKTILTNTASVDGYTANTTCTTNADKPFATVKVDPADGLTITAPESASIKQDVQITATVPEKLNEKDGKVQFFVNHIAAGDPVPVTEDNASTSIIFDTSGSKTITARFIDAEGYNPAPDGETIIPVVTELDTKKPEDTDSYTGLINGSATSLLKPAKVPGEKVSVSASLLPNKAPIRVYEIGINAPEDVKYIDGTGKTNYSSKLATTGSVFSSPGSGYYDPEWKNESKKPNESYRGFHSDTSYSVVDTSPQTVSAEFEIPKTLAPGIYFQGVYKYSNSLKDLVSIPETAFEIAGPDLPALPERKIKPNTVTSDVDCSVSAAWGLYKFNQKSNFSAEFEPESVKAGTGFDALIKIKDISVSNDNLSGYKNAKLTKSSIRINVGKNVKLDGNQPGLSLSNGVLSINDHLKASLEGNSLRISAAPITVRLQALTEGTLTFIPEKTILTNTASVDGYTANTTCTTNADKPFATVKVDPADGLTITAPESASIKQDVQITATVPEKLNEKDGKVQFFVNHIAAGDPVPVTEDNKASTSIIFDTSGSKTITARFIDAEGYNPAPDGETIIPVVTELDTKKPEDTDSYTGLINGSATSLLKPAKVPGEKVSVSASLLPNKAPIRVYEIGINAPEDVKYIDGTGKTNYSSKLATTGSVFSSPGSGYYDPEWKNESKKPNESYRGFHSDTSYSVVDTSPQTVSAEFEIPTLAPGIYFQGVYKYSNSLKDLVSIPETAFEIAGPDLPALPERKIKP

Organism: Corynebacterium diphtheriae (strain ATCC 700971 / NCTC 13129 / Biotype gravis) (NCBI:txid257309)

CATH classification: 2.60.40.2270 (+2 more: 2.60.40.10, 2.60.40.2260)